Protein AF-0000000081496091 (afdb_homodimer)

Sequence (872 aa):
MLRYECHKATEDQKLDTGSCAKIVTRNKNLGIEEYRFLLRTMVSSGIGEQTYCPKNVIEGREESATHVDAVSEMDGIIFHTLDKLFAKTGVSPSEIDIIVSSVSLFSPAPSLTARVINRYKMREGIKAFNLSGMGCSASVVAVDLVKQLFKTYKNSLAIVVSTESMGPNWYSGKDKSMMLSNILFRTGGCSMLLTNNRALKHKALLELTCSVRTHIGSNDEAYSSCIQVEDDLGHKGFRLTRDLPKAGAKALTMNLRVLLPKVLPLSELLRYKISYYRNKIMKRPTPKAAGPGLDLRSGIDHFCVHPGGRAIIDEVGKSLALNDYDLEPARMALYRFGNTSSGGLWYVLGYMEAKKRLKKGDKILMISLGAGFKCNNCVWKVMKDLEDTNVWQDCIDQYPPKALDNPFSEKFDWINDESMNFARVEDLLPQIQLLPMLRYECHKATEDQKLDTGSCAKIVTRNKNLGIEEYRFLLRTMVSSGIGEQTYCPKNVIEGREESATHVDAVSEMDGIIFHTLDKLFAKTGVSPSEIDIIVSSVSLFSPAPSLTARVINRYKMREGIKAFNLSGMGCSASVVAVDLVKQLFKTYKNSLAIVVSTESMGPNWYSGKDKSMMLSNILFRTGGCSMLLTNNRALKHKALLELTCSVRTHIGSNDEAYSSCIQVEDDLGHKGFRLTRDLPKAGAKALTMNLRVLLPKVLPLSELLRYKISYYRNKIMKRPTPKAAGPGLDLRSGIDHFCVHPGGRAIIDEVGKSLALNDYDLEPARMALYRFGNTSSGGLWYVLGYMEAKKRLKKGDKILMISLGAGFKCNNCVWKVMKDLEDTNVWQDCIDQYPPKALDNPFSEKFDWINDESMNFARVEDLLPQIQLLP

Secondary structure (DSSP, 8-state):
--EEEE----GGGEE-HHHHHHHHTT-TT--HHHHHHHHHHHHHS---SSEE--HHHHTT-GGG--HHHHHHHHHHHHHHHHHHHHHHH---GGG--EEEEEESS---SS-HHHHHHHHHT--TT-EEEEEES--TTHHHHHHHHHHHHTTTSTT-EEEEEEE---GGG---S--HHHHHHHHHB-S-EEEEEEE--GGGGGG-SEEEEEEEEEE-TTSHHHHHTEEEEE-TTS-EEEEE-TTHHHHHHHHHHHHHHHHHHHHS-HHHHHHHHHHHHHHHHTTPPPPSSS-TT--GGGT-SEEEE--S-HHHHHHHHHHHT--HHHHHHHHHHHHHH-B-GGGHHHHHHHHHHHTT-B-TT-EEEEEEEETTTEEEEEEEEE-S-B---GGGTTTGGG-S-S--S-TTTTTTGGGG-TT---S-HHHHHHHHHT--/--EEEE----GGGEE-HHHHHHHHTT-TT--HHHHHHHHHHHHHS---SSEE--HHHHTT-GGG--HHHHHHHHHHHHHHHHHHHHHHH---GGG--EEEEEESS---SS-HHHHHHHHHT--TT-EEEEEES--TTHHHHHHHHHHHHTTTSTT-EEEEEEE---GGG---SS-HHHHHHHHHB-S-EEEEEEE--GGGGGG-SEEEEEEEEEE-TTSHHHHHTEEEEE-TTS-EEEEE-TTHHHHHHHHHHHHHHHHHHHHS-HHHHHHHHHHHHHHHHTTPPPPSSS-TT--GGGT-SEEEE--S-HHHHHHHHHHHT--HHHHHHHHHHHHHH-B-GGGHHHHHHHHHHHTT-B-TT-EEEEEEEETTTEEEEEEEEE-S-B---GGGTTTGGG-S-S--S-TTTTTTGGGG-TT---S-HHHHHHHHHT--

Nearest PDB structures (foldseek):
  4jap-assembly1_D  TM=8.349E-01  e=1.101E-23  Mycobacterium tuberculosis
  1tee-assembly1_A  TM=8.264E-01  e=3.169E-21  Mycobacterium tuberculosis H37Rv
  5wx5-assembly1_A  TM=7.852E-01  e=2.484E-21  Tetradium ruticarpum
  7d41-assembly1_B  TM=8.148E-01  e=2.670E-20  Mycobacterium marinum M
  7cb3-assembly1_B  TM=8.081E-01  e=4.909E-20  Mycobacterium marinum M

Organism: Populus tomentosa (NCBI:txid118781)

Solvent-accessible surface area (backbone atoms only — not comparable to full-atom values): 43728 Å² total; per-residue (Å²): 52,56,46,72,26,54,40,70,82,59,78,90,26,53,32,29,63,40,57,46,52,46,56,68,59,64,54,75,88,54,51,57,67,54,52,42,48,51,54,50,45,51,48,68,42,52,48,41,64,58,17,32,42,41,63,51,44,75,72,69,35,41,91,66,50,44,72,64,54,33,52,49,51,39,46,58,37,53,52,53,13,45,53,50,43,34,66,74,68,66,56,57,58,57,64,41,40,32,41,34,29,24,26,24,75,57,60,49,34,35,15,67,49,30,50,51,28,31,77,57,47,29,45,42,72,39,47,71,44,29,34,32,5,40,31,33,21,24,36,56,50,47,52,50,49,52,58,50,46,44,75,74,46,67,68,33,34,32,38,42,38,17,32,50,45,57,37,62,54,42,44,82,67,79,53,64,44,24,46,50,46,66,70,44,54,26,52,31,20,29,27,34,37,36,60,71,32,71,89,50,52,88,62,25,46,34,41,82,77,43,72,47,66,26,35,44,14,38,40,65,67,35,25,61,15,32,30,55,48,62,49,97,85,65,39,53,25,48,32,46,46,90,50,34,48,58,36,49,49,54,32,44,45,59,31,44,69,64,41,46,77,74,53,41,48,68,68,57,53,51,51,36,52,51,52,50,50,49,32,56,72,67,68,43,84,72,67,88,36,55,38,74,77,51,66,61,66,74,45,35,72,42,56,35,45,36,25,76,37,52,63,49,42,50,43,52,29,56,33,55,67,53,54,67,78,50,46,42,36,21,50,48,28,18,17,44,36,27,20,15,50,27,17,26,44,57,49,15,49,33,44,38,20,45,68,55,66,43,42,57,70,38,27,33,42,33,42,25,55,24,31,22,22,33,21,31,35,39,31,32,32,28,62,39,72,38,61,58,28,74,76,38,63,89,49,53,89,58,56,81,55,96,62,86,64,41,85,51,46,71,75,47,40,61,67,70,34,74,80,61,61,71,86,46,53,79,69,51,50,61,61,50,67,65,45,106,52,56,46,70,27,53,41,70,80,58,78,91,26,53,33,30,62,40,56,46,52,47,57,69,59,64,53,76,85,52,51,57,67,54,50,42,49,52,56,51,44,53,49,68,44,52,48,42,65,59,18,31,44,41,63,51,43,76,71,69,34,39,91,65,49,44,73,63,54,32,51,50,52,40,47,58,38,52,52,53,13,45,53,51,44,35,65,75,68,65,55,57,58,56,64,42,41,32,41,34,29,25,26,24,75,59,62,48,36,34,14,67,49,30,51,50,30,32,75,56,48,29,45,41,72,38,46,73,45,29,35,31,4,41,32,33,22,25,36,54,53,47,51,49,49,50,58,50,46,45,75,72,47,66,68,32,34,32,37,42,40,16,32,50,44,59,38,61,53,44,45,81,68,79,55,63,44,24,46,49,46,66,69,43,54,26,53,33,19,29,26,33,38,36,60,70,32,72,91,50,52,88,61,26,45,33,43,80,77,44,71,46,65,28,33,44,14,39,39,63,68,36,25,60,16,33,31,56,47,63,50,97,87,65,39,53,26,47,31,47,44,89,50,34,48,58,35,47,50,53,33,44,46,60,33,44,69,64,41,44,78,73,53,41,48,67,68,58,54,50,52,37,52,52,51,50,50,50,32,56,73,67,71,43,84,72,64,87,31,85,22,71,77,51,68,62,66,74,45,33,72,43,57,35,43,37,26,77,38,52,63,48,43,49,44,53,29,58,37,56,68,52,55,67,78,49,46,40,36,21,50,50,29,17,18,46,35,26,19,15,50,26,18,26,44,56,50,16,48,30,45,39,19,45,68,56,68,43,41,56,69,37,27,35,42,35,41,27,53,24,32,22,21,31,21,31,35,41,31,33,32,28,62,39,71,36,60,60,27,75,73,40,63,89,48,54,87,58,56,81,55,97,64,85,65,41,86,53,45,71,75,47,41,59,68,71,35,75,80,61,60,71,85,44,52,77,70,51,50,62,61,50,67,64,46,109

pLDDT: mean 91.69, std 9.94, range [50.16, 98.94]

InterPro domains:
  IPR012392 Very-long-chain 3-ketoacyl-CoA synthase [PIRSF036417] (1-408)
  IPR012392 Very-long-chain 3-ketoacyl-CoA synthase [PTHR31561] (1-401)
  IPR013601 FAE1/Type III polyketide synthase-like protein [PF08392] (1-278)
  IPR013747 Beta-ketoacyl-[acyl-carrier-protein] synthase III, C-terminal [PF08541] (299-381)

Radius of gyration: 28.38 Å; Cα contacts (8 Å, |Δi|>4): 1929; chains: 2; bounding box: 66×80×84 Å

Structure (mmCIF, N/CA/C/O backbone):
data_AF-0000000081496091-model_v1
#
loop_
_entity.id
_entity.type
_entity.pdbx_description
1 polymer 'very-long-chain 3-oxoacyl-CoA synthase'
#
loop_
_atom_site.group_PDB
_atom_site.id
_atom_site.type_symbol
_atom_site.label_atom_id
_atom_site.label_alt_id
_atom_site.label_comp_id
_atom_site.label_asym_id
_atom_site.label_entity_id
_atom_site.label_seq_id
_atom_site.pdbx_PDB_ins_code
_atom_site.Cartn_x
_atom_site.Cartn_y
_atom_site.Cartn_z
_atom_site.occupancy
_atom_site.B_iso_or_equiv
_atom_site.auth_seq_id
_atom_site.auth_comp_id
_atom_site.auth_asym_id
_atom_site.auth_atom_id
_atom_site.pdbx_PDB_model_num
ATOM 1 N N . MET A 1 1 ? 18.516 -15.25 1.415 1 98.69 1 MET A N 1
ATOM 2 C CA . MET A 1 1 ? 17.375 -15.68 2.209 1 98.69 1 MET A CA 1
ATOM 3 C C . MET A 1 1 ? 17.781 -16.734 3.238 1 98.69 1 MET A C 1
ATOM 5 O O . MET A 1 1 ? 18.281 -17.797 2.879 1 98.69 1 MET A O 1
ATOM 9 N N . LEU A 1 2 ? 17.516 -16.391 4.48 1 98.38 2 LEU A N 1
ATOM 10 C CA . LEU A 1 2 ? 17.891 -17.266 5.578 1 98.38 2 LEU A CA 1
ATOM 11 C C . LEU A 1 2 ? 16.797 -18.297 5.859 1 98.38 2 LEU A C 1
ATOM 13 O O . LEU A 1 2 ? 17.078 -19.406 6.297 1 98.38 2 LEU A O 1
ATOM 17 N N . ARG A 1 3 ? 15.609 -17.812 5.691 1 98.12 3 ARG A N 1
ATOM 18 C CA . ARG A 1 3 ? 14.469 -18.656 6.02 1 98.12 3 ARG A CA 1
ATOM 19 C C . ARG A 1 3 ? 13.18 -18.109 5.414 1 98.12 3 ARG A C 1
ATOM 21 O O . ARG A 1 3 ? 13.102 -16.906 5.098 1 98.12 3 ARG A O 1
ATOM 28 N N . TYR A 1 4 ? 12.273 -18.953 5.152 1 98.31 4 TYR A N 1
ATOM 29 C CA . TYR A 1 4 ? 10.906 -18.562 4.836 1 98.31 4 TYR A CA 1
ATOM 30 C C . TYR A 1 4 ? 9.906 -19.547 5.445 1 98.31 4 TYR A C 1
ATOM 32 O O . TYR A 1 4 ? 10.219 -20.719 5.637 1 98.31 4 TYR A O 1
ATOM 40 N N . GLU A 1 5 ? 8.719 -19.031 5.781 1 98 5 GLU A N 1
ATOM 41 C CA . GLU A 1 5 ? 7.652 -19.844 6.371 1 98 5 GLU A CA 1
ATOM 42 C C . GLU A 1 5 ? 6.301 -19.516 5.734 1 98 5 GLU A C 1
ATOM 44 O O . GLU A 1 5 ? 5.906 -18.359 5.656 1 98 5 GLU A O 1
ATOM 49 N N . CYS A 1 6 ? 5.633 -20.578 5.293 1 97.94 6 CYS A N 1
ATOM 50 C CA . CYS A 1 6 ? 4.281 -20.438 4.762 1 97.94 6 CYS A CA 1
ATOM 51 C C . CYS A 1 6 ? 3.242 -20.734 5.836 1 97.94 6 CYS A C 1
ATOM 53 O O . CYS A 1 6 ? 3.52 -21.469 6.789 1 97.94 6 CYS A O 1
ATOM 55 N N . HIS A 1 7 ? 2.111 -20.141 5.625 1 98.06 7 HIS A N 1
ATOM 56 C CA . HIS A 1 7 ? 1.015 -20.312 6.57 1 98.06 7 HIS A CA 1
ATOM 57 C C . HIS A 1 7 ? 0.221 -21.578 6.258 1 98.06 7 HIS A C 1
ATOM 59 O O . HIS A 1 7 ? -0.109 -21.844 5.098 1 98.06 7 HIS A O 1
ATOM 65 N N . LYS A 1 8 ? -0.016 -22.328 7.184 1 96.69 8 LYS A N 1
ATOM 66 C CA . LYS A 1 8 ? -0.98 -23.422 7.152 1 96.69 8 LYS A CA 1
ATOM 67 C C . LYS A 1 8 ? -2.148 -23.156 8.094 1 96.69 8 LYS A C 1
ATOM 69 O O . LYS A 1 8 ? -1.972 -23.109 9.312 1 96.69 8 LYS A O 1
ATOM 74 N N . ALA A 1 9 ? -3.307 -22.984 7.535 1 95.75 9 ALA A N 1
ATOM 75 C CA . ALA A 1 9 ? -4.473 -22.656 8.352 1 95.75 9 ALA A CA 1
ATOM 76 C C . ALA A 1 9 ? -4.938 -23.859 9.156 1 95.75 9 ALA A C 1
ATOM 78 O O . ALA A 1 9 ? -4.352 -24.938 9.07 1 95.75 9 ALA A O 1
ATOM 79 N N . THR A 1 10 ? -5.934 -23.641 10.039 1 94.69 10 THR A N 1
ATOM 80 C CA . THR A 1 10 ? -6.395 -24.672 10.969 1 94.69 10 THR A CA 1
ATOM 81 C C . THR A 1 10 ? -7.398 -25.594 10.289 1 94.69 10 THR A C 1
ATOM 83 O O . THR A 1 10 ? -7.98 -25.234 9.258 1 94.69 10 THR A O 1
ATOM 86 N N . GLU A 1 11 ? -7.621 -26.719 10.891 1 95.12 11 GLU A N 1
ATOM 87 C CA . GLU A 1 11 ? -8.469 -27.766 10.328 1 95.12 11 GLU A CA 1
ATOM 88 C C . GLU A 1 11 ? -9.906 -27.281 10.156 1 95.12 11 GLU A C 1
ATOM 90 O O . GLU A 1 11 ? -10.594 -27.672 9.219 1 95.12 11 GLU A O 1
ATOM 95 N N . ASP A 1 12 ? -10.297 -26.406 10.977 1 94.94 12 ASP A N 1
ATOM 96 C CA . ASP A 1 12 ? -11.672 -25.922 10.922 1 94.94 12 ASP A CA 1
ATOM 97 C C . ASP A 1 12 ? -11.883 -25 9.719 1 94.94 12 ASP A C 1
ATOM 99 O O . ASP A 1 12 ? -13.023 -24.688 9.352 1 94.94 12 ASP A O 1
ATOM 103 N N . GLN A 1 13 ? -10.812 -24.656 9.023 1 96.38 13 GLN A N 1
ATOM 104 C CA . GLN A 1 13 ? -10.914 -23.797 7.844 1 96.38 13 GLN A CA 1
ATOM 105 C C . GLN A 1 13 ? -10.789 -24.609 6.562 1 96.38 13 GLN A C 1
ATOM 107 O O . GLN A 1 13 ? -10.852 -24.062 5.461 1 96.38 13 GLN A O 1
ATOM 112 N N . LYS A 1 14 ? -10.656 -25.906 6.676 1 96.25 14 LYS A N 1
ATOM 113 C CA . LYS A 1 14 ? -10.453 -26.75 5.5 1 96.25 14 LYS A CA 1
ATOM 114 C C . LYS A 1 14 ? -11.703 -26.766 4.621 1 96.25 14 LYS A C 1
ATOM 116 O O . LYS A 1 14 ? -12.82 -26.828 5.129 1 96.25 14 LYS A O 1
ATOM 121 N N . LEU A 1 15 ? -11.461 -26.734 3.393 1 95.06 15 LEU A N 1
ATOM 122 C CA . LEU A 1 15 ? -12.516 -26.672 2.391 1 95.06 15 LEU A CA 1
ATOM 123 C C . LEU A 1 15 ? -12.297 -27.719 1.302 1 95.06 15 LEU A C 1
ATOM 125 O O . LEU A 1 15 ? -11.258 -27.719 0.641 1 95.06 15 LEU A O 1
ATOM 129 N N . ASP A 1 16 ? -13.25 -28.578 1.096 1 91.94 16 ASP A N 1
ATOM 130 C CA . ASP A 1 16 ? -13.242 -29.5 -0.033 1 91.94 16 ASP A CA 1
ATOM 131 C C . ASP A 1 16 ? -14.25 -29.078 -1.097 1 91.94 16 ASP A C 1
ATOM 133 O O . ASP A 1 16 ? -14.938 -28.078 -0.943 1 91.94 16 ASP A O 1
ATOM 137 N N . THR A 1 17 ? -14.289 -29.828 -2.158 1 90.25 17 THR A N 1
ATOM 138 C CA . THR A 1 17 ? -15.141 -29.453 -3.285 1 90.25 17 THR A CA 1
ATOM 139 C C . THR A 1 17 ? -16.609 -29.438 -2.875 1 90.25 17 THR A C 1
ATOM 141 O O . THR A 1 17 ? -17.359 -28.547 -3.281 1 90.25 17 THR A O 1
ATOM 144 N N . GLY A 1 18 ? -17.062 -30.375 -2.096 1 87.5 18 GLY A N 1
ATOM 145 C CA . GLY A 1 18 ? -18.438 -30.438 -1.619 1 87.5 18 GLY A CA 1
ATOM 146 C C . GLY A 1 18 ? -18.828 -29.234 -0.775 1 87.5 18 GLY A C 1
ATOM 147 O O . GLY A 1 18 ? -19.875 -28.625 -0.995 1 87.5 18 GLY A O 1
ATOM 148 N N . SER A 1 19 ? -18.016 -28.953 0.207 1 90.75 19 SER A N 1
ATOM 149 C CA . SER A 1 19 ? -18.281 -27.812 1.063 1 90.75 19 SER A CA 1
ATOM 150 C C . SER A 1 19 ? -18.219 -26.5 0.279 1 90.75 19 SER A C 1
ATOM 152 O O . SER A 1 19 ? -18.953 -25.562 0.572 1 90.75 19 SER A O 1
ATOM 154 N N . CYS A 1 20 ? -17.312 -26.438 -0.677 1 92.38 20 CYS A N 1
ATOM 155 C CA . CYS A 1 20 ? -17.25 -25.266 -1.531 1 92.38 20 CYS A CA 1
ATOM 156 C C . CYS A 1 20 ? -18.547 -25.078 -2.312 1 92.38 20 CYS A C 1
ATOM 158 O O . CYS A 1 20 ? -19.062 -23.969 -2.43 1 92.38 20 CYS A O 1
ATOM 160 N N . ALA A 1 21 ? -19.016 -26.156 -2.818 1 89.75 21 ALA A N 1
ATOM 161 C CA . ALA A 1 21 ? -20.281 -26.125 -3.557 1 89.75 21 ALA A CA 1
ATOM 162 C C . ALA A 1 21 ? -21.422 -25.609 -2.676 1 89.75 21 ALA A C 1
ATOM 164 O O . ALA A 1 21 ? -22.266 -24.844 -3.131 1 89.75 21 ALA A O 1
ATOM 165 N N . LYS A 1 22 ? -21.453 -26.016 -1.487 1 89.62 22 LYS A N 1
ATOM 166 C CA . LYS A 1 22 ? -22.484 -25.562 -0.551 1 89.62 22 LYS A CA 1
ATOM 167 C C . LYS A 1 22 ? -22.359 -24.078 -0.264 1 89.62 22 LYS A C 1
ATOM 169 O O . LYS A 1 22 ? -23.375 -23.375 -0.149 1 89.62 22 LYS A O 1
ATOM 174 N N . ILE A 1 23 ? -21.219 -23.609 -0.166 1 91.62 23 ILE A N 1
ATOM 175 C CA . ILE A 1 23 ? -20.984 -22.203 0.154 1 91.62 23 ILE A CA 1
ATOM 176 C C . ILE A 1 23 ? -21.422 -21.328 -1.022 1 91.62 23 ILE A C 1
ATOM 178 O O . ILE A 1 23 ? -22.141 -20.344 -0.844 1 91.62 23 ILE A O 1
ATOM 182 N N . VAL A 1 24 ? -21 -21.672 -2.195 1 88 24 VAL A N 1
ATOM 183 C CA . VAL A 1 24 ? -21.25 -20.812 -3.344 1 88 24 VAL A CA 1
ATOM 184 C C . VAL A 1 24 ? -22.734 -20.859 -3.697 1 88 24 VAL A C 1
ATOM 186 O O . VAL A 1 24 ? -23.25 -19.938 -4.348 1 88 24 VAL A O 1
ATOM 189 N N . THR A 1 25 ? -23.484 -21.828 -3.25 1 84.44 25 THR A N 1
ATOM 190 C CA . THR A 1 25 ? -24.891 -21.938 -3.57 1 84.44 25 THR A CA 1
ATOM 191 C C . THR A 1 25 ? -25.75 -21.281 -2.484 1 84.44 25 THR A C 1
ATOM 193 O O . THR A 1 25 ? -26.984 -21.281 -2.568 1 84.44 25 THR A O 1
ATOM 196 N N . ARG A 1 26 ? -25.078 -20.766 -1.487 1 87.75 26 ARG A N 1
ATOM 197 C CA . ARG A 1 26 ? -25.812 -19.984 -0.488 1 87.75 26 ARG A CA 1
ATOM 198 C C . ARG A 1 26 ? -26.438 -18.75 -1.112 1 87.75 26 ARG A C 1
ATOM 200 O O . ARG A 1 26 ? -27.453 -18.234 -0.623 1 87.75 26 ARG A O 1
ATOM 207 N N . ASN A 1 27 ? -25.766 -18.266 -2.148 1 88.56 27 ASN A N 1
ATOM 208 C CA . ASN A 1 27 ? -26.297 -17.094 -2.83 1 88.56 27 ASN A CA 1
ATOM 209 C C . ASN A 1 27 ? -27.547 -17.438 -3.635 1 88.56 27 ASN A C 1
ATOM 211 O O . ASN A 1 27 ? -27.453 -17.906 -4.766 1 88.56 27 ASN A O 1
ATOM 215 N N . LYS A 1 28 ? -28.641 -16.984 -3.182 1 84.25 28 LYS A N 1
ATOM 216 C CA . LYS A 1 28 ? -29.922 -17.391 -3.764 1 84.25 28 LYS A CA 1
ATOM 217 C C . LYS A 1 28 ? -30.297 -16.484 -4.93 1 84.25 28 LYS A C 1
ATOM 219 O O . LYS A 1 28 ? -31.297 -16.719 -5.617 1 84.25 28 LYS A O 1
ATOM 224 N N . ASN A 1 29 ? -29.547 -15.57 -5.098 1 84.19 29 ASN A N 1
ATOM 225 C CA . ASN A 1 29 ? -29.828 -14.648 -6.191 1 84.19 29 ASN A CA 1
ATOM 226 C C . ASN A 1 29 ? -29.281 -15.172 -7.52 1 84.19 29 ASN A C 1
ATOM 228 O O . ASN A 1 29 ? -29.484 -14.555 -8.562 1 84.19 29 ASN A O 1
ATOM 232 N N . LEU A 1 30 ? -28.734 -16.344 -7.527 1 88.88 30 LEU A N 1
ATOM 233 C CA . LEU A 1 30 ? -28.141 -16.906 -8.742 1 88.88 30 LEU A CA 1
ATOM 234 C C . LEU A 1 30 ? -29.156 -17.766 -9.484 1 88.88 30 LEU A C 1
ATOM 236 O O . LEU A 1 30 ? -30.062 -18.328 -8.867 1 88.88 30 LEU A O 1
ATOM 240 N N . GLY A 1 31 ? -28.969 -17.734 -10.82 1 84.81 31 GLY A N 1
ATOM 241 C CA . GLY A 1 31 ? -29.75 -18.625 -11.664 1 84.81 31 GLY A CA 1
ATOM 242 C C . GLY A 1 31 ? -29.031 -19.922 -12 1 84.81 31 GLY A C 1
ATOM 243 O O . GLY A 1 31 ? -27.906 -20.156 -11.531 1 84.81 31 GLY A O 1
ATOM 244 N N . ILE A 1 32 ? -29.641 -20.734 -12.789 1 82.44 32 ILE A N 1
ATOM 245 C CA . ILE A 1 32 ? -29.141 -22.062 -13.141 1 82.44 32 ILE A CA 1
ATOM 246 C C . ILE A 1 32 ? -27.812 -21.922 -13.891 1 82.44 32 ILE A C 1
ATOM 248 O O . ILE A 1 32 ? -26.891 -22.734 -13.688 1 82.44 32 ILE A O 1
ATOM 252 N N . GLU A 1 33 ? -27.75 -20.953 -14.703 1 85.75 33 GLU A N 1
ATOM 253 C CA . GLU A 1 33 ? -26.547 -20.797 -15.508 1 85.75 33 GLU A CA 1
ATOM 254 C C . GLU A 1 33 ? -25.344 -20.406 -14.641 1 85.75 33 GLU A C 1
ATOM 256 O O . GLU A 1 33 ? -24.234 -20.875 -14.883 1 85.75 33 GLU A O 1
ATOM 261 N N . GLU A 1 34 ? -25.609 -19.547 -13.68 1 89.25 34 GLU A N 1
ATOM 262 C CA . GLU A 1 34 ? -24.547 -19.156 -12.758 1 89.25 34 GLU A CA 1
ATOM 263 C C . GLU A 1 34 ? -24.109 -20.328 -11.891 1 89.25 34 GLU A C 1
ATOM 265 O O . GLU A 1 34 ? -22.906 -20.516 -11.648 1 89.25 34 GLU A O 1
ATOM 270 N N . TYR A 1 35 ? -25.078 -21.125 -11.438 1 87.19 35 TYR A N 1
ATOM 271 C CA . TYR A 1 35 ? -24.75 -22.281 -10.633 1 87.19 35 TYR A CA 1
ATOM 272 C C . TYR A 1 35 ? -23.953 -23.297 -11.438 1 87.19 35 TYR A C 1
ATOM 274 O O . TYR A 1 35 ? -22.984 -23.875 -10.945 1 87.19 35 TYR A O 1
ATOM 282 N N . ARG A 1 36 ? -24.328 -23.5 -12.648 1 84.56 36 ARG A N 1
ATOM 283 C CA . ARG A 1 36 ? -23.609 -24.422 -13.523 1 84.56 36 ARG A CA 1
ATOM 284 C C . ARG A 1 36 ? -22.172 -23.938 -13.75 1 84.56 36 ARG A C 1
ATOM 286 O O . ARG A 1 36 ? -21.234 -24.75 -13.734 1 84.56 36 ARG A O 1
ATOM 293 N N . PHE A 1 37 ? -22.094 -22.719 -13.969 1 90.06 37 PHE A N 1
ATOM 294 C CA . PHE A 1 37 ? -20.781 -22.125 -14.172 1 90.06 37 PHE A CA 1
ATOM 295 C C . PHE A 1 37 ? -19.891 -22.391 -12.961 1 90.06 37 PHE A C 1
ATOM 297 O O . PHE A 1 37 ? -18.734 -22.812 -13.117 1 90.06 37 PHE A O 1
ATOM 304 N N . LEU A 1 38 ? -20.406 -22.109 -11.797 1 90.06 38 LEU A N 1
ATOM 305 C CA . LEU A 1 38 ? -19.641 -22.266 -10.57 1 90.06 38 LEU A CA 1
ATOM 306 C C . LEU A 1 38 ? -19.234 -23.719 -10.359 1 90.06 38 LEU A C 1
ATOM 308 O O . LEU A 1 38 ? -18.062 -24.016 -10.062 1 90.06 38 LEU A O 1
ATOM 312 N N . LEU A 1 39 ? -20.109 -24.609 -10.547 1 86.69 39 LEU A N 1
ATOM 313 C CA . LEU A 1 39 ? -19.844 -26.031 -10.312 1 86.69 39 LEU A CA 1
ATOM 314 C C . LEU A 1 39 ? -18.844 -26.578 -11.328 1 86.69 39 LEU A C 1
ATOM 316 O O . LEU A 1 39 ? -17.938 -27.328 -10.969 1 86.69 39 LEU A O 1
ATOM 320 N N . ARG A 1 40 ? -19 -26.172 -12.531 1 86.38 40 ARG A N 1
ATOM 321 C CA . ARG A 1 40 ? -18.062 -26.594 -13.562 1 86.38 40 ARG A CA 1
ATOM 322 C C . ARG A 1 40 ? -16.656 -26.047 -13.289 1 86.38 40 ARG A C 1
ATOM 324 O O . ARG A 1 40 ? -15.672 -26.75 -13.477 1 86.38 40 ARG A O 1
ATOM 331 N N . THR A 1 41 ? -16.656 -24.844 -12.898 1 90.38 41 THR A N 1
ATOM 332 C CA . THR A 1 41 ? -15.367 -24.203 -12.617 1 90.38 41 THR A CA 1
ATOM 333 C C . THR A 1 41 ? -14.68 -24.891 -11.438 1 90.38 41 THR A C 1
ATOM 335 O O . THR A 1 41 ? -13.461 -25.062 -11.445 1 90.38 41 THR A O 1
ATOM 338 N N . MET A 1 42 ? -15.406 -25.281 -10.477 1 90.12 42 MET A N 1
ATOM 339 C CA . MET A 1 42 ? -14.844 -25.938 -9.312 1 90.12 42 MET A CA 1
ATOM 340 C C . MET A 1 42 ? -14.156 -27.25 -9.703 1 90.12 42 MET A C 1
ATOM 342 O O . MET A 1 42 ? -13.078 -27.562 -9.203 1 90.12 42 MET A O 1
ATOM 346 N N . VAL A 1 43 ? -14.734 -27.922 -10.641 1 86.44 43 VAL A N 1
ATOM 347 C CA . VAL A 1 43 ? -14.234 -29.234 -11.016 1 86.44 43 VAL A CA 1
ATOM 348 C C . VAL A 1 43 ? -13.039 -29.094 -11.953 1 86.44 43 VAL A C 1
ATOM 350 O O . VAL A 1 43 ? -12.109 -29.906 -11.906 1 86.44 43 VAL A O 1
ATOM 353 N N . SER A 1 44 ? -13.016 -28.016 -12.695 1 87.75 44 SER A N 1
ATOM 354 C CA . SER A 1 44 ? -11.977 -27.859 -13.711 1 87.75 44 SER A CA 1
ATOM 355 C C . SER A 1 44 ? -10.852 -26.969 -13.219 1 87.75 44 SER A C 1
ATOM 357 O O . SER A 1 44 ? -9.867 -26.75 -13.93 1 87.75 44 SER A O 1
ATOM 359 N N . SER A 1 45 ? -10.906 -26.406 -12.062 1 90 45 SER A N 1
ATOM 360 C CA . SER A 1 45 ? -10.023 -25.344 -11.586 1 90 45 SER A CA 1
ATOM 361 C C . SER A 1 45 ? -8.648 -25.891 -11.211 1 90 45 SER A C 1
ATOM 363 O O . SER A 1 45 ? -7.688 -25.125 -11.086 1 90 45 SER A O 1
ATOM 365 N N . GLY A 1 46 ? -8.516 -27.156 -10.969 1 90.75 46 GLY A N 1
ATOM 366 C CA . GLY A 1 46 ? -7.273 -27.734 -10.484 1 90.75 46 GLY A CA 1
ATOM 367 C C . GLY A 1 46 ? -7.117 -27.641 -8.977 1 90.75 46 GLY A C 1
ATOM 368 O O . GLY A 1 46 ? -6.09 -28.031 -8.422 1 90.75 46 GLY A O 1
ATOM 369 N N . ILE A 1 47 ? -8.172 -27.172 -8.281 1 94.25 47 ILE A N 1
ATOM 370 C CA . ILE A 1 47 ? -8.164 -27.062 -6.824 1 94.25 47 ILE A CA 1
ATOM 371 C C . ILE A 1 47 ? -8.617 -28.375 -6.203 1 94.25 47 ILE A C 1
ATOM 373 O O . ILE A 1 47 ? -9.586 -28.984 -6.66 1 94.25 47 ILE A O 1
ATOM 377 N N . GLY A 1 48 ? -7.934 -28.75 -5.16 1 92.69 48 GLY A N 1
ATOM 378 C CA . GLY A 1 48 ? -8.172 -30.062 -4.578 1 92.69 48 GLY A CA 1
ATOM 379 C C . GLY A 1 48 ? -9.086 -30.016 -3.367 1 92.69 48 GLY A C 1
ATOM 380 O O . GLY A 1 48 ? -9.883 -29.094 -3.215 1 92.69 48 GLY A O 1
ATOM 381 N N . GLU A 1 49 ? -8.906 -31.031 -2.484 1 92.31 49 GLU A N 1
ATOM 382 C CA . GLU A 1 49 ? -9.914 -31.344 -1.477 1 92.31 49 GLU A CA 1
ATOM 383 C C . GLU A 1 49 ? -9.484 -30.859 -0.096 1 92.31 49 GLU A C 1
ATOM 385 O O . GLU A 1 49 ? -10.156 -31.109 0.899 1 92.31 49 GLU A O 1
ATOM 390 N N . GLN A 1 50 ? -8.414 -30.172 -0.051 1 94.94 50 GLN A N 1
ATOM 391 C CA . GLN A 1 50 ? -7.906 -29.844 1.275 1 94.94 50 GLN A CA 1
ATOM 392 C C . GLN A 1 50 ? -7.34 -28.422 1.308 1 94.94 50 GLN A C 1
ATOM 394 O O . GLN A 1 50 ? -6.266 -28.188 1.864 1 94.94 50 GLN A O 1
ATOM 399 N N . THR A 1 51 ? -7.98 -27.516 0.632 1 96.62 51 THR A N 1
ATOM 400 C CA . THR A 1 51 ? -7.578 -26.125 0.685 1 96.62 51 THR A CA 1
ATOM 401 C C . THR A 1 51 ? -8.156 -25.438 1.921 1 96.62 51 THR A C 1
ATOM 403 O O . THR A 1 51 ? -8.75 -26.094 2.777 1 96.62 51 THR A O 1
ATOM 406 N N . TYR A 1 52 ? -7.867 -24.141 2.084 1 97.5 52 TYR A N 1
ATOM 407 C CA . TYR A 1 52 ? -8.336 -23.438 3.273 1 97.5 52 TYR A CA 1
ATOM 408 C C . TYR A 1 52 ? -9.141 -22.203 2.895 1 97.5 52 TYR A C 1
ATOM 410 O O . TYR A 1 52 ? -8.773 -21.469 1.976 1 97.5 52 TYR A O 1
ATOM 418 N N . CYS A 1 53 ? -10.227 -21.984 3.605 1 96.5 53 CYS A N 1
ATOM 419 C CA . CYS A 1 53 ? -11.133 -20.875 3.391 1 96.5 53 CYS A CA 1
ATOM 420 C C . CYS A 1 53 ? -11.188 -19.969 4.613 1 96.5 53 CYS A C 1
ATOM 422 O O . CYS A 1 53 ? -11.047 -20.438 5.746 1 96.5 53 CYS A O 1
ATOM 424 N N . PRO A 1 54 ? -11.367 -18.641 4.387 1 94.94 54 PRO A N 1
ATOM 425 C CA . PRO A 1 54 ? -11.5 -17.75 5.543 1 94.94 54 PRO A CA 1
ATOM 426 C C . PRO A 1 54 ? -12.625 -18.172 6.484 1 94.94 54 PRO A C 1
ATOM 428 O O . PRO A 1 54 ? -13.688 -18.609 6.027 1 94.94 54 PRO A O 1
ATOM 431 N N . LYS A 1 55 ? -12.453 -17.906 7.75 1 94.44 55 LYS A N 1
ATOM 432 C CA . LYS A 1 55 ? -13.398 -18.328 8.773 1 94.44 55 LYS A CA 1
ATOM 433 C C . LYS A 1 55 ? -14.766 -17.672 8.57 1 94.44 55 LYS A C 1
ATOM 435 O O . LYS A 1 55 ? -15.797 -18.328 8.727 1 94.44 55 LYS A O 1
ATOM 440 N N . ASN A 1 56 ? -14.773 -16.406 8.297 1 94.12 56 ASN A N 1
ATOM 441 C CA . ASN A 1 56 ? -16.047 -15.695 8.125 1 94.12 56 ASN A CA 1
ATOM 442 C C . ASN A 1 56 ? -16.875 -16.312 7.008 1 94.12 56 ASN A C 1
ATOM 444 O O . ASN A 1 56 ? -18.109 -16.328 7.086 1 94.12 56 ASN A O 1
ATOM 448 N N . VAL A 1 57 ? -16.266 -16.797 5.973 1 95.19 57 VAL A N 1
ATOM 449 C CA . VAL A 1 57 ? -16.969 -17.422 4.855 1 95.19 57 VAL A CA 1
ATOM 450 C C . VAL A 1 57 ? -17.516 -18.781 5.277 1 95.19 57 VAL A C 1
ATOM 452 O O . VAL A 1 57 ? -18.656 -19.125 4.973 1 95.19 57 VAL A O 1
ATOM 455 N N . ILE A 1 58 ? -16.688 -19.516 5.973 1 94.88 58 ILE A N 1
ATOM 456 C CA . ILE A 1 58 ? -17.109 -20.812 6.48 1 94.88 58 ILE A CA 1
ATOM 457 C C . ILE A 1 58 ? -18.344 -20.641 7.371 1 94.88 58 ILE A C 1
ATOM 459 O O . ILE A 1 58 ? -19.266 -21.453 7.324 1 94.88 58 ILE A O 1
ATOM 463 N N . GLU A 1 59 ? -18.375 -19.594 8.062 1 93.81 59 GLU A N 1
ATOM 464 C CA . GLU A 1 59 ? -19.438 -19.328 9.039 1 93.81 59 GLU A CA 1
ATOM 465 C C . GLU A 1 59 ? -20.672 -18.75 8.367 1 93.81 59 GLU A C 1
ATOM 467 O O . GLU A 1 59 ? -21.688 -18.516 9.031 1 93.81 59 GLU A O 1
ATOM 472 N N . GLY A 1 60 ? -20.641 -18.469 7.18 1 93 60 GLY A N 1
ATOM 473 C CA . GLY A 1 60 ? -21.797 -17.969 6.457 1 93 60 GLY A CA 1
ATOM 474 C C . GLY A 1 60 ? -21.953 -16.453 6.551 1 93 60 GLY A C 1
ATOM 475 O O . GLY A 1 60 ? -23.062 -15.93 6.453 1 93 60 GLY A O 1
ATOM 476 N N . ARG A 1 61 ? -20.859 -15.75 6.777 1 92 61 ARG A N 1
ATOM 477 C CA . ARG A 1 61 ? -20.891 -14.305 6.953 1 92 61 ARG A CA 1
ATOM 478 C C . ARG A 1 61 ? -20.156 -13.594 5.824 1 92 61 ARG A C 1
ATOM 480 O O . ARG A 1 61 ? -19.531 -12.555 6.039 1 92 61 ARG A O 1
ATOM 487 N N . GLU A 1 62 ? -20.141 -14.203 4.641 1 87.62 62 GLU A N 1
ATOM 488 C CA . GLU A 1 62 ? -19.375 -13.656 3.521 1 87.62 62 GLU A CA 1
ATOM 489 C C . GLU A 1 62 ? -19.953 -12.328 3.059 1 87.62 62 GLU A C 1
ATOM 491 O O . GLU A 1 62 ? -19.234 -11.461 2.564 1 87.62 62 GLU A O 1
ATOM 496 N N . GLU A 1 63 ? -21.234 -12.047 3.344 1 86 63 GLU A N 1
ATOM 497 C CA . GLU A 1 63 ? -21.875 -10.812 2.896 1 86 63 GLU A CA 1
ATOM 498 C C . GLU A 1 63 ? -21.766 -9.719 3.957 1 86 63 GLU A C 1
ATOM 500 O O . GLU A 1 63 ? -22.078 -8.555 3.691 1 86 63 GLU A O 1
ATOM 505 N N . SER A 1 64 ? -21.281 -10.094 5.09 1 85.69 64 SER A N 1
ATOM 506 C CA . SER A 1 64 ? -21.266 -9.141 6.195 1 85.69 64 SER A CA 1
ATOM 507 C C . SER A 1 64 ? -19.891 -9.047 6.828 1 85.69 64 SER A C 1
ATOM 509 O O . SER A 1 64 ? -19.766 -8.797 8.023 1 85.69 64 SER A O 1
ATOM 511 N N . ALA A 1 65 ? -18.922 -9.336 6.004 1 87.88 65 ALA A N 1
ATOM 512 C CA . ALA A 1 65 ? -17.562 -9.266 6.543 1 87.88 65 ALA A CA 1
ATOM 513 C C . ALA A 1 65 ? -17.234 -7.852 7.02 1 87.88 65 ALA A C 1
ATOM 515 O O . ALA A 1 65 ? -17.609 -6.871 6.367 1 87.88 65 ALA A O 1
ATOM 516 N N . THR A 1 66 ? -16.547 -7.754 8.156 1 88.94 66 THR A N 1
ATOM 517 C CA . THR A 1 66 ? -16.219 -6.48 8.781 1 88.94 66 THR A CA 1
ATOM 518 C C . THR A 1 66 ? -14.734 -6.172 8.633 1 88.94 66 THR A C 1
ATOM 520 O O . THR A 1 66 ? -13.969 -7.016 8.164 1 88.94 66 THR A O 1
ATOM 523 N N . HIS A 1 67 ? -14.391 -4.938 9.031 1 90.81 67 HIS A N 1
ATOM 524 C CA . HIS A 1 67 ? -12.984 -4.539 9.117 1 90.81 67 HIS A CA 1
ATOM 525 C C . HIS A 1 67 ? -12.211 -5.445 10.07 1 90.81 67 HIS A C 1
ATOM 527 O O . HIS A 1 67 ? -11.07 -5.816 9.789 1 90.81 67 HIS A O 1
ATOM 533 N N . VAL A 1 68 ? -12.836 -5.812 11.086 1 91.31 68 VAL A N 1
ATOM 534 C CA . VAL A 1 68 ? -12.211 -6.66 12.094 1 91.31 68 VAL A CA 1
ATOM 535 C C . VAL A 1 68 ? -11.961 -8.047 11.516 1 91.31 68 VAL A C 1
ATOM 537 O O . VAL A 1 68 ? -10.93 -8.672 11.797 1 91.31 68 VAL A O 1
ATOM 540 N N . ASP A 1 69 ? -12.875 -8.547 10.742 1 92.94 69 ASP A N 1
ATOM 541 C CA . ASP A 1 69 ? -12.688 -9.836 10.086 1 92.94 69 ASP A CA 1
ATOM 542 C C . ASP A 1 69 ? -11.445 -9.82 9.195 1 92.94 69 ASP A C 1
ATOM 544 O O . ASP A 1 69 ? -10.656 -10.766 9.219 1 92.94 69 ASP A O 1
ATOM 548 N N . ALA A 1 70 ? -11.32 -8.758 8.469 1 93.5 70 ALA A N 1
ATOM 549 C CA . ALA A 1 70 ? -10.195 -8.641 7.539 1 93.5 70 ALA A CA 1
ATOM 550 C C . ALA A 1 70 ? -8.867 -8.602 8.289 1 93.5 70 ALA A C 1
ATOM 552 O O . ALA A 1 70 ? -7.938 -9.336 7.957 1 93.5 70 ALA A O 1
ATOM 553 N N . VAL A 1 71 ? -8.789 -7.785 9.281 1 94.81 71 VAL A N 1
ATOM 554 C CA . VAL A 1 71 ? -7.559 -7.59 10.031 1 94.81 71 VAL A CA 1
ATOM 555 C C . VAL A 1 71 ? -7.211 -8.875 10.789 1 94.81 71 VAL A C 1
ATOM 557 O O . VAL A 1 71 ? -6.047 -9.281 10.82 1 94.81 71 VAL A O 1
ATOM 560 N N . SER A 1 72 ? -8.211 -9.484 11.352 1 94.75 72 SER A N 1
ATOM 561 C CA . SER A 1 72 ? -7.984 -10.719 12.102 1 94.75 72 SER A CA 1
ATOM 562 C C . SER A 1 72 ? -7.465 -11.828 11.195 1 94.75 72 SER A C 1
ATOM 564 O O . SER A 1 72 ? -6.605 -12.617 11.594 1 94.75 72 SER A O 1
ATOM 566 N N . GLU A 1 73 ? -8.023 -11.938 10.047 1 95.75 73 GLU A N 1
ATOM 567 C CA . GLU A 1 73 ? -7.551 -12.922 9.07 1 95.75 73 GLU A CA 1
ATOM 568 C C . GLU A 1 73 ? -6.078 -12.711 8.742 1 95.75 73 GLU A C 1
ATOM 570 O O . GLU A 1 73 ? -5.281 -13.648 8.789 1 95.75 73 GLU A O 1
ATOM 575 N N . MET A 1 74 ? -5.707 -11.484 8.477 1 96.94 74 MET A N 1
ATOM 576 C CA . MET A 1 74 ? -4.336 -11.164 8.094 1 96.94 74 MET A CA 1
ATOM 577 C C . MET A 1 74 ? -3.381 -11.367 9.266 1 96.94 74 MET A C 1
ATOM 579 O O . MET A 1 74 ? -2.291 -11.914 9.094 1 96.94 74 MET A O 1
ATOM 583 N N . ASP A 1 75 ? -3.838 -10.945 10.445 1 97.12 75 ASP A N 1
ATOM 584 C CA . ASP A 1 75 ? -3.023 -11.141 11.641 1 97.12 75 ASP A CA 1
ATOM 585 C C . ASP A 1 75 ? -2.738 -12.617 11.883 1 97.12 75 ASP A C 1
ATOM 587 O O . ASP A 1 75 ? -1.603 -13 12.172 1 97.12 75 ASP A O 1
ATOM 591 N N . GLY A 1 76 ? -3.812 -13.406 11.781 1 97.12 76 GLY A N 1
ATOM 592 C CA . GLY A 1 76 ? -3.643 -14.836 11.992 1 97.12 76 GLY A CA 1
ATOM 593 C C . GLY A 1 76 ? -2.602 -15.461 11.078 1 97.12 76 GLY A C 1
ATOM 594 O O . GLY A 1 76 ? -1.82 -16.312 11.508 1 97.12 76 GLY A O 1
ATOM 595 N N . ILE A 1 77 ? -2.518 -15 9.891 1 97.69 77 ILE A N 1
ATOM 596 C CA . ILE A 1 77 ? -1.593 -15.539 8.898 1 97.69 77 ILE A CA 1
ATOM 597 C C . ILE A 1 77 ? -0.18 -15.031 9.18 1 97.69 77 ILE A C 1
ATOM 599 O O . ILE A 1 77 ? 0.757 -15.828 9.305 1 97.69 77 ILE A O 1
ATOM 603 N N . ILE A 1 78 ? 0.006 -13.75 9.375 1 97.75 78 ILE A N 1
ATOM 604 C CA . ILE A 1 78 ? 1.322 -13.117 9.406 1 97.75 78 ILE A CA 1
ATOM 605 C C . ILE A 1 78 ? 2.006 -13.422 10.742 1 97.75 78 ILE A C 1
ATOM 607 O O . ILE A 1 78 ? 3.213 -13.672 10.781 1 97.75 78 ILE A O 1
ATOM 611 N N . PHE A 1 79 ? 1.252 -13.391 11.828 1 98.5 79 PHE A N 1
ATOM 612 C CA . PHE A 1 79 ? 1.869 -13.672 13.117 1 98.5 79 PHE A CA 1
ATOM 613 C C . PHE A 1 79 ? 2.23 -15.141 13.242 1 98.5 79 PHE A C 1
ATOM 615 O O . PHE A 1 79 ? 3.242 -15.492 13.852 1 98.5 79 PHE A O 1
ATOM 622 N N . HIS A 1 80 ? 1.405 -16 12.609 1 98.12 80 HIS A N 1
ATOM 623 C CA . HIS A 1 80 ? 1.728 -17.422 12.578 1 98.12 80 HIS A CA 1
ATOM 624 C C . HIS A 1 80 ? 3.055 -17.672 11.867 1 98.12 80 HIS A C 1
ATOM 626 O O . HIS A 1 80 ? 3.912 -18.391 12.375 1 98.12 80 HIS A O 1
ATOM 632 N N . THR A 1 81 ? 3.25 -17.109 10.758 1 98.31 81 THR A N 1
ATOM 633 C CA . THR A 1 81 ? 4.449 -17.328 9.961 1 98.31 81 THR A CA 1
ATOM 634 C C . THR A 1 81 ? 5.66 -16.656 10.602 1 98.31 81 THR A C 1
ATOM 636 O O . THR A 1 81 ? 6.758 -17.219 10.609 1 98.31 81 THR A O 1
ATOM 639 N N . LEU A 1 82 ? 5.508 -15.461 11.156 1 98.75 82 LEU A N 1
ATOM 640 C CA . LEU A 1 82 ? 6.617 -14.742 11.766 1 98.75 82 LEU A CA 1
ATOM 641 C C . LEU A 1 82 ? 7.062 -15.414 13.062 1 98.75 82 LEU A C 1
ATOM 643 O O . LEU A 1 82 ? 8.258 -15.477 13.359 1 98.75 82 LEU A O 1
ATOM 647 N N . ASP A 1 83 ? 6.07 -15.906 13.852 1 98.62 83 ASP A N 1
ATOM 648 C CA . ASP A 1 83 ? 6.43 -16.656 15.047 1 98.62 83 ASP A CA 1
ATOM 649 C C . ASP A 1 83 ? 7.332 -17.844 14.703 1 98.62 83 ASP A C 1
ATOM 651 O O . ASP A 1 83 ? 8.352 -18.062 15.359 1 98.62 83 ASP A O 1
ATOM 655 N N . LYS A 1 84 ? 6.953 -18.562 13.695 1 97.56 84 LYS A N 1
ATOM 656 C CA . LYS A 1 84 ? 7.75 -19.719 13.266 1 97.56 84 LYS A CA 1
ATOM 657 C C . LYS A 1 84 ? 9.117 -19.266 12.742 1 97.56 84 LYS A C 1
ATOM 659 O O . LYS A 1 84 ? 10.133 -19.891 13.039 1 97.56 84 LYS A O 1
ATOM 664 N N . LEU A 1 85 ? 9.07 -18.25 11.984 1 98 85 LEU A N 1
ATOM 665 C CA . LEU A 1 85 ? 10.297 -17.719 11.383 1 98 85 LEU A CA 1
ATOM 666 C C . LEU A 1 85 ? 11.305 -17.328 12.461 1 98 85 LEU A C 1
ATOM 668 O O . LEU A 1 85 ? 12.469 -17.719 12.398 1 98 85 LEU A O 1
ATOM 672 N N . PHE A 1 86 ? 10.906 -16.547 13.43 1 98.5 86 PHE A N 1
ATOM 673 C CA . PHE A 1 86 ? 11.781 -16.078 14.5 1 98.5 86 PHE A CA 1
ATOM 674 C C . PHE A 1 86 ? 12.242 -17.25 15.367 1 98.5 86 PHE A C 1
ATOM 676 O O . PHE A 1 86 ? 13.398 -17.297 15.789 1 98.5 86 PHE A O 1
ATOM 683 N N . ALA A 1 87 ? 11.352 -18.203 15.617 1 97.81 87 ALA A N 1
ATOM 684 C CA . ALA A 1 87 ? 11.711 -19.375 16.422 1 97.81 87 ALA A CA 1
ATOM 685 C C . ALA A 1 87 ? 12.789 -20.203 15.719 1 97.81 87 ALA A C 1
ATOM 687 O O . ALA A 1 87 ? 13.734 -20.672 16.359 1 97.81 87 ALA A O 1
ATOM 688 N N . LYS A 1 88 ? 12.711 -20.375 14.477 1 96.19 88 LYS A N 1
ATOM 689 C CA . LYS A 1 88 ? 13.617 -21.25 13.734 1 96.19 88 LYS A CA 1
ATOM 690 C C . LYS A 1 88 ? 14.961 -20.562 13.484 1 96.19 88 LYS A C 1
ATOM 692 O O . LYS A 1 88 ? 15.992 -21.234 13.406 1 96.19 88 LYS A O 1
ATOM 697 N N . THR A 1 89 ? 14.961 -19.281 13.336 1 96.88 89 THR A N 1
ATOM 698 C CA . THR A 1 89 ? 16.203 -18.578 13.008 1 96.88 89 THR A CA 1
ATOM 699 C C . THR A 1 89 ? 16.891 -18.094 14.281 1 96.88 89 THR A C 1
ATOM 701 O O . THR A 1 89 ? 18.094 -17.844 14.266 1 96.88 89 THR A O 1
ATOM 704 N N . GLY A 1 90 ? 16.125 -17.844 15.328 1 97.69 90 GLY A N 1
ATOM 705 C CA . GLY A 1 90 ? 16.672 -17.312 16.562 1 97.69 90 GLY A CA 1
ATOM 706 C C . GLY A 1 90 ? 16.906 -15.812 16.5 1 97.69 90 GLY A C 1
ATOM 707 O O . GLY A 1 90 ? 17.469 -15.227 17.422 1 97.69 90 GLY A O 1
ATOM 708 N N . VAL A 1 91 ? 16.516 -15.203 15.461 1 97.94 91 VAL A N 1
ATOM 709 C CA . VAL A 1 91 ? 16.688 -13.766 15.312 1 97.94 91 VAL A CA 1
ATOM 710 C C . VAL A 1 91 ? 15.672 -13.031 16.188 1 97.94 91 VAL A C 1
ATOM 712 O O . VAL A 1 91 ? 14.492 -13.406 16.234 1 97.94 91 VAL A O 1
ATOM 715 N N . SER A 1 92 ? 16.141 -12.031 16.906 1 98.19 92 SER A N 1
ATOM 716 C CA . SER A 1 92 ? 15.242 -11.188 17.688 1 98.19 92 SER A CA 1
ATOM 717 C C . SER A 1 92 ? 14.531 -10.172 16.797 1 98.19 92 SER A C 1
ATOM 719 O O . SER A 1 92 ? 15.148 -9.555 15.922 1 98.19 92 SER A O 1
ATOM 721 N N . PRO A 1 93 ? 13.242 -9.977 17.031 1 98.31 93 PRO A N 1
ATOM 722 C CA . PRO A 1 93 ? 12.523 -8.977 16.234 1 98.31 93 PRO A CA 1
ATOM 723 C C . PRO A 1 93 ? 13.172 -7.594 16.312 1 98.31 93 PRO A C 1
ATOM 725 O O . PRO A 1 93 ? 13.078 -6.812 15.367 1 98.31 93 PRO A O 1
ATOM 728 N N . SER A 1 94 ? 13.812 -7.242 17.359 1 97.5 94 SER A N 1
ATOM 729 C CA . SER A 1 94 ? 14.438 -5.938 17.562 1 97.5 94 SER A CA 1
ATOM 730 C C . SER A 1 94 ? 15.648 -5.758 16.656 1 97.5 94 SER A C 1
ATOM 732 O O . SER A 1 94 ? 16.156 -4.645 16.484 1 97.5 94 SER A O 1
ATOM 734 N N . GLU A 1 95 ? 16.109 -6.84 16.016 1 98.12 95 GLU A N 1
ATOM 735 C CA . GLU A 1 95 ? 17.281 -6.793 15.156 1 98.12 95 GLU A CA 1
ATOM 736 C C . GLU A 1 95 ? 16.891 -6.465 13.719 1 98.12 95 GLU A C 1
ATOM 738 O O . GLU A 1 95 ? 17.75 -6.16 12.883 1 98.12 95 GLU A O 1
ATOM 743 N N . ILE A 1 96 ? 15.656 -6.523 13.43 1 98.81 96 ILE A N 1
ATOM 744 C CA . ILE A 1 96 ? 15.195 -6.312 12.062 1 98.81 96 ILE A CA 1
ATOM 745 C C . ILE A 1 96 ? 15.359 -4.84 11.688 1 98.81 96 ILE A C 1
ATOM 747 O O . ILE A 1 96 ? 14.93 -3.953 12.422 1 98.81 96 ILE A O 1
ATOM 751 N N . ASP A 1 97 ? 15.922 -4.59 10.5 1 98.75 97 ASP A N 1
ATOM 752 C CA . ASP A 1 97 ? 16.203 -3.234 10.031 1 98.75 97 ASP A CA 1
ATOM 753 C C . ASP A 1 97 ? 15.141 -2.762 9.039 1 98.75 97 ASP A C 1
ATOM 755 O O . ASP A 1 97 ? 14.891 -1.562 8.922 1 98.75 97 ASP A O 1
ATOM 759 N N . ILE A 1 98 ? 14.625 -3.729 8.281 1 98.88 98 ILE A N 1
ATOM 760 C CA . ILE A 1 98 ? 13.695 -3.404 7.203 1 98.88 98 ILE A CA 1
ATOM 761 C C . ILE A 1 98 ? 12.523 -4.375 7.23 1 98.88 98 ILE A C 1
ATOM 763 O O . ILE A 1 98 ? 12.703 -5.578 7.43 1 98.88 98 ILE A O 1
ATOM 767 N N . ILE A 1 99 ? 11.336 -3.889 7.066 1 98.88 99 ILE A N 1
ATOM 768 C CA . ILE A 1 99 ? 10.164 -4.738 6.883 1 98.88 99 ILE A CA 1
ATOM 769 C C . ILE A 1 99 ? 9.352 -4.242 5.688 1 98.88 99 ILE A C 1
ATOM 771 O O . ILE A 1 99 ? 9.094 -3.043 5.562 1 98.88 99 ILE A O 1
ATOM 775 N N . VAL A 1 100 ? 9.008 -5.113 4.773 1 98.88 100 VAL A N 1
ATOM 776 C CA . VAL A 1 100 ? 8.141 -4.84 3.631 1 98.88 100 VAL A CA 1
ATOM 777 C C . VAL A 1 100 ? 6.973 -5.824 3.619 1 98.88 100 VAL A C 1
ATOM 779 O O . VAL A 1 100 ? 7.168 -7.031 3.785 1 98.88 100 VAL A O 1
ATOM 782 N N . SER A 1 101 ? 5.793 -5.309 3.506 1 98.12 101 SER A N 1
ATOM 783 C CA . SER A 1 101 ? 4.629 -6.172 3.348 1 98.12 101 SER A CA 1
ATOM 784 C C . SER A 1 101 ? 3.986 -5.988 1.977 1 98.12 101 SER A C 1
ATOM 786 O O . SER A 1 101 ? 4.125 -4.93 1.357 1 98.12 101 SER A O 1
ATOM 788 N N . SER A 1 102 ? 3.365 -7.027 1.495 1 96.69 102 SER A N 1
ATOM 789 C CA . SER A 1 102 ? 2.59 -6.977 0.261 1 96.69 102 SER A CA 1
ATOM 790 C C . SER A 1 102 ? 1.185 -7.531 0.469 1 96.69 102 SER A C 1
ATOM 792 O O . SER A 1 102 ? 1.021 -8.688 0.875 1 96.69 102 SER A O 1
ATOM 794 N N . VAL A 1 103 ? 0.258 -6.688 0.244 1 93.5 103 VAL A N 1
ATOM 795 C CA . VAL A 1 103 ? -1.157 -7.043 0.252 1 93.5 103 VAL A CA 1
ATOM 796 C C . VAL A 1 103 ? -1.849 -6.441 -0.967 1 93.5 103 VAL A C 1
ATOM 798 O O . VAL A 1 103 ? -1.438 -5.391 -1.465 1 93.5 103 VAL A O 1
ATOM 801 N N . SER A 1 104 ? -2.916 -7.098 -1.384 1 89.12 104 SER A N 1
ATOM 802 C CA . SER A 1 104 ? -3.436 -6.586 -2.646 1 89.12 104 SER A CA 1
ATOM 803 C C . SER A 1 104 ? -4.82 -5.969 -2.465 1 89.12 104 SER A C 1
ATOM 805 O O . SER A 1 104 ? -5.051 -4.824 -2.855 1 89.12 104 SER A O 1
ATOM 807 N N . LEU A 1 105 ? -5.699 -6.59 -1.783 1 90.69 105 LEU A N 1
ATOM 808 C CA . LEU A 1 105 ? -7.098 -6.195 -1.884 1 90.69 105 LEU A CA 1
ATOM 809 C C . LEU A 1 105 ? -7.516 -5.363 -0.677 1 90.69 105 LEU A C 1
ATOM 811 O O . LEU A 1 105 ? -8.477 -4.594 -0.75 1 90.69 105 LEU A O 1
ATOM 815 N N . PHE A 1 106 ? -6.855 -5.562 0.412 1 91.44 106 PHE A N 1
ATOM 816 C CA . PHE A 1 106 ? -7.18 -4.828 1.628 1 91.44 106 PHE A CA 1
ATOM 817 C C . PHE A 1 106 ? -5.91 -4.391 2.354 1 91.44 106 PHE A C 1
ATOM 819 O O . PHE A 1 106 ? -5.031 -5.211 2.627 1 91.44 106 PHE A O 1
ATOM 826 N N . SER A 1 107 ? -5.852 -3.129 2.652 1 92.75 107 SER A N 1
ATOM 827 C CA . SER A 1 107 ? -4.766 -2.574 3.455 1 92.75 107 SER A CA 1
ATOM 828 C C . SER A 1 107 ? -5.301 -1.761 4.629 1 92.75 107 SER A C 1
ATOM 830 O O . SER A 1 107 ? -5.973 -0.746 4.43 1 92.75 107 SER A O 1
ATOM 832 N N . PRO A 1 108 ? -5.02 -2.178 5.797 1 93.75 108 PRO A N 1
ATOM 833 C CA . PRO A 1 108 ? -5.496 -1.436 6.965 1 93.75 108 PRO A CA 1
ATOM 834 C C . PRO A 1 108 ? -4.664 -0.187 7.25 1 93.75 108 PRO A C 1
ATOM 836 O O . PRO A 1 108 ? -3.586 -0.015 6.68 1 93.75 108 PRO A O 1
ATOM 839 N N . ALA A 1 109 ? -5.211 0.687 8.078 1 94.25 109 ALA A N 1
ATOM 840 C CA . ALA A 1 109 ? -4.52 1.835 8.664 1 94.25 109 ALA A CA 1
ATOM 841 C C . ALA A 1 109 ? -4.625 1.828 10.18 1 94.25 109 ALA A C 1
ATOM 843 O O . ALA A 1 109 ? -5.723 1.934 10.734 1 94.25 109 ALA A O 1
ATOM 844 N N . PRO A 1 110 ? -3.518 1.644 10.914 1 95.56 110 PRO A N 1
ATOM 845 C CA . PRO A 1 110 ? -2.15 1.599 10.391 1 95.56 110 PRO A CA 1
ATOM 846 C C . PRO A 1 110 ? -1.888 0.356 9.539 1 95.56 110 PRO A C 1
ATOM 848 O O . PRO A 1 110 ? -2.613 -0.636 9.648 1 95.56 110 PRO A O 1
ATOM 851 N N . SER A 1 111 ? -0.808 0.414 8.789 1 96.88 111 SER A N 1
ATOM 852 C CA . SER A 1 111 ? -0.428 -0.604 7.816 1 96.88 111 SER A CA 1
ATOM 853 C C . SER A 1 111 ? -0.136 -1.938 8.5 1 96.88 111 SER A C 1
ATOM 855 O O . SER A 1 111 ? -0.001 -2 9.719 1 96.88 111 SER A O 1
ATOM 857 N N . LEU A 1 112 ? -0.044 -2.984 7.652 1 97.12 112 LEU A N 1
ATOM 858 C CA . LEU A 1 112 ? 0.337 -4.309 8.141 1 97.12 112 LEU A CA 1
ATOM 859 C C . LEU A 1 112 ? 1.714 -4.27 8.789 1 97.12 112 LEU A C 1
ATOM 861 O O . LEU A 1 112 ? 1.938 -4.922 9.812 1 97.12 112 LEU A O 1
ATOM 865 N N . THR A 1 113 ? 2.635 -3.572 8.234 1 98.25 113 THR A N 1
ATOM 866 C CA . THR A 1 113 ? 3.965 -3.475 8.828 1 98.25 113 THR A CA 1
ATOM 867 C C . THR A 1 113 ? 3.895 -2.852 10.219 1 98.25 113 THR A C 1
ATOM 869 O O . THR A 1 113 ? 4.594 -3.287 11.141 1 98.25 113 THR A O 1
ATOM 872 N N . ALA A 1 114 ? 3.061 -1.833 10.344 1 98.25 114 ALA A N 1
ATOM 873 C CA . ALA A 1 114 ? 2.918 -1.207 11.656 1 98.25 114 ALA A CA 1
ATOM 874 C C . ALA A 1 114 ? 2.352 -2.191 12.672 1 98.25 114 ALA A C 1
ATOM 876 O O . ALA A 1 114 ? 2.73 -2.17 13.852 1 98.25 114 ALA A O 1
ATOM 877 N N . ARG A 1 115 ? 1.467 -3.045 12.258 1 97.94 115 ARG A N 1
ATOM 878 C CA . ARG A 1 115 ? 0.904 -4.062 13.141 1 97.94 115 ARG A CA 1
ATOM 879 C C . ARG A 1 115 ? 1.975 -5.047 13.586 1 97.94 115 ARG A C 1
ATOM 881 O O . ARG A 1 115 ? 2.018 -5.434 14.758 1 97.94 115 ARG A O 1
ATOM 888 N N . VAL A 1 116 ? 2.787 -5.426 12.672 1 98.69 116 VAL A N 1
ATOM 889 C CA . VAL A 1 116 ? 3.891 -6.324 13 1 98.69 116 VAL A CA 1
ATOM 890 C C . VAL A 1 116 ? 4.84 -5.637 13.977 1 98.69 116 VAL A C 1
ATOM 892 O O . VAL A 1 116 ? 5.258 -6.242 14.969 1 98.69 116 VAL A O 1
ATOM 895 N N . ILE A 1 117 ? 5.184 -4.398 13.703 1 98.75 117 ILE A N 1
ATOM 896 C CA . ILE A 1 117 ? 6.078 -3.631 14.562 1 98.75 117 ILE A CA 1
ATOM 897 C C . ILE A 1 117 ? 5.492 -3.543 15.977 1 98.75 117 ILE A C 1
ATOM 899 O O . ILE A 1 117 ? 6.215 -3.693 16.969 1 98.75 117 ILE A O 1
ATOM 903 N N . ASN A 1 118 ? 4.215 -3.303 16.031 1 98.62 118 ASN A N 1
ATOM 904 C CA . ASN A 1 118 ? 3.559 -3.215 17.328 1 98.62 118 ASN A CA 1
ATOM 905 C C . ASN A 1 118 ? 3.592 -4.551 18.062 1 98.62 118 ASN A C 1
ATOM 907 O O . ASN A 1 118 ? 3.973 -4.609 19.234 1 98.62 118 ASN A O 1
ATOM 911 N N . ARG A 1 119 ? 3.229 -5.629 17.406 1 98.5 119 ARG A N 1
ATOM 912 C CA . ARG A 1 119 ? 3.119 -6.957 18 1 98.5 119 ARG A CA 1
ATOM 913 C C . ARG A 1 119 ? 4.469 -7.43 18.531 1 98.5 119 ARG A C 1
ATOM 915 O O . ARG A 1 119 ? 4.535 -8.031 19.609 1 98.5 119 ARG A O 1
ATOM 922 N N . TYR A 1 120 ? 5.555 -7.148 17.766 1 98.75 120 TYR A N 1
ATOM 923 C CA . TYR A 1 120 ? 6.848 -7.734 18.109 1 98.75 120 TYR A CA 1
ATOM 924 C C . TYR A 1 120 ? 7.773 -6.695 18.719 1 98.75 120 TYR A C 1
ATOM 926 O O . TYR A 1 120 ? 8.953 -6.969 18.969 1 98.75 120 TYR A O 1
ATOM 934 N N . LYS A 1 121 ? 7.277 -5.48 18.938 1 98.38 121 LYS A N 1
ATOM 935 C CA . LYS A 1 121 ? 7.992 -4.398 19.609 1 98.38 121 LYS A CA 1
ATOM 936 C C . LYS A 1 121 ? 9.344 -4.137 18.953 1 98.38 121 LYS A C 1
ATOM 938 O O . LYS A 1 121 ? 10.375 -4.117 19.625 1 98.38 121 LYS A O 1
ATOM 943 N N . MET A 1 122 ? 9.266 -3.863 17.672 1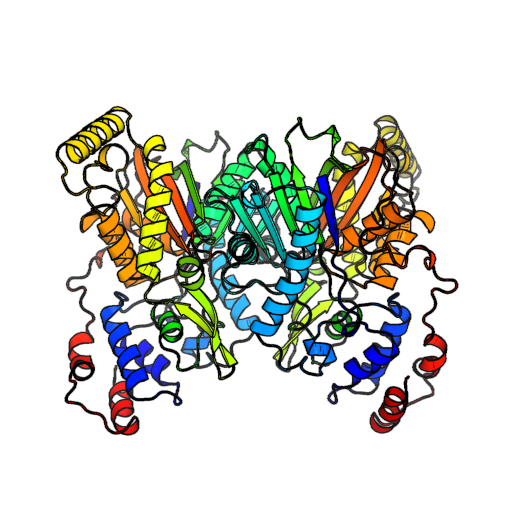 98.44 122 MET A N 1
ATOM 944 C CA . MET A 1 122 ? 10.484 -3.674 16.891 1 98.44 122 MET A CA 1
ATOM 945 C C . MET A 1 122 ? 11.062 -2.283 17.125 1 98.44 122 MET A C 1
ATOM 947 O O . MET A 1 122 ? 10.422 -1.43 17.734 1 98.44 122 MET A O 1
ATOM 951 N N . ARG A 1 123 ? 12.242 -2.043 16.656 1 97.62 123 ARG A N 1
ATOM 952 C CA . ARG A 1 123 ? 13.031 -0.863 16.984 1 97.62 123 ARG A CA 1
ATOM 953 C C . ARG A 1 123 ? 12.523 0.367 16.25 1 97.62 123 ARG A C 1
ATOM 955 O O . ARG A 1 123 ? 11.891 0.246 15.188 1 97.62 123 ARG A O 1
ATOM 962 N N . GLU A 1 124 ? 12.938 1.539 16.672 1 97.12 124 GLU A N 1
ATOM 963 C CA . GLU A 1 124 ? 12.43 2.812 16.172 1 97.12 124 GLU A CA 1
ATOM 964 C C . GLU A 1 124 ? 13.055 3.17 14.828 1 97.12 124 GLU A C 1
ATOM 966 O O . GLU A 1 124 ? 12.477 3.916 14.039 1 97.12 124 GLU A O 1
ATOM 971 N N . GLY A 1 125 ? 14.211 2.646 14.555 1 97 125 GLY A N 1
ATOM 972 C CA . GLY A 1 125 ? 14.914 2.982 13.328 1 97 125 GLY A CA 1
ATOM 973 C C . GLY A 1 125 ? 14.531 2.086 12.164 1 97 125 GLY A C 1
ATOM 974 O O . GLY A 1 125 ? 15.102 2.201 11.078 1 97 125 GLY A O 1
ATOM 975 N N . ILE A 1 126 ? 13.516 1.221 12.352 1 98.12 126 ILE A N 1
ATOM 976 C CA . ILE A 1 126 ? 13.125 0.256 11.328 1 98.12 126 ILE A CA 1
ATOM 977 C C . ILE A 1 126 ? 12.594 0.993 10.102 1 98.12 126 ILE A C 1
ATOM 979 O O . ILE A 1 126 ? 11.906 2.006 10.227 1 98.12 126 ILE A O 1
ATOM 983 N N . LYS A 1 127 ? 12.984 0.559 8.914 1 98.44 127 LYS A N 1
ATOM 984 C CA . LYS A 1 127 ? 12.438 1.056 7.652 1 98.44 127 LYS A CA 1
ATOM 985 C C . LYS A 1 127 ? 11.281 0.188 7.176 1 98.44 127 LYS A C 1
ATOM 987 O O . LYS A 1 127 ? 11.484 -0.944 6.734 1 98.44 127 LYS A O 1
ATOM 992 N N . ALA A 1 128 ? 10.094 0.751 7.254 1 98.44 128 ALA A N 1
ATOM 993 C CA . ALA A 1 128 ? 8.883 -0.011 6.949 1 98.44 128 ALA A CA 1
ATOM 994 C C . ALA A 1 128 ? 8.242 0.474 5.656 1 98.44 128 ALA A C 1
ATOM 996 O O . ALA A 1 128 ? 8.156 1.68 5.41 1 98.44 128 ALA A O 1
ATOM 997 N N . PHE A 1 129 ? 7.809 -0.429 4.777 1 98.62 129 PHE A N 1
ATOM 998 C CA . PHE A 1 129 ? 7.074 -0.166 3.547 1 98.62 129 PHE A CA 1
ATOM 999 C C . PHE A 1 129 ? 5.918 -1.147 3.387 1 98.62 129 PHE A C 1
ATOM 1001 O O . PHE A 1 129 ? 6.113 -2.361 3.453 1 98.62 129 PHE A O 1
ATOM 1008 N N . ASN A 1 130 ? 4.73 -0.633 3.205 1 98.12 130 ASN A N 1
ATOM 1009 C CA . ASN A 1 130 ? 3.551 -1.461 2.986 1 98.12 130 ASN A CA 1
ATOM 1010 C C . ASN A 1 130 ? 3.021 -1.315 1.562 1 98.12 130 ASN A C 1
ATOM 1012 O O . ASN A 1 130 ? 2.342 -0.338 1.245 1 98.12 130 ASN A O 1
ATOM 1016 N N . LEU A 1 131 ? 3.254 -2.363 0.744 1 98.06 131 LEU A N 1
ATOM 1017 C CA . LEU A 1 131 ? 2.805 -2.361 -0.645 1 98.06 131 LEU A CA 1
ATOM 1018 C C . LEU A 1 131 ? 1.375 -2.879 -0.754 1 98.06 131 LEU A C 1
ATOM 1020 O O . LEU A 1 131 ? 1.005 -3.842 -0.078 1 98.06 131 LEU A O 1
ATOM 1024 N N . SER A 1 132 ? 0.595 -2.209 -1.584 1 96.94 132 SER A N 1
ATOM 1025 C CA . SER A 1 132 ? -0.797 -2.619 -1.729 1 96.94 132 SER A CA 1
ATOM 1026 C C . SER A 1 132 ? -1.271 -2.467 -3.17 1 96.94 132 SER A C 1
ATOM 1028 O O . SER A 1 132 ? -0.723 -1.665 -3.928 1 96.94 132 SER A O 1
ATOM 1030 N N . GLY A 1 133 ? -2.23 -3.291 -3.531 1 96.12 133 GLY A N 1
ATOM 1031 C CA . GLY A 1 133 ? -2.885 -3.172 -4.824 1 96.12 133 GLY A CA 1
ATOM 1032 C C . GLY A 1 133 ? -2.025 -3.66 -5.977 1 96.12 133 GLY A C 1
ATOM 1033 O O . GLY A 1 133 ? -2.268 -3.307 -7.129 1 96.12 133 GLY A O 1
ATOM 1034 N N . MET A 1 134 ? -1.051 -4.488 -5.668 1 95.19 134 MET A N 1
ATOM 1035 C CA . MET A 1 134 ? -0.086 -4.793 -6.719 1 95.19 134 MET A CA 1
ATOM 1036 C C . MET A 1 134 ? -0.206 -6.246 -7.16 1 95.19 134 MET A C 1
ATOM 1038 O O . MET A 1 134 ? 0.673 -6.766 -7.855 1 95.19 134 MET A O 1
ATOM 1042 N N . GLY A 1 135 ? -1.174 -6.938 -6.711 1 93.62 135 GLY A N 1
ATOM 1043 C CA . GLY A 1 135 ? -1.545 -8.242 -7.238 1 93.62 135 GLY A CA 1
ATOM 1044 C C . GLY A 1 135 ? -0.651 -9.359 -6.742 1 93.62 135 GLY A C 1
ATOM 1045 O O . GLY A 1 135 ? 0.101 -9.188 -5.781 1 93.62 135 GLY A O 1
ATOM 1046 N N . CYS A 1 136 ? -0.723 -10.492 -7.414 1 94.38 136 CYS A N 1
ATOM 1047 C CA . CYS A 1 136 ? -0.096 -11.727 -6.965 1 94.38 136 CYS A CA 1
ATOM 1048 C C . CYS A 1 136 ? 1.418 -11.664 -7.133 1 94.38 136 CYS A C 1
ATOM 1050 O O . CYS A 1 136 ? 2.148 -12.445 -6.523 1 94.38 136 CYS A O 1
ATOM 1052 N N . SER A 1 137 ? 1.89 -10.781 -7.906 1 94.75 137 SER A N 1
ATOM 1053 C CA . SER A 1 137 ? 3.332 -10.695 -8.109 1 94.75 137 SER A CA 1
ATOM 1054 C C . SER A 1 137 ? 3.984 -9.773 -7.086 1 94.75 137 SER A C 1
ATOM 1056 O O . SER A 1 137 ? 5.184 -9.508 -7.156 1 94.75 137 SER A O 1
ATOM 1058 N N . ALA A 1 138 ? 3.258 -9.352 -6.152 1 95.69 138 ALA A N 1
ATOM 1059 C CA . ALA A 1 138 ? 3.705 -8.305 -5.23 1 95.69 138 ALA A CA 1
ATOM 1060 C C . ALA A 1 138 ? 4.809 -8.828 -4.312 1 95.69 138 ALA A C 1
ATOM 1062 O O . ALA A 1 138 ? 5.66 -8.055 -3.861 1 95.69 138 ALA A O 1
ATOM 1063 N N . SER A 1 139 ? 4.82 -10.078 -4.031 1 97.12 139 SER A N 1
ATOM 1064 C CA . SER A 1 139 ? 5.875 -10.617 -3.18 1 97.12 139 SER A CA 1
ATOM 1065 C C . SER A 1 139 ? 7.242 -10.461 -3.83 1 97.12 139 SER A C 1
ATOM 1067 O O . SER A 1 139 ? 8.227 -10.148 -3.154 1 97.12 139 SER A O 1
ATOM 1069 N N . VAL A 1 140 ? 7.32 -10.703 -5.109 1 97.88 140 VAL A N 1
ATOM 1070 C CA . VAL A 1 140 ? 8.57 -10.539 -5.844 1 97.88 140 VAL A CA 1
ATOM 1071 C C . VAL A 1 140 ? 8.961 -9.062 -5.891 1 97.88 140 VAL A C 1
ATOM 1073 O O . VAL A 1 140 ? 10.141 -8.727 -5.801 1 97.88 140 VAL A O 1
ATOM 1076 N N . VAL A 1 141 ? 7.973 -8.211 -6 1 98.12 141 VAL A N 1
ATOM 1077 C CA . VAL A 1 141 ? 8.227 -6.773 -5.953 1 98.12 141 VAL A CA 1
ATOM 1078 C C . VAL A 1 141 ? 8.836 -6.402 -4.602 1 98.12 141 VAL A C 1
ATOM 1080 O O . VAL A 1 141 ? 9.781 -5.621 -4.539 1 98.12 141 VAL A O 1
ATOM 1083 N N . ALA A 1 142 ? 8.32 -6.957 -3.543 1 98.69 142 ALA A N 1
ATOM 1084 C CA . ALA A 1 142 ? 8.82 -6.691 -2.197 1 98.69 142 ALA A CA 1
ATOM 1085 C C . ALA A 1 142 ? 10.258 -7.184 -2.039 1 98.69 142 ALA A C 1
ATOM 1087 O O . ALA A 1 142 ? 11.094 -6.488 -1.459 1 98.69 142 ALA A O 1
ATOM 1088 N N . VAL A 1 143 ? 10.555 -8.336 -2.564 1 98.69 143 VAL A N 1
ATOM 1089 C CA . VAL A 1 143 ? 11.906 -8.891 -2.498 1 98.69 143 VAL A CA 1
ATOM 1090 C C . VAL A 1 143 ? 12.875 -7.992 -3.27 1 98.69 143 VAL A C 1
ATOM 1092 O O . VAL A 1 143 ? 13.969 -7.691 -2.789 1 98.69 143 VAL A O 1
ATOM 1095 N N . ASP A 1 144 ? 12.445 -7.574 -4.41 1 98.25 144 ASP A N 1
ATOM 1096 C CA . ASP A 1 144 ? 13.281 -6.684 -5.207 1 98.25 144 ASP A CA 1
ATOM 1097 C C . ASP A 1 144 ? 13.531 -5.363 -4.477 1 98.25 144 ASP A C 1
ATOM 1099 O O . ASP A 1 144 ? 14.625 -4.801 -4.551 1 98.25 144 ASP A O 1
ATOM 1103 N N . LEU A 1 145 ? 12.492 -4.887 -3.855 1 98.75 145 LEU A N 1
ATOM 1104 C CA . LEU A 1 145 ? 12.648 -3.652 -3.098 1 98.75 145 LEU A CA 1
ATOM 1105 C C . LEU A 1 145 ? 13.695 -3.816 -2.004 1 98.75 145 LEU A C 1
ATOM 1107 O O . LEU A 1 145 ? 14.555 -2.949 -1.826 1 98.75 145 LEU A O 1
ATOM 1111 N N . VAL A 1 146 ? 13.648 -4.902 -1.271 1 98.81 146 VAL A N 1
ATOM 1112 C CA . VAL A 1 146 ? 14.633 -5.156 -0.221 1 98.81 146 VAL A CA 1
ATOM 1113 C C . VAL A 1 146 ? 16.031 -5.215 -0.825 1 98.81 146 VAL A C 1
ATOM 1115 O O . VAL A 1 146 ? 16.984 -4.664 -0.265 1 98.81 146 VAL A O 1
ATOM 1118 N N . LYS A 1 147 ? 16.141 -5.875 -1.979 1 98.31 147 LYS A N 1
ATOM 1119 C CA . LYS A 1 147 ? 17.422 -5.938 -2.672 1 98.31 147 LYS A CA 1
ATOM 1120 C C . LYS A 1 147 ? 17.984 -4.539 -2.932 1 98.31 147 LYS A C 1
ATOM 1122 O O . LYS A 1 147 ? 19.172 -4.289 -2.715 1 98.31 147 LYS A O 1
ATOM 1127 N N . GLN A 1 148 ? 17.109 -3.646 -3.357 1 98.19 148 GLN A N 1
ATOM 1128 C CA . GLN A 1 148 ? 17.531 -2.277 -3.633 1 98.19 148 GLN A CA 1
ATOM 1129 C C . GLN A 1 148 ? 17.922 -1.552 -2.346 1 98.19 148 GLN A C 1
ATOM 1131 O O . GLN A 1 148 ? 18.922 -0.831 -2.307 1 98.19 148 GLN A O 1
ATOM 1136 N N . LEU A 1 149 ? 17.172 -1.752 -1.293 1 98.5 149 LEU A N 1
ATOM 1137 C CA . LEU A 1 149 ? 17.438 -1.09 -0.021 1 98.5 149 LEU A CA 1
ATOM 1138 C C . LEU A 1 149 ? 18.75 -1.58 0.583 1 98.5 149 LEU A C 1
ATOM 1140 O O . LEU A 1 149 ? 19.453 -0.822 1.258 1 98.5 149 LEU A O 1
ATOM 1144 N N . PHE A 1 150 ? 19.109 -2.814 0.327 1 97.94 150 PHE A N 1
ATOM 1145 C CA . PHE A 1 150 ? 20.328 -3.422 0.836 1 97.94 150 PHE A CA 1
ATOM 1146 C C . PHE A 1 150 ? 21.562 -2.732 0.252 1 97.94 150 PHE A C 1
ATOM 1148 O O . PHE A 1 150 ? 22.672 -2.883 0.772 1 97.94 150 PHE A O 1
ATOM 1155 N N . LYS A 1 151 ? 21.391 -1.993 -0.816 1 96 151 LYS A N 1
ATOM 1156 C CA . LYS A 1 151 ? 22.516 -1.222 -1.358 1 96 151 LYS A CA 1
ATOM 1157 C C . LYS A 1 151 ? 22.859 -0.048 -0.448 1 96 151 LYS A C 1
ATOM 1159 O O . LYS A 1 151 ? 24 0.416 -0.437 1 96 151 LYS A O 1
ATOM 1164 N N . THR A 1 152 ? 21.906 0.352 0.294 1 95.12 152 THR A N 1
ATOM 1165 C CA . THR A 1 152 ? 22.094 1.461 1.223 1 95.12 152 THR A CA 1
ATOM 1166 C C . THR A 1 152 ? 22.328 0.945 2.641 1 95.12 152 THR A C 1
ATOM 1168 O O . THR A 1 152 ? 23.219 1.416 3.344 1 95.12 152 THR A O 1
ATOM 1171 N N . TYR A 1 153 ? 21.531 0.016 3.01 1 96.75 153 TYR A N 1
ATOM 1172 C CA . TYR A 1 153 ? 21.594 -0.524 4.363 1 96.75 153 TYR A CA 1
ATOM 1173 C C . TYR A 1 153 ? 22.422 -1.802 4.41 1 96.75 153 TYR A C 1
ATOM 1175 O O . TYR A 1 153 ? 21.891 -2.898 4.211 1 96.75 153 TYR A O 1
ATOM 1183 N N . LYS A 1 154 ? 23.609 -1.672 4.852 1 96.94 154 LYS A N 1
ATOM 1184 C CA . LYS A 1 154 ? 24.547 -2.789 4.828 1 96.94 154 LYS A CA 1
ATOM 1185 C C . LYS A 1 154 ? 24.422 -3.637 6.094 1 96.94 154 LYS A C 1
ATOM 1187 O O . LYS A 1 154 ? 24 -3.143 7.137 1 96.94 154 LYS A O 1
ATOM 1192 N N . ASN A 1 155 ? 24.766 -4.879 6 1 98.06 155 ASN A N 1
ATOM 1193 C CA . ASN A 1 155 ? 24.766 -5.82 7.113 1 98.06 155 ASN A CA 1
ATOM 1194 C C . ASN A 1 155 ? 23.422 -5.812 7.855 1 98.06 155 ASN A C 1
ATOM 1196 O O . ASN A 1 155 ? 23.391 -5.707 9.086 1 98.06 155 ASN A O 1
ATOM 1200 N N . SER A 1 156 ? 22.375 -5.855 7.016 1 98.5 156 SER A N 1
ATOM 1201 C CA . SER A 1 156 ? 21.031 -5.652 7.555 1 98.5 156 SER A CA 1
ATOM 1202 C C . SER A 1 156 ? 20.203 -6.93 7.48 1 98.5 156 SER A C 1
ATOM 1204 O O . SER A 1 156 ? 20.547 -7.859 6.742 1 98.5 156 SER A O 1
ATOM 1206 N N . LEU A 1 157 ? 19.203 -7.004 8.336 1 98.88 157 LEU A N 1
ATOM 1207 C CA . LEU A 1 157 ? 18.156 -8.016 8.305 1 98.88 157 LEU A CA 1
ATOM 1208 C C . LEU A 1 157 ? 16.828 -7.41 7.859 1 98.88 157 LEU A C 1
ATOM 1210 O O . LEU A 1 157 ? 16.453 -6.324 8.305 1 98.88 157 LEU A O 1
ATOM 1214 N N . ALA A 1 158 ? 16.203 -8.07 6.918 1 98.94 158 ALA A N 1
ATOM 1215 C CA . ALA A 1 158 ? 14.898 -7.621 6.418 1 98.94 158 ALA A CA 1
ATOM 1216 C C . ALA A 1 158 ? 13.875 -8.75 6.473 1 98.94 158 ALA A C 1
ATOM 1218 O O . ALA A 1 158 ? 14.211 -9.914 6.254 1 98.94 158 ALA A O 1
ATOM 1219 N N . ILE A 1 159 ? 12.656 -8.398 6.73 1 98.81 159 ILE A N 1
ATOM 1220 C CA . ILE A 1 159 ? 11.539 -9.336 6.625 1 98.81 159 ILE A CA 1
ATOM 1221 C C . ILE A 1 159 ? 10.594 -8.891 5.516 1 98.81 159 ILE A C 1
ATOM 1223 O O . ILE A 1 159 ? 10.336 -7.691 5.355 1 98.81 159 ILE A O 1
ATOM 1227 N N . VAL A 1 160 ? 10.164 -9.82 4.754 1 98.81 160 VAL A N 1
ATOM 1228 C CA . VAL A 1 160 ? 9.086 -9.633 3.783 1 98.81 160 VAL A CA 1
ATOM 1229 C C . VAL A 1 160 ? 7.883 -10.484 4.172 1 98.81 160 VAL A C 1
ATOM 1231 O O . VAL A 1 160 ? 8.016 -11.688 4.406 1 98.81 160 VAL A O 1
ATOM 1234 N N . VAL A 1 161 ? 6.734 -9.844 4.277 1 98.31 161 VAL A N 1
ATOM 1235 C CA . VAL A 1 161 ? 5.488 -10.523 4.602 1 98.31 161 VAL A CA 1
ATOM 1236 C C . VAL A 1 161 ? 4.5 -10.375 3.445 1 98.31 161 VAL A C 1
ATOM 1238 O O . VAL A 1 161 ? 4.238 -9.266 2.982 1 98.31 161 VAL A O 1
ATOM 1241 N N . SER A 1 162 ? 3.977 -11.508 2.992 1 97.69 162 SER A N 1
ATOM 1242 C CA . SER A 1 162 ? 3.012 -11.5 1.897 1 97.69 162 SER A CA 1
ATOM 1243 C C . SER A 1 162 ? 1.736 -12.25 2.281 1 97.69 162 SER A C 1
ATOM 1245 O O . SER A 1 162 ? 1.79 -13.398 2.713 1 97.69 162 SER A O 1
ATOM 1247 N N . THR A 1 163 ? 0.642 -11.57 2.182 1 96.69 163 THR A N 1
ATOM 1248 C CA . THR A 1 163 ? -0.638 -12.203 2.484 1 96.69 163 THR A CA 1
ATOM 1249 C C . THR A 1 163 ? -1.777 -11.484 1.767 1 96.69 163 THR A C 1
ATOM 1251 O O . THR A 1 163 ? -1.541 -10.578 0.965 1 96.69 163 THR A O 1
ATOM 1254 N N . GLU A 1 164 ? -3.002 -12.023 1.956 1 93.62 164 GLU A N 1
ATOM 1255 C CA . GLU A 1 164 ? -4.238 -11.43 1.453 1 93.62 164 GLU A CA 1
ATOM 1256 C C . GLU A 1 164 ? -5.398 -11.672 2.416 1 93.62 164 GLU A C 1
ATOM 1258 O O . GLU A 1 164 ? -5.402 -12.656 3.154 1 93.62 164 GLU A O 1
ATOM 1263 N N . SER A 1 165 ? -6.297 -10.703 2.41 1 91.38 165 SER A N 1
ATOM 1264 C CA . SER A 1 165 ? -7.582 -10.922 3.068 1 91.38 165 SER A CA 1
ATOM 1265 C C . SER A 1 165 ? -8.656 -11.32 2.064 1 91.38 165 SER A C 1
ATOM 1267 O O . SER A 1 165 ? -9.188 -10.469 1.344 1 91.38 165 SER A O 1
ATOM 1269 N N . MET A 1 166 ? -9.086 -12.516 2.125 1 91.19 166 MET A N 1
ATOM 1270 C CA . MET A 1 166 ? -10.008 -13.023 1.115 1 91.19 166 MET A CA 1
ATOM 1271 C C . MET A 1 166 ? -11.445 -12.953 1.61 1 91.19 166 MET A C 1
ATOM 1273 O O . MET A 1 166 ? -12.367 -12.703 0.828 1 91.19 166 MET A O 1
ATOM 1277 N N . GLY A 1 167 ? -11.641 -13.102 2.818 1 89.94 167 GLY A N 1
ATOM 1278 C CA . GLY A 1 167 ? -12.984 -13.117 3.385 1 89.94 167 GLY A CA 1
ATOM 1279 C C . GLY A 1 167 ? -13.805 -11.898 3.004 1 89.94 167 GLY A C 1
ATOM 1280 O O . GLY A 1 167 ? -14.836 -12.023 2.344 1 89.94 167 GLY A O 1
ATOM 1281 N N . PRO A 1 168 ? -13.297 -10.781 3.301 1 87.81 168 PRO A N 1
ATOM 1282 C CA . PRO A 1 168 ? -14.039 -9.555 3.004 1 87.81 168 PRO A CA 1
ATOM 1283 C C . PRO A 1 168 ? -14.141 -9.266 1.508 1 87.81 168 PRO A C 1
ATOM 1285 O O . PRO A 1 168 ? -14.891 -8.383 1.092 1 87.81 168 PRO A O 1
ATOM 1288 N N . ASN A 1 169 ? -13.461 -10.023 0.749 1 88.56 169 ASN A N 1
ATOM 1289 C CA . ASN A 1 169 ? -13.461 -9.773 -0.689 1 88.56 169 ASN A CA 1
ATOM 1290 C C . ASN A 1 169 ? -14.266 -10.844 -1.435 1 88.56 169 ASN A C 1
ATOM 1292 O O . ASN A 1 169 ? -14.164 -10.961 -2.656 1 88.56 169 ASN A O 1
ATOM 1296 N N . TRP A 1 170 ? -15.031 -11.586 -0.723 1 93.62 170 TRP A N 1
ATOM 1297 C CA . TRP A 1 170 ? -15.977 -12.523 -1.329 1 93.62 170 TRP A CA 1
ATOM 1298 C C . TRP A 1 170 ? -16.984 -11.797 -2.203 1 93.62 170 TRP A C 1
ATOM 1300 O O . TRP A 1 170 ? -17.594 -10.805 -1.773 1 93.62 170 TRP A O 1
ATOM 1310 N N . TYR A 1 171 ? -17.156 -12.211 -3.441 1 94.88 171 TYR A N 1
ATOM 1311 C CA . TYR A 1 171 ? -18.109 -11.562 -4.352 1 94.88 171 TYR A CA 1
ATOM 1312 C C . TYR A 1 171 ? -19.5 -12.18 -4.223 1 94.88 171 TYR A C 1
ATOM 1314 O O . TYR A 1 171 ? -19.656 -13.391 -4.383 1 94.88 171 TYR A O 1
ATOM 1322 N N . SER A 1 172 ? -20.5 -11.344 -4.09 1 93.56 172 SER A N 1
ATOM 1323 C CA . SER A 1 172 ? -21.844 -11.836 -3.809 1 93.56 172 SER A CA 1
ATOM 1324 C C . SER A 1 172 ? -22.797 -11.516 -4.953 1 93.56 172 SER A C 1
ATOM 1326 O O . SER A 1 172 ? -24.016 -11.68 -4.816 1 93.56 172 SER A O 1
ATOM 1328 N N . GLY A 1 173 ? -22.234 -11.086 -6.035 1 94.19 173 GLY A N 1
ATOM 1329 C CA . GLY A 1 173 ? -23.078 -10.773 -7.184 1 94.19 173 GLY A CA 1
ATOM 1330 C C . GLY A 1 173 ? -23.219 -11.938 -8.148 1 94.19 173 GLY A C 1
ATOM 1331 O O . GLY A 1 173 ? -23.172 -13.102 -7.742 1 94.19 173 GLY A O 1
ATOM 1332 N N . LYS A 1 174 ? -23.547 -11.625 -9.43 1 93.88 174 LYS A N 1
ATOM 1333 C CA . LYS A 1 174 ? -23.875 -12.695 -10.375 1 93.88 174 LYS A CA 1
ATOM 1334 C C . LYS A 1 174 ? -22.984 -12.625 -11.609 1 93.88 174 LYS A C 1
ATOM 1336 O O . LYS A 1 174 ? -23.188 -13.352 -12.578 1 93.88 174 LYS A O 1
ATOM 1341 N N . ASP A 1 175 ? -22.031 -11.719 -11.562 1 95.31 175 ASP A N 1
ATOM 1342 C CA . ASP A 1 175 ? -21.094 -11.617 -12.68 1 95.31 175 ASP A CA 1
ATOM 1343 C C . ASP A 1 175 ? -20.094 -12.773 -12.664 1 95.31 175 ASP A C 1
ATOM 1345 O O . ASP A 1 175 ? -19.297 -12.898 -11.727 1 95.31 175 ASP A O 1
ATOM 1349 N N . LYS A 1 176 ? -20.047 -13.547 -13.68 1 94.81 176 LYS A N 1
ATOM 1350 C CA . LYS A 1 176 ? -19.25 -14.766 -13.734 1 94.81 176 LYS A CA 1
ATOM 1351 C C . LYS A 1 176 ? -17.766 -14.453 -13.586 1 94.81 176 LYS A C 1
ATOM 1353 O O . LYS A 1 176 ? -17.016 -15.195 -12.93 1 94.81 176 LYS A O 1
ATOM 1358 N N . SER A 1 177 ? -17.266 -13.383 -14.195 1 95.75 177 SER A N 1
ATOM 1359 C CA . SER A 1 177 ? -15.852 -13.031 -14.156 1 95.75 177 SER A CA 1
ATOM 1360 C C . SER A 1 177 ? -15.406 -12.68 -12.742 1 95.75 177 SER A C 1
ATOM 1362 O O . SER A 1 177 ? -14.219 -12.758 -12.422 1 95.75 177 SER A O 1
ATOM 1364 N N . MET A 1 178 ? -16.328 -12.32 -11.898 1 96.12 178 MET A N 1
ATOM 1365 C CA . MET A 1 178 ? -16 -11.984 -10.516 1 96.12 178 MET A CA 1
ATOM 1366 C C . MET A 1 178 ? -16.281 -13.164 -9.586 1 96.12 178 MET A C 1
ATOM 1368 O O . MET A 1 178 ? -15.617 -13.312 -8.555 1 96.12 178 MET A O 1
ATOM 1372 N N . MET A 1 179 ? -17.188 -14.062 -9.961 1 95.44 179 MET A N 1
ATOM 1373 C CA . MET A 1 179 ? -17.469 -15.266 -9.188 1 95.44 179 MET A CA 1
ATOM 1374 C C . MET A 1 179 ? -16.281 -16.219 -9.227 1 95.44 179 MET A C 1
ATOM 1376 O O . MET A 1 179 ? -16.078 -16.984 -8.281 1 95.44 179 MET A O 1
ATOM 1380 N N . LEU A 1 180 ? -15.531 -16.156 -10.258 1 94.5 180 LEU A N 1
ATOM 1381 C CA . LEU A 1 180 ? -14.367 -17.016 -10.43 1 94.5 180 LEU A CA 1
ATOM 1382 C C . LEU A 1 180 ? -13.406 -16.891 -9.25 1 94.5 180 LEU A C 1
ATOM 1384 O O . LEU A 1 180 ? -12.797 -17.875 -8.82 1 94.5 180 LEU A O 1
ATOM 1388 N N . SER A 1 181 ? -13.273 -15.68 -8.75 1 93.56 181 SER A N 1
ATOM 1389 C CA . SER A 1 181 ? -12.367 -15.422 -7.637 1 93.56 181 SER A CA 1
ATOM 1390 C C . SER A 1 181 ? -12.773 -16.234 -6.402 1 93.56 181 SER A C 1
ATOM 1392 O O . SER A 1 181 ? -11.914 -16.672 -5.637 1 93.56 181 SER A O 1
ATOM 1394 N N . ASN A 1 182 ? -14.086 -16.469 -6.203 1 94.25 182 ASN A N 1
ATOM 1395 C CA . ASN A 1 182 ? -14.594 -17.219 -5.059 1 94.25 182 ASN A CA 1
ATOM 1396 C C . ASN A 1 182 ? -14.148 -18.672 -5.098 1 94.25 182 ASN A C 1
ATOM 1398 O O . ASN A 1 182 ? -14.07 -19.328 -4.059 1 94.25 182 ASN A O 1
ATOM 1402 N N . ILE A 1 183 ? -13.828 -19.109 -6.277 1 93.88 183 ILE A N 1
ATOM 1403 C CA . ILE A 1 183 ? -13.445 -20.5 -6.465 1 93.88 183 ILE A CA 1
ATOM 1404 C C . ILE A 1 183 ? -11.93 -20.641 -6.348 1 93.88 183 ILE A C 1
ATOM 1406 O O . ILE A 1 183 ? -11.438 -21.609 -5.758 1 93.88 183 ILE A O 1
ATOM 1410 N N . LEU A 1 184 ? -11.195 -19.672 -6.762 1 94.81 184 LEU A N 1
ATOM 1411 C CA . LEU A 1 184 ? -9.758 -19.812 -6.949 1 94.81 184 LEU A CA 1
ATOM 1412 C C . LEU A 1 184 ? -9 -19.422 -5.684 1 94.81 184 LEU A C 1
ATOM 1414 O O . LEU A 1 184 ? -8.039 -20.094 -5.301 1 94.81 184 LEU A O 1
ATOM 1418 N N . PHE A 1 185 ? -9.398 -18.359 -5.012 1 95.94 185 PHE A N 1
ATOM 1419 C CA . PHE A 1 185 ? -8.594 -17.75 -3.959 1 95.94 185 PHE A CA 1
ATOM 1420 C C . PHE A 1 185 ? -8.836 -18.453 -2.625 1 95.94 185 PHE A C 1
ATOM 1422 O O . PHE A 1 185 ? -9.969 -18.828 -2.311 1 95.94 185 PHE A O 1
ATOM 1429 N N . ARG A 1 186 ? -7.738 -18.656 -1.932 1 97.06 186 ARG A N 1
ATOM 1430 C CA . ARG A 1 186 ? -7.758 -19.359 -0.647 1 97.06 186 ARG A CA 1
ATOM 1431 C C . ARG A 1 186 ? -6.895 -18.625 0.38 1 97.06 186 ARG A C 1
ATOM 1433 O O . ARG A 1 186 ? -6.125 -17.734 0.029 1 97.06 186 ARG A O 1
ATOM 1440 N N . THR A 1 187 ? -7.047 -19 1.617 1 96.88 187 THR A N 1
ATOM 1441 C CA . THR A 1 187 ? -6.301 -18.422 2.73 1 96.88 187 THR A CA 1
ATOM 1442 C C . THR A 1 187 ? -4.844 -18.875 2.691 1 96.88 187 THR A C 1
ATOM 1444 O O . THR A 1 187 ? -4.555 -20.062 2.551 1 96.88 187 THR A O 1
ATOM 1447 N N . GLY A 1 188 ? -3.977 -17.859 2.809 1 97.06 188 GLY A N 1
ATOM 1448 C CA . GLY A 1 188 ? -2.564 -18.203 2.867 1 97.06 188 GLY A CA 1
ATOM 1449 C C . GLY A 1 188 ? -1.66 -16.984 2.9 1 97.06 188 GLY A C 1
ATOM 1450 O O . GLY A 1 188 ? -2.133 -15.852 2.779 1 97.06 188 GLY A O 1
ATOM 1451 N N . GLY A 1 189 ? -0.384 -17.25 3.092 1 97.56 189 GLY A N 1
ATOM 1452 C CA . GLY A 1 189 ? 0.649 -16.219 3.156 1 97.56 189 GLY A CA 1
ATOM 1453 C C . GLY A 1 189 ? 2.018 -16.781 3.508 1 97.56 189 GLY A C 1
ATOM 1454 O O . GLY A 1 189 ? 2.164 -17.984 3.73 1 97.56 189 GLY A O 1
ATOM 1455 N N . CYS A 1 190 ? 2.975 -15.875 3.451 1 98.19 190 CYS A N 1
ATOM 1456 C CA . CYS A 1 190 ? 4.355 -16.281 3.707 1 98.19 190 CYS A CA 1
ATOM 1457 C C . CYS A 1 190 ? 5.156 -15.117 4.293 1 98.19 190 CYS A C 1
ATOM 1459 O O . CYS A 1 190 ? 4.883 -13.953 3.996 1 98.19 190 CYS A O 1
ATOM 1461 N N . SER A 1 191 ? 6.066 -15.438 5.18 1 98.56 191 SER A N 1
ATOM 1462 C CA . SER A 1 191 ? 7.086 -14.516 5.664 1 98.56 191 SER A CA 1
ATOM 1463 C C . SER A 1 191 ? 8.492 -15.023 5.352 1 98.56 191 SER A C 1
ATOM 1465 O O . SER A 1 191 ? 8.734 -16.234 5.363 1 98.56 191 SER A O 1
ATOM 1467 N N . MET A 1 192 ? 9.398 -14.141 5.078 1 98.56 192 MET A N 1
ATOM 1468 C CA . MET A 1 192 ? 10.766 -14.547 4.801 1 98.56 192 MET A CA 1
ATOM 1469 C C . MET A 1 192 ? 11.766 -13.594 5.461 1 98.56 192 MET A C 1
ATOM 1471 O O . MET A 1 192 ? 11.438 -12.438 5.734 1 98.56 192 MET A O 1
ATOM 1475 N N . LEU A 1 193 ? 12.898 -14.086 5.809 1 98.88 193 LEU A N 1
ATOM 1476 C CA . LEU A 1 193 ? 14.023 -13.352 6.383 1 98.88 193 LEU A CA 1
ATOM 1477 C C . LEU A 1 193 ? 15.172 -13.25 5.383 1 98.88 193 LEU A C 1
ATOM 1479 O O . LEU A 1 193 ? 15.703 -14.266 4.934 1 98.88 193 LEU A O 1
ATOM 1483 N N . LEU A 1 194 ? 15.5 -12.008 5.047 1 98.88 194 LEU A N 1
ATOM 1484 C CA . LEU A 1 194 ? 16.547 -11.711 4.078 1 98.88 194 LEU A CA 1
ATOM 1485 C C . LEU A 1 194 ? 17.703 -10.969 4.742 1 98.88 194 LEU A C 1
ATOM 1487 O O . LEU A 1 194 ? 17.516 -10.297 5.762 1 98.88 194 LEU A O 1
ATOM 1491 N N . THR A 1 195 ? 18.891 -11.102 4.141 1 98.88 195 THR A N 1
ATOM 1492 C CA . THR A 1 195 ? 20.031 -10.383 4.684 1 98.88 195 THR A CA 1
ATOM 1493 C C . THR A 1 195 ? 21.078 -10.125 3.598 1 98.88 195 THR A C 1
ATOM 1495 O O . THR A 1 195 ? 21.047 -10.758 2.539 1 98.88 195 THR A O 1
ATOM 1498 N N . ASN A 1 196 ? 21.828 -9.094 3.752 1 98.5 196 ASN A N 1
ATOM 1499 C CA . ASN A 1 196 ? 23.031 -8.875 2.941 1 98.5 196 ASN A CA 1
ATOM 1500 C C . ASN A 1 196 ? 24.297 -8.953 3.783 1 98.5 196 ASN A C 1
ATOM 1502 O O . ASN A 1 196 ? 25.359 -8.469 3.369 1 98.5 196 ASN A O 1
ATOM 1506 N N . ASN A 1 197 ? 24.141 -9.453 5.043 1 98.25 197 ASN A N 1
ATOM 1507 C CA . ASN A 1 197 ? 25.281 -9.656 5.918 1 98.25 197 ASN A CA 1
ATOM 1508 C C . ASN A 1 197 ? 26.109 -10.875 5.484 1 98.25 197 ASN A C 1
ATOM 1510 O O . ASN A 1 197 ? 25.672 -12.016 5.652 1 98.25 197 ASN A O 1
ATOM 1514 N N . ARG A 1 198 ? 27.312 -10.664 5.07 1 97.5 198 ARG A N 1
ATOM 1515 C CA . ARG A 1 198 ? 28.156 -11.727 4.539 1 97.5 198 ARG A CA 1
ATOM 1516 C C . ARG A 1 198 ? 28.484 -12.758 5.613 1 97.5 198 ARG A C 1
ATOM 1518 O O . ARG A 1 198 ? 28.719 -13.93 5.305 1 97.5 198 ARG A O 1
ATOM 1525 N N . ALA A 1 199 ? 28.438 -12.328 6.828 1 97.56 199 ALA A N 1
ATOM 1526 C CA . ALA A 1 199 ? 28.75 -13.234 7.93 1 97.56 199 ALA A CA 1
ATOM 1527 C C . ALA A 1 199 ? 27.688 -14.328 8.055 1 97.56 199 ALA A C 1
ATOM 1529 O O . ALA A 1 199 ? 27.953 -15.391 8.633 1 97.56 199 ALA A O 1
ATOM 1530 N N . LEU A 1 200 ? 26.547 -14.086 7.465 1 97.56 200 LEU A N 1
ATOM 1531 C CA . LEU A 1 200 ? 25.453 -15.047 7.586 1 97.56 200 LEU A CA 1
ATOM 1532 C C . LEU A 1 200 ? 25.297 -15.859 6.301 1 97.56 200 LEU A C 1
ATOM 1534 O O . LEU A 1 200 ? 24.359 -16.656 6.176 1 97.56 200 LEU A O 1
ATOM 1538 N N . LYS A 1 201 ? 26.188 -15.719 5.395 1 97.25 201 LYS A N 1
ATOM 1539 C CA . LYS A 1 201 ? 26.094 -16.375 4.09 1 97.25 201 LYS A CA 1
ATOM 1540 C C . LYS A 1 201 ? 26 -17.891 4.234 1 97.25 201 LYS A C 1
ATOM 1542 O O . LYS A 1 201 ? 25.25 -18.531 3.5 1 97.25 201 LYS A O 1
ATOM 1547 N N . HIS A 1 202 ? 26.703 -18.469 5.184 1 96.56 202 HIS A N 1
ATOM 1548 C CA . HIS A 1 202 ? 26.734 -19.906 5.367 1 96.56 202 HIS A CA 1
ATOM 1549 C C . HIS A 1 202 ? 25.391 -20.438 5.855 1 96.56 202 HIS A C 1
ATOM 1551 O O . HIS A 1 202 ? 25.109 -21.641 5.727 1 96.56 202 HIS A O 1
ATOM 1557 N N . LYS A 1 203 ? 24.562 -19.562 6.371 1 97.06 203 LYS A N 1
ATOM 1558 C CA . LYS A 1 203 ? 23.266 -19.969 6.891 1 97.06 203 LYS A CA 1
ATOM 1559 C C . LYS A 1 203 ? 22.172 -19.781 5.844 1 97.06 203 LYS A C 1
ATOM 1561 O O . LYS A 1 203 ? 21.047 -20.266 6.02 1 97.06 203 LYS A O 1
ATOM 1566 N N . ALA A 1 204 ? 22.5 -19.188 4.738 1 97.94 204 ALA A N 1
ATOM 1567 C CA . ALA A 1 204 ? 21.5 -18.828 3.742 1 97.94 204 ALA A CA 1
ATOM 1568 C C . ALA A 1 204 ? 21 -20.047 2.986 1 97.94 204 ALA A C 1
ATOM 1570 O O . ALA A 1 204 ? 21.781 -20.953 2.664 1 97.94 204 ALA A O 1
ATOM 1571 N N . LEU A 1 205 ? 19.688 -20.047 2.758 1 98.31 205 LEU A N 1
ATOM 1572 C CA . LEU A 1 205 ? 19.078 -21.078 1.929 1 98.31 205 LEU A CA 1
ATOM 1573 C C . LEU A 1 205 ? 19.25 -20.766 0.447 1 98.31 205 LEU A C 1
ATOM 1575 O O . LEU A 1 205 ? 19.578 -21.641 -0.349 1 98.31 205 LEU A O 1
ATOM 1579 N N . LEU A 1 206 ? 19.047 -19.531 0.097 1 98.75 206 LEU A N 1
ATOM 1580 C CA . LEU A 1 206 ? 19.031 -19.078 -1.292 1 98.75 206 LEU A CA 1
ATOM 1581 C C . LEU A 1 206 ? 19.75 -17.734 -1.44 1 98.75 206 LEU A C 1
ATOM 1583 O O . LEU A 1 206 ? 19.688 -16.891 -0.544 1 98.75 206 LEU A O 1
ATOM 1587 N N . GLU A 1 207 ? 20.406 -17.578 -2.527 1 98.75 207 GLU A N 1
ATOM 1588 C CA . GLU A 1 207 ? 20.984 -16.297 -2.924 1 98.75 207 GLU A CA 1
ATOM 1589 C C . GLU A 1 207 ? 20.234 -15.695 -4.109 1 98.75 207 GLU A C 1
ATOM 1591 O O . GLU A 1 207 ? 20.062 -16.359 -5.141 1 98.75 207 GLU A O 1
ATOM 1596 N N . LEU A 1 208 ? 19.766 -14.484 -3.939 1 98.75 208 LEU A N 1
ATOM 1597 C CA . LEU A 1 208 ? 19.125 -13.789 -5.055 1 98.75 208 LEU A CA 1
ATOM 1598 C C . LEU A 1 208 ? 20.172 -13.305 -6.059 1 98.75 208 LEU A C 1
ATOM 1600 O O . LEU A 1 208 ? 20.984 -12.43 -5.742 1 98.75 208 LEU A O 1
ATOM 1604 N N . THR A 1 209 ? 20.094 -13.82 -7.305 1 97.69 209 THR A N 1
ATOM 1605 C CA . THR A 1 209 ? 21.125 -13.484 -8.281 1 97.69 209 THR A CA 1
ATOM 1606 C C . THR A 1 209 ? 20.594 -12.492 -9.312 1 97.69 209 THR A C 1
ATOM 1608 O O . THR A 1 209 ? 21.375 -11.75 -9.922 1 97.69 209 THR A O 1
ATOM 1611 N N . CYS A 1 210 ? 19.297 -12.5 -9.445 1 96.94 210 CYS A N 1
ATOM 1612 C CA . CYS A 1 210 ? 18.703 -11.641 -10.461 1 96.94 210 CYS A CA 1
ATOM 1613 C C . CYS A 1 210 ? 17.234 -11.375 -10.164 1 96.94 210 CYS A C 1
ATOM 1615 O O . CYS A 1 210 ? 16.547 -12.219 -9.586 1 96.94 210 CYS A O 1
ATOM 1617 N N . SER A 1 211 ? 16.797 -10.203 -10.422 1 97.44 211 SER A N 1
ATOM 1618 C CA . SER A 1 211 ? 15.383 -9.859 -10.43 1 97.44 211 SER A CA 1
ATOM 1619 C C . SER A 1 211 ? 15.039 -8.961 -11.609 1 97.44 211 SER A C 1
ATOM 1621 O O . SER A 1 211 ? 15.797 -8.039 -11.93 1 97.44 211 SER A O 1
ATOM 1623 N N . VAL A 1 212 ? 13.953 -9.273 -12.289 1 97.81 212 VAL A N 1
ATOM 1624 C CA . VAL A 1 212 ? 13.484 -8.484 -13.422 1 97.81 212 VAL A CA 1
ATOM 1625 C C . VAL A 1 212 ? 12 -8.172 -13.266 1 97.81 212 VAL A C 1
ATOM 1627 O O . VAL A 1 212 ? 11.195 -9.07 -13 1 97.81 212 VAL A O 1
ATOM 1630 N N . ARG A 1 213 ? 11.711 -6.891 -13.422 1 97.56 213 ARG A N 1
ATOM 1631 C CA . ARG A 1 213 ? 10.336 -6.418 -13.32 1 97.56 213 ARG A CA 1
ATOM 1632 C C . ARG A 1 213 ? 9.844 -5.867 -14.656 1 97.56 213 ARG A C 1
ATOM 1634 O O . ARG A 1 213 ? 10.539 -5.082 -15.305 1 97.56 213 ARG A O 1
ATOM 1641 N N . THR A 1 214 ? 8.648 -6.293 -15.062 1 97.88 214 THR A N 1
ATOM 1642 C CA . THR A 1 214 ? 8.008 -5.773 -16.266 1 97.88 214 THR A CA 1
ATOM 1643 C C . THR A 1 214 ? 6.559 -5.398 -15.984 1 97.88 214 THR A C 1
ATOM 1645 O O . THR A 1 214 ? 5.812 -6.176 -15.391 1 97.88 214 THR A O 1
ATOM 1648 N N . HIS A 1 215 ? 6.199 -4.203 -16.422 1 98.06 215 HIS A N 1
ATOM 1649 C CA . HIS A 1 215 ? 4.852 -3.676 -16.266 1 98.06 215 HIS A CA 1
ATOM 1650 C C . HIS A 1 215 ? 4.211 -3.354 -17.609 1 98.06 215 HIS A C 1
ATOM 1652 O O . HIS A 1 215 ? 4.68 -2.467 -18.328 1 98.06 215 HIS A O 1
ATOM 1658 N N . ILE A 1 216 ? 3.082 -4.008 -17.906 1 97.88 216 ILE A N 1
ATOM 1659 C CA . ILE A 1 216 ? 2.486 -3.742 -19.219 1 97.88 216 ILE A CA 1
ATOM 1660 C C . ILE A 1 216 ? 1.116 -3.094 -19.031 1 97.88 216 ILE A C 1
ATOM 1662 O O . ILE A 1 216 ? 0.189 -3.361 -19.797 1 97.88 216 ILE A O 1
ATOM 1666 N N . GLY A 1 217 ? 0.982 -2.369 -18 1 97.12 217 GLY A N 1
ATOM 1667 C CA . GLY A 1 217 ? -0.268 -1.696 -17.688 1 97.12 217 GLY A CA 1
ATOM 1668 C C . GLY A 1 217 ? -0.633 -0.621 -18.688 1 97.12 217 GLY A C 1
ATOM 1669 O O . GLY A 1 217 ? -1.779 -0.171 -18.734 1 97.12 217 GLY A O 1
ATOM 1670 N N . SER A 1 218 ? 0.271 -0.208 -19.547 1 97.88 218 SER A N 1
ATOM 1671 C CA . SER A 1 218 ? -0.021 0.759 -20.594 1 97.88 218 SER A CA 1
ATOM 1672 C C . SER A 1 218 ? -0.976 0.176 -21.641 1 97.88 218 SER A C 1
ATOM 1674 O O . SER A 1 218 ? -1.646 0.918 -22.359 1 97.88 218 SER A O 1
ATOM 1676 N N . ASN A 1 219 ? -0.984 -1.146 -21.719 1 97.69 219 ASN A N 1
ATOM 1677 C CA . ASN A 1 219 ? -1.945 -1.839 -22.578 1 97.69 219 ASN A CA 1
ATOM 1678 C C . ASN A 1 219 ? -3.303 -1.979 -21.891 1 97.69 219 ASN A C 1
ATOM 1680 O O . ASN A 1 219 ? -3.42 -2.662 -20.875 1 97.69 219 ASN A O 1
ATOM 1684 N N . ASP A 1 220 ? -4.352 -1.453 -22.516 1 97.75 220 ASP A N 1
ATOM 1685 C CA . ASP A 1 220 ? -5.668 -1.369 -21.891 1 97.75 220 ASP A CA 1
ATOM 1686 C C . ASP A 1 220 ? -6.246 -2.76 -21.625 1 97.75 220 ASP A C 1
ATOM 1688 O O . ASP A 1 220 ? -6.867 -3 -20.594 1 97.75 220 ASP A O 1
ATOM 1692 N N . GLU A 1 221 ? -6.039 -3.615 -22.562 1 96.94 221 GLU A N 1
ATOM 1693 C CA . GLU A 1 221 ? -6.578 -4.965 -22.422 1 96.94 221 GLU A CA 1
ATOM 1694 C C . GLU A 1 221 ? -5.902 -5.703 -21.266 1 96.94 221 GLU A C 1
ATOM 1696 O O . GLU A 1 221 ? -6.574 -6.363 -20.469 1 96.94 221 GLU A O 1
ATOM 1701 N N . ALA A 1 222 ? -4.586 -5.594 -21.203 1 97.31 222 ALA A N 1
ATOM 1702 C CA . ALA A 1 222 ? -3.844 -6.219 -20.109 1 97.31 222 ALA A CA 1
ATOM 1703 C C . ALA A 1 222 ? -4.219 -5.598 -18.766 1 97.31 222 ALA A C 1
ATOM 1705 O O . ALA A 1 222 ? -4.449 -6.309 -17.781 1 97.31 222 ALA A O 1
ATOM 1706 N N . TYR A 1 223 ? -4.359 -4.305 -18.781 1 97.75 223 TYR A N 1
ATOM 1707 C CA . TYR A 1 223 ? -4.707 -3.582 -17.562 1 97.75 223 TYR A CA 1
ATOM 1708 C C . TYR A 1 223 ? -6.074 -4.016 -17.047 1 97.75 223 TYR A C 1
ATOM 1710 O O . TYR A 1 223 ? -6.258 -4.191 -15.844 1 97.75 223 TYR A O 1
ATOM 1718 N N . SER A 1 224 ? -6.988 -4.25 -17.875 1 97.06 224 SER A N 1
ATOM 1719 C CA . SER A 1 224 ? -8.375 -4.504 -17.5 1 97.06 224 SER A CA 1
ATOM 1720 C C . SER A 1 224 ? -8.625 -5.988 -17.266 1 97.06 224 SER A C 1
ATOM 1722 O O . SER A 1 224 ? -9.711 -6.383 -16.844 1 97.06 224 SER A O 1
ATOM 1724 N N . SER A 1 225 ? -7.641 -6.832 -17.484 1 96.25 225 SER A N 1
ATOM 1725 C CA . SER A 1 225 ? -7.848 -8.273 -17.422 1 96.25 225 SER A CA 1
ATOM 1726 C C . SER A 1 225 ? -8.008 -8.75 -15.977 1 96.25 225 SER A C 1
ATOM 1728 O O . SER A 1 225 ? -8.523 -9.844 -15.727 1 96.25 225 SER A O 1
ATOM 1730 N N . CYS A 1 226 ? -7.582 -8.062 -15.047 1 95.5 226 CYS A N 1
ATOM 1731 C CA . CYS A 1 226 ? -7.707 -8.328 -13.617 1 95.5 226 CYS A CA 1
ATOM 1732 C C . CYS A 1 226 ? -7.848 -7.031 -12.828 1 95.5 226 CYS A C 1
ATOM 1734 O O . CYS A 1 226 ? -6.863 -6.32 -12.609 1 95.5 226 CYS A O 1
ATOM 1736 N N . ILE A 1 227 ? -9.023 -6.754 -12.391 1 95.75 227 ILE A N 1
ATOM 1737 C CA . ILE A 1 227 ? -9.297 -5.434 -11.836 1 95.75 227 ILE A CA 1
ATOM 1738 C C . ILE A 1 227 ? -10.461 -5.523 -10.844 1 95.75 227 ILE A C 1
ATOM 1740 O O . ILE A 1 227 ? -11.414 -6.27 -11.07 1 95.75 227 ILE A O 1
ATOM 1744 N N . GLN A 1 228 ? -10.344 -4.789 -9.773 1 95.5 228 GLN A N 1
ATOM 1745 C CA . GLN A 1 228 ? -11.445 -4.66 -8.828 1 95.5 228 GLN A CA 1
ATOM 1746 C C . GLN A 1 228 ? -12.484 -3.664 -9.336 1 95.5 228 GLN A C 1
ATOM 1748 O O . GLN A 1 228 ? -12.148 -2.535 -9.695 1 95.5 228 GLN A O 1
ATOM 1753 N N . VAL A 1 229 ? -13.75 -4.082 -9.352 1 94.75 229 VAL A N 1
ATOM 1754 C CA . VAL A 1 229 ? -14.836 -3.242 -9.836 1 94.75 229 VAL A CA 1
ATOM 1755 C C . VAL A 1 229 ? -16.109 -3.531 -9.031 1 94.75 229 VAL A C 1
ATOM 1757 O O . VAL A 1 229 ? -16.109 -4.402 -8.156 1 94.75 229 VAL A O 1
ATOM 1760 N N . GLU A 1 230 ? -17.047 -2.74 -9.273 1 94 230 GLU A N 1
ATOM 1761 C CA . GLU A 1 230 ? -18.406 -2.949 -8.75 1 94 230 GLU A CA 1
ATOM 1762 C C . GLU A 1 230 ? -19.375 -3.291 -9.867 1 94 230 GLU A C 1
ATOM 1764 O O . GLU A 1 230 ? -19.312 -2.719 -10.961 1 94 230 GLU A O 1
ATOM 1769 N N . ASP A 1 231 ? -20.266 -4.258 -9.547 1 93.56 231 ASP A N 1
ATOM 1770 C CA . ASP A 1 231 ? -21.266 -4.578 -10.562 1 93.56 231 ASP A CA 1
ATOM 1771 C C . ASP A 1 231 ? -22.453 -3.625 -10.477 1 93.56 231 ASP A C 1
ATOM 1773 O O . ASP A 1 231 ? -22.422 -2.652 -9.719 1 93.56 231 ASP A O 1
ATOM 1777 N N . ASP A 1 232 ? -23.453 -3.875 -11.305 1 89.56 232 ASP A N 1
ATOM 1778 C CA . ASP A 1 232 ? -24.594 -2.971 -11.43 1 89.56 232 ASP A CA 1
ATOM 1779 C C . ASP A 1 232 ? -25.438 -2.977 -10.164 1 89.56 232 ASP A C 1
ATOM 1781 O O . ASP A 1 232 ? -26.219 -2.055 -9.938 1 89.56 232 ASP A O 1
ATOM 1785 N N . LEU A 1 233 ? -25.297 -4.004 -9.359 1 87.56 233 LEU A N 1
ATOM 1786 C CA . LEU A 1 233 ? -26.078 -4.109 -8.133 1 87.56 233 LEU A CA 1
ATOM 1787 C C . LEU A 1 233 ? -25.297 -3.572 -6.938 1 87.56 233 LEU A C 1
ATOM 1789 O O . LEU A 1 233 ? -25.781 -3.615 -5.805 1 87.56 233 LEU A O 1
ATOM 1793 N N . GLY A 1 234 ? -24.031 -3.16 -7.172 1 87.38 234 GLY A N 1
ATOM 1794 C CA . GLY A 1 234 ? -23.25 -2.527 -6.125 1 87.38 234 GLY A CA 1
ATOM 1795 C C . GLY A 1 234 ? -22.312 -3.488 -5.418 1 87.38 234 GLY A C 1
ATOM 1796 O O . GLY A 1 234 ? -21.641 -3.115 -4.449 1 87.38 234 GLY A O 1
ATOM 1797 N N . HIS A 1 235 ? -22.234 -4.715 -5.895 1 91.75 235 HIS A N 1
ATOM 1798 C CA . HIS A 1 235 ? -21.328 -5.68 -5.293 1 91.75 235 HIS A CA 1
ATOM 1799 C C . HIS A 1 235 ? -19.906 -5.488 -5.812 1 91.75 235 HIS A C 1
ATOM 1801 O O . HIS A 1 235 ? -19.672 -5.508 -7.027 1 91.75 235 HIS A O 1
ATOM 1807 N N . LYS A 1 236 ? -19.047 -5.277 -4.855 1 92.38 236 LYS A N 1
ATOM 1808 C CA . LYS A 1 236 ? -17.641 -5.168 -5.207 1 92.38 236 LYS A CA 1
ATOM 1809 C C . LYS A 1 236 ? -17.016 -6.543 -5.426 1 92.38 236 LYS A C 1
ATOM 1811 O O . LYS A 1 236 ? -17.312 -7.484 -4.688 1 92.38 236 LYS A O 1
ATOM 1816 N N . GLY A 1 237 ? -16.234 -6.66 -6.461 1 94.56 237 GLY A N 1
ATOM 1817 C CA . GLY A 1 237 ? -15.539 -7.906 -6.75 1 94.56 237 GLY A CA 1
ATOM 1818 C C . GLY A 1 237 ? -14.25 -7.703 -7.527 1 94.56 237 GLY A C 1
ATOM 1819 O O . GLY A 1 237 ? -13.945 -6.586 -7.945 1 94.56 237 GLY A O 1
ATOM 1820 N N . PHE A 1 238 ? -13.5 -8.734 -7.633 1 95.5 238 PHE A N 1
ATOM 1821 C CA . PHE A 1 238 ? -12.281 -8.773 -8.445 1 95.5 238 PHE A CA 1
ATOM 1822 C C . PHE A 1 238 ? -12.531 -9.508 -9.758 1 95.5 238 PHE A C 1
ATOM 1824 O O . PHE A 1 238 ? -12.695 -10.727 -9.766 1 95.5 238 PHE A O 1
ATOM 1831 N N . ARG A 1 239 ? -12.477 -8.766 -10.82 1 96.44 239 ARG A N 1
ATOM 1832 C CA . ARG A 1 239 ? -12.82 -9.289 -12.141 1 96.44 239 ARG A CA 1
ATOM 1833 C C . ARG A 1 239 ? -11.609 -9.945 -12.797 1 96.44 239 ARG A C 1
ATOM 1835 O O . ARG A 1 239 ? -10.539 -9.336 -12.891 1 96.44 239 ARG A O 1
ATOM 1842 N N . LEU A 1 240 ? -11.758 -11.164 -13.203 1 96 240 LEU A N 1
ATOM 1843 C CA . LEU A 1 240 ? -10.805 -11.914 -14.008 1 96 240 LEU A CA 1
ATOM 1844 C C . LEU A 1 240 ? -11.383 -12.227 -15.383 1 96 240 LEU A C 1
ATOM 1846 O O . LEU A 1 240 ? -12.25 -13.094 -15.508 1 96 240 LEU A O 1
ATOM 1850 N N . THR A 1 241 ? -10.812 -11.602 -16.422 1 95.56 241 THR A N 1
ATOM 1851 C CA . THR A 1 241 ? -11.414 -11.766 -17.734 1 95.56 241 THR A CA 1
ATOM 1852 C C . THR A 1 241 ? -10.758 -12.922 -18.484 1 95.56 241 THR A C 1
ATOM 1854 O O . THR A 1 241 ? -9.742 -13.453 -18.047 1 95.56 241 THR A O 1
ATOM 1857 N N . ARG A 1 242 ? -11.32 -13.258 -19.625 1 92.94 242 ARG A N 1
ATOM 1858 C CA . ARG A 1 242 ? -10.797 -14.328 -20.469 1 92.94 242 ARG A CA 1
ATOM 1859 C C . ARG A 1 242 ? -9.484 -13.922 -21.125 1 92.94 242 ARG A C 1
ATOM 1861 O O . ARG A 1 242 ? -8.75 -14.773 -21.641 1 92.94 242 ARG A O 1
ATOM 1868 N N . ASP A 1 243 ? -9.172 -12.656 -21.031 1 93.75 243 ASP A N 1
ATOM 1869 C CA . ASP A 1 243 ? -7.957 -12.141 -21.656 1 93.75 243 ASP A CA 1
ATOM 1870 C C . ASP A 1 243 ? -6.75 -12.312 -20.734 1 93.75 243 ASP A C 1
ATOM 1872 O O . ASP A 1 243 ? -5.609 -12.078 -21.141 1 93.75 243 ASP A O 1
ATOM 1876 N N . LEU A 1 244 ? -6.988 -12.781 -19.594 1 94.44 244 LEU A N 1
ATOM 1877 C CA . LEU A 1 244 ? -5.945 -12.836 -18.578 1 94.44 244 LEU A CA 1
ATOM 1878 C C . LEU A 1 244 ? -4.789 -13.719 -19.031 1 94.44 244 LEU A C 1
ATOM 1880 O O . LEU A 1 244 ? -3.625 -13.32 -18.938 1 94.44 244 LEU A O 1
ATOM 1884 N N . PRO A 1 245 ? -5.035 -14.922 -19.609 1 92.38 245 PRO A N 1
ATOM 1885 C CA . PRO A 1 245 ? -3.914 -15.742 -20.094 1 92.38 245 PRO A CA 1
ATOM 1886 C C . PRO A 1 245 ? -3.129 -15.062 -21.203 1 92.38 245 PRO A C 1
ATOM 1888 O O . PRO A 1 245 ? -1.896 -15.117 -21.219 1 92.38 245 PRO A O 1
ATOM 1891 N N . LYS A 1 246 ? -3.848 -14.398 -22.047 1 94 246 LYS A N 1
ATOM 1892 C CA . LYS A 1 246 ? -3.195 -13.672 -23.141 1 94 246 LYS A CA 1
ATOM 1893 C C . LYS A 1 246 ? -2.328 -12.539 -22.594 1 94 246 LYS A C 1
ATOM 1895 O O . LYS A 1 246 ? -1.211 -12.32 -23.062 1 94 246 LYS A O 1
ATOM 1900 N N . ALA A 1 247 ? -2.848 -11.797 -21.656 1 95.38 247 ALA A N 1
ATOM 1901 C CA . ALA A 1 247 ? -2.074 -10.75 -21 1 95.38 247 ALA A CA 1
ATOM 1902 C C . ALA A 1 247 ? -0.83 -11.32 -20.328 1 95.38 247 ALA A C 1
ATOM 1904 O O . ALA A 1 247 ? 0.25 -10.734 -20.391 1 95.38 247 ALA A O 1
ATOM 1905 N N . GLY A 1 248 ? -1.028 -12.469 -19.734 1 95 248 GLY A N 1
ATOM 1906 C CA . GLY A 1 248 ? 0.091 -13.141 -19.094 1 95 248 GLY A CA 1
ATOM 1907 C C . GLY A 1 248 ? 1.186 -13.531 -20.078 1 95 248 GLY A C 1
ATOM 1908 O O . GLY A 1 248 ? 2.369 -13.312 -19.797 1 95 248 GLY A O 1
ATOM 1909 N N . ALA A 1 249 ? 0.801 -14.039 -21.188 1 94.06 249 ALA A N 1
ATOM 1910 C CA . ALA A 1 249 ? 1.764 -14.438 -22.203 1 94.06 249 ALA A CA 1
ATOM 1911 C C . ALA A 1 249 ? 2.537 -13.234 -22.734 1 94.06 249 ALA A C 1
ATOM 1913 O O . ALA A 1 249 ? 3.754 -13.305 -22.922 1 94.06 249 ALA A O 1
ATOM 1914 N N . LYS A 1 250 ? 1.83 -12.211 -22.953 1 95 250 LYS A N 1
ATOM 1915 C CA . LYS A 1 250 ? 2.455 -10.984 -23.453 1 95 250 LYS A CA 1
ATOM 1916 C C . LYS A 1 250 ? 3.451 -10.43 -22.438 1 95 250 LYS A C 1
ATOM 1918 O O . LYS A 1 250 ? 4.574 -10.07 -22.797 1 95 250 LYS A O 1
ATOM 1923 N N . ALA A 1 251 ? 3.039 -10.344 -21.203 1 96.38 251 ALA A N 1
ATOM 1924 C CA . ALA A 1 251 ? 3.906 -9.836 -20.141 1 96.38 251 ALA A CA 1
ATOM 1925 C C . ALA A 1 251 ? 5.145 -10.703 -19.984 1 96.38 251 ALA A C 1
ATOM 1927 O O . ALA A 1 251 ? 6.254 -10.195 -19.797 1 96.38 251 ALA A O 1
ATOM 1928 N N . LEU A 1 252 ? 4.941 -12 -20.047 1 95.88 252 LEU A N 1
ATOM 1929 C CA . LEU A 1 252 ? 6.047 -12.938 -19.906 1 95.88 252 LEU A CA 1
ATOM 1930 C C . LEU A 1 252 ? 7.043 -12.781 -21.047 1 95.88 252 LEU A C 1
ATOM 1932 O O . LEU A 1 252 ? 8.258 -12.789 -20.828 1 95.88 252 LEU A O 1
ATOM 1936 N N . THR A 1 253 ? 6.559 -12.641 -22.219 1 93.81 253 THR A N 1
ATOM 1937 C CA . THR A 1 253 ? 7.422 -12.469 -23.375 1 93.81 253 THR A CA 1
ATOM 1938 C C . THR A 1 253 ? 8.305 -11.234 -23.219 1 93.81 253 THR A C 1
ATOM 1940 O O . THR A 1 253 ? 9.516 -11.305 -23.438 1 93.81 253 THR A O 1
ATOM 1943 N N . MET A 1 254 ? 7.734 -10.156 -22.828 1 94.88 254 MET A N 1
ATOM 1944 C CA . MET A 1 254 ? 8.484 -8.914 -22.641 1 94.88 254 MET A CA 1
ATOM 1945 C C . MET A 1 254 ? 9.477 -9.062 -21.484 1 94.88 254 MET A C 1
ATOM 1947 O O . MET A 1 254 ? 10.602 -8.555 -21.562 1 94.88 254 MET A O 1
ATOM 1951 N N . ASN A 1 255 ? 9.031 -9.742 -20.5 1 96.56 255 ASN A N 1
ATOM 1952 C CA . ASN A 1 255 ? 9.875 -9.984 -19.328 1 96.56 255 ASN A CA 1
ATOM 1953 C C . ASN A 1 255 ? 11.102 -10.82 -19.688 1 96.56 255 ASN A C 1
ATOM 1955 O O . ASN A 1 255 ? 12.219 -10.5 -19.266 1 96.56 255 ASN A O 1
ATOM 1959 N N . LEU A 1 256 ? 10.93 -11.836 -20.484 1 93.12 256 LEU A N 1
ATOM 1960 C CA . LEU A 1 256 ? 11.992 -12.758 -20.859 1 93.12 256 LEU A CA 1
ATOM 1961 C C . LEU A 1 256 ? 13.039 -12.062 -21.734 1 93.12 256 LEU A C 1
ATOM 1963 O O . LEU A 1 256 ? 14.227 -12.383 -21.656 1 93.12 256 LEU A O 1
ATOM 1967 N N . ARG A 1 257 ? 12.641 -11.086 -22.469 1 92.25 257 ARG A N 1
ATOM 1968 C CA . ARG A 1 257 ? 13.586 -10.328 -23.297 1 92.25 257 ARG A CA 1
ATOM 1969 C C . ARG A 1 257 ? 14.648 -9.664 -22.422 1 92.25 257 ARG A C 1
ATOM 1971 O O . ARG A 1 257 ? 15.805 -9.531 -22.844 1 92.25 257 ARG A O 1
ATOM 1978 N N . VAL A 1 258 ? 14.234 -9.328 -21.25 1 95 258 VAL A N 1
ATOM 1979 C CA . VAL A 1 258 ? 15.148 -8.648 -20.344 1 95 258 VAL A CA 1
ATOM 1980 C C . VAL A 1 258 ? 15.883 -9.672 -19.469 1 95 258 VAL A C 1
ATOM 1982 O O . VAL A 1 258 ? 17.062 -9.516 -19.172 1 95 258 VAL A O 1
ATOM 1985 N N . LEU A 1 259 ? 15.266 -10.758 -19.156 1 95.94 259 LEU A N 1
ATOM 1986 C CA . LEU A 1 259 ? 15.766 -11.734 -18.203 1 95.94 259 LEU A CA 1
ATOM 1987 C C . LE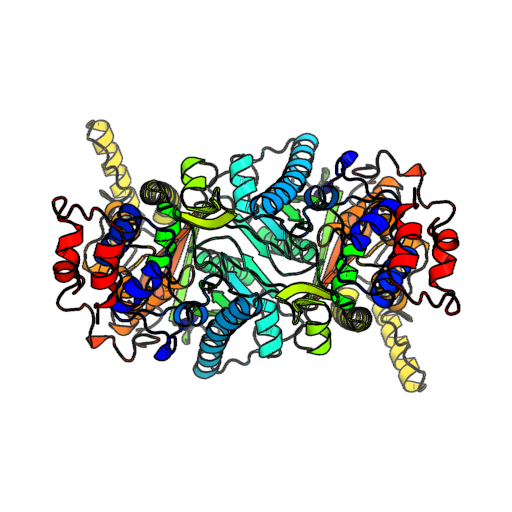U A 1 259 ? 16.812 -12.641 -18.844 1 95.94 259 LEU A C 1
ATOM 1989 O O . LEU A 1 259 ? 17.859 -12.898 -18.25 1 95.94 259 LEU A O 1
ATOM 1993 N N . LEU A 1 260 ? 16.594 -13.125 -20 1 93.06 260 LEU A N 1
ATOM 1994 C CA . LEU A 1 260 ? 17.344 -14.227 -20.594 1 93.06 260 LEU A CA 1
ATOM 1995 C C . LEU A 1 260 ? 18.797 -13.844 -20.797 1 93.06 260 LEU A C 1
ATOM 1997 O O . LEU A 1 260 ? 19.703 -14.617 -20.469 1 93.06 260 LEU A O 1
ATOM 2001 N N . PRO A 1 261 ? 19.094 -12.633 -21.297 1 93.62 261 PRO A N 1
ATOM 2002 C CA . PRO A 1 261 ? 20.5 -12.258 -21.438 1 93.62 261 PRO A CA 1
ATOM 2003 C C . PRO A 1 261 ? 21.234 -12.234 -20.109 1 93.62 261 PRO A C 1
ATOM 2005 O O . PRO A 1 261 ? 22.469 -12.312 -20.078 1 93.62 261 PRO A O 1
ATOM 2008 N N . LYS A 1 262 ? 20.469 -12.141 -19.047 1 95 262 LYS A N 1
ATOM 2009 C CA . LYS A 1 262 ? 21.078 -12.016 -17.719 1 95 262 LYS A CA 1
ATOM 2010 C C . LYS A 1 262 ? 21.328 -13.383 -17.094 1 95 262 LYS A C 1
ATOM 2012 O O . LYS A 1 262 ? 22.141 -13.516 -16.172 1 95 262 LYS A O 1
ATOM 2017 N N . VAL A 1 263 ? 20.625 -14.398 -17.609 1 94.94 263 VAL A N 1
ATOM 2018 C CA . VAL A 1 263 ? 20.656 -15.625 -16.828 1 94.94 263 VAL A CA 1
ATOM 2019 C C . VAL A 1 263 ? 21.188 -16.781 -17.672 1 94.94 263 VAL A C 1
ATOM 2021 O O . VAL A 1 263 ? 21.578 -17.812 -17.141 1 94.94 263 VAL A O 1
ATOM 2024 N N . LEU A 1 264 ? 21.234 -16.641 -18.984 1 93.88 264 LEU A N 1
ATOM 2025 C CA . LEU A 1 264 ? 21.703 -17.719 -19.844 1 93.88 264 LEU A CA 1
ATOM 2026 C C . LEU A 1 264 ? 23.141 -17.469 -20.297 1 93.88 264 LEU A C 1
ATOM 2028 O O . LEU A 1 264 ? 23.562 -16.312 -20.406 1 93.88 264 LEU A O 1
ATOM 2032 N N . PRO A 1 265 ? 23.828 -18.531 -20.594 1 93.12 265 PRO A N 1
ATOM 2033 C CA . PRO A 1 265 ? 25.188 -18.375 -21.125 1 93.12 265 PRO A CA 1
ATOM 2034 C C . PRO A 1 265 ? 25.203 -17.703 -22.5 1 93.12 265 PRO A C 1
ATOM 2036 O O . PRO A 1 265 ? 24.297 -17.922 -23.297 1 93.12 265 PRO A O 1
ATOM 2039 N N . LEU A 1 266 ? 26.297 -17.078 -22.75 1 91.44 266 LEU A N 1
ATOM 2040 C CA . LEU A 1 266 ? 26.453 -16.375 -24.016 1 91.44 266 LEU A CA 1
ATOM 2041 C C . LEU A 1 266 ? 26.375 -17.359 -25.188 1 91.44 266 LEU A C 1
ATOM 2043 O O . LEU A 1 266 ? 25.844 -17.016 -26.25 1 91.44 266 LEU A O 1
ATOM 2047 N N . SER A 1 267 ? 26.844 -18.484 -24.953 1 90.81 267 SER A N 1
ATOM 2048 C CA . SER A 1 267 ? 26.828 -19.5 -26.016 1 90.81 267 SER A CA 1
ATOM 2049 C C . SER A 1 267 ? 25.406 -19.844 -26.422 1 90.81 267 SER A C 1
ATOM 2051 O O . SER A 1 267 ? 25.109 -19.969 -27.609 1 90.81 267 SER A O 1
ATOM 2053 N N . GLU A 1 268 ? 24.609 -19.875 -25.375 1 88.5 268 GLU A N 1
ATOM 2054 C CA . GLU A 1 268 ? 23.219 -20.188 -25.641 1 88.5 268 GLU A CA 1
ATOM 2055 C C . GLU A 1 268 ? 22.516 -19.031 -26.344 1 88.5 268 GLU A C 1
ATOM 2057 O O . GLU A 1 268 ? 21.703 -19.25 -27.25 1 88.5 268 GLU A O 1
ATOM 2062 N N . LEU A 1 269 ? 22.812 -17.891 -25.969 1 87.88 269 LEU A N 1
ATOM 2063 C CA . LEU A 1 269 ? 22.203 -16.703 -26.562 1 87.88 269 LEU A CA 1
ATOM 2064 C C . LEU A 1 269 ? 22.609 -16.547 -28.016 1 87.88 269 LEU A C 1
ATOM 2066 O O . LEU A 1 269 ? 21.781 -16.219 -28.875 1 87.88 269 LEU A O 1
ATOM 2070 N N . LEU A 1 270 ? 23.828 -16.828 -28.281 1 88.12 270 LEU A N 1
ATOM 2071 C CA . LEU A 1 270 ? 24.344 -16.766 -29.641 1 88.12 270 LEU A CA 1
ATOM 2072 C C . LEU A 1 270 ? 23.703 -17.828 -30.516 1 88.12 270 LEU A C 1
ATOM 2074 O O . LEU A 1 270 ? 23.359 -17.562 -31.672 1 88.12 270 LEU A O 1
ATOM 2078 N N . ARG A 1 271 ? 23.609 -18.953 -30.016 1 86.25 271 ARG A N 1
ATOM 2079 C CA . ARG A 1 271 ? 22.969 -20.047 -30.75 1 86.25 271 ARG A CA 1
ATOM 2080 C C . ARG A 1 271 ? 21.531 -19.672 -31.125 1 86.25 271 ARG A C 1
ATOM 2082 O O . ARG A 1 271 ? 21.109 -19.922 -32.25 1 86.25 271 ARG A O 1
ATOM 2089 N N . TYR A 1 272 ? 20.859 -19.125 -30.203 1 82.44 272 TYR A N 1
ATOM 2090 C CA . TYR A 1 272 ? 19.484 -18.75 -30.422 1 82.44 272 TYR A CA 1
ATOM 2091 C C . TYR A 1 272 ? 19.391 -17.672 -31.5 1 82.44 272 TYR A C 1
ATOM 2093 O O . TYR A 1 272 ? 18.516 -17.734 -32.375 1 82.44 272 TYR A O 1
ATOM 2101 N N . LYS A 1 273 ? 20.219 -16.703 -31.422 1 82.69 273 LYS A N 1
ATOM 2102 C CA . LYS A 1 273 ? 20.219 -15.617 -32.406 1 82.69 273 LYS A CA 1
ATOM 2103 C C . LYS A 1 273 ? 20.5 -16.141 -33.812 1 82.69 273 LYS A C 1
ATOM 2105 O O . LYS A 1 273 ? 19.859 -15.719 -34.781 1 82.69 273 LYS A O 1
ATOM 2110 N N . ILE A 1 274 ? 21.375 -17 -33.875 1 83.25 274 ILE A N 1
ATOM 2111 C CA . ILE A 1 274 ? 21.75 -17.578 -35.156 1 83.25 274 ILE A CA 1
ATOM 2112 C C . ILE A 1 274 ? 20.562 -18.375 -35.719 1 83.25 274 ILE A C 1
ATOM 2114 O O . ILE A 1 274 ? 20.234 -18.234 -36.906 1 83.25 274 ILE A O 1
ATOM 2118 N N . SER A 1 275 ? 20 -19.125 -34.844 1 80.62 275 SER A N 1
ATOM 2119 C CA . SER A 1 275 ? 18.859 -19.922 -35.281 1 80.62 275 SER A CA 1
ATOM 2120 C C . SER A 1 275 ? 17.703 -19.031 -35.719 1 80.62 275 SER A C 1
ATOM 2122 O O . SER A 1 275 ? 17.016 -19.328 -36.719 1 80.62 275 SER A O 1
ATOM 2124 N N . TYR A 1 276 ? 17.469 -17.984 -35 1 77.62 276 TYR A N 1
ATOM 2125 C CA . TYR A 1 276 ? 16.391 -17.031 -35.312 1 77.62 276 TYR A CA 1
ATOM 2126 C C . TYR A 1 276 ? 16.594 -16.406 -36.688 1 77.62 276 TYR A C 1
ATOM 2128 O O . TYR A 1 276 ? 15.664 -16.344 -37.5 1 77.62 276 TYR A O 1
ATOM 2136 N N . TYR A 1 277 ? 17.719 -15.984 -36.906 1 80.81 277 TYR A N 1
ATOM 2137 C CA . TYR A 1 277 ? 18.016 -15.32 -38.188 1 80.81 277 TYR A CA 1
ATOM 2138 C C . TYR A 1 277 ? 18 -16.312 -39.344 1 80.81 277 TYR A C 1
ATOM 2140 O O . TYR A 1 277 ? 17.562 -15.984 -40.438 1 80.81 277 TYR A O 1
ATOM 2148 N N . ARG A 1 278 ? 18.453 -17.375 -39.031 1 81.38 278 ARG A N 1
ATOM 2149 C CA . ARG A 1 278 ? 18.391 -18.422 -40.031 1 81.38 278 ARG A CA 1
ATOM 2150 C C . ARG A 1 278 ? 16.953 -18.734 -40.438 1 81.38 278 ARG A C 1
ATOM 2152 O O . ARG A 1 278 ? 16.641 -18.859 -41.594 1 81.38 278 ARG A O 1
ATOM 2159 N N . ASN A 1 279 ? 16.188 -18.828 -39.406 1 78.5 279 ASN A N 1
ATOM 2160 C CA . ASN A 1 279 ? 14.781 -19.109 -39.656 1 78.5 279 ASN A CA 1
ATOM 2161 C C . ASN A 1 279 ? 14.109 -17.953 -40.406 1 78.5 279 ASN A C 1
ATOM 2163 O O . ASN A 1 279 ? 13.242 -18.188 -41.25 1 78.5 279 ASN A O 1
ATOM 2167 N N . LYS A 1 280 ? 14.398 -16.766 -40.062 1 77 280 LYS A N 1
ATOM 2168 C CA . LYS A 1 280 ? 13.859 -15.578 -40.719 1 77 280 LYS A CA 1
ATOM 2169 C C . LYS A 1 280 ? 14.234 -15.547 -42.188 1 77 280 LYS A C 1
ATOM 2171 O O . LYS A 1 280 ? 13.398 -15.219 -43.031 1 77 280 LYS A O 1
ATOM 2176 N N . ILE A 1 281 ? 15.422 -15.914 -42.438 1 82.06 281 ILE A N 1
ATOM 2177 C CA . ILE A 1 281 ? 15.914 -15.93 -43.812 1 82.06 281 ILE A CA 1
ATOM 2178 C C . ILE A 1 281 ? 15.211 -17.031 -44.594 1 82.06 281 ILE A C 1
ATOM 2180 O O . ILE A 1 281 ? 14.836 -16.844 -45.75 1 82.06 281 ILE A O 1
ATOM 2184 N N . MET A 1 282 ? 14.992 -18.047 -43.938 1 83.19 282 MET A N 1
ATOM 2185 C CA . MET A 1 282 ? 14.391 -19.203 -44.594 1 83.19 282 MET A CA 1
ATOM 2186 C C . MET A 1 282 ? 12.875 -19.094 -44.625 1 83.19 282 MET A C 1
ATOM 2188 O O . MET A 1 282 ? 12.18 -20 -45.062 1 83.19 282 MET A O 1
ATOM 2192 N N . LYS A 1 283 ? 12.312 -17.859 -44.031 1 77.25 283 LYS A N 1
ATOM 2193 C CA . LYS A 1 283 ? 10.875 -17.594 -44 1 77.25 283 LYS A CA 1
ATOM 2194 C C . LYS A 1 283 ? 10.141 -18.672 -43.219 1 77.25 283 LYS A C 1
ATOM 2196 O O . LYS A 1 283 ? 9.062 -19.125 -43.625 1 77.25 283 LYS A O 1
ATOM 2201 N N . ARG A 1 284 ? 10.766 -19.172 -42.25 1 69.19 284 ARG A N 1
ATOM 2202 C CA . ARG A 1 284 ? 10.125 -20.141 -41.375 1 69.19 284 ARG A CA 1
ATOM 2203 C C . ARG A 1 284 ? 9.367 -19.438 -40.25 1 69.19 284 ARG A C 1
ATOM 2205 O O . ARG A 1 284 ? 9.781 -18.375 -39.781 1 69.19 284 ARG A O 1
ATOM 2212 N N . PRO A 1 285 ? 8.234 -19.953 -39.938 1 60.47 285 PRO A N 1
ATOM 2213 C CA . PRO A 1 285 ? 7.461 -19.312 -38.875 1 60.47 285 PRO A CA 1
ATOM 2214 C C . PRO A 1 285 ? 8.188 -19.297 -37.531 1 60.47 285 PRO A C 1
ATOM 2216 O O . PRO A 1 285 ? 8.844 -20.281 -37.188 1 60.47 285 PRO A O 1
ATOM 2219 N N . THR A 1 286 ? 8.406 -18.094 -37.062 1 58.12 286 THR A N 1
ATOM 2220 C CA . THR A 1 286 ? 8.969 -17.984 -35.719 1 58.12 286 THR A CA 1
ATOM 2221 C C . THR A 1 286 ? 7.996 -18.531 -34.688 1 58.12 286 THR A C 1
ATOM 2223 O O . THR A 1 286 ? 6.809 -18.203 -34.688 1 58.12 286 THR A O 1
ATOM 2226 N N . PRO A 1 287 ? 8.477 -19.484 -33.875 1 54.41 287 PRO A N 1
ATOM 2227 C CA . PRO A 1 287 ? 7.578 -20 -32.844 1 54.41 287 PRO A CA 1
ATOM 2228 C C . PRO A 1 287 ? 6.984 -18.891 -31.969 1 54.41 287 PRO A C 1
ATOM 2230 O O . PRO A 1 287 ? 7.629 -17.859 -31.734 1 54.41 287 PRO A O 1
ATOM 2233 N N . LYS A 1 288 ? 5.703 -18.953 -31.812 1 50.28 288 LYS A N 1
ATOM 2234 C CA . LYS A 1 288 ? 4.941 -18 -31.031 1 50.28 288 LYS A CA 1
ATOM 2235 C C . LYS A 1 288 ? 5.441 -17.953 -29.578 1 50.28 288 LYS A C 1
ATOM 2237 O O . LYS A 1 288 ? 5.191 -16.984 -28.859 1 50.28 288 LYS A O 1
ATOM 2242 N N . ALA A 1 289 ? 5.914 -19.094 -29.109 1 54.88 289 ALA A N 1
ATOM 2243 C CA . ALA A 1 289 ? 6.297 -19.172 -27.703 1 54.88 289 ALA A CA 1
ATOM 2244 C C . ALA A 1 289 ? 7.695 -18.594 -27.469 1 54.88 289 ALA A C 1
ATOM 2246 O O . ALA A 1 289 ? 8.555 -18.672 -28.359 1 54.88 289 ALA A O 1
ATOM 2247 N N . ALA A 1 290 ? 7.785 -17.688 -26.516 1 55.81 290 ALA A N 1
ATOM 2248 C CA . ALA A 1 290 ? 9.086 -17.25 -26.016 1 55.81 290 ALA A CA 1
ATOM 2249 C C . ALA A 1 290 ? 9.906 -18.438 -25.516 1 55.81 290 ALA A C 1
ATOM 2251 O O . ALA A 1 290 ? 9.383 -19.297 -24.812 1 55.81 290 ALA A O 1
ATOM 2252 N N . GLY A 1 291 ? 10.805 -19.078 -26.422 1 56.25 291 GLY A N 1
ATOM 2253 C CA . GLY A 1 291 ? 11.531 -20.219 -25.891 1 56.25 291 GLY A CA 1
ATOM 2254 C C . GLY A 1 291 ? 11.906 -21.234 -26.953 1 56.25 291 GLY A C 1
ATOM 2255 O O . GLY A 1 291 ? 12.953 -21.875 -26.859 1 56.25 291 GLY A O 1
ATOM 2256 N N . PRO A 1 292 ? 10.844 -21.281 -28.031 1 57.81 292 PRO A N 1
ATOM 2257 C CA . PRO A 1 292 ? 11.273 -22.328 -28.953 1 57.81 292 PRO A CA 1
ATOM 2258 C C . PRO A 1 292 ? 12.664 -22.078 -29.531 1 57.81 292 PRO A C 1
ATOM 2260 O O . PRO A 1 292 ? 12.961 -20.953 -29.969 1 57.81 292 PRO A O 1
ATOM 2263 N N . GLY A 1 293 ? 13.336 -22.859 -29.125 1 66.94 293 GLY A N 1
ATOM 2264 C CA . GLY A 1 293 ? 14.703 -22.891 -29.625 1 66.94 293 GLY A CA 1
ATOM 2265 C C . GLY A 1 293 ? 15.727 -22.531 -28.562 1 66.94 293 GLY A C 1
ATOM 2266 O O . GLY A 1 293 ? 16.906 -22.844 -28.703 1 66.94 293 GLY A O 1
ATOM 2267 N N . LEU A 1 294 ? 15.141 -21.797 -27.516 1 80.44 294 LEU A N 1
ATOM 2268 C CA . LEU A 1 294 ? 16.062 -21.484 -26.438 1 80.44 294 LEU A CA 1
ATOM 2269 C C . LEU A 1 294 ? 16.062 -22.578 -25.375 1 80.44 294 LEU A C 1
ATOM 2271 O O . LEU A 1 294 ? 15.008 -23.078 -24.984 1 80.44 294 LEU A O 1
ATOM 2275 N N . ASP A 1 295 ? 17.25 -22.969 -25.031 1 86.62 295 ASP A N 1
ATOM 2276 C CA . ASP A 1 295 ? 17.375 -23.953 -23.953 1 86.62 295 ASP A CA 1
ATOM 2277 C C . ASP A 1 295 ? 17.484 -23.281 -22.594 1 86.62 295 ASP A C 1
ATOM 2279 O O . ASP A 1 295 ? 18.578 -23.016 -22.109 1 86.62 295 ASP A O 1
ATOM 2283 N N . LEU A 1 296 ? 16.406 -23.109 -21.938 1 90.44 296 LEU A N 1
ATOM 2284 C CA . LEU A 1 296 ? 16.375 -22.469 -20.625 1 90.44 296 LEU A CA 1
ATOM 2285 C C . LEU A 1 296 ? 17.188 -23.25 -19.609 1 90.44 296 LEU A C 1
ATOM 2287 O O . LEU A 1 296 ? 17.703 -22.688 -18.641 1 90.44 296 LEU A O 1
ATOM 2291 N N . ARG A 1 297 ? 17.375 -24.516 -19.859 1 91.25 297 ARG A N 1
ATOM 2292 C CA . ARG A 1 297 ? 18.031 -25.406 -18.906 1 91.25 297 ARG A CA 1
ATOM 2293 C C . ARG A 1 297 ? 19.531 -25.172 -18.875 1 91.25 297 ARG A C 1
ATOM 2295 O O . ARG A 1 297 ? 20.219 -25.609 -17.953 1 91.25 297 ARG A O 1
ATOM 2302 N N . SER A 1 298 ? 19.969 -24.469 -19.797 1 92.75 298 SER A N 1
ATOM 2303 C CA . SER A 1 298 ? 21.391 -24.109 -19.781 1 92.75 298 SER A CA 1
ATOM 2304 C C . SER A 1 298 ? 21.703 -23.125 -18.672 1 92.75 298 SER A C 1
ATOM 2306 O O . SER A 1 298 ? 22.859 -22.953 -18.281 1 92.75 298 SER A O 1
ATOM 2308 N N . GLY A 1 299 ? 20.688 -22.469 -18.125 1 94.56 299 GLY A N 1
ATOM 2309 C CA . GLY A 1 299 ? 20.922 -21.484 -17.078 1 94.56 299 GLY A CA 1
ATOM 2310 C C . GLY A 1 299 ? 19.969 -21.609 -15.914 1 94.56 299 GLY A C 1
ATOM 2311 O O . GLY A 1 299 ? 20.156 -20.953 -14.883 1 94.56 299 GLY A O 1
ATOM 2312 N N . ILE A 1 300 ? 18.953 -22.438 -16.078 1 97 300 ILE A N 1
ATOM 2313 C CA . ILE A 1 300 ? 17.922 -22.594 -15.055 1 97 300 ILE A CA 1
ATOM 2314 C C . ILE A 1 300 ? 17.672 -24.078 -14.789 1 97 300 ILE A C 1
ATOM 2316 O O . ILE A 1 300 ? 17.469 -24.859 -15.727 1 97 300 ILE A O 1
ATOM 2320 N N . ASP A 1 301 ? 17.625 -24.453 -13.492 1 97.75 301 ASP A N 1
ATOM 2321 C CA . ASP A 1 301 ? 17.438 -25.859 -13.148 1 97.75 301 ASP A CA 1
ATOM 2322 C C . ASP A 1 301 ? 15.984 -26.141 -12.75 1 97.75 301 ASP A C 1
ATOM 2324 O O . ASP A 1 301 ? 15.477 -27.234 -12.992 1 97.75 301 ASP A O 1
ATOM 2328 N N . HIS A 1 302 ? 15.359 -25.188 -12.109 1 98.25 302 HIS A N 1
ATOM 2329 C CA . HIS A 1 302 ? 14 -25.375 -11.609 1 98.25 302 HIS A CA 1
ATOM 2330 C C . HIS A 1 302 ? 13.125 -24.172 -11.914 1 98.25 302 HIS A C 1
ATOM 2332 O O . HIS A 1 302 ? 13.633 -23.047 -12.016 1 98.25 302 HIS A O 1
ATOM 2338 N N . PHE A 1 303 ? 11.859 -24.422 -12.117 1 98.06 303 PHE A N 1
ATOM 2339 C CA . PHE A 1 303 ? 10.883 -23.375 -12.422 1 98.06 303 PHE A CA 1
ATOM 2340 C C . PHE A 1 303 ? 9.836 -23.281 -11.32 1 98.06 303 PHE A C 1
ATOM 2342 O O . PHE A 1 303 ? 9.164 -24.266 -11.008 1 98.06 303 PHE A O 1
ATOM 2349 N N . CYS A 1 304 ? 9.766 -22.156 -10.719 1 98.25 304 CYS A N 1
ATOM 2350 C CA . CYS A 1 304 ? 8.781 -21.828 -9.703 1 98.25 304 CYS A CA 1
ATOM 2351 C C . CYS A 1 304 ? 7.711 -20.891 -10.25 1 98.25 304 CYS A C 1
ATOM 2353 O O . CYS A 1 304 ? 7.859 -19.672 -10.195 1 98.25 304 CYS A O 1
ATOM 2355 N N . VAL A 1 305 ? 6.609 -21.469 -10.688 1 97.56 305 VAL A N 1
ATOM 2356 C CA . VAL A 1 305 ? 5.559 -20.734 -11.383 1 97.56 305 VAL A CA 1
ATOM 2357 C C . VAL A 1 305 ? 4.418 -20.422 -10.414 1 97.56 305 VAL A C 1
ATOM 2359 O O . VAL A 1 305 ? 3.941 -21.312 -9.695 1 97.56 305 VAL A O 1
ATOM 2362 N N . HIS A 1 306 ? 3.99 -19.188 -10.445 1 93.31 306 HIS A N 1
ATOM 2363 C CA . HIS A 1 306 ? 2.889 -18.781 -9.586 1 93.31 306 HIS A CA 1
ATOM 2364 C C . HIS A 1 306 ? 1.649 -19.641 -9.828 1 93.31 306 HIS A C 1
ATOM 2366 O O . HIS A 1 306 ? 1.208 -19.781 -10.969 1 93.31 306 HIS A O 1
ATOM 2372 N N . PRO A 1 307 ? 1.069 -20.125 -8.758 1 96.69 307 PRO A N 1
ATOM 2373 C CA . PRO A 1 307 ? -0.117 -20.969 -8.898 1 96.69 307 PRO A CA 1
ATOM 2374 C C . PRO A 1 307 ? -1.415 -20.156 -8.938 1 96.69 307 PRO A C 1
ATOM 2376 O O . PRO A 1 307 ? -2.295 -20.359 -8.094 1 96.69 307 PRO A O 1
ATOM 2379 N N . GLY A 1 308 ? -1.53 -19.344 -9.969 1 94.38 308 GLY A N 1
ATOM 2380 C CA . GLY A 1 308 ? -2.66 -18.422 -10.062 1 94.38 308 GLY A CA 1
ATOM 2381 C C . GLY A 1 308 ? -3.926 -19.094 -10.562 1 94.38 308 GLY A C 1
ATOM 2382 O O . GLY A 1 308 ? -5.016 -18.516 -10.477 1 94.38 308 GLY A O 1
ATOM 2383 N N . GLY A 1 309 ? -3.863 -20.203 -11.109 1 94.56 309 GLY A N 1
ATOM 2384 C CA . GLY A 1 309 ? -4.906 -20.984 -11.742 1 94.56 309 GLY A CA 1
ATOM 2385 C C . GLY A 1 309 ? -4.379 -21.891 -12.844 1 94.56 309 GLY A C 1
ATOM 2386 O O . GLY A 1 309 ? -3.26 -21.703 -13.328 1 94.56 309 GLY A O 1
ATOM 2387 N N . ARG A 1 310 ? -5.195 -22.844 -13.211 1 94.12 310 ARG A N 1
ATOM 2388 C CA . ARG A 1 310 ? -4.785 -23.828 -14.203 1 94.12 310 ARG A CA 1
ATOM 2389 C C . ARG A 1 310 ? -4.414 -23.141 -15.523 1 94.12 310 ARG A C 1
ATOM 2391 O O . ARG A 1 310 ? -3.396 -23.484 -16.125 1 94.12 310 ARG A O 1
ATOM 2398 N N . ALA A 1 311 ? -5.188 -22.203 -15.914 1 92.88 311 ALA A N 1
ATOM 2399 C CA . ALA A 1 311 ? -4.973 -21.547 -17.203 1 92.88 311 ALA A CA 1
ATOM 2400 C C . ALA A 1 311 ? -3.656 -20.766 -17.203 1 92.88 311 ALA A C 1
ATOM 2402 O O . ALA A 1 311 ? -2.943 -20.75 -18.203 1 92.88 311 ALA A O 1
ATOM 2403 N N . ILE A 1 312 ? -3.34 -20.141 -16.125 1 93.31 312 ILE A N 1
ATOM 2404 C CA . ILE A 1 312 ? -2.111 -19.359 -16 1 93.31 312 ILE A CA 1
ATOM 2405 C C . ILE A 1 312 ? -0.904 -20.297 -16.031 1 93.31 312 ILE A C 1
ATOM 2407 O O . ILE A 1 312 ? 0.083 -20.031 -16.719 1 93.31 312 ILE A O 1
ATOM 2411 N N . ILE A 1 313 ? -0.977 -21.375 -15.281 1 96.56 313 ILE A N 1
ATOM 2412 C CA . ILE A 1 313 ? 0.114 -22.344 -15.234 1 96.56 313 ILE A CA 1
ATOM 2413 C C . ILE A 1 313 ? 0.348 -22.922 -16.625 1 96.56 313 ILE A C 1
ATOM 2415 O O . ILE A 1 313 ? 1.488 -23.016 -17.094 1 96.56 313 ILE A O 1
ATOM 2419 N N . ASP A 1 314 ? -0.728 -23.25 -17.297 1 95.25 314 ASP A N 1
ATOM 2420 C CA . ASP A 1 314 ? -0.638 -23.812 -18.641 1 95.25 314 ASP A CA 1
ATOM 2421 C C . ASP A 1 314 ? -0.009 -22.812 -19.609 1 95.25 314 ASP A C 1
ATOM 2423 O O . ASP A 1 314 ? 0.827 -23.188 -20.438 1 95.25 314 ASP A O 1
ATOM 2427 N N . GLU A 1 315 ? -0.433 -21.625 -19.516 1 93.69 315 GLU A N 1
ATOM 2428 C CA . GLU A 1 315 ? 0.071 -20.594 -20.422 1 93.69 315 GLU A CA 1
ATOM 2429 C C . GLU A 1 315 ? 1.564 -20.359 -20.203 1 93.69 315 GLU A C 1
ATOM 2431 O O . GLU A 1 315 ? 2.314 -20.188 -21.172 1 93.69 315 GLU A O 1
ATOM 2436 N N . VAL A 1 316 ? 1.971 -20.312 -19 1 94.62 316 VAL A N 1
ATOM 2437 C CA . VAL A 1 316 ? 3.391 -20.156 -18.703 1 94.62 316 VAL A CA 1
ATOM 2438 C C . VAL A 1 316 ? 4.16 -21.375 -19.203 1 94.62 316 VAL A C 1
ATOM 2440 O O . VAL A 1 316 ? 5.227 -21.234 -19.812 1 94.62 316 VAL A O 1
ATOM 2443 N N . GLY A 1 317 ? 3.623 -22.547 -18.969 1 95.19 317 GLY A N 1
ATOM 2444 C CA . GLY A 1 317 ? 4.238 -23.781 -19.469 1 95.19 317 GLY A CA 1
ATOM 2445 C C . GLY A 1 317 ? 4.414 -23.781 -20.969 1 95.19 317 GLY A C 1
ATOM 2446 O O . GLY A 1 317 ? 5.484 -24.125 -21.469 1 95.19 317 GLY A O 1
ATOM 2447 N N . LYS A 1 318 ? 3.402 -23.344 -21.641 1 93.06 318 LYS A N 1
ATOM 2448 C CA . LYS A 1 318 ? 3.439 -23.281 -23.109 1 93.06 318 LYS A CA 1
ATOM 2449 C C . LYS A 1 318 ? 4.469 -22.266 -23.578 1 93.06 318 LYS A C 1
ATOM 2451 O O . LYS A 1 318 ? 5.262 -22.547 -24.484 1 93.06 318 LYS A O 1
ATOM 2456 N N . SER A 1 319 ? 4.453 -21.109 -22.969 1 90.81 319 SER A N 1
ATOM 2457 C CA . SER A 1 319 ? 5.336 -20.016 -23.375 1 90.81 319 SER A CA 1
ATOM 2458 C C . SER A 1 319 ? 6.801 -20.391 -23.172 1 90.81 319 SER A C 1
ATOM 2460 O O . SER A 1 319 ? 7.66 -19.969 -23.953 1 90.81 319 SER A O 1
ATOM 2462 N N . LEU A 1 320 ? 7.047 -21.266 -22.188 1 93.12 320 LEU A N 1
ATOM 2463 C CA . LEU A 1 320 ? 8.43 -21.609 -21.859 1 93.12 320 LEU A CA 1
ATOM 2464 C C . LEU A 1 320 ? 8.758 -23.031 -22.297 1 93.12 320 LEU A C 1
ATOM 2466 O O . LEU A 1 320 ? 9.867 -23.516 -22.078 1 93.12 320 LEU A O 1
ATOM 2470 N N . ALA A 1 321 ? 7.859 -23.719 -22.859 1 91.19 321 ALA A N 1
ATOM 2471 C CA . ALA A 1 321 ? 8.008 -25.109 -23.281 1 91.19 321 ALA A CA 1
ATOM 2472 C C . ALA A 1 321 ? 8.445 -25.984 -22.125 1 91.19 321 ALA A C 1
ATOM 2474 O O . ALA A 1 321 ? 9.406 -26.75 -22.234 1 91.19 321 ALA A O 1
ATOM 2475 N N . LEU A 1 322 ? 7.766 -25.797 -21.016 1 94.94 322 LEU A N 1
ATOM 2476 C CA . LEU A 1 322 ? 8.062 -26.594 -19.828 1 94.94 322 LEU A CA 1
ATOM 2477 C C . LEU A 1 322 ? 7.332 -27.938 -19.859 1 94.94 322 LEU A C 1
ATOM 2479 O O . LEU A 1 322 ? 6.234 -28.031 -20.422 1 94.94 322 LEU A O 1
ATOM 2483 N N . ASN A 1 323 ? 7.965 -28.938 -19.281 1 95.06 323 ASN A N 1
ATOM 2484 C CA . ASN A 1 323 ? 7.332 -30.25 -19.219 1 95.06 323 ASN A CA 1
ATOM 2485 C C . ASN A 1 323 ? 6.543 -30.453 -17.938 1 95.06 323 ASN A C 1
ATOM 2487 O O . ASN A 1 323 ? 6.477 -29.547 -17.094 1 95.06 323 ASN A O 1
ATOM 2491 N N . ASP A 1 324 ? 5.977 -31.594 -17.688 1 95.44 324 ASP A N 1
ATOM 2492 C CA . ASP A 1 324 ? 5.098 -31.875 -16.562 1 95.44 324 ASP A CA 1
ATOM 2493 C C . ASP A 1 324 ? 5.879 -31.859 -15.242 1 95.44 324 ASP A C 1
ATOM 2495 O O . ASP A 1 324 ? 5.352 -31.438 -14.211 1 95.44 324 ASP A O 1
ATOM 2499 N N . TYR A 1 325 ? 7.082 -32.344 -15.328 1 96.5 325 TYR A N 1
ATOM 2500 C CA . TYR A 1 325 ? 7.918 -32.312 -14.133 1 96.5 325 TYR A CA 1
ATOM 2501 C C . TYR A 1 325 ? 8.164 -30.906 -13.656 1 96.5 325 TYR A C 1
ATOM 2503 O O . TYR A 1 325 ? 8.102 -30.625 -12.461 1 96.5 325 TYR A O 1
ATOM 2511 N N . ASP A 1 326 ? 8.375 -29.969 -14.617 1 97.19 326 ASP A N 1
ATOM 2512 C CA . ASP A 1 326 ? 8.633 -28.578 -14.305 1 97.19 326 ASP A CA 1
ATOM 2513 C C . ASP A 1 326 ? 7.406 -27.906 -13.688 1 97.19 326 ASP A C 1
ATOM 2515 O O . ASP A 1 326 ? 7.527 -27.047 -12.82 1 97.19 326 ASP A O 1
ATOM 2519 N N . LEU A 1 327 ? 6.234 -28.297 -14.109 1 97.88 327 LEU A N 1
ATOM 2520 C CA . LEU A 1 327 ? 5.008 -27.609 -13.727 1 97.88 327 LEU A CA 1
ATOM 2521 C C . LEU A 1 327 ? 4.371 -28.266 -12.5 1 97.88 327 LEU A C 1
ATOM 2523 O O . LEU A 1 327 ? 3.482 -27.688 -11.875 1 97.88 327 LEU A O 1
ATOM 2527 N N . GLU A 1 328 ? 4.844 -29.469 -12.156 1 97.88 328 GLU A N 1
ATOM 2528 C CA . GLU A 1 328 ? 4.262 -30.234 -11.062 1 97.88 328 GLU A CA 1
ATOM 2529 C C . GLU A 1 328 ? 4.215 -29.422 -9.773 1 97.88 328 GLU A C 1
ATOM 2531 O O . GLU A 1 328 ? 3.186 -29.359 -9.102 1 97.88 328 GLU A O 1
ATOM 2536 N N . PRO A 1 329 ? 5.254 -28.672 -9.406 1 98.5 329 PRO A N 1
ATOM 2537 C CA . PRO A 1 329 ? 5.195 -27.922 -8.148 1 98.5 329 PRO A CA 1
ATOM 2538 C C . PRO A 1 329 ? 4.078 -26.891 -8.125 1 98.5 329 PRO A C 1
ATOM 2540 O O . PRO A 1 329 ? 3.371 -26.75 -7.121 1 98.5 329 PRO A O 1
ATOM 2543 N N . ALA A 1 330 ? 3.895 -26.188 -9.195 1 98.31 330 ALA A N 1
ATOM 2544 C CA . ALA A 1 330 ? 2.834 -25.188 -9.266 1 98.31 330 ALA A CA 1
ATOM 2545 C C . ALA A 1 330 ? 1.457 -25.844 -9.219 1 98.31 330 ALA A C 1
ATOM 2547 O O . ALA A 1 330 ? 0.555 -25.344 -8.531 1 98.31 330 ALA A O 1
ATOM 2548 N N . ARG A 1 331 ? 1.318 -26.922 -9.93 1 97.5 331 ARG A N 1
ATOM 2549 C CA . ARG A 1 331 ? 0.041 -27.625 -9.969 1 97.5 331 ARG A CA 1
ATOM 2550 C C . ARG A 1 331 ? -0.312 -28.188 -8.594 1 97.5 331 ARG A C 1
ATOM 2552 O O . ARG A 1 331 ? -1.47 -28.141 -8.172 1 97.5 331 ARG A O 1
ATOM 2559 N N . MET A 1 332 ? 0.687 -28.719 -7.895 1 97.75 332 MET A N 1
ATOM 2560 C CA . MET A 1 332 ? 0.426 -29.312 -6.586 1 97.75 332 MET A CA 1
ATOM 2561 C C . MET A 1 332 ? 0.149 -28.219 -5.547 1 97.75 332 MET A C 1
ATOM 2563 O O . MET A 1 332 ? -0.676 -28.422 -4.648 1 97.75 332 MET A O 1
ATOM 2567 N N . ALA A 1 333 ? 0.846 -27.109 -5.645 1 98 333 ALA A N 1
ATOM 2568 C CA . ALA A 1 333 ? 0.546 -26.016 -4.742 1 98 333 ALA A CA 1
ATOM 2569 C C . ALA A 1 333 ? -0.877 -25.5 -4.953 1 98 333 ALA A C 1
ATOM 2571 O O . ALA A 1 333 ? -1.593 -25.219 -3.988 1 98 333 ALA A O 1
ATOM 2572 N N . LEU A 1 334 ? -1.27 -25.375 -6.223 1 97.31 334 LEU A N 1
ATOM 2573 C CA . LEU A 1 334 ? -2.641 -24.969 -6.527 1 97.31 334 LEU A CA 1
ATOM 2574 C C . LEU A 1 334 ? -3.635 -25.984 -5.988 1 97.31 334 LEU A C 1
ATOM 2576 O O . LEU A 1 334 ? -4.641 -25.625 -5.375 1 97.31 334 LEU A O 1
ATOM 2580 N N . TYR A 1 335 ? -3.305 -27.203 -6.219 1 96.62 335 TYR A N 1
ATOM 2581 C CA . TYR A 1 335 ? -4.191 -28.281 -5.816 1 96.62 335 TYR A CA 1
ATOM 2582 C C . TYR A 1 335 ? -4.363 -28.328 -4.301 1 96.62 335 TYR A C 1
ATOM 2584 O O . TYR A 1 335 ? -5.484 -28.438 -3.801 1 96.62 335 TYR A O 1
ATOM 2592 N N . ARG A 1 336 ? -3.346 -28.188 -3.559 1 96.94 336 ARG A N 1
ATOM 2593 C CA . ARG A 1 336 ? -3.359 -28.406 -2.119 1 96.94 336 ARG A CA 1
ATOM 2594 C C . ARG A 1 336 ? -3.719 -27.141 -1.364 1 96.94 336 ARG A C 1
ATOM 2596 O O . ARG A 1 336 ? -4.359 -27.188 -0.312 1 96.94 336 ARG A O 1
ATOM 2603 N N . PHE A 1 337 ? -3.375 -25.969 -1.913 1 97.31 337 PHE A N 1
ATOM 2604 C CA . PHE A 1 337 ? -3.516 -24.75 -1.123 1 97.31 337 PHE A CA 1
ATOM 2605 C C . PHE A 1 337 ? -4.328 -23.703 -1.878 1 97.31 337 PHE A C 1
ATOM 2607 O O . PHE A 1 337 ? -4.699 -22.672 -1.314 1 97.31 337 PHE A O 1
ATOM 2614 N N . GLY A 1 338 ? -4.664 -23.953 -3.15 1 96.75 338 GLY A N 1
ATOM 2615 C CA . GLY A 1 338 ? -5.352 -22.953 -3.951 1 96.75 338 GLY A CA 1
ATOM 2616 C C . GLY A 1 338 ? -4.484 -21.75 -4.277 1 96.75 338 GLY A C 1
ATOM 2617 O O . GLY A 1 338 ? -3.262 -21.797 -4.141 1 96.75 338 GLY A O 1
ATOM 2618 N N . ASN A 1 339 ? -5.129 -20.75 -4.859 1 96.69 339 ASN A N 1
ATOM 2619 C CA . ASN A 1 339 ? -4.445 -19.484 -5.098 1 96.69 339 ASN A CA 1
ATOM 2620 C C . ASN A 1 339 ? -4.371 -18.641 -3.83 1 96.69 339 ASN A C 1
ATOM 2622 O O . ASN A 1 339 ? -5.363 -18.031 -3.434 1 96.69 339 ASN A O 1
ATOM 2626 N N . THR A 1 340 ? -3.213 -18.531 -3.285 1 96.62 340 THR A N 1
ATOM 2627 C CA . THR A 1 340 ? -3.014 -17.75 -2.066 1 96.62 340 THR A CA 1
ATOM 2628 C C . THR A 1 340 ? -2.424 -16.375 -2.391 1 96.62 340 THR A C 1
ATOM 2630 O O . THR A 1 340 ? -1.728 -15.789 -1.562 1 96.62 340 THR A O 1
ATOM 2633 N N . SER A 1 341 ? -2.643 -15.953 -3.57 1 94.56 341 SER A N 1
ATOM 2634 C CA . SER A 1 341 ? -2.264 -14.625 -4.055 1 94.56 341 SER A CA 1
ATOM 2635 C C . SER A 1 341 ? -0.754 -14.422 -3.982 1 94.56 341 SER A C 1
ATOM 2637 O O . SER A 1 341 ? 0.014 -15.25 -4.484 1 94.56 341 SER A O 1
ATOM 2639 N N . SER A 1 342 ? -0.28 -13.367 -3.379 1 91.88 342 SER A N 1
ATOM 2640 C CA . SER A 1 342 ? 1.127 -12.992 -3.451 1 91.88 342 SER A CA 1
ATOM 2641 C C . SER A 1 342 ? 2.006 -13.977 -2.695 1 91.88 342 SER A C 1
ATOM 2643 O O . SER A 1 342 ? 3.207 -14.078 -2.961 1 91.88 342 SER A O 1
ATOM 2645 N N . GLY A 1 343 ? 1.463 -14.742 -1.854 1 93.94 343 GLY A N 1
ATOM 2646 C CA . GLY A 1 343 ? 2.256 -15.719 -1.125 1 93.94 343 GLY A CA 1
ATOM 2647 C C . GLY A 1 343 ? 2.389 -17.047 -1.854 1 93.94 343 GLY A C 1
ATOM 2648 O O . GLY A 1 343 ? 3.164 -17.906 -1.443 1 93.94 343 GLY A O 1
ATOM 2649 N N . GLY A 1 344 ? 1.742 -17.203 -2.92 1 95.56 344 GLY A N 1
ATOM 2650 C CA . GLY A 1 344 ? 1.577 -18.5 -3.576 1 95.56 344 GLY A CA 1
ATOM 2651 C C . GLY A 1 344 ? 2.889 -19.109 -4.039 1 95.56 344 GLY A C 1
ATOM 2652 O O . GLY A 1 344 ? 3.072 -20.312 -3.979 1 95.56 344 GLY A O 1
ATOM 2653 N N . LEU A 1 345 ? 3.855 -18.312 -4.465 1 97.19 345 LEU A N 1
ATOM 2654 C CA . LEU A 1 345 ? 5.129 -18.766 -5.008 1 97.19 345 LEU A CA 1
ATOM 2655 C C . LEU A 1 345 ? 5.895 -19.578 -3.971 1 97.19 345 LEU A C 1
ATOM 2657 O O . LEU A 1 345 ? 6.59 -20.547 -4.32 1 97.19 345 LEU A O 1
ATOM 2661 N N . TRP A 1 346 ? 5.688 -19.266 -2.801 1 97.94 346 TRP A N 1
ATOM 2662 C CA . TRP A 1 346 ? 6.512 -19.875 -1.758 1 97.94 346 TRP A CA 1
ATOM 2663 C C . TRP A 1 346 ? 5.988 -21.25 -1.367 1 97.94 346 TRP A C 1
ATOM 2665 O O . TRP A 1 346 ? 6.742 -22.094 -0.874 1 97.94 346 TRP A O 1
ATOM 2675 N N . TYR A 1 347 ? 4.695 -21.453 -1.604 1 98.31 347 TYR A N 1
ATOM 2676 C CA . TYR A 1 347 ? 4.16 -22.797 -1.475 1 98.31 347 TYR A CA 1
ATOM 2677 C C . TYR A 1 347 ? 4.719 -23.719 -2.559 1 98.31 347 TYR A C 1
ATOM 2679 O O . TYR A 1 347 ? 4.945 -24.906 -2.32 1 98.31 347 TYR A O 1
ATOM 2687 N N . VAL A 1 348 ? 4.91 -23.125 -3.742 1 98.56 348 VAL A N 1
ATOM 2688 C CA . VAL A 1 348 ? 5.5 -23.859 -4.855 1 98.56 348 VAL A CA 1
ATOM 2689 C C . VAL A 1 348 ? 6.949 -24.219 -4.531 1 98.56 348 VAL A C 1
ATOM 2691 O O . VAL A 1 348 ? 7.375 -25.359 -4.723 1 98.56 348 VAL A O 1
ATOM 2694 N N . LEU A 1 349 ? 7.695 -23.266 -4.031 1 98.5 349 LEU A N 1
ATOM 2695 C CA . LEU A 1 349 ? 9.062 -23.516 -3.598 1 98.5 349 LEU A CA 1
ATOM 2696 C C . LEU A 1 349 ? 9.102 -24.594 -2.52 1 98.5 349 LEU A C 1
ATOM 2698 O O . LEU A 1 349 ? 9.961 -25.469 -2.553 1 98.5 349 LEU A O 1
ATOM 2702 N N . GLY A 1 350 ? 8.18 -24.5 -1.588 1 98.19 350 GLY A N 1
ATOM 2703 C CA . GLY A 1 350 ? 8.109 -25.469 -0.512 1 98.19 350 GLY A CA 1
ATOM 2704 C C . GLY A 1 350 ? 7.898 -26.891 -1.007 1 98.19 350 GLY A C 1
ATOM 2705 O O . GLY A 1 350 ? 8.43 -27.844 -0.427 1 98.19 350 GLY A O 1
ATOM 2706 N N . TYR A 1 351 ? 7.141 -27.016 -2.012 1 98.56 351 TYR A N 1
ATOM 2707 C CA . TYR A 1 351 ? 6.922 -28.328 -2.59 1 98.56 351 TYR A CA 1
ATOM 2708 C C . TYR A 1 351 ? 8.234 -28.922 -3.1 1 98.56 351 TYR A C 1
ATOM 2710 O O . TYR A 1 351 ? 8.539 -30.094 -2.834 1 98.56 351 TYR A O 1
ATOM 2718 N N . MET A 1 352 ? 8.977 -28.156 -3.859 1 98.44 352 MET A N 1
ATOM 2719 C CA . MET A 1 352 ? 10.25 -28.625 -4.402 1 98.44 352 MET A CA 1
ATOM 2720 C C . MET A 1 352 ? 11.219 -28.984 -3.285 1 98.44 352 MET A C 1
ATOM 2722 O O . MET A 1 352 ? 11.938 -29.984 -3.377 1 98.44 352 MET A O 1
ATOM 2726 N N . GLU A 1 353 ? 11.219 -28.156 -2.281 1 98.19 353 GLU A N 1
ATOM 2727 C CA . GLU A 1 353 ? 12.062 -28.438 -1.124 1 98.19 353 GLU A CA 1
ATOM 2728 C C . GLU A 1 353 ? 11.664 -29.75 -0.448 1 98.19 353 GLU A C 1
ATOM 2730 O O . GLU A 1 353 ? 12.516 -30.578 -0.151 1 98.19 353 GLU A O 1
ATOM 2735 N N . ALA A 1 354 ? 10.43 -29.875 -0.25 1 98 354 ALA A N 1
ATOM 2736 C CA . ALA A 1 354 ? 9.906 -31.062 0.44 1 98 354 ALA A CA 1
ATOM 2737 C C . ALA A 1 354 ? 10.188 -32.312 -0.361 1 98 354 ALA A C 1
ATOM 2739 O O . ALA A 1 354 ? 10.398 -33.406 0.214 1 98 354 ALA A O 1
ATOM 2740 N N . LYS A 1 355 ? 10.188 -32.219 -1.621 1 97.94 355 LYS A N 1
ATOM 2741 C CA . LYS A 1 355 ? 10.453 -33.344 -2.502 1 97.94 355 LYS A CA 1
ATOM 2742 C C . LYS A 1 355 ? 11.953 -33.562 -2.664 1 97.94 355 LYS A C 1
ATOM 2744 O O . LYS A 1 355 ? 12.383 -34.469 -3.398 1 97.94 355 LYS A O 1
ATOM 2749 N N . LYS A 1 356 ? 12.812 -32.75 -2.068 1 97.5 356 LYS A N 1
ATOM 2750 C CA . LYS A 1 356 ? 14.273 -32.844 -2.078 1 97.5 356 LYS A CA 1
ATOM 2751 C C . LYS A 1 356 ? 14.82 -32.719 -3.494 1 97.5 356 LYS A C 1
ATOM 2753 O O . LYS A 1 356 ? 15.75 -33.406 -3.881 1 97.5 356 LYS A O 1
ATOM 2758 N N . ARG A 1 357 ? 14.195 -31.75 -4.188 1 97.5 357 ARG A N 1
ATOM 2759 C CA . ARG A 1 357 ? 14.602 -31.547 -5.578 1 97.5 357 ARG A CA 1
ATOM 2760 C C . ARG A 1 357 ? 15.703 -30.5 -5.676 1 97.5 357 ARG A C 1
ATOM 2762 O O . ARG A 1 357 ? 16.375 -30.391 -6.707 1 97.5 357 ARG A O 1
ATOM 2769 N N . LEU A 1 358 ? 15.906 -29.703 -4.66 1 98.44 358 LEU A N 1
ATOM 2770 C CA . LEU A 1 358 ? 16.75 -28.516 -4.727 1 98.44 358 LEU A CA 1
ATOM 2771 C C . LEU A 1 358 ? 18.141 -28.828 -4.18 1 98.44 358 LEU A C 1
ATOM 2773 O O . LEU A 1 358 ? 18.328 -28.938 -2.965 1 98.44 358 LEU A O 1
ATOM 2777 N N . LYS A 1 359 ? 19.109 -28.828 -5.059 1 98.38 359 LYS A N 1
ATOM 2778 C CA . LYS A 1 359 ? 20.484 -29.125 -4.684 1 98.38 359 LYS A CA 1
ATOM 2779 C C . LYS A 1 359 ? 21.359 -27.875 -4.707 1 98.38 359 LYS A C 1
ATOM 2781 O O . LYS A 1 359 ? 21.094 -26.938 -5.473 1 98.38 359 LYS A O 1
ATOM 2786 N N . LYS A 1 360 ? 22.391 -27.938 -3.9 1 98.38 360 LYS A N 1
ATOM 2787 C CA . LYS A 1 360 ? 23.344 -26.828 -3.855 1 98.38 360 LYS A CA 1
ATOM 2788 C C . LYS A 1 360 ? 23.828 -26.453 -5.254 1 98.38 360 LYS A C 1
ATOM 2790 O O . LYS A 1 360 ? 24.234 -27.328 -6.02 1 98.38 360 LYS A O 1
ATOM 2795 N N . GLY A 1 361 ? 23.688 -25.203 -5.574 1 98.25 361 GLY A N 1
ATOM 2796 C CA . GLY A 1 361 ? 24.172 -24.719 -6.855 1 98.25 361 GLY A CA 1
ATOM 2797 C C . GLY A 1 361 ? 23.078 -24.562 -7.887 1 98.25 361 GLY A C 1
ATOM 2798 O O . GLY A 1 361 ? 23.25 -23.844 -8.875 1 98.25 361 GLY A O 1
ATOM 2799 N N . ASP A 1 362 ? 21.938 -25.219 -7.668 1 98.5 362 ASP A N 1
ATOM 2800 C CA . ASP A 1 362 ? 20.828 -25.125 -8.602 1 98.5 362 ASP A CA 1
ATOM 2801 C C . ASP A 1 362 ? 20.328 -23.688 -8.719 1 98.5 362 ASP A C 1
ATOM 2803 O O . ASP A 1 362 ? 20.438 -22.922 -7.766 1 98.5 362 ASP A O 1
ATOM 2807 N N . LYS A 1 363 ? 19.812 -23.344 -9.852 1 98.44 363 LYS A N 1
ATOM 2808 C CA . LYS A 1 363 ? 19.172 -22.062 -10.094 1 98.44 363 LYS A CA 1
ATOM 2809 C C . LYS A 1 363 ? 17.656 -22.234 -10.266 1 98.44 363 LYS A C 1
ATOM 2811 O O . LYS A 1 363 ? 17.203 -23.094 -11.016 1 98.44 363 LYS A O 1
ATOM 2816 N N . ILE A 1 364 ? 16.938 -21.438 -9.539 1 98.69 364 ILE A N 1
ATOM 2817 C CA . ILE A 1 364 ? 15.477 -21.453 -9.578 1 98.69 364 ILE A CA 1
ATOM 2818 C C . ILE A 1 364 ? 14.961 -20.172 -10.219 1 98.69 364 ILE A C 1
ATOM 2820 O O . ILE A 1 364 ? 15.242 -19.078 -9.734 1 98.69 364 ILE A O 1
ATOM 2824 N N . LEU A 1 365 ? 14.242 -20.266 -11.312 1 98.31 365 LEU A N 1
ATOM 2825 C CA . LEU A 1 365 ? 13.547 -19.125 -11.891 1 98.31 365 LEU A CA 1
ATOM 2826 C C . LEU A 1 365 ? 12.125 -19.016 -11.336 1 98.31 365 LEU A C 1
ATOM 2828 O O . LEU A 1 365 ? 11.289 -19.891 -11.602 1 98.31 365 LEU A O 1
ATOM 2832 N N . MET A 1 366 ? 11.875 -17.984 -10.578 1 98.12 366 MET A N 1
ATOM 2833 C CA . MET A 1 366 ? 10.539 -17.672 -10.07 1 98.12 366 MET A CA 1
ATOM 2834 C C . MET A 1 366 ? 9.812 -16.719 -11.016 1 98.12 366 MET A C 1
ATOM 2836 O O . MET A 1 366 ? 10.359 -15.688 -11.406 1 98.12 366 MET A O 1
ATOM 2840 N N . ILE A 1 367 ? 8.578 -17.109 -11.375 1 97.44 367 ILE A N 1
ATOM 2841 C CA . ILE A 1 367 ? 7.777 -16.297 -12.289 1 97.44 367 ILE A CA 1
ATOM 2842 C C . ILE A 1 367 ? 6.434 -15.977 -11.641 1 97.44 367 ILE A C 1
ATOM 2844 O O . ILE A 1 367 ? 5.711 -16.875 -11.203 1 97.44 367 ILE A O 1
ATOM 2848 N N . SER A 1 368 ? 6.145 -14.742 -11.625 1 96.19 368 SER A N 1
ATOM 2849 C CA . SER A 1 368 ? 4.875 -14.328 -11.047 1 96.19 368 SER A CA 1
ATOM 2850 C C . SER A 1 368 ? 4.195 -13.266 -11.914 1 96.19 368 SER A C 1
ATOM 2852 O O . SER A 1 368 ? 4.867 -12.422 -12.508 1 96.19 368 SER A O 1
ATOM 2854 N N . LEU A 1 369 ? 2.898 -13.359 -11.984 1 95.75 369 LEU A N 1
ATOM 2855 C CA . LEU A 1 369 ? 2.039 -12.43 -12.703 1 95.75 369 LEU A CA 1
ATOM 2856 C C . LEU A 1 369 ? 1.036 -11.773 -11.766 1 95.75 369 LEU A C 1
ATOM 2858 O O . LEU A 1 369 ? 0.666 -12.352 -10.742 1 95.75 369 LEU A O 1
ATOM 2862 N N . GLY A 1 370 ? 0.639 -10.555 -12.102 1 94.19 370 GLY A N 1
ATOM 2863 C CA . GLY A 1 370 ? -0.329 -9.898 -11.242 1 94.19 370 GLY A CA 1
ATOM 2864 C C . GLY A 1 370 ? -0.958 -8.672 -11.875 1 94.19 370 GLY A C 1
ATOM 2865 O O . GLY A 1 370 ? -0.475 -8.18 -12.891 1 94.19 370 GLY A O 1
ATOM 2866 N N . ALA A 1 371 ? -1.962 -8.141 -11.141 1 93.12 371 ALA A N 1
ATOM 2867 C CA . ALA A 1 371 ? -2.756 -7.004 -11.586 1 93.12 371 ALA A CA 1
ATOM 2868 C C . ALA A 1 371 ? -1.872 -5.781 -11.836 1 93.12 371 ALA A C 1
ATOM 2870 O O . ALA A 1 371 ? -0.934 -5.523 -11.078 1 93.12 371 ALA A O 1
ATOM 2871 N N . GLY A 1 372 ? -2.316 -4.957 -12.836 1 89.5 372 GLY A N 1
ATOM 2872 C CA . GLY A 1 372 ? -1.597 -3.754 -13.227 1 89.5 372 GLY A CA 1
ATOM 2873 C C . GLY A 1 372 ? -1.529 -3.555 -14.727 1 89.5 372 GLY A C 1
ATOM 2874 O O . GLY A 1 372 ? -1.966 -2.523 -15.242 1 89.5 372 GLY A O 1
ATOM 2875 N N . PHE A 1 373 ? -0.964 -4.691 -15.484 1 94.94 373 PHE A N 1
ATOM 2876 C CA . PHE A 1 373 ? -0.583 -6.094 -15.383 1 94.94 373 PHE A CA 1
ATOM 2877 C C . PHE A 1 373 ? 0.933 -6.246 -15.391 1 94.94 373 PHE A C 1
ATOM 2879 O O . PHE A 1 373 ? 1.63 -5.527 -16.109 1 94.94 373 PHE A O 1
ATOM 2886 N N . LYS A 1 374 ? 1.444 -7.086 -14.633 1 97.06 374 LYS A N 1
ATOM 2887 C CA . LYS A 1 374 ? 2.885 -7.203 -14.43 1 97.06 374 LYS A CA 1
ATOM 2888 C C . LYS A 1 374 ? 3.336 -8.656 -14.539 1 97.06 374 LYS A C 1
ATOM 2890 O O . LYS A 1 374 ? 2.564 -9.578 -14.25 1 97.06 374 LYS A O 1
ATOM 2895 N N . CYS A 1 375 ? 4.531 -8.805 -14.953 1 97.56 375 CYS A N 1
ATOM 2896 C CA . CYS A 1 375 ? 5.32 -10.023 -14.812 1 97.56 375 CYS A CA 1
ATOM 2897 C C . CYS A 1 375 ? 6.629 -9.75 -14.078 1 97.56 375 CYS A C 1
ATOM 2899 O O . CYS A 1 375 ? 7.434 -8.93 -14.531 1 97.56 375 CYS A O 1
ATOM 2901 N N . ASN A 1 376 ? 6.84 -10.43 -12.961 1 98.06 376 ASN A N 1
ATOM 2902 C CA . ASN A 1 376 ? 8.039 -10.234 -12.148 1 98.06 376 ASN A CA 1
ATOM 2903 C C . ASN A 1 376 ? 8.75 -11.562 -11.875 1 98.06 376 ASN A C 1
ATOM 2905 O O . ASN A 1 376 ? 8.102 -12.578 -11.648 1 98.06 376 ASN A O 1
ATOM 2909 N N . ASN A 1 377 ? 10.117 -11.484 -11.891 1 97.44 377 ASN A N 1
ATOM 2910 C CA . ASN A 1 377 ? 10.922 -12.688 -11.688 1 97.44 377 ASN A CA 1
ATOM 2911 C C . ASN A 1 377 ? 12.016 -12.461 -10.648 1 97.44 377 ASN A C 1
ATOM 2913 O O . ASN A 1 377 ? 12.523 -11.344 -10.508 1 97.44 377 ASN A O 1
ATOM 2917 N N . CYS A 1 378 ? 12.312 -13.508 -9.992 1 97.81 378 CYS A N 1
ATOM 2918 C CA . CYS A 1 378 ? 13.555 -13.672 -9.242 1 97.81 378 CYS A CA 1
ATOM 2919 C C . CYS A 1 378 ? 14.281 -14.938 -9.68 1 97.81 378 CYS A C 1
ATOM 2921 O O . CYS A 1 378 ? 13.656 -15.961 -9.969 1 97.81 378 CYS A O 1
ATOM 2923 N N . VAL A 1 379 ? 15.578 -14.836 -9.766 1 98.56 379 VAL A N 1
ATOM 2924 C CA . VAL A 1 379 ? 16.406 -16.031 -9.906 1 98.56 379 VAL A CA 1
ATOM 2925 C C . VAL A 1 379 ? 17.219 -16.25 -8.625 1 98.56 379 VAL A C 1
ATOM 2927 O O . VAL A 1 379 ? 17.984 -15.391 -8.211 1 98.56 379 VAL A O 1
ATOM 2930 N N . TRP A 1 380 ? 16.984 -17.438 -8.055 1 98.62 380 TRP A N 1
ATOM 2931 C CA . TRP A 1 380 ? 17.641 -17.812 -6.805 1 98.62 380 TRP A CA 1
ATOM 2932 C C . TRP A 1 380 ? 18.656 -18.922 -7.039 1 98.62 380 TRP A C 1
ATOM 2934 O O . TRP A 1 380 ? 18.422 -19.844 -7.816 1 98.62 380 TRP A O 1
ATOM 2944 N N . LYS A 1 381 ? 19.797 -18.828 -6.414 1 98.81 381 LYS A N 1
ATOM 2945 C CA . LYS A 1 381 ? 20.766 -19.922 -6.344 1 98.81 381 LYS A CA 1
ATOM 2946 C C . LYS A 1 381 ? 20.656 -20.672 -5.016 1 98.81 381 LYS A C 1
ATOM 2948 O O . LYS A 1 381 ? 20.688 -20.047 -3.947 1 98.81 381 LYS A O 1
ATOM 2953 N N . VAL A 1 382 ? 20.578 -21.953 -5.098 1 98.81 382 VAL A N 1
ATOM 2954 C CA . VAL A 1 382 ? 20.469 -22.797 -3.906 1 98.81 382 VAL A CA 1
ATOM 2955 C C . VAL A 1 382 ? 21.844 -22.891 -3.227 1 98.81 382 VAL A C 1
ATOM 2957 O O . VAL A 1 382 ? 22.828 -23.266 -3.855 1 98.81 382 VAL A O 1
ATOM 2960 N N . MET A 1 383 ? 21.844 -22.594 -1.926 1 98.44 383 MET A N 1
ATOM 2961 C CA . MET A 1 383 ? 23.125 -22.438 -1.239 1 98.44 383 MET A CA 1
ATOM 2962 C C . MET A 1 383 ? 23.516 -23.719 -0.513 1 98.44 383 MET A C 1
ATOM 2964 O O . MET A 1 383 ? 24.672 -23.906 -0.142 1 98.44 383 MET A O 1
ATOM 2968 N N . LYS A 1 384 ? 22.578 -24.562 -0.29 1 96.94 384 LYS A N 1
ATOM 2969 C CA . LYS A 1 384 ? 22.75 -25.891 0.295 1 96.94 384 LYS A CA 1
ATOM 2970 C C . LYS A 1 384 ? 21.594 -26.812 -0.113 1 96.94 384 LYS A C 1
ATOM 2972 O O . LYS A 1 384 ? 20.578 -26.359 -0.642 1 96.94 384 LYS A O 1
ATOM 2977 N N . ASP A 1 385 ? 21.828 -28.047 0.129 1 95 385 ASP A N 1
ATOM 2978 C CA . ASP A 1 385 ? 20.719 -28.953 -0.172 1 95 385 ASP A CA 1
ATOM 2979 C C . ASP A 1 385 ? 19.516 -28.672 0.724 1 95 385 ASP A C 1
ATOM 2981 O O . ASP A 1 385 ? 19.641 -28.656 1.95 1 95 385 ASP A O 1
ATOM 2985 N N . LEU A 1 386 ? 18.359 -28.391 0.085 1 92.5 386 LEU A N 1
ATOM 2986 C CA . LEU A 1 386 ? 17.172 -28.031 0.839 1 92.5 386 LEU A CA 1
ATOM 2987 C C . LEU A 1 386 ? 16.203 -29.219 0.894 1 92.5 386 LEU A C 1
ATOM 2989 O O . LEU A 1 386 ? 15.82 -29.766 -0.145 1 92.5 386 LEU A O 1
ATOM 2993 N N . GLU A 1 387 ? 15.789 -29.531 2.232 1 88.12 387 GLU A N 1
ATOM 2994 C CA . GLU A 1 387 ? 14.93 -30.703 2.385 1 88.12 387 GLU A CA 1
ATOM 2995 C C . GLU A 1 387 ? 13.883 -30.469 3.477 1 88.12 387 GLU A C 1
ATOM 2997 O O . GLU A 1 387 ? 13.25 -31.422 3.939 1 88.12 387 GLU A O 1
ATOM 3002 N N . ASP A 1 388 ? 13.789 -29.25 3.859 1 88.31 388 ASP A N 1
ATOM 3003 C CA . ASP A 1 388 ? 12.75 -28.953 4.836 1 88.31 388 ASP A CA 1
ATOM 3004 C C . ASP A 1 388 ? 11.359 -29.109 4.227 1 88.31 388 ASP A C 1
ATOM 3006 O O . ASP A 1 388 ? 11.133 -28.766 3.066 1 88.31 388 ASP A O 1
ATOM 3010 N N . THR A 1 389 ? 10.406 -29.531 5 1 88.56 389 THR A N 1
ATOM 3011 C CA . THR A 1 389 ? 9.094 -29.812 4.438 1 88.56 389 THR A CA 1
ATOM 3012 C C . THR A 1 389 ? 8.172 -28.609 4.594 1 88.56 389 THR A C 1
ATOM 3014 O O . THR A 1 389 ? 7.184 -28.484 3.863 1 88.56 389 THR A O 1
ATOM 3017 N N . ASN A 1 390 ? 8.508 -27.672 5.551 1 89.62 390 ASN A N 1
ATOM 3018 C CA . ASN A 1 390 ? 7.699 -26.484 5.77 1 89.62 390 ASN A CA 1
ATOM 3019 C C . ASN A 1 390 ? 6.219 -26.828 5.898 1 89.62 390 ASN A C 1
ATOM 3021 O O . ASN A 1 390 ? 5.844 -27.703 6.668 1 89.62 390 ASN A O 1
ATOM 3025 N N . VAL A 1 391 ? 5.332 -26.281 5.074 1 92.75 391 VAL A N 1
ATOM 3026 C CA . VAL A 1 391 ? 3.887 -26.438 5.168 1 92.75 391 VAL A CA 1
ATOM 3027 C C . VAL A 1 391 ? 3.477 -27.812 4.609 1 92.75 391 VAL A C 1
ATOM 3029 O O . VAL A 1 391 ? 2.355 -28.266 4.836 1 92.75 391 VAL A O 1
ATOM 3032 N N . TRP A 1 392 ? 4.359 -28.516 3.996 1 96.44 392 TRP A N 1
ATOM 3033 C CA . TRP A 1 392 ? 4.082 -29.797 3.359 1 96.44 392 TRP A CA 1
ATOM 3034 C C . TRP A 1 392 ? 4.402 -30.953 4.301 1 96.44 392 TRP A C 1
ATOM 3036 O O . TRP A 1 392 ? 4.25 -32.125 3.936 1 96.44 392 TRP A O 1
ATOM 3046 N N . GLN A 1 393 ? 4.828 -30.719 5.449 1 92.19 393 GLN A N 1
ATOM 3047 C CA . GLN A 1 393 ? 5.383 -31.688 6.391 1 92.19 393 GLN A CA 1
ATOM 3048 C C . GLN A 1 393 ? 4.422 -32.844 6.613 1 92.19 393 GLN A C 1
ATOM 3050 O O . GLN A 1 393 ? 4.844 -34 6.699 1 92.19 393 GLN A O 1
ATOM 3055 N N . ASP A 1 394 ? 3.227 -32.656 6.629 1 92.81 394 ASP A N 1
ATOM 3056 C CA . ASP A 1 394 ? 2.293 -33.688 7.023 1 92.81 394 ASP A CA 1
ATOM 3057 C C . ASP A 1 394 ? 1.611 -34.312 5.805 1 92.81 394 ASP A C 1
ATOM 3059 O O . ASP A 1 394 ? 0.724 -35.156 5.941 1 92.81 394 ASP A O 1
ATOM 3063 N N . CYS A 1 395 ? 2.131 -33.938 4.602 1 94.75 395 CYS A N 1
ATOM 3064 C CA . CYS A 1 395 ? 1.288 -34.406 3.512 1 94.75 395 CYS A CA 1
ATOM 3065 C C . CYS A 1 395 ? 2.104 -34.594 2.24 1 94.75 395 CYS A C 1
ATOM 3067 O O . CYS A 1 395 ? 1.578 -35.062 1.229 1 94.75 395 CYS A O 1
ATOM 3069 N N . ILE A 1 396 ? 3.357 -34.406 2.203 1 96.44 396 ILE A N 1
ATOM 3070 C CA . ILE A 1 396 ? 4.148 -34.375 0.978 1 96.44 396 ILE A CA 1
ATOM 3071 C C . ILE A 1 396 ? 4.078 -35.719 0.271 1 96.44 396 ILE A C 1
ATOM 3073 O O . ILE A 1 396 ? 4.105 -35.781 -0.961 1 96.44 396 ILE A O 1
ATOM 3077 N N . ASP A 1 397 ? 3.936 -36.812 0.942 1 95.44 397 ASP A N 1
ATOM 3078 C CA . ASP A 1 397 ? 3.941 -38.156 0.386 1 95.44 397 ASP A CA 1
ATOM 3079 C C . ASP A 1 397 ? 2.65 -38.438 -0.377 1 95.44 397 ASP A C 1
ATOM 3081 O O . ASP A 1 397 ? 2.58 -39.406 -1.149 1 95.44 397 ASP A O 1
ATOM 3085 N N . GLN A 1 398 ? 1.726 -37.625 -0.229 1 94.88 398 GLN A N 1
ATOM 3086 C CA . GLN A 1 398 ? 0.433 -37.812 -0.876 1 94.88 398 GLN A CA 1
ATOM 3087 C C . GLN A 1 398 ? 0.395 -37.125 -2.244 1 94.88 398 GLN A C 1
ATOM 3089 O O . GLN A 1 398 ? -0.569 -37.281 -2.996 1 94.88 398 GLN A O 1
ATOM 3094 N N . TYR A 1 399 ? 1.478 -36.531 -2.543 1 94.56 399 TYR A N 1
ATOM 3095 C CA . TYR A 1 399 ? 1.444 -35.75 -3.766 1 94.56 399 TYR A CA 1
ATOM 3096 C C . TYR A 1 399 ? 2.539 -36.188 -4.73 1 94.56 399 TYR A C 1
ATOM 3098 O O . TYR A 1 399 ? 3.672 -36.438 -4.316 1 94.56 399 TYR A O 1
ATOM 3106 N N . PRO A 1 400 ? 2.387 -36.156 -6.02 1 95 400 PRO A N 1
ATOM 3107 C CA . PRO A 1 400 ? 1.084 -35.906 -6.648 1 95 400 PRO A CA 1
ATOM 3108 C C . PRO A 1 400 ? 0.07 -37 -6.332 1 95 400 PRO A C 1
ATOM 3110 O O . PRO A 1 400 ? 0.453 -38.156 -6.059 1 95 400 PRO A O 1
ATOM 3113 N N . PRO A 1 401 ? -1.168 -36.656 -6.316 1 90.31 401 PRO A N 1
ATOM 3114 C CA . PRO A 1 401 ? -2.184 -37.688 -6.105 1 90.31 401 PRO A CA 1
ATOM 3115 C C . PRO A 1 401 ? -2.275 -38.688 -7.27 1 90.31 401 PRO A C 1
ATOM 3117 O O . PRO A 1 401 ? -1.792 -38.375 -8.367 1 90.31 401 PRO A O 1
ATOM 3120 N N . LYS A 1 402 ? -2.906 -39.812 -6.996 1 82 402 LYS A N 1
ATOM 3121 C CA . LYS A 1 402 ? -3.055 -40.844 -8.008 1 82 402 LYS A CA 1
ATOM 3122 C C . LYS A 1 402 ? -3.869 -40.344 -9.195 1 82 402 LYS A C 1
ATOM 3124 O O . LYS A 1 402 ? -3.539 -40.656 -10.344 1 82 402 LYS A O 1
ATOM 3129 N N . ALA A 1 403 ? -4.93 -39.594 -8.906 1 75.5 403 ALA A N 1
ATOM 3130 C CA . ALA A 1 403 ? -5.742 -38.969 -9.93 1 75.5 403 ALA A CA 1
ATOM 3131 C C . ALA A 1 403 ? -5.906 -37.469 -9.633 1 75.5 403 ALA A C 1
ATOM 3133 O O . ALA A 1 403 ? -6.172 -37.062 -8.492 1 75.5 403 ALA A O 1
ATOM 3134 N N . LEU A 1 404 ? -5.613 -36.719 -10.617 1 74.38 404 LEU A N 1
ATOM 3135 C CA . LEU A 1 404 ? -5.758 -35.281 -10.461 1 74.38 404 LEU A CA 1
ATOM 3136 C C . LEU A 1 404 ? -7.18 -34.844 -10.797 1 74.38 404 LEU A C 1
ATOM 3138 O O . LEU A 1 404 ? -7.543 -33.688 -10.555 1 74.38 404 LEU A O 1
ATOM 3142 N N . ASP A 1 405 ? -7.906 -35.906 -11.1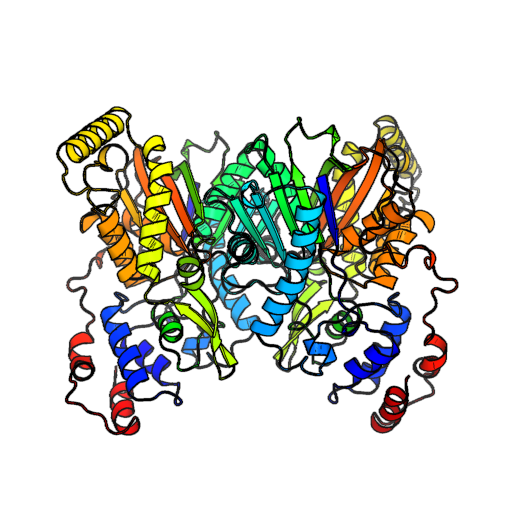88 1 75.25 405 ASP A N 1
ATOM 3143 C CA . ASP A 1 405 ? -9.289 -35.562 -11.508 1 75.25 405 ASP A CA 1
ATOM 3144 C C . ASP A 1 405 ? -10.086 -35.25 -10.234 1 75.25 405 ASP A C 1
ATOM 3146 O O . ASP A 1 405 ? -9.914 -35.938 -9.219 1 75.25 405 ASP A O 1
ATOM 3150 N N . ASN A 1 406 ? -10.812 -34.219 -10.289 1 79.06 406 ASN A N 1
ATOM 3151 C CA . ASN A 1 406 ? -11.719 -33.906 -9.195 1 79.06 406 ASN A CA 1
ATOM 3152 C C . ASN A 1 406 ? -12.711 -35.031 -8.938 1 79.06 406 ASN A C 1
ATOM 3154 O O . ASN A 1 406 ? -13.406 -35.469 -9.852 1 79.06 406 ASN A O 1
ATOM 3158 N N . PRO A 1 407 ? -12.797 -35.531 -7.73 1 77 407 PRO A N 1
ATOM 3159 C CA . PRO A 1 407 ? -13.672 -36.656 -7.434 1 77 407 PRO A CA 1
ATOM 3160 C C . PRO A 1 407 ? -15.141 -36.375 -7.723 1 77 407 PRO A C 1
ATOM 3162 O O . PRO A 1 407 ? -15.953 -37.281 -7.824 1 77 407 PRO A O 1
ATOM 3165 N N . PHE A 1 408 ? -15.391 -35.094 -7.848 1 77.19 408 PHE A N 1
ATOM 3166 C CA . PHE A 1 408 ? -16.781 -34.75 -8.062 1 77.19 408 PHE A CA 1
ATOM 3167 C C . PHE A 1 408 ? -17.094 -34.625 -9.547 1 77.19 408 PHE A C 1
ATOM 3169 O O . PHE A 1 408 ? -18.234 -34.344 -9.93 1 77.19 408 PHE A O 1
ATOM 3176 N N . SER A 1 409 ? -16.094 -34.906 -10.328 1 78.69 409 SER A N 1
ATOM 3177 C CA . SER A 1 409 ? -16.297 -34.781 -11.766 1 78.69 409 SER A CA 1
ATOM 3178 C C . SER A 1 409 ? -17.469 -35.656 -12.234 1 78.69 409 SER A C 1
ATOM 3180 O O . SER A 1 409 ? -18.312 -35.188 -13 1 78.69 409 SER A O 1
ATOM 3182 N N . GLU A 1 410 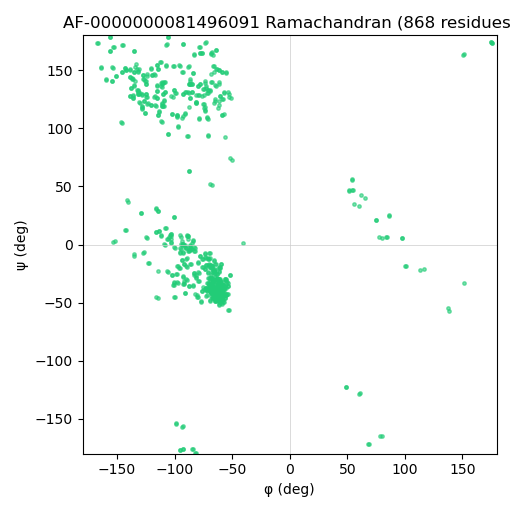? -17.5 -36.812 -11.695 1 74.62 410 GLU A N 1
ATOM 3183 C CA . GLU A 1 410 ? -18.578 -37.719 -12.094 1 74.62 410 GLU A CA 1
ATOM 3184 C C . GLU A 1 410 ? -19.906 -37.312 -11.461 1 74.62 410 GLU A C 1
ATOM 3186 O O . GLU A 1 410 ? -20.953 -37.375 -12.102 1 74.62 410 GLU A O 1
ATOM 3191 N N . LYS A 1 411 ? -19.797 -36.844 -10.258 1 72.12 411 LYS A N 1
ATOM 3192 C CA . LYS A 1 411 ? -21 -36.5 -9.516 1 72.12 411 LYS A CA 1
ATOM 3193 C C . LYS A 1 411 ? -21.656 -35.25 -10.117 1 72.12 411 LYS A C 1
ATOM 3195 O O . LYS A 1 411 ? -22.875 -35.094 -10.039 1 72.12 411 LYS A O 1
ATOM 3200 N N . PHE A 1 412 ? -20.766 -34.438 -10.602 1 71.56 412 PHE A N 1
ATOM 3201 C CA . PHE A 1 412 ? -21.281 -33.219 -11.164 1 71.56 412 PHE A CA 1
ATOM 3202 C C . PHE A 1 412 ? -21.484 -33.344 -12.664 1 71.56 412 PHE A C 1
ATOM 3204 O O . PHE A 1 412 ? -21.719 -32.344 -13.352 1 71.56 412 PHE A O 1
ATOM 3211 N N . ASP A 1 413 ? -21.312 -34.531 -13.219 1 70.75 413 ASP A N 1
ATOM 3212 C CA . ASP A 1 413 ? -21.375 -34.75 -14.664 1 70.75 413 ASP A CA 1
ATOM 3213 C C . ASP A 1 413 ? -22.688 -34.25 -15.234 1 70.75 413 ASP A C 1
ATOM 3215 O O . ASP A 1 413 ? -22.766 -33.875 -16.406 1 70.75 413 ASP A O 1
ATOM 3219 N N . TRP A 1 414 ? -23.625 -34.375 -14.32 1 65 414 TRP A N 1
ATOM 3220 C CA . TRP A 1 414 ? -24.922 -33.906 -14.789 1 65 414 TRP A CA 1
ATOM 3221 C C . TRP A 1 414 ? -24.875 -32.438 -15.172 1 65 414 TRP A C 1
ATOM 3223 O O . TRP A 1 414 ? -25.688 -31.969 -15.961 1 65 414 TRP A O 1
ATOM 3233 N N . ILE A 1 415 ? -23.906 -31.719 -14.688 1 66.94 415 ILE A N 1
ATOM 3234 C CA . ILE A 1 415 ? -23.766 -30.281 -14.961 1 66.94 415 ILE A CA 1
ATOM 3235 C C . ILE A 1 415 ? -23.438 -30.078 -16.438 1 66.94 415 ILE A C 1
ATOM 3237 O O . ILE A 1 415 ? -23.812 -29.047 -17.016 1 66.94 415 ILE A O 1
ATOM 3241 N N . ASN A 1 416 ? -22.797 -31.031 -16.953 1 63.28 416 ASN A N 1
ATOM 3242 C CA . ASN A 1 416 ? -22.375 -30.938 -18.359 1 63.28 416 ASN A CA 1
ATOM 3243 C C . ASN A 1 416 ? -23.469 -31.422 -19.297 1 63.28 416 ASN A C 1
ATOM 3245 O O . ASN A 1 416 ? -23.359 -31.281 -20.516 1 63.28 416 ASN A O 1
ATOM 3249 N N . ASP A 1 417 ? -24.391 -32.125 -18.734 1 62.78 417 ASP A N 1
ATOM 3250 C CA . ASP A 1 417 ? -25.484 -32.625 -19.547 1 62.78 417 ASP A CA 1
ATOM 3251 C C . ASP A 1 417 ? -26.422 -31.5 -19.984 1 62.78 417 ASP A C 1
ATOM 3253 O O . ASP A 1 417 ? -27.188 -30.984 -19.172 1 62.78 417 ASP A O 1
ATOM 3257 N N . GLU A 1 418 ? -26.141 -31.031 -21.078 1 57.78 418 GLU A N 1
ATOM 3258 C CA . GLU A 1 418 ? -26.953 -29.953 -21.625 1 57.78 418 GLU A CA 1
ATOM 3259 C C . GLU A 1 418 ? -28.438 -30.328 -21.609 1 57.78 418 GLU A C 1
ATOM 3261 O O . GLU A 1 418 ? -29.297 -29.438 -21.672 1 57.78 418 GLU A O 1
ATOM 3266 N N . SER A 1 419 ? -28.656 -31.609 -21.656 1 59.16 419 SER A N 1
ATOM 3267 C CA . SER A 1 419 ? -30.031 -32.094 -21.641 1 59.16 419 SER A CA 1
ATOM 3268 C C . SER A 1 419 ? -30.688 -31.859 -20.281 1 59.16 419 SER A C 1
ATOM 3270 O O . SER A 1 419 ? -31.922 -31.875 -20.156 1 59.16 419 SER A O 1
ATOM 3272 N N . MET A 1 420 ? -29.906 -31.891 -19.281 1 55.94 420 MET A N 1
ATOM 3273 C CA . MET A 1 420 ? -30.453 -31.609 -17.969 1 55.94 420 MET A CA 1
ATOM 3274 C C . MET A 1 420 ? -30.891 -30.156 -17.844 1 55.94 420 MET A C 1
ATOM 3276 O O . MET A 1 420 ? -30.078 -29.281 -17.531 1 55.94 420 MET A O 1
ATOM 3280 N N . ASN A 1 421 ? -31.594 -29.797 -18.719 1 55.34 421 ASN A N 1
ATOM 3281 C CA . ASN A 1 421 ? -32.281 -28.516 -18.672 1 55.34 421 ASN A CA 1
ATOM 3282 C C . ASN A 1 421 ? -33.031 -28.328 -17.344 1 55.34 421 ASN A C 1
ATOM 3284 O O . ASN A 1 421 ? -34.188 -28.734 -17.219 1 55.34 421 ASN A O 1
ATOM 3288 N N . PHE A 1 422 ? -32.219 -28.094 -16.312 1 59.59 422 PHE A N 1
ATOM 3289 C CA . PHE A 1 422 ? -33 -27.703 -15.148 1 59.59 422 PHE A CA 1
ATOM 3290 C C . PHE A 1 422 ? -33.812 -26.453 -15.445 1 59.59 422 PHE A C 1
ATOM 3292 O O . PHE A 1 422 ? -33.312 -25.453 -15.945 1 59.59 422 PHE A O 1
ATOM 3299 N N . ALA A 1 423 ? -35.062 -26.703 -15.484 1 57.25 423 ALA A N 1
ATOM 3300 C CA . ALA A 1 423 ? -35.969 -25.578 -15.719 1 57.25 423 ALA A CA 1
ATOM 3301 C C . ALA A 1 423 ? -35.938 -24.609 -14.547 1 57.25 423 ALA A C 1
ATOM 3303 O O . ALA A 1 423 ? -36.156 -23.406 -14.719 1 57.25 423 ALA A O 1
ATOM 3304 N N . ARG A 1 424 ? -35.719 -25.172 -13.383 1 64.62 424 ARG A N 1
ATOM 3305 C CA . ARG A 1 424 ? -35.844 -24.297 -12.219 1 64.62 424 ARG A CA 1
ATOM 3306 C C . ARG A 1 424 ? -34.688 -24.5 -11.25 1 64.62 424 ARG A C 1
ATOM 3308 O O . ARG A 1 424 ? -34.219 -25.641 -11.055 1 64.62 424 ARG A O 1
ATOM 3315 N N . VAL A 1 425 ? -34.094 -23.484 -10.594 1 70.81 425 VAL A N 1
ATOM 3316 C CA . VAL A 1 425 ? -33.031 -23.484 -9.57 1 70.81 425 VAL A CA 1
ATOM 3317 C C . VAL A 1 425 ? -33.438 -24.406 -8.43 1 70.81 425 VAL A C 1
ATOM 3319 O O . VAL A 1 425 ? -32.594 -25.094 -7.844 1 70.81 425 VAL A O 1
ATOM 3322 N N . GLU A 1 426 ? -34.719 -24.453 -8.18 1 71.44 426 GLU A N 1
ATOM 3323 C CA . GLU A 1 426 ? -35.25 -25.234 -7.055 1 71.44 426 GLU A CA 1
ATOM 3324 C C . GLU A 1 426 ? -34.969 -26.719 -7.238 1 71.44 426 GLU A C 1
ATOM 3326 O O . GLU A 1 426 ? -34.906 -27.469 -6.262 1 71.44 426 GLU A O 1
ATOM 3331 N N . ASP A 1 427 ? -34.812 -27.125 -8.484 1 70.5 427 ASP A N 1
ATOM 3332 C CA . ASP A 1 427 ? -34.531 -28.531 -8.766 1 70.5 427 ASP A CA 1
ATOM 3333 C C . ASP A 1 427 ? -33.062 -28.844 -8.617 1 70.5 427 ASP A C 1
ATOM 3335 O O . ASP A 1 427 ? -32.688 -30 -8.422 1 70.5 427 ASP A O 1
ATOM 3339 N N . LEU A 1 428 ? -32.312 -27.844 -8.812 1 72.12 428 LEU A N 1
ATOM 3340 C CA . LEU A 1 428 ? -30.875 -28 -8.797 1 72.12 428 LEU A CA 1
ATOM 3341 C C . LEU A 1 428 ? -30.328 -27.953 -7.367 1 72.12 428 LEU A C 1
ATOM 3343 O O . LEU A 1 428 ? -29.453 -28.719 -7 1 72.12 428 LEU A O 1
ATOM 3347 N N . LEU A 1 429 ? -30.875 -27.203 -6.543 1 74.38 429 LEU A N 1
ATOM 3348 C CA . LEU A 1 429 ? -30.328 -26.859 -5.234 1 74.38 429 LEU A CA 1
ATOM 3349 C C . LEU A 1 429 ? -30.328 -28.062 -4.305 1 74.38 429 LEU A C 1
ATOM 3351 O O . LEU A 1 429 ? -29.328 -28.312 -3.615 1 74.38 429 LEU A O 1
ATOM 3355 N N . PRO A 1 430 ? -31.422 -28.859 -4.352 1 73 430 PRO A N 1
ATOM 3356 C CA . PRO A 1 430 ? -31.422 -30.016 -3.461 1 73 430 PRO A CA 1
ATOM 3357 C C . PRO A 1 430 ? -30.297 -31.016 -3.795 1 73 430 PRO A C 1
ATOM 3359 O O . PRO A 1 430 ? -29.781 -31.672 -2.9 1 73 430 PRO A O 1
ATOM 3362 N N . GLN A 1 431 ? -29.953 -31.062 -4.969 1 70.25 431 GLN A N 1
ATOM 3363 C CA . GLN A 1 431 ? -28.891 -31.984 -5.375 1 70.25 431 GLN A CA 1
ATOM 3364 C C . GLN A 1 431 ? -27.531 -31.531 -4.848 1 70.25 431 GLN A C 1
ATOM 3366 O O . GLN A 1 431 ? -26.672 -32.344 -4.539 1 70.25 431 GLN A O 1
ATOM 3371 N N . ILE A 1 432 ? -27.375 -30.25 -4.805 1 72.12 432 ILE A N 1
ATOM 3372 C CA . ILE A 1 432 ? -26.109 -29.672 -4.324 1 72.12 432 ILE A CA 1
ATOM 3373 C C . ILE A 1 432 ? -26.016 -29.844 -2.812 1 72.12 432 ILE A C 1
ATOM 3375 O O . ILE A 1 432 ? -24.938 -30.172 -2.289 1 72.12 432 ILE A O 1
ATOM 3379 N N . GLN A 1 433 ? -27.141 -29.688 -2.174 1 69.94 433 GLN A N 1
ATOM 3380 C CA . GLN A 1 433 ? -27.172 -29.766 -0.716 1 69.94 433 GLN A CA 1
ATOM 3381 C C . GLN A 1 433 ? -26.875 -31.188 -0.243 1 69.94 433 GLN A C 1
ATOM 3383 O O . GLN A 1 433 ? -26.438 -31.391 0.895 1 69.94 433 GLN A O 1
ATOM 3388 N N . LEU A 1 434 ? -27.047 -32.125 -1.124 1 62.84 434 LEU A N 1
ATOM 3389 C CA . LEU A 1 434 ? -26.828 -33.531 -0.787 1 62.84 434 LEU A CA 1
ATOM 3390 C C . LEU A 1 434 ? -25.359 -33.906 -0.972 1 62.84 434 LEU A C 1
ATOM 3392 O O . LEU A 1 434 ? -24.984 -35.062 -0.726 1 62.84 434 LEU A O 1
ATOM 3396 N N . LEU A 1 435 ? -24.734 -32.938 -1.383 1 61.5 435 LEU A N 1
ATOM 3397 C CA . LEU A 1 435 ? -23.328 -33.281 -1.54 1 61.5 435 LEU A CA 1
ATOM 3398 C C . LEU A 1 435 ? -22.672 -33.5 -0.183 1 61.5 435 LEU A C 1
ATOM 3400 O O . LEU A 1 435 ? -22.969 -32.781 0.782 1 61.5 435 LEU A O 1
ATOM 3404 N N . PRO A 1 436 ? -21.891 -34.594 0.02 1 60.19 436 PRO A N 1
ATOM 3405 C CA . PRO A 1 436 ? -21.219 -34.875 1.294 1 60.19 436 PRO A CA 1
ATOM 3406 C C . PRO A 1 436 ? -20.172 -33.812 1.664 1 60.19 436 PRO A C 1
ATOM 3408 O O . PRO A 1 436 ? -19.609 -33.188 0.782 1 60.19 436 PRO A O 1
ATOM 3411 N N . MET B 1 1 ? 14.375 17.891 -6.621 1 98.69 1 MET B N 1
ATOM 3412 C CA . MET B 1 1 ? 12.984 18.094 -7.031 1 98.69 1 MET B CA 1
ATOM 3413 C C . MET B 1 1 ? 12.891 19.172 -8.109 1 98.69 1 MET B C 1
ATOM 3415 O O . MET B 1 1 ? 13.281 20.312 -7.887 1 98.69 1 MET B O 1
ATOM 3419 N N . LEU B 1 2 ? 12.336 18.75 -9.227 1 98.44 2 LEU B N 1
ATOM 3420 C CA . LEU B 1 2 ? 12.219 19.656 -10.367 1 98.44 2 LEU B CA 1
ATOM 3421 C C . LEU B 1 2 ? 10.93 20.469 -10.289 1 98.44 2 LEU B C 1
ATOM 3423 O O . LEU B 1 2 ? 10.883 21.609 -10.75 1 98.44 2 LEU B O 1
ATOM 3427 N N . ARG B 1 3 ? 9.945 19.812 -9.797 1 98.19 3 ARG B N 1
ATOM 3428 C CA . ARG B 1 3 ? 8.625 20.438 -9.742 1 98.19 3 ARG B CA 1
ATOM 3429 C C . ARG B 1 3 ? 7.695 19.688 -8.805 1 98.19 3 ARG B C 1
ATOM 3431 O O . ARG B 1 3 ? 7.918 18.5 -8.516 1 98.19 3 ARG B O 1
ATOM 3438 N N . TYR B 1 4 ? 6.77 20.359 -8.266 1 98.44 4 TYR B N 1
ATOM 3439 C CA . TYR B 1 4 ? 5.641 19.75 -7.574 1 98.44 4 TYR B CA 1
ATOM 3440 C C . TYR B 1 4 ? 4.355 20.531 -7.836 1 98.44 4 TYR B C 1
ATOM 3442 O O . TYR B 1 4 ? 4.391 21.734 -8.078 1 98.44 4 TYR B O 1
ATOM 3450 N N . GLU B 1 5 ? 3.227 19.828 -7.824 1 98.19 5 GLU B N 1
ATOM 3451 C CA . GLU B 1 5 ? 1.914 20.422 -8.055 1 98.19 5 GLU B CA 1
ATOM 3452 C C . GLU B 1 5 ? 0.885 19.891 -7.062 1 98.19 5 GLU B C 1
ATOM 3454 O O . GLU B 1 5 ? 0.731 18.672 -6.91 1 98.19 5 GLU B O 1
ATOM 3459 N N . CYS B 1 6 ? 0.206 20.828 -6.402 1 98.06 6 CYS B N 1
ATOM 3460 C CA . CYS B 1 6 ? -0.885 20.469 -5.508 1 98.06 6 CYS B CA 1
ATOM 3461 C C . CYS B 1 6 ? -2.23 20.562 -6.219 1 98.06 6 CYS B C 1
ATOM 3463 O O . CYS B 1 6 ? -2.375 21.312 -7.184 1 98.06 6 CYS B O 1
ATOM 3465 N N . HIS B 1 7 ? -3.127 19.781 -5.703 1 98.19 7 HIS B N 1
ATOM 3466 C CA . HIS B 1 7 ? -4.465 19.734 -6.285 1 98.19 7 HIS B CA 1
ATOM 3467 C C . HIS B 1 7 ? -5.34 20.859 -5.719 1 98.19 7 HIS B C 1
ATOM 3469 O O . HIS B 1 7 ? -5.355 21.078 -4.508 1 98.19 7 HIS B O 1
ATOM 3475 N N . LYS B 1 8 ? -5.957 21.531 -6.52 1 96.88 8 LYS B N 1
ATOM 3476 C CA . LYS B 1 8 ? -7.043 22.438 -6.18 1 96.88 8 LYS B CA 1
ATOM 3477 C C . LYS B 1 8 ? -8.375 21.953 -6.742 1 96.88 8 LYS B C 1
ATOM 3479 O O . LYS B 1 8 ? -8.555 21.906 -7.961 1 96.88 8 LYS B O 1
ATOM 3484 N N . ALA B 1 9 ? -9.273 21.609 -5.871 1 95.88 9 ALA B N 1
ATOM 3485 C CA . ALA B 1 9 ? -10.555 21.047 -6.312 1 95.88 9 ALA B CA 1
ATOM 3486 C C . ALA B 1 9 ? -11.438 22.141 -6.918 1 95.88 9 ALA B C 1
ATOM 3488 O O . ALA B 1 9 ? -11.039 23.312 -6.977 1 95.88 9 ALA B O 1
ATOM 3489 N N . THR B 1 10 ? -12.578 21.734 -7.473 1 94.75 10 THR B N 1
ATOM 3490 C CA . THR B 1 10 ? -13.461 22.641 -8.195 1 94.75 10 THR B CA 1
ATOM 3491 C C . THR B 1 10 ? -14.367 23.391 -7.234 1 94.75 10 THR B C 1
ATOM 3493 O O . THR B 1 10 ? -14.562 22.969 -6.09 1 94.75 10 THR B O 1
ATOM 3496 N N . GLU B 1 11 ? -14.953 24.453 -7.715 1 95.19 11 GLU B N 1
ATOM 3497 C CA . GLU B 1 11 ? -15.766 25.344 -6.902 1 95.19 11 GLU B CA 1
ATOM 3498 C C . GLU B 1 11 ? -16.984 24.625 -6.332 1 95.19 11 GLU B C 1
ATOM 3500 O O . GLU B 1 11 ? -17.438 24.922 -5.227 1 95.19 11 GLU B O 1
ATOM 3505 N N . ASP B 1 12 ? -17.438 23.672 -7.027 1 94.94 12 ASP B N 1
ATOM 3506 C CA . ASP B 1 12 ? -18.641 22.953 -6.586 1 94.94 12 ASP B CA 1
ATOM 3507 C C . ASP B 1 12 ? -18.328 22.047 -5.398 1 94.94 12 ASP B C 1
ATOM 3509 O O . ASP B 1 12 ? -19.25 21.562 -4.73 1 94.94 12 ASP B O 1
ATOM 3513 N N . GLN B 1 13 ? -17.062 21.906 -5.047 1 96.44 13 GLN B N 1
ATOM 3514 C CA . GLN B 1 13 ? -16.656 21.078 -3.914 1 96.44 13 GLN B CA 1
ATOM 3515 C C . GLN B 1 13 ? -16.312 21.938 -2.701 1 96.44 13 GLN B C 1
ATOM 3517 O O . GLN B 1 13 ? -15.953 21.422 -1.646 1 96.44 13 GLN B O 1
ATOM 3522 N N . LYS B 1 14 ? -16.453 23.234 -2.816 1 96.38 14 LYS B N 1
ATOM 3523 C CA . LYS B 1 14 ? -16.062 24.125 -1.726 1 96.38 14 LYS B CA 1
ATOM 3524 C C . LYS B 1 14 ? -16.984 23.953 -0.522 1 96.38 14 LYS B C 1
ATOM 3526 O O . LYS B 1 14 ? -18.203 23.797 -0.681 1 96.38 14 LYS B O 1
ATOM 3531 N N . LEU B 1 15 ? -16.375 23.984 0.58 1 95 15 LEU B N 1
ATOM 3532 C CA . LEU B 1 15 ? -17.062 23.766 1.848 1 95 15 LEU B CA 1
ATOM 3533 C C . LEU B 1 15 ? -16.734 24.859 2.852 1 95 15 LEU B C 1
ATOM 3535 O O . LEU B 1 15 ? -15.555 25.062 3.168 1 95 15 LEU B O 1
ATOM 3539 N N . ASP B 1 16 ? -17.719 25.562 3.344 1 91.94 16 ASP B N 1
ATOM 3540 C CA . ASP B 1 16 ? -17.531 26.5 4.441 1 91.94 16 ASP B CA 1
ATOM 3541 C C . ASP B 1 16 ? -18.094 25.938 5.746 1 91.94 16 ASP B C 1
ATOM 3543 O O . ASP B 1 16 ? -18.609 24.828 5.773 1 91.94 16 ASP B O 1
ATOM 3547 N N . THR B 1 17 ? -17.953 26.688 6.801 1 90.25 17 THR B N 1
ATOM 3548 C CA . THR B 1 17 ? -18.359 26.203 8.117 1 90.25 17 THR B CA 1
ATOM 3549 C C . THR B 1 17 ? -19.859 25.906 8.148 1 90.25 17 THR B C 1
ATOM 3551 O O . THR B 1 17 ? -20.297 24.922 8.734 1 90.25 17 THR B O 1
ATOM 3554 N N . GLY B 1 18 ? -20.688 26.75 7.555 1 87.5 18 GLY B N 1
ATOM 3555 C CA . GLY B 1 18 ? -22.125 26.547 7.5 1 87.5 18 GLY B CA 1
ATOM 3556 C C . GLY B 1 18 ? -22.516 25.281 6.77 1 87.5 18 GLY B C 1
ATOM 3557 O O . GLY B 1 18 ? -23.328 24.5 7.266 1 87.5 18 GLY B O 1
ATOM 3558 N N . SER B 1 19 ? -22 25.125 5.586 1 90.81 19 SER B N 1
ATOM 3559 C CA . SER B 1 19 ? -22.297 23.922 4.812 1 90.81 19 SER B CA 1
ATOM 3560 C C . SER B 1 19 ? -21.781 22.672 5.504 1 90.81 19 SER B C 1
ATOM 3562 O O . SER B 1 19 ? -22.375 21.594 5.406 1 90.81 19 SER B O 1
ATOM 3564 N N . CYS B 1 20 ? -20.641 22.781 6.156 1 92.25 20 CYS B N 1
ATOM 3565 C CA . CYS B 1 20 ? -20.125 21.656 6.918 1 92.25 20 CYS B CA 1
ATOM 3566 C C . CYS B 1 20 ? -21.078 21.266 8.039 1 92.25 20 CYS B C 1
ATOM 3568 O O . CYS B 1 20 ? -21.328 20.078 8.266 1 92.25 20 CYS B O 1
ATOM 3570 N N . ALA B 1 21 ? -21.562 22.25 8.695 1 89.5 21 ALA B N 1
ATOM 3571 C CA . ALA B 1 21 ? -22.516 22.016 9.766 1 89.5 21 ALA B CA 1
ATOM 3572 C C . ALA B 1 21 ? -23.766 21.281 9.242 1 89.5 21 ALA B C 1
ATOM 3574 O O . ALA B 1 21 ? -24.281 20.391 9.898 1 89.5 21 ALA B O 1
ATOM 3575 N N . LYS B 1 22 ? -24.203 21.641 8.125 1 89.56 22 LYS B N 1
ATOM 3576 C CA . LYS B 1 22 ? -25.375 21 7.52 1 89.56 22 LYS B CA 1
ATOM 3577 C C . LYS B 1 22 ? -25.078 19.547 7.164 1 89.56 22 LYS B C 1
ATOM 3579 O O . LYS B 1 22 ? -25.938 18.688 7.332 1 89.56 22 LYS B O 1
ATOM 3584 N N . ILE B 1 23 ? -23.953 19.297 6.715 1 91.56 23 ILE B N 1
ATOM 3585 C CA . ILE B 1 23 ? -23.594 17.938 6.301 1 91.56 23 ILE B CA 1
ATOM 3586 C C . ILE B 1 23 ? -23.484 17.031 7.527 1 91.56 23 ILE B C 1
ATOM 3588 O O . ILE B 1 23 ? -24.062 15.945 7.543 1 91.56 23 ILE B O 1
ATOM 3592 N N . VAL B 1 24 ? -22.797 17.469 8.523 1 87.94 24 VAL B N 1
ATOM 3593 C CA . VAL B 1 24 ? -22.547 16.609 9.672 1 87.94 24 VAL B CA 1
ATOM 3594 C C . VAL B 1 24 ? -23.844 16.391 10.453 1 87.94 24 VAL B C 1
ATOM 3596 O O . VAL B 1 24 ? -23.969 15.406 11.188 1 87.94 24 VAL B O 1
ATOM 3599 N N . THR B 1 25 ? -24.828 17.219 10.297 1 83.88 25 THR B N 1
ATOM 3600 C CA . THR B 1 25 ? -26.078 17.078 11.039 1 83.88 25 THR B CA 1
ATOM 3601 C C . THR B 1 25 ? -27.094 16.266 10.234 1 83.88 25 THR B C 1
ATOM 3603 O O . THR B 1 25 ? -28.219 16.062 10.688 1 83.88 25 THR B O 1
ATOM 3606 N N . ARG B 1 26 ? -26.703 15.852 9.055 1 87.5 26 ARG B N 1
ATOM 3607 C CA . ARG B 1 26 ? -27.547 14.945 8.289 1 87.5 26 ARG B CA 1
ATOM 3608 C C . ARG B 1 26 ? -27.75 13.633 9.031 1 87.5 26 ARG B C 1
ATOM 3610 O O . ARG B 1 26 ? -28.766 12.953 8.844 1 87.5 26 ARG B O 1
ATOM 3617 N N . ASN B 1 27 ? -26.734 13.281 9.82 1 88.38 27 ASN B N 1
ATOM 3618 C CA . ASN B 1 27 ? -26.844 12.055 10.602 1 88.38 27 ASN B CA 1
ATOM 3619 C C . ASN B 1 27 ? -27.844 12.195 11.734 1 88.38 27 ASN B C 1
ATOM 3621 O O . ASN B 1 27 ? -27.516 12.719 12.805 1 88.38 27 ASN B O 1
ATOM 3625 N N . LYS B 1 28 ? -28.938 11.578 11.602 1 83.94 28 LYS B N 1
ATOM 3626 C CA . LYS B 1 28 ? -30.047 11.766 12.531 1 83.94 28 LYS B CA 1
ATOM 3627 C C . LYS B 1 28 ? -29.906 10.836 13.734 1 83.94 28 LYS B C 1
ATOM 3629 O O . LYS B 1 28 ? -30.688 10.93 14.688 1 83.94 28 LYS B O 1
ATOM 3634 N N . ASN B 1 29 ? -28.984 10.07 13.664 1 83.94 29 ASN B N 1
ATOM 3635 C CA . ASN B 1 29 ? -28.781 9.148 14.773 1 83.94 29 ASN B CA 1
ATOM 3636 C C . ASN B 1 29 ? -27.984 9.789 15.898 1 83.94 29 ASN B C 1
ATOM 3638 O O . ASN B 1 29 ? -27.781 9.172 16.953 1 83.94 29 ASN B O 1
ATOM 3642 N N . LEU B 1 30 ? -27.656 11.031 15.773 1 88.69 30 LEU B N 1
ATOM 3643 C CA . LEU B 1 30 ? -26.844 11.711 16.781 1 88.69 30 LEU B CA 1
ATOM 3644 C C . LEU B 1 30 ? -27.734 12.414 17.812 1 88.69 30 LEU B C 1
ATOM 3646 O O . LEU B 1 30 ? -28.859 12.797 17.5 1 88.69 30 LEU B O 1
ATOM 3650 N N . GLY B 1 31 ? -27.156 12.445 19.016 1 84.56 31 GLY B N 1
ATOM 3651 C CA . GLY B 1 31 ? -27.797 13.203 20.078 1 84.56 31 GLY B CA 1
ATOM 3652 C C . GLY B 1 31 ? -27.234 14.609 20.219 1 84.56 31 GLY B C 1
ATOM 3653 O O . GLY B 1 31 ? -26.375 15.023 19.453 1 84.56 31 GLY B O 1
ATOM 3654 N N . ILE B 1 32 ? -27.719 15.328 21.188 1 82.31 32 ILE B N 1
ATOM 3655 C CA . ILE B 1 32 ? -27.375 16.719 21.406 1 82.31 32 ILE B CA 1
ATOM 3656 C C . ILE B 1 32 ? -25.891 16.844 21.734 1 82.31 32 ILE B C 1
ATOM 3658 O O . ILE B 1 32 ? -25.234 17.797 21.297 1 82.31 32 ILE B O 1
ATOM 3662 N N . GLU B 1 33 ? -25.422 15.938 22.469 1 85.5 33 GLU B N 1
ATOM 3663 C CA . GLU B 1 33 ? -24.031 16 22.875 1 85.5 33 GLU B CA 1
ATOM 3664 C C . GLU B 1 33 ? -23.094 15.82 21.688 1 85.5 33 GLU B C 1
ATOM 3666 O O . GLU B 1 33 ? -22.047 16.469 21.594 1 85.5 33 GLU B O 1
ATOM 3671 N N . GLU B 1 34 ? -23.469 14.891 20.828 1 89.19 34 GLU B N 1
ATOM 3672 C CA . GLU B 1 34 ? -22.672 14.664 19.625 1 89.19 34 GLU B CA 1
ATOM 3673 C C . GLU B 1 34 ? -22.719 15.875 18.688 1 89.19 34 GLU B C 1
ATOM 3675 O O . GLU B 1 34 ? -21.703 16.266 18.109 1 89.19 34 GLU B O 1
ATOM 3680 N N . TYR B 1 35 ? -23.906 16.469 18.562 1 86.94 35 TYR B N 1
ATOM 3681 C CA . TYR B 1 35 ? -24.047 17.656 17.734 1 86.94 35 TYR B CA 1
ATOM 3682 C C . TYR B 1 35 ? -23.219 18.812 18.297 1 86.94 35 TYR B C 1
ATOM 3684 O O . TYR B 1 35 ? -22.562 19.547 17.547 1 86.94 35 TYR B O 1
ATOM 3692 N N . ARG B 1 36 ? -23.266 18.984 19.562 1 84.5 36 ARG B N 1
ATOM 3693 C CA . ARG B 1 36 ? -22.469 20.031 20.219 1 84.5 36 ARG B CA 1
ATOM 3694 C C . ARG B 1 36 ? -20.984 19.812 20 1 84.5 36 ARG B C 1
ATOM 3696 O O . ARG B 1 36 ? -20.25 20.766 19.734 1 84.5 36 ARG B O 1
ATOM 3703 N N . PHE B 1 37 ? -20.625 18.641 20.156 1 89.81 37 PHE B N 1
ATOM 3704 C CA . PHE B 1 37 ? -19.234 18.281 19.953 1 89.81 37 PHE B CA 1
ATOM 3705 C C . PHE B 1 37 ? -18.797 18.672 18.531 1 89.81 37 PHE B C 1
ATOM 3707 O O . PHE B 1 37 ? -17.734 19.281 18.359 1 89.81 37 PHE B O 1
ATOM 3714 N N . LEU B 1 38 ? -19.578 18.281 17.562 1 89.81 38 LEU B N 1
ATOM 3715 C CA . LEU B 1 38 ? -19.25 18.531 16.156 1 89.81 38 LEU B CA 1
ATOM 3716 C C . LEU B 1 38 ? -19.172 20.031 15.891 1 89.81 38 LEU B C 1
ATOM 3718 O O . LEU B 1 38 ? -18.219 20.516 15.266 1 89.81 38 LEU B O 1
ATOM 3722 N N . LEU B 1 39 ? -20.094 20.766 16.344 1 86.44 39 LEU B N 1
ATOM 3723 C CA . LEU B 1 39 ? -20.156 22.188 16.078 1 86.44 39 LEU B CA 1
ATOM 3724 C C . LEU B 1 39 ? -19.016 22.922 16.781 1 86.44 39 LEU B C 1
ATOM 3726 O O . LEU B 1 39 ? -18.391 23.812 16.188 1 86.44 39 LEU B O 1
ATOM 3730 N N . ARG B 1 40 ? -18.734 22.516 17.969 1 86.31 40 ARG B N 1
ATOM 3731 C CA . ARG B 1 40 ? -17.625 23.125 18.703 1 86.31 40 ARG B CA 1
ATOM 3732 C C . ARG B 1 40 ? -16.297 22.828 18 1 86.31 40 ARG B C 1
ATOM 3734 O O . ARG B 1 40 ? -15.43 23.703 17.922 1 86.31 40 ARG B O 1
ATOM 3741 N N . THR B 1 41 ? -16.188 21.641 17.594 1 90.31 41 THR B N 1
ATOM 3742 C CA . THR B 1 41 ? -14.953 21.234 16.938 1 90.31 41 THR B CA 1
ATOM 3743 C C . THR B 1 41 ? -14.766 21.984 15.625 1 90.31 41 THR B C 1
ATOM 3745 O O . THR B 1 41 ? -13.648 22.375 15.281 1 90.31 41 THR B O 1
ATOM 3748 N N . MET B 1 42 ? -15.805 22.219 14.93 1 90.06 42 MET B N 1
ATOM 3749 C CA . MET B 1 42 ? -15.734 22.938 13.664 1 90.06 42 MET B CA 1
ATOM 3750 C C . MET B 1 42 ? -15.195 24.344 13.875 1 90.06 42 MET B C 1
ATOM 3752 O O . MET B 1 42 ? -14.375 24.828 13.086 1 90.06 42 MET B O 1
ATOM 3756 N N . VAL B 1 43 ? -15.57 24.938 14.953 1 86.69 43 VAL B N 1
ATOM 3757 C CA . VAL B 1 43 ? -15.227 26.344 15.195 1 86.69 43 VAL B CA 1
ATOM 3758 C C . VAL B 1 43 ? -13.805 26.438 15.742 1 86.69 43 VAL B C 1
ATOM 3760 O O . VAL B 1 43 ? -13.086 27.391 15.461 1 86.69 43 VAL B O 1
ATOM 3763 N N . SER B 1 44 ? -13.375 25.375 16.422 1 87.75 44 SER B N 1
ATOM 3764 C CA . SER B 1 44 ? -12.078 25.438 17.094 1 87.75 44 SER B CA 1
ATOM 3765 C C . SER B 1 44 ? -11.008 24.734 16.266 1 87.75 44 SER B C 1
ATOM 3767 O O . SER B 1 44 ? -9.836 24.719 16.656 1 87.75 44 SER B O 1
ATOM 3769 N N . SER B 1 45 ? -11.297 24.156 15.156 1 90 45 SER B N 1
ATOM 3770 C CA . SER B 1 45 ? -10.422 23.25 14.422 1 90 45 SER B CA 1
ATOM 3771 C C . SER B 1 45 ? -9.328 24 13.68 1 90 45 SER B C 1
ATOM 3773 O O . SER B 1 45 ? -8.328 23.422 13.266 1 90 45 SER B O 1
ATOM 3775 N N . GLY B 1 46 ? -9.492 25.281 13.445 1 90.69 46 GLY B N 1
ATOM 3776 C CA . GLY B 1 46 ? -8.562 26.047 12.641 1 90.69 46 GLY B CA 1
ATOM 3777 C C . GLY B 1 46 ? -8.836 25.938 11.148 1 90.69 46 GLY B C 1
ATOM 3778 O O . GLY B 1 46 ? -8.094 26.5 10.336 1 90.69 46 GLY B O 1
ATOM 3779 N N . ILE B 1 47 ? -9.938 25.281 10.773 1 94.25 47 ILE B N 1
ATOM 3780 C CA . ILE B 1 47 ? -10.336 25.141 9.375 1 94.25 47 ILE B CA 1
ATOM 3781 C C . ILE B 1 47 ? -11.18 26.328 8.945 1 94.25 47 ILE B C 1
ATOM 3783 O O . ILE B 1 47 ? -12.055 26.781 9.688 1 94.25 47 ILE B O 1
ATOM 3787 N N . GLY B 1 48 ? -10.914 26.797 7.758 1 92.81 48 GLY B N 1
ATOM 3788 C CA . GLY B 1 48 ? -11.539 28.031 7.305 1 92.81 48 GLY B CA 1
ATOM 3789 C C . GLY B 1 48 ? -12.734 27.797 6.41 1 92.81 48 GLY B C 1
ATOM 3790 O O . GLY B 1 48 ? -13.367 26.75 6.465 1 92.81 48 GLY B O 1
ATOM 3791 N N . GLU B 1 49 ? -13.008 28.812 5.547 1 92.38 49 GLU B N 1
ATOM 3792 C CA . GLU B 1 49 ? -14.305 28.922 4.883 1 92.38 49 GLU B CA 1
ATOM 3793 C C . GLU B 1 49 ? -14.219 28.469 3.428 1 92.38 49 GLU B C 1
ATOM 3795 O O . GLU B 1 49 ? -15.188 28.578 2.676 1 92.38 49 GLU B O 1
ATOM 3800 N N . GLN B 1 50 ? -13.102 27.984 3.055 1 95.06 50 GLN B N 1
ATOM 3801 C CA . GLN B 1 50 ? -12.945 27.703 1.63 1 95.06 50 GLN B CA 1
ATOM 3802 C C . GLN B 1 50 ? -12.188 26.406 1.397 1 95.06 50 GLN B C 1
ATOM 3804 O O . GLN B 1 50 ? -11.305 26.344 0.537 1 95.06 50 GLN B O 1
ATOM 3809 N N . THR B 1 51 ? -12.422 25.438 2.223 1 96.69 51 THR B N 1
ATOM 3810 C CA . THR B 1 51 ? -11.82 24.125 2.018 1 96.69 51 THR B CA 1
ATOM 3811 C C . THR B 1 51 ? -12.617 23.328 0.988 1 96.69 51 THR B C 1
ATOM 3813 O O . THR B 1 51 ? -13.531 23.844 0.358 1 96.69 51 THR B O 1
ATOM 3816 N N . TYR B 1 52 ? -12.172 22.078 0.706 1 97.56 52 TYR B N 1
ATOM 3817 C CA . TYR B 1 52 ? -12.844 21.281 -0.314 1 97.56 52 TYR B CA 1
ATOM 3818 C C . TYR B 1 52 ? -13.281 19.938 0.248 1 97.56 52 TYR B C 1
ATOM 3820 O O . TYR B 1 52 ? -12.539 19.297 0.995 1 97.56 52 TYR B O 1
ATOM 3828 N N . CYS B 1 53 ? -14.469 19.531 -0.108 1 96.5 53 CYS B N 1
ATOM 3829 C CA . CYS B 1 53 ? -15.07 18.281 0.331 1 96.5 53 CYS B CA 1
ATOM 3830 C C . CYS B 1 53 ? -15.32 17.344 -0.851 1 96.5 53 CYS B C 1
ATOM 3832 O O . CYS B 1 53 ? -15.602 17.812 -1.959 1 96.5 53 CYS B O 1
ATOM 3834 N N . PRO B 1 54 ? -15.188 16 -0.623 1 94.88 54 PRO B N 1
ATOM 3835 C CA . PRO B 1 54 ? -15.5 15.078 -1.715 1 94.88 54 PRO B CA 1
ATOM 3836 C C . PRO B 1 54 ? -16.906 15.273 -2.277 1 94.88 54 PRO B C 1
ATOM 3838 O O . PRO B 1 54 ? -17.844 15.531 -1.521 1 94.88 54 PRO B O 1
ATOM 3841 N N . LYS B 1 55 ? -17.062 15.031 -3.541 1 94.44 55 LYS B N 1
ATOM 3842 C CA . LYS B 1 55 ? -18.328 15.266 -4.23 1 94.44 55 LYS B CA 1
ATOM 3843 C C . LYS B 1 55 ? -19.438 14.383 -3.66 1 94.44 55 LYS B C 1
ATOM 3845 O O . LYS B 1 55 ? -20.562 14.828 -3.49 1 94.44 55 LYS B O 1
ATOM 3850 N N . ASN B 1 56 ? -19.141 13.133 -3.439 1 94.12 56 ASN B N 1
ATOM 3851 C CA . ASN B 1 56 ? -20.156 12.211 -2.928 1 94.12 56 ASN B CA 1
ATOM 3852 C C . ASN B 1 56 ? -20.734 12.688 -1.598 1 94.12 56 ASN B C 1
ATOM 3854 O O . ASN B 1 56 ? -21.906 12.492 -1.318 1 94.12 56 ASN B O 1
ATOM 3858 N N . VAL B 1 57 ? -19.938 13.305 -0.777 1 95.25 57 VAL B N 1
ATOM 3859 C CA . VAL B 1 57 ? -20.375 13.82 0.516 1 95.25 57 VAL B CA 1
ATOM 3860 C C . VAL B 1 57 ? -21.25 15.062 0.312 1 95.25 57 VAL B C 1
ATOM 3862 O O . VAL B 1 57 ? -22.297 15.203 0.948 1 95.25 57 VAL B O 1
ATOM 3865 N N . ILE B 1 58 ? -20.797 15.914 -0.57 1 94.88 58 ILE B N 1
ATOM 3866 C CA . ILE B 1 58 ? -21.578 17.109 -0.892 1 94.88 58 ILE B CA 1
ATOM 3867 C C . ILE B 1 58 ? -22.953 16.703 -1.385 1 94.88 58 ILE B C 1
ATOM 3869 O O . ILE B 1 58 ? -23.953 17.344 -1.046 1 94.88 58 ILE B O 1
ATOM 3873 N N . GLU B 1 59 ? -23.016 15.648 -2.062 1 93.81 59 GLU B N 1
ATOM 3874 C CA . GLU B 1 59 ? -24.25 15.188 -2.691 1 93.81 59 GLU B CA 1
ATOM 3875 C C . GLU B 1 59 ? -25.125 14.414 -1.704 1 93.81 59 GLU B C 1
ATOM 3877 O O . GLU B 1 59 ? -26.219 13.984 -2.045 1 93.81 59 GLU B O 1
ATOM 3882 N N . GLY B 1 60 ? -24.688 14.172 -0.584 1 93 60 GLY B N 1
ATOM 3883 C CA . GLY B 1 60 ? -25.484 13.484 0.43 1 93 60 GLY B CA 1
ATOM 3884 C C . GLY B 1 60 ? -25.391 11.977 0.34 1 93 60 GLY B C 1
ATOM 3885 O O . GLY B 1 60 ? -26.312 11.266 0.748 1 93 60 GLY B O 1
ATOM 3886 N N . ARG B 1 61 ? -24.312 11.453 -0.221 1 91.81 61 ARG B N 1
ATOM 3887 C CA . ARG B 1 61 ? -24.156 10.016 -0.422 1 91.81 61 ARG B CA 1
ATOM 3888 C C . ARG B 1 61 ? -23.016 9.469 0.424 1 91.81 61 ARG B C 1
ATOM 3890 O O . ARG B 1 61 ? -22.312 8.547 0.007 1 91.81 61 ARG B O 1
ATOM 3897 N N . GLU B 1 62 ? -22.75 10.109 1.563 1 87.62 62 GLU B N 1
ATOM 3898 C CA . GLU B 1 62 ? -21.609 9.719 2.391 1 87.62 62 GLU B CA 1
ATOM 3899 C C . GLU B 1 62 ? -21.797 8.312 2.961 1 87.62 62 GLU B C 1
ATOM 3901 O O . GLU B 1 62 ? -20.812 7.602 3.197 1 87.62 62 GLU B O 1
ATOM 3906 N N . GLU B 1 63 ? -23.031 7.82 3.057 1 86.12 63 GLU B N 1
ATOM 3907 C CA . GLU B 1 63 ? -23.281 6.504 3.633 1 86.12 63 GLU B CA 1
ATOM 3908 C C . GLU B 1 63 ? -23.312 5.426 2.555 1 86.12 63 GLU B C 1
ATOM 3910 O O . GLU B 1 63 ? -23.344 4.23 2.863 1 86.12 63 GLU B O 1
ATOM 3915 N N . SER B 1 64 ? -23.25 5.848 1.352 1 85.75 64 SER B N 1
ATOM 3916 C CA . SER B 1 64 ? -23.391 4.891 0.26 1 85.75 64 SER B CA 1
ATOM 3917 C C . SER B 1 64 ? -22.266 5.023 -0.748 1 85.75 64 SER B C 1
ATOM 3919 O O . SER B 1 64 ? -22.453 4.766 -1.939 1 85.75 64 SER B O 1
ATOM 3921 N N . ALA B 1 65 ? -21.156 5.492 -0.241 1 87.69 65 ALA B N 1
ATOM 3922 C CA . ALA B 1 65 ? -20.016 5.637 -1.151 1 87.69 65 ALA B CA 1
ATOM 3923 C C . ALA B 1 65 ? -19.609 4.289 -1.736 1 87.69 65 ALA B C 1
ATOM 3925 O O . ALA B 1 65 ? -19.594 3.275 -1.03 1 87.69 65 ALA B O 1
ATOM 3926 N N . THR B 1 66 ? -19.297 4.277 -3.027 1 89.06 66 THR B N 1
ATOM 3927 C CA . THR B 1 66 ? -18.938 3.061 -3.752 1 89.06 66 THR B CA 1
ATOM 3928 C C . THR B 1 66 ? -17.453 3.02 -4.051 1 89.06 66 THR B C 1
ATOM 3930 O O . THR B 1 66 ? -16.734 3.996 -3.812 1 89.06 66 THR B O 1
ATOM 3933 N N . HIS B 1 67 ? -17.016 1.854 -4.57 1 90.88 67 HIS B N 1
ATOM 3934 C CA . HIS B 1 67 ? -15.656 1.702 -5.07 1 90.88 67 HIS B CA 1
ATOM 3935 C C . HIS B 1 67 ? -15.359 2.705 -6.18 1 90.88 67 HIS B C 1
ATOM 3937 O O . HIS B 1 67 ? -14.266 3.277 -6.23 1 90.88 67 HIS B O 1
ATOM 3943 N N . VAL B 1 68 ? -16.312 2.939 -6.961 1 91.44 68 VAL B N 1
ATOM 3944 C CA . VAL B 1 68 ? -16.156 3.857 -8.086 1 91.44 68 VAL B CA 1
ATOM 3945 C C . VAL B 1 68 ? -16 5.285 -7.566 1 91.44 68 VAL B C 1
ATOM 3947 O O . VAL B 1 68 ? -15.219 6.07 -8.117 1 91.44 68 VAL B O 1
ATOM 3950 N N . ASP B 1 69 ? -16.719 5.633 -6.543 1 92.94 69 ASP B N 1
ATOM 3951 C CA . ASP B 1 69 ? -16.578 6.949 -5.934 1 92.94 69 ASP B CA 1
ATOM 3952 C C . ASP B 1 69 ? -15.148 7.176 -5.441 1 92.94 69 ASP B C 1
ATOM 3954 O O . ASP B 1 69 ? -14.57 8.242 -5.664 1 92.94 69 ASP B O 1
ATOM 3958 N N . ALA B 1 70 ? -14.641 6.16 -4.812 1 93.56 70 ALA B N 1
ATOM 3959 C CA . ALA B 1 70 ? -13.289 6.266 -4.254 1 93.56 70 ALA B CA 1
ATOM 3960 C C . ALA B 1 70 ? -12.25 6.438 -5.355 1 93.56 70 ALA B C 1
ATOM 3962 O O . ALA B 1 70 ? -11.406 7.332 -5.289 1 93.56 70 ALA B O 1
ATOM 3963 N N . VAL B 1 71 ? -12.328 5.629 -6.348 1 94.88 71 VAL B N 1
ATOM 3964 C CA . VAL B 1 71 ? -11.352 5.633 -7.434 1 94.88 71 VAL B CA 1
ATOM 3965 C C . VAL B 1 71 ? -11.461 6.938 -8.227 1 94.88 71 VAL B C 1
ATOM 3967 O O . VAL B 1 71 ? -10.453 7.539 -8.578 1 94.88 71 VAL B O 1
ATOM 3970 N N . SER B 1 72 ? -12.68 7.359 -8.453 1 94.75 72 SER B N 1
ATOM 3971 C CA . SER B 1 72 ? -12.891 8.594 -9.203 1 94.75 72 SER B CA 1
ATOM 3972 C C . SER B 1 72 ? -12.336 9.797 -8.453 1 94.75 72 SER B C 1
ATOM 3974 O O . SER B 1 72 ? -11.773 10.711 -9.062 1 94.75 72 SER B O 1
ATOM 3976 N N . GLU B 1 73 ? -12.539 9.828 -7.191 1 95.81 73 GLU B N 1
ATOM 3977 C CA . GLU B 1 73 ? -11.984 10.906 -6.371 1 95.81 73 GLU B CA 1
ATOM 3978 C C . GLU B 1 73 ? -10.469 10.961 -6.484 1 95.81 73 GLU B C 1
ATOM 3980 O O . GLU B 1 73 ? -9.898 12.023 -6.738 1 95.81 73 GLU B O 1
ATOM 3985 N N . MET B 1 74 ? -9.828 9.828 -6.371 1 97 74 MET B N 1
ATOM 3986 C CA . MET B 1 74 ? -8.367 9.766 -6.41 1 97 74 MET B CA 1
ATOM 3987 C C . MET B 1 74 ? -7.848 10.102 -7.805 1 97 74 MET B C 1
ATOM 3989 O O . MET B 1 74 ? -6.863 10.828 -7.945 1 97 74 MET B O 1
ATOM 3993 N N . ASP B 1 75 ? -8.547 9.57 -8.812 1 97.19 75 ASP B N 1
ATOM 3994 C CA . ASP B 1 75 ? -8.164 9.867 -10.195 1 97.19 75 ASP B CA 1
ATOM 3995 C C . ASP B 1 75 ? -8.227 11.367 -10.469 1 97.19 75 ASP B C 1
ATOM 3997 O O . ASP B 1 75 ? -7.309 11.938 -11.062 1 97.19 75 ASP B O 1
ATOM 4001 N N . GLY B 1 76 ? -9.344 11.969 -10.039 1 97.19 76 GLY B N 1
ATOM 4002 C CA . GLY B 1 76 ? -9.5 13.398 -10.25 1 97.19 76 GLY B CA 1
ATOM 4003 C C . GLY B 1 76 ? -8.359 14.211 -9.664 1 97.19 76 GLY B C 1
ATOM 4004 O O . GLY B 1 76 ? -7.898 15.18 -10.281 1 97.19 76 GLY B O 1
ATOM 4005 N N . ILE B 1 77 ? -7.848 13.805 -8.562 1 97.75 77 ILE B N 1
ATOM 4006 C CA . ILE B 1 77 ? -6.785 14.523 -7.875 1 97.75 77 ILE B CA 1
ATOM 4007 C C . ILE B 1 77 ? -5.449 14.266 -8.57 1 97.75 77 ILE B C 1
ATOM 4009 O O . ILE B 1 77 ? -4.742 15.203 -8.945 1 97.75 77 ILE B O 1
ATOM 4013 N N . ILE B 1 78 ? -5.109 13.023 -8.852 1 97.88 78 ILE B N 1
ATOM 4014 C CA . ILE B 1 78 ? -3.773 12.625 -9.289 1 97.88 78 ILE B CA 1
ATOM 4015 C C . ILE B 1 78 ? -3.574 13.016 -10.75 1 97.88 78 ILE B C 1
ATOM 4017 O O . ILE B 1 78 ? -2.496 13.469 -11.141 1 97.88 78 ILE B O 1
ATOM 4021 N N . PHE B 1 79 ? -4.598 12.836 -11.57 1 98.5 79 PHE B N 1
ATOM 4022 C CA . PHE B 1 79 ? -4.445 13.18 -12.977 1 98.5 79 PHE B CA 1
ATOM 4023 C C . PHE B 1 79 ? -4.395 14.688 -13.156 1 98.5 79 PHE B C 1
ATOM 4025 O O . PHE B 1 79 ? -3.68 15.188 -14.031 1 98.5 79 PHE B O 1
ATOM 4032 N N . HIS B 1 80 ? -5.129 15.398 -12.289 1 98.19 80 HIS B N 1
ATOM 4033 C CA . HIS B 1 80 ? -5.059 16.859 -12.312 1 98.19 80 HIS B CA 1
ATOM 4034 C C . HIS B 1 80 ? -3.646 17.344 -12.008 1 98.19 80 HIS B C 1
ATOM 4036 O O . HIS B 1 80 ? -3.111 18.188 -12.734 1 98.19 80 HIS B O 1
ATOM 4042 N N . THR B 1 81 ? -3.041 16.844 -11.023 1 98.44 81 THR B N 1
ATOM 4043 C CA . THR B 1 81 ? -1.718 17.297 -10.609 1 98.44 81 THR B CA 1
ATOM 4044 C C . THR B 1 81 ? -0.65 16.828 -11.594 1 98.44 81 THR B C 1
ATOM 4046 O O . THR B 1 81 ? 0.285 17.562 -11.898 1 98.44 81 THR B O 1
ATOM 4049 N N . LEU B 1 82 ? -0.75 15.609 -12.109 1 98.81 82 LEU B N 1
ATOM 4050 C CA . LEU B 1 82 ? 0.238 15.078 -13.047 1 98.81 82 LEU B CA 1
ATOM 4051 C C . LEU B 1 82 ? 0.16 15.789 -14.391 1 98.81 82 LEU B C 1
ATOM 4053 O O . LEU B 1 82 ? 1.188 16.047 -15.023 1 98.81 82 LEU B O 1
ATOM 4057 N N . ASP B 1 83 ? -1.082 16.078 -14.844 1 98.62 83 ASP B N 1
ATOM 4058 C CA . ASP B 1 83 ? -1.226 16.844 -16.078 1 98.62 83 ASP B CA 1
ATOM 4059 C C . ASP B 1 83 ? -0.481 18.188 -15.977 1 98.62 83 ASP B C 1
ATOM 4061 O O . ASP B 1 83 ? 0.25 18.562 -16.891 1 98.62 83 ASP B O 1
ATOM 4065 N N . LYS B 1 84 ? -0.662 18.859 -14.875 1 97.75 84 LYS B N 1
ATOM 4066 C CA . LYS B 1 84 ? 0.016 20.141 -14.664 1 97.75 84 LYS B CA 1
ATOM 4067 C C . LYS B 1 84 ? 1.527 19.953 -14.578 1 97.75 84 LYS B C 1
ATOM 4069 O O . LYS B 1 84 ? 2.291 20.734 -15.141 1 97.75 84 LYS B O 1
ATOM 4074 N N . LEU B 1 85 ? 1.887 18.953 -13.867 1 98.12 85 LEU B N 1
ATOM 4075 C CA . LEU B 1 85 ? 3.303 18.672 -13.672 1 98.12 85 LEU B CA 1
ATOM 4076 C C . LEU B 1 85 ? 4 18.422 -15 1 98.12 85 LEU B C 1
ATOM 4078 O O . LEU B 1 85 ? 5.055 19 -15.273 1 98.12 85 LEU B O 1
ATOM 4082 N N . PHE B 1 86 ? 3.477 17.562 -15.836 1 98.5 86 PHE B N 1
ATOM 4083 C CA . PHE B 1 86 ? 4.066 17.219 -17.125 1 98.5 86 PHE B CA 1
ATOM 4084 C C . PHE B 1 86 ? 4.043 18.438 -18.062 1 98.5 86 PHE B C 1
ATOM 4086 O O . PHE B 1 86 ? 5 18.672 -18.797 1 98.5 86 PHE B O 1
ATOM 4093 N N . ALA B 1 87 ? 2.969 19.219 -18.016 1 97.88 87 ALA B N 1
ATOM 4094 C CA . ALA B 1 87 ? 2.869 20.422 -18.844 1 97.88 87 ALA B CA 1
ATOM 4095 C C . ALA B 1 87 ? 3.943 21.438 -18.484 1 97.88 87 ALA B C 1
ATOM 4097 O O . ALA B 1 87 ? 4.57 22.031 -19.359 1 97.88 87 ALA B O 1
ATOM 4098 N N . LYS B 1 88 ? 4.207 21.609 -17.25 1 96.31 88 LYS B N 1
ATOM 4099 C CA . LYS B 1 88 ? 5.121 22.656 -16.781 1 96.31 88 LYS B CA 1
ATOM 4100 C C . LYS B 1 88 ? 6.574 22.219 -16.953 1 96.31 88 LYS B C 1
ATOM 4102 O O . LYS B 1 88 ? 7.457 23.062 -17.156 1 96.31 88 LYS B O 1
ATOM 4107 N N . THR B 1 89 ? 6.836 20.938 -16.844 1 97 89 THR B N 1
ATOM 4108 C CA . THR B 1 89 ? 8.219 20.469 -16.922 1 97 89 THR B CA 1
ATOM 4109 C C . THR B 1 89 ? 8.586 20.094 -18.344 1 97 89 THR B C 1
ATOM 4111 O O . THR B 1 89 ? 9.766 20.047 -18.703 1 97 89 THR B O 1
ATOM 4114 N N . GLY B 1 90 ? 7.59 19.703 -19.141 1 97.75 90 GLY B N 1
ATOM 4115 C CA . GLY B 1 90 ? 7.836 19.219 -20.484 1 97.75 90 GLY B CA 1
ATOM 4116 C C . GLY B 1 90 ? 8.344 17.797 -20.547 1 97.75 90 GLY B C 1
ATOM 4117 O O . GLY B 1 90 ? 8.695 17.297 -21.609 1 97.75 90 GLY B O 1
ATOM 4118 N N . VAL B 1 91 ? 8.383 17.156 -19.453 1 98 91 VAL B N 1
ATOM 4119 C CA . VAL B 1 91 ? 8.836 15.766 -19.406 1 98 91 VAL B CA 1
ATOM 4120 C C . VAL B 1 91 ? 7.754 14.844 -19.953 1 98 91 VAL B C 1
ATOM 4122 O O . VAL B 1 91 ? 6.57 15.008 -19.641 1 98 91 VAL B O 1
ATOM 4125 N N . SER B 1 92 ? 8.156 13.922 -20.812 1 98.19 92 SER B N 1
ATOM 4126 C CA . SER B 1 92 ? 7.23 12.914 -21.312 1 98.19 92 SER B CA 1
ATOM 4127 C C . SER B 1 92 ? 6.996 11.82 -20.281 1 98.19 92 SER B C 1
ATOM 4129 O O . SER B 1 92 ? 7.938 11.344 -19.641 1 98.19 92 SER B O 1
ATOM 4131 N N . PRO B 1 93 ? 5.75 11.398 -20.141 1 98.31 93 PRO B N 1
ATOM 4132 C CA . PRO B 1 93 ? 5.48 10.305 -19.203 1 98.31 93 PRO B CA 1
ATOM 4133 C C . PRO B 1 93 ? 6.305 9.055 -19.5 1 98.31 93 PRO B C 1
ATOM 4135 O O . PRO B 1 93 ? 6.633 8.297 -18.578 1 98.31 93 PRO B O 1
ATOM 4138 N N . SER B 1 94 ? 6.66 8.797 -20.688 1 97.44 94 SER B N 1
ATOM 4139 C CA . SER B 1 94 ? 7.414 7.609 -21.094 1 97.44 94 SER B CA 1
ATOM 4140 C C . SER B 1 94 ? 8.852 7.668 -20.578 1 97.44 94 SER B C 1
ATOM 4142 O O . SER B 1 94 ? 9.562 6.66 -20.594 1 97.44 94 SER B O 1
ATOM 4144 N N . GLU B 1 95 ? 9.281 8.828 -20.094 1 98.12 95 GLU B N 1
ATOM 4145 C CA . GLU B 1 95 ? 10.648 9 -19.609 1 98.12 95 GLU B CA 1
ATOM 4146 C C . GLU B 1 95 ? 10.75 8.648 -18.125 1 98.12 95 GLU B C 1
ATOM 4148 O O . GLU B 1 95 ? 11.859 8.516 -17.594 1 98.12 95 GLU B O 1
ATOM 4153 N N . ILE B 1 96 ? 9.656 8.5 -17.5 1 98.81 96 ILE B N 1
ATOM 4154 C CA . ILE B 1 96 ? 9.656 8.25 -16.062 1 98.81 96 ILE B CA 1
ATOM 4155 C C . ILE B 1 96 ? 10.172 6.84 -15.781 1 98.81 96 ILE B C 1
ATOM 4157 O O . ILE B 1 96 ? 9.703 5.871 -16.391 1 98.81 96 ILE B O 1
ATOM 4161 N N . ASP B 1 97 ? 11.094 6.719 -14.812 1 98.75 97 ASP B N 1
ATOM 4162 C CA . ASP B 1 97 ? 11.734 5.449 -14.484 1 98.75 97 ASP B CA 1
ATOM 4163 C C . ASP B 1 97 ? 11.102 4.824 -13.242 1 98.75 97 ASP B C 1
ATOM 4165 O O . ASP B 1 97 ? 11.102 3.602 -13.086 1 98.75 97 ASP B O 1
ATOM 4169 N N . ILE B 1 98 ? 10.68 5.703 -12.344 1 98.88 98 ILE B N 1
ATOM 4170 C CA . ILE B 1 98 ? 10.172 5.254 -11.047 1 98.88 98 ILE B CA 1
ATOM 4171 C C . ILE B 1 98 ? 8.891 6.004 -10.711 1 98.88 98 ILE B C 1
ATOM 4173 O O . ILE B 1 98 ? 8.797 7.215 -10.922 1 98.88 98 ILE B O 1
ATOM 4177 N N . ILE B 1 99 ? 7.906 5.324 -10.211 1 98.88 99 ILE B N 1
ATOM 4178 C CA . ILE B 1 99 ? 6.711 5.961 -9.672 1 98.88 99 ILE B CA 1
ATOM 4179 C C . ILE B 1 99 ? 6.379 5.363 -8.305 1 98.88 99 ILE B C 1
ATOM 4181 O O . ILE B 1 99 ? 6.375 4.141 -8.141 1 98.88 99 ILE B O 1
ATOM 4185 N N . VAL B 1 100 ? 6.176 6.188 -7.305 1 98.88 100 VAL B N 1
ATOM 4186 C CA . VAL B 1 100 ? 5.742 5.797 -5.969 1 98.88 100 VAL B CA 1
ATOM 4187 C C . VAL B 1 100 ? 4.48 6.566 -5.59 1 98.88 100 VAL B C 1
ATOM 4189 O O . VAL B 1 100 ? 4.406 7.785 -5.777 1 98.88 100 VAL B O 1
ATOM 4192 N N . SER B 1 101 ? 3.498 5.859 -5.148 1 98.19 101 SER B N 1
ATOM 4193 C CA . SER B 1 101 ? 2.301 6.516 -4.629 1 98.19 101 SER B CA 1
ATOM 4194 C C . SER B 1 101 ? 2.131 6.262 -3.137 1 98.19 101 SER B C 1
ATOM 4196 O O . SER B 1 101 ? 2.621 5.258 -2.613 1 98.19 101 SER B O 1
ATOM 4198 N N . SER B 1 102 ? 1.512 7.191 -2.467 1 96.75 102 SER B N 1
ATOM 4199 C CA . SER B 1 102 ? 1.153 7.043 -1.061 1 96.75 102 SER B CA 1
ATOM 4200 C C . SER B 1 102 ? -0.324 7.344 -0.832 1 96.75 102 SER B C 1
ATOM 4202 O O . SER B 1 102 ? -0.793 8.445 -1.139 1 96.75 102 SER B O 1
ATOM 4204 N N . VAL B 1 103 ? -0.991 6.367 -0.37 1 93.62 103 VAL B N 1
ATOM 4205 C CA . VAL B 1 103 ? -2.385 6.473 0.052 1 93.62 103 VAL B CA 1
ATOM 4206 C C . VAL B 1 103 ? -2.568 5.789 1.404 1 93.62 103 VAL B C 1
ATOM 4208 O O . VAL B 1 103 ? -1.821 4.871 1.749 1 93.62 103 VAL B O 1
ATOM 4211 N N . SER B 1 104 ? -3.59 6.234 2.125 1 89.44 104 SER B N 1
ATOM 4212 C CA . SER B 1 104 ? -3.625 5.672 3.469 1 89.44 104 SER B CA 1
ATOM 4213 C C . SER B 1 104 ? -4.875 4.82 3.68 1 89.44 104 SER B C 1
ATOM 4215 O O . SER B 1 104 ? -4.781 3.662 4.09 1 89.44 104 SER B O 1
ATOM 4217 N N . LEU B 1 105 ? -6 5.27 3.291 1 90.75 105 LEU B N 1
ATOM 4218 C CA . LEU B 1 105 ? -7.223 4.645 3.785 1 90.75 105 LEU B CA 1
ATOM 4219 C C . LEU B 1 105 ? -7.824 3.721 2.732 1 90.75 105 LEU B C 1
ATOM 4221 O O . LEU B 1 105 ? -8.578 2.803 3.062 1 90.75 105 LEU B O 1
ATOM 4225 N N . PHE B 1 106 ? -7.551 4.008 1.504 1 91.5 106 PHE B N 1
ATOM 4226 C CA . PHE B 1 106 ? -8.086 3.197 0.417 1 91.5 106 PHE B CA 1
ATOM 4227 C C . PHE B 1 106 ? -7.023 2.965 -0.655 1 91.5 106 PHE B C 1
ATOM 4229 O O . PHE B 1 106 ? -6.414 3.916 -1.147 1 91.5 106 PHE B O 1
ATOM 4236 N N . SER B 1 107 ? -6.84 1.725 -0.993 1 92.88 107 SER B N 1
ATOM 4237 C CA . SER B 1 107 ? -5.953 1.344 -2.09 1 92.88 107 SER B CA 1
ATOM 4238 C C . SER B 1 107 ? -6.664 0.42 -3.074 1 92.88 107 SER B C 1
ATOM 4240 O O . SER B 1 107 ? -7.059 -0.691 -2.717 1 92.88 107 SER B O 1
ATOM 4242 N N . PRO B 1 108 ? -6.82 0.854 -4.262 1 93.81 108 PRO B N 1
ATOM 4243 C CA . PRO B 1 108 ? -7.484 0.01 -5.258 1 93.81 108 PRO B CA 1
ATOM 4244 C C . PRO B 1 108 ? -6.57 -1.081 -5.809 1 93.81 108 PRO B C 1
ATOM 4246 O O . PRO B 1 108 ? -5.355 -1.045 -5.59 1 93.81 108 PRO B O 1
ATOM 4249 N N . ALA B 1 109 ? -7.164 -2.068 -6.477 1 94.38 109 ALA B N 1
ATOM 4250 C CA . ALA B 1 109 ? -6.484 -3.096 -7.258 1 94.38 109 ALA B CA 1
ATOM 4251 C C . ALA B 1 109 ? -7.027 -3.15 -8.68 1 94.38 109 ALA B C 1
ATOM 4253 O O . ALA B 1 109 ? -8.203 -3.467 -8.891 1 94.38 109 ALA B O 1
ATOM 4254 N N . PRO B 1 110 ? -6.223 -2.789 -9.695 1 95.62 110 PRO B N 1
ATOM 4255 C CA . PRO B 1 110 ? -4.793 -2.492 -9.594 1 95.62 110 PRO B CA 1
ATOM 4256 C C . PRO B 1 110 ? -4.516 -1.2 -8.82 1 95.62 110 PRO B C 1
ATOM 4258 O O . PRO B 1 110 ? -5.402 -0.355 -8.688 1 95.62 110 PRO B O 1
ATOM 4261 N N . SER B 1 111 ? -3.273 -1.046 -8.422 1 96.94 111 SER B N 1
ATOM 4262 C CA . SER B 1 111 ? -2.809 0.048 -7.574 1 96.94 111 SER B CA 1
ATOM 4263 C C . SER B 1 111 ? -2.963 1.394 -8.273 1 96.94 111 SER B C 1
ATOM 4265 O O . SER B 1 111 ? -3.203 1.445 -9.484 1 96.94 111 SER B O 1
ATOM 4267 N N . LEU B 1 112 ? -2.82 2.467 -7.473 1 97.12 112 LEU B N 1
ATOM 4268 C CA . LEU B 1 112 ? -2.834 3.822 -8.016 1 97.12 112 LEU B CA 1
ATOM 4269 C C . LEU B 1 112 ? -1.723 4.008 -9.039 1 97.12 112 LEU B C 1
ATOM 4271 O O . LEU B 1 112 ? -1.923 4.664 -10.07 1 97.12 112 LEU B O 1
ATOM 4275 N N . THR B 1 113 ? -0.573 3.492 -8.797 1 98.25 113 THR B N 1
ATOM 4276 C CA . THR B 1 113 ? 0.524 3.607 -9.75 1 98.25 113 THR B CA 1
ATOM 4277 C C . THR B 1 113 ? 0.16 2.945 -11.078 1 98.25 113 THR B C 1
ATOM 4279 O O . THR B 1 113 ? 0.475 3.471 -12.148 1 98.25 113 THR B O 1
ATOM 4282 N N . ALA B 1 114 ? -0.492 1.8 -10.984 1 98.25 114 ALA B N 1
ATOM 4283 C CA . ALA B 1 114 ? -0.901 1.124 -12.211 1 98.25 114 ALA B CA 1
ATOM 4284 C C . ALA B 1 114 ? -1.9 1.969 -12.992 1 98.25 114 ALA B C 1
ATOM 4286 O O . ALA B 1 114 ? -1.88 1.98 -14.227 1 98.25 114 ALA B O 1
ATOM 4287 N N . ARG B 1 115 ? -2.752 2.664 -12.312 1 97.94 115 ARG B N 1
ATOM 4288 C CA . ARG B 1 115 ? -3.715 3.543 -12.969 1 97.94 115 ARG B CA 1
ATOM 4289 C C . ARG B 1 115 ? -3.008 4.688 -13.688 1 97.94 115 ARG B C 1
ATOM 4291 O O . ARG B 1 115 ? -3.375 5.043 -14.812 1 97.94 115 ARG B O 1
ATOM 4298 N N . VAL B 1 116 ? -2.039 5.23 -13.039 1 98.69 116 VAL B N 1
ATOM 4299 C CA . VAL B 1 116 ? -1.25 6.293 -13.648 1 98.69 116 VAL B CA 1
ATOM 4300 C C . VAL B 1 116 ? -0.527 5.758 -14.883 1 98.69 116 VAL B C 1
ATOM 4302 O O . VAL B 1 116 ? -0.524 6.398 -15.938 1 98.69 116 VAL B O 1
ATOM 4305 N N . ILE B 1 117 ? 0.089 4.602 -14.75 1 98.75 117 ILE B N 1
ATOM 4306 C CA . ILE B 1 117 ? 0.811 3.973 -15.852 1 98.75 117 ILE B CA 1
ATOM 4307 C C . ILE B 1 117 ? -0.136 3.75 -17.031 1 98.75 117 ILE B C 1
ATOM 4309 O O . ILE B 1 117 ? 0.229 3.994 -18.188 1 98.75 117 ILE B O 1
ATOM 4313 N N . ASN B 1 118 ? -1.311 3.293 -16.719 1 98.62 118 ASN B N 1
ATOM 4314 C CA . ASN B 1 118 ? -2.295 3.061 -17.766 1 98.62 118 ASN B CA 1
ATOM 4315 C C . ASN B 1 118 ? -2.709 4.363 -18.453 1 98.62 118 ASN B C 1
ATOM 4317 O O . ASN B 1 118 ? -2.701 4.457 -19.672 1 98.62 118 ASN B O 1
ATOM 4321 N N . ARG B 1 119 ? -3.045 5.375 -17.672 1 98.5 119 ARG B N 1
ATOM 4322 C CA . ARG B 1 119 ? -3.549 6.652 -18.172 1 98.5 119 ARG B CA 1
ATOM 4323 C C . ARG B 1 119 ? -2.52 7.336 -19.062 1 98.5 119 ARG B C 1
ATOM 4325 O O . ARG B 1 119 ? -2.871 7.91 -20.094 1 98.5 119 ARG B O 1
ATOM 4332 N N . TYR B 1 120 ? -1.229 7.273 -18.672 1 98.75 120 TYR B N 1
ATOM 4333 C CA . TYR B 1 120 ? -0.209 8.062 -19.359 1 98.75 120 TYR B CA 1
ATOM 4334 C C . TYR B 1 120 ? 0.66 7.18 -20.234 1 98.75 120 TYR B C 1
ATOM 4336 O O . TYR B 1 120 ? 1.651 7.645 -20.812 1 98.75 120 TYR B O 1
ATOM 4344 N N . LYS B 1 121 ? 0.34 5.891 -20.344 1 98.38 121 LYS B N 1
ATOM 4345 C CA . LYS B 1 121 ? 0.999 4.93 -21.234 1 98.38 121 LYS B CA 1
ATOM 4346 C C . LYS B 1 121 ? 2.508 4.918 -21 1 98.38 121 LYS B C 1
ATOM 4348 O O . LYS B 1 121 ? 3.287 5.059 -21.938 1 98.38 121 LYS B O 1
ATOM 4353 N N . MET B 1 122 ? 2.854 4.672 -19.75 1 98.38 122 MET B N 1
ATOM 4354 C CA . MET B 1 122 ? 4.262 4.715 -19.359 1 98.38 122 MET B CA 1
ATOM 4355 C C . MET B 1 122 ? 4.98 3.441 -19.797 1 98.38 122 MET B C 1
ATOM 4357 O O . MET B 1 122 ? 4.344 2.473 -20.219 1 98.38 122 MET B O 1
ATOM 4361 N N . ARG B 1 123 ? 6.27 3.414 -19.703 1 97.56 123 ARG B N 1
ATOM 4362 C CA . ARG B 1 123 ? 7.125 2.379 -20.281 1 97.56 123 ARG B CA 1
ATOM 4363 C C . ARG B 1 123 ? 7.066 1.1 -19.453 1 97.56 123 ARG B C 1
ATOM 4365 O O . ARG B 1 123 ? 6.758 1.14 -18.25 1 97.56 123 ARG B O 1
ATOM 4372 N N . GLU B 1 124 ? 7.535 0.002 -20 1 97.12 124 GLU B N 1
ATOM 4373 C CA . GLU B 1 124 ? 7.418 -1.326 -19.406 1 97.12 124 GLU B CA 1
ATOM 4374 C C . GLU B 1 124 ? 8.461 -1.537 -18.328 1 97.12 124 GLU B C 1
ATOM 4376 O O . GLU B 1 124 ? 8.273 -2.355 -17.422 1 97.12 124 GLU B O 1
ATOM 4381 N N . GLY B 1 125 ? 9.531 -0.822 -18.391 1 97 125 GLY B N 1
ATOM 4382 C CA . GLY B 1 125 ? 10.609 -1.003 -17.422 1 97 125 GLY B CA 1
ATOM 4383 C C . GLY B 1 125 ? 10.445 -0.155 -16.172 1 97 125 GLY B C 1
ATOM 4384 O O . GLY B 1 125 ? 11.312 -0.148 -15.305 1 97 125 GLY B O 1
ATOM 4385 N N . ILE B 1 126 ? 9.289 0.525 -16.047 1 98.12 126 ILE B N 1
ATOM 4386 C CA . ILE B 1 126 ? 9.055 1.436 -14.922 1 98.12 126 ILE B CA 1
ATOM 4387 C C . ILE B 1 126 ? 9.039 0.653 -13.609 1 98.12 126 ILE B C 1
ATOM 4389 O O . ILE B 1 126 ? 8.523 -0.465 -13.555 1 98.12 126 ILE B O 1
ATOM 4393 N N . LYS B 1 127 ? 9.688 1.178 -12.578 1 98.38 127 LYS B N 1
ATOM 4394 C CA . LYS B 1 127 ? 9.625 0.628 -11.227 1 98.38 127 LYS B CA 1
ATOM 4395 C C . LYS B 1 127 ? 8.523 1.297 -10.414 1 98.38 127 LYS B C 1
ATOM 4397 O O . LYS B 1 127 ? 8.648 2.461 -10.023 1 98.38 127 LYS B O 1
ATOM 4402 N N . ALA B 1 128 ? 7.484 0.531 -10.141 1 98.44 128 ALA B N 1
ATOM 4403 C CA . ALA B 1 128 ? 6.309 1.085 -9.484 1 98.44 128 ALA B CA 1
ATOM 4404 C C . ALA B 1 128 ? 6.164 0.533 -8.062 1 98.44 128 ALA B C 1
ATOM 4406 O O . ALA B 1 128 ? 6.371 -0.661 -7.836 1 98.44 128 ALA B O 1
ATOM 4407 N N . PHE B 1 129 ? 5.855 1.375 -7.082 1 98.62 129 PHE B N 1
ATOM 4408 C CA . PHE B 1 129 ? 5.57 1.022 -5.695 1 98.62 129 PHE B CA 1
ATOM 4409 C C . PHE B 1 129 ? 4.359 1.793 -5.18 1 98.62 129 PHE B C 1
ATOM 4411 O O . PHE B 1 129 ? 4.316 3.021 -5.27 1 98.62 129 PHE B O 1
ATOM 4418 N N . ASN B 1 130 ? 3.387 1.086 -4.672 1 98.19 130 ASN B N 1
ATOM 4419 C CA . ASN B 1 130 ? 2.195 1.703 -4.094 1 98.19 130 ASN B CA 1
ATOM 4420 C C . ASN B 1 130 ? 2.137 1.509 -2.582 1 98.19 130 ASN B C 1
ATOM 4422 O O . ASN B 1 130 ? 1.752 0.441 -2.105 1 98.19 130 ASN B O 1
ATOM 4426 N N . LEU B 1 131 ? 2.424 2.6 -1.844 1 98.12 131 LEU B N 1
ATOM 4427 C CA . LEU B 1 131 ? 2.404 2.557 -0.386 1 98.12 131 LEU B CA 1
ATOM 4428 C C . LEU B 1 131 ? 1.001 2.82 0.148 1 98.12 131 LEU B C 1
ATOM 4430 O O . LEU B 1 131 ? 0.287 3.682 -0.368 1 98.12 131 LEU B O 1
ATOM 4434 N N . SER B 1 132 ? 0.626 2.047 1.15 1 96.94 132 SER B N 1
ATOM 4435 C CA . SER B 1 132 ? -0.711 2.215 1.71 1 96.94 132 SER B CA 1
ATOM 4436 C C . SER B 1 132 ? -0.706 2.023 3.223 1 96.94 132 SER B C 1
ATOM 4438 O O . SER B 1 132 ? 0.171 1.347 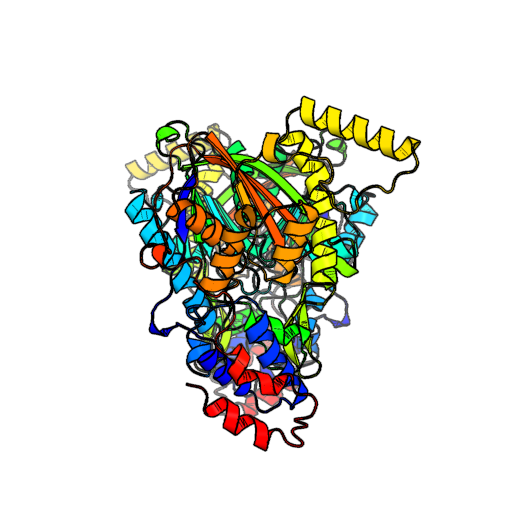3.766 1 96.94 132 SER B O 1
ATOM 4440 N N . GLY B 1 133 ? -1.639 2.684 3.873 1 96.19 133 GLY B N 1
ATOM 4441 C CA . GLY B 1 133 ? -1.852 2.488 5.297 1 96.19 133 GLY B CA 1
ATOM 4442 C C . GLY B 1 133 ? -0.786 3.145 6.156 1 96.19 133 GLY B C 1
ATOM 4443 O O . GLY B 1 133 ? -0.609 2.781 7.32 1 96.19 133 GLY B O 1
ATOM 4444 N N . MET B 1 134 ? -0.108 4.109 5.602 1 95.31 134 MET B N 1
ATOM 4445 C CA . MET B 1 134 ? 1.058 4.602 6.328 1 95.31 134 MET B CA 1
ATOM 4446 C C . MET B 1 134 ? 0.825 6.023 6.832 1 95.31 134 MET B C 1
ATOM 4448 O O . MET B 1 134 ? 1.766 6.695 7.258 1 95.31 134 MET B O 1
ATOM 4452 N N . GLY B 1 135 ? -0.34 6.543 6.699 1 93.75 135 GLY B N 1
ATOM 4453 C CA . GLY B 1 135 ? -0.756 7.773 7.348 1 93.75 135 GLY B CA 1
ATOM 4454 C C . GLY B 1 135 ? -0.258 9.016 6.637 1 93.75 135 GLY B C 1
ATOM 4455 O O . GLY B 1 135 ? 0.203 8.945 5.496 1 93.75 135 GLY B O 1
ATOM 4456 N N . CYS B 1 136 ? -0.324 10.133 7.328 1 94.5 136 CYS B N 1
ATOM 4457 C CA . CYS B 1 136 ? -0.078 11.445 6.75 1 94.5 136 CYS B CA 1
ATOM 4458 C C . CYS B 1 136 ? 1.405 11.648 6.461 1 94.5 136 CYS B C 1
ATOM 4460 O O . CYS B 1 136 ? 1.777 12.523 5.684 1 94.5 136 CYS B O 1
ATOM 4462 N N . SER B 1 137 ? 2.23 10.875 7.043 1 94.88 137 SER B N 1
ATOM 4463 C CA . SER B 1 137 ? 3.66 11.047 6.816 1 94.88 137 SER B CA 1
ATOM 4464 C C . SER B 1 137 ? 4.133 10.219 5.625 1 94.88 137 SER B C 1
ATOM 4466 O O . SER B 1 137 ? 5.332 10.156 5.34 1 94.88 137 SER B O 1
ATOM 4468 N N . ALA B 1 138 ? 3.254 9.648 4.934 1 95.81 138 ALA B N 1
ATOM 4469 C CA . ALA B 1 138 ? 3.586 8.672 3.895 1 95.81 138 ALA B CA 1
ATOM 4470 C C . ALA B 1 138 ? 4.266 9.352 2.707 1 95.81 138 ALA B C 1
ATOM 4472 O O . ALA B 1 138 ? 5.066 8.727 2.008 1 95.81 138 ALA B O 1
ATOM 4473 N N . SER B 1 139 ? 3.967 10.586 2.461 1 97.19 139 SER B N 1
ATOM 4474 C CA . SER B 1 139 ? 4.613 11.273 1.349 1 97.19 139 SER B CA 1
ATOM 4475 C C . SER B 1 139 ? 6.121 11.375 1.563 1 97.19 139 SER B C 1
ATOM 4477 O O . SER B 1 139 ? 6.898 11.219 0.62 1 97.19 139 SER B O 1
ATOM 4479 N N . VAL B 1 140 ? 6.531 11.656 2.77 1 97.94 140 VAL B N 1
ATOM 4480 C CA . VAL B 1 140 ? 7.949 11.742 3.1 1 97.94 140 VAL B CA 1
ATOM 4481 C C . VAL B 1 140 ? 8.586 10.359 2.996 1 97.94 140 VAL B C 1
ATOM 4483 O O . VAL B 1 140 ? 9.727 10.227 2.557 1 97.94 140 VAL B O 1
ATOM 4486 N N . VAL B 1 141 ? 7.84 9.352 3.367 1 98.19 141 VAL B N 1
ATOM 4487 C CA . VAL B 1 141 ? 8.312 7.977 3.211 1 98.19 141 VAL B CA 1
ATOM 4488 C C . VAL B 1 141 ? 8.547 7.68 1.733 1 98.19 141 VAL B C 1
ATOM 4490 O O . VAL B 1 141 ? 9.562 7.07 1.371 1 98.19 141 VAL B O 1
ATOM 4493 N N . ALA B 1 142 ? 7.656 8.109 0.889 1 98.69 142 ALA B N 1
ATOM 4494 C CA . ALA B 1 142 ? 7.781 7.895 -0.551 1 98.69 142 ALA B CA 1
ATOM 4495 C C . ALA B 1 142 ? 9 8.617 -1.11 1 98.69 142 ALA B C 1
ATOM 4497 O O . ALA B 1 142 ? 9.742 8.062 -1.926 1 98.69 142 ALA B O 1
ATOM 4498 N N . VAL B 1 143 ? 9.242 9.828 -0.672 1 98.69 143 VAL B N 1
ATOM 4499 C CA . VAL B 1 143 ? 10.398 10.609 -1.115 1 98.69 143 VAL B CA 1
ATOM 4500 C C . VAL B 1 143 ? 11.68 9.906 -0.686 1 98.69 143 VAL B C 1
ATOM 4502 O O . VAL B 1 143 ? 12.625 9.789 -1.474 1 98.69 143 VAL B O 1
ATOM 4505 N N . ASP B 1 144 ? 11.688 9.445 0.523 1 98.31 144 ASP B N 1
ATOM 4506 C CA . ASP B 1 144 ? 12.859 8.734 1.017 1 98.31 144 ASP B CA 1
ATOM 4507 C C . ASP B 1 144 ? 13.102 7.457 0.214 1 98.31 144 ASP B C 1
ATOM 4509 O O . ASP B 1 144 ? 14.25 7.09 -0.052 1 98.31 144 ASP B O 1
ATOM 4513 N N . LEU B 1 145 ? 12.031 6.789 -0.088 1 98.75 145 LEU B N 1
ATOM 4514 C CA . LEU B 1 145 ? 12.164 5.582 -0.891 1 98.75 145 LEU B CA 1
ATOM 4515 C C . LEU B 1 145 ? 12.805 5.891 -2.24 1 98.75 145 LEU B C 1
ATOM 4517 O O . LEU B 1 145 ? 13.711 5.18 -2.682 1 98.75 145 LEU B O 1
ATOM 4521 N N . VAL B 1 146 ? 12.359 6.934 -2.9 1 98.81 146 VAL B N 1
ATOM 4522 C CA . VAL B 1 146 ? 12.93 7.324 -4.184 1 98.81 146 VAL B CA 1
ATOM 4523 C C . VAL B 1 146 ? 14.414 7.641 -4.016 1 98.81 146 VAL B C 1
ATOM 4525 O O . VAL B 1 146 ? 15.234 7.242 -4.844 1 98.81 146 VAL B O 1
ATOM 4528 N N . LYS B 1 147 ? 14.734 8.336 -2.926 1 98.38 147 LYS B N 1
ATOM 4529 C CA . LYS B 1 147 ? 16.141 8.641 -2.637 1 98.38 147 LYS B CA 1
ATOM 4530 C C . LYS B 1 147 ? 16.969 7.363 -2.586 1 98.38 147 LYS B C 1
ATOM 4532 O O . LYS B 1 147 ? 18.078 7.312 -3.145 1 98.38 147 LYS B O 1
ATOM 4537 N N . GLN B 1 148 ? 16.453 6.34 -1.95 1 98.19 148 GLN B N 1
ATOM 4538 C CA . GLN B 1 148 ? 17.156 5.07 -1.847 1 98.19 148 GLN B CA 1
ATOM 4539 C C . GLN B 1 148 ? 17.266 4.387 -3.205 1 98.19 148 GLN B C 1
ATOM 4541 O O . GLN B 1 148 ? 18.312 3.848 -3.553 1 98.19 148 GLN B O 1
ATOM 4546 N N . LEU B 1 149 ? 16.219 4.434 -3.988 1 98.5 149 LEU B N 1
ATOM 4547 C CA . LEU B 1 149 ? 16.219 3.795 -5.301 1 98.5 149 LEU B CA 1
ATOM 4548 C C . LEU B 1 149 ? 17.188 4.484 -6.25 1 98.5 149 LEU B C 1
ATOM 4550 O O . LEU B 1 149 ? 17.781 3.84 -7.117 1 98.5 149 LEU B O 1
ATOM 4554 N N . PHE B 1 150 ? 17.375 5.777 -6.082 1 97.94 150 PHE B N 1
ATOM 4555 C CA . PHE B 1 150 ? 18.281 6.57 -6.91 1 97.94 150 PHE B CA 1
ATOM 4556 C C . PHE B 1 150 ? 19.719 6.121 -6.73 1 97.94 150 PHE B C 1
ATOM 4558 O O . PHE B 1 150 ? 20.578 6.441 -7.551 1 97.94 150 PHE B O 1
ATOM 4565 N N . LYS B 1 151 ? 20.016 5.391 -5.68 1 96 151 LYS B N 1
ATOM 4566 C CA . LYS B 1 151 ? 21.344 4.836 -5.508 1 96 151 LYS B CA 1
ATOM 4567 C C . LYS B 1 151 ? 21.609 3.715 -6.508 1 96 151 LYS B C 1
ATOM 4569 O O . LYS B 1 151 ? 22.766 3.453 -6.867 1 96 151 LYS B O 1
ATOM 4574 N N . THR B 1 152 ? 20.562 3.139 -6.941 1 95.19 152 THR B N 1
ATOM 4575 C CA . THR B 1 152 ? 20.656 2.053 -7.914 1 95.19 152 THR B CA 1
ATOM 4576 C C . THR B 1 152 ? 20.359 2.561 -9.32 1 95.19 152 THR B C 1
ATOM 4578 O O . THR B 1 152 ? 21.078 2.23 -10.266 1 95.19 152 THR B O 1
ATOM 4581 N N . TYR B 1 153 ? 19.359 3.326 -9.422 1 96.81 153 TYR B N 1
ATOM 4582 C CA . TYR B 1 153 ? 18.922 3.832 -10.719 1 96.81 153 TYR B CA 1
ATOM 4583 C C . TYR B 1 153 ? 19.469 5.23 -10.969 1 96.81 153 TYR B C 1
ATOM 4585 O O . TYR B 1 153 ? 18.844 6.227 -10.594 1 96.81 153 TYR B O 1
ATOM 4593 N N . LYS B 1 154 ? 20.484 5.305 -11.758 1 97 154 LYS B N 1
ATOM 4594 C CA . LYS B 1 154 ? 21.188 6.566 -11.984 1 97 154 LYS B CA 1
ATOM 4595 C C . LYS B 1 154 ? 20.562 7.348 -13.133 1 97 154 LYS B C 1
ATOM 4597 O O . LYS B 1 154 ? 19.922 6.762 -14.016 1 97 154 LYS B O 1
ATOM 4602 N N . ASN B 1 155 ? 20.688 8.625 -13.109 1 98.06 155 ASN B N 1
ATOM 4603 C CA . ASN B 1 155 ? 20.188 9.523 -14.148 1 98.06 155 ASN B CA 1
ATOM 4604 C C . ASN B 1 155 ? 18.719 9.273 -14.461 1 98.06 155 ASN B C 1
ATOM 4606 O O . ASN B 1 155 ? 18.344 9.133 -15.625 1 98.06 155 ASN B O 1
ATOM 4610 N N . SER B 1 156 ? 17.969 9.164 -13.344 1 98.5 156 SER B N 1
ATOM 4611 C CA . SER B 1 156 ? 16.594 8.719 -13.477 1 98.5 156 SER B CA 1
ATOM 4612 C C . SER B 1 156 ? 15.617 9.836 -13.125 1 98.5 156 SER B C 1
ATOM 4614 O O . SER B 1 156 ? 16 10.828 -12.5 1 98.5 156 SER B O 1
ATOM 4616 N N . LEU B 1 157 ? 14.406 9.719 -13.648 1 98.88 157 LEU B N 1
ATOM 4617 C CA . LEU B 1 157 ? 13.25 10.531 -13.289 1 98.88 157 LEU B CA 1
ATOM 4618 C C . LEU B 1 157 ? 12.242 9.719 -12.484 1 98.88 157 LEU B C 1
ATOM 4620 O O . LEU B 1 157 ? 11.938 8.578 -12.836 1 98.88 157 LEU B O 1
ATOM 4624 N N . ALA B 1 158 ? 11.805 10.289 -11.383 1 98.94 158 ALA B N 1
ATOM 4625 C CA . ALA B 1 158 ? 10.812 9.633 -10.539 1 98.94 158 ALA B CA 1
ATOM 4626 C C . ALA B 1 158 ? 9.633 10.562 -10.258 1 98.94 158 ALA B C 1
ATOM 4628 O O . ALA B 1 158 ? 9.812 11.781 -10.117 1 98.94 158 ALA B O 1
ATOM 4629 N N . ILE B 1 159 ? 8.477 10 -10.156 1 98.81 159 ILE B N 1
ATOM 4630 C CA . ILE B 1 159 ? 7.293 10.727 -9.711 1 98.81 159 ILE B CA 1
ATOM 4631 C C . ILE B 1 159 ? 6.809 10.156 -8.383 1 98.81 159 ILE B C 1
ATOM 4633 O O . ILE B 1 159 ? 6.812 8.945 -8.18 1 98.81 159 ILE B O 1
ATOM 4637 N N . VAL B 1 160 ? 6.465 11.023 -7.504 1 98.81 160 VAL B N 1
ATOM 4638 C CA . VAL B 1 160 ? 5.773 10.672 -6.266 1 98.81 160 VAL B CA 1
ATOM 4639 C C . VAL B 1 160 ? 4.383 11.297 -6.262 1 98.81 160 VAL B C 1
ATOM 4641 O O . VAL B 1 160 ? 4.234 12.5 -6.492 1 98.81 160 VAL B O 1
ATOM 4644 N N . VAL B 1 161 ? 3.381 10.461 -6.047 1 98.38 161 VAL B N 1
ATOM 4645 C CA . VAL B 1 161 ? 1.995 10.914 -5.973 1 98.38 161 VAL B CA 1
ATOM 4646 C C . VAL B 1 161 ? 1.429 10.633 -4.586 1 98.38 161 VAL B C 1
ATOM 4648 O O . VAL B 1 161 ? 1.516 9.508 -4.094 1 98.38 161 VAL B O 1
ATOM 4651 N N . SER B 1 162 ? 0.868 11.656 -3.965 1 97.75 162 SER B N 1
ATOM 4652 C CA . SER B 1 162 ? 0.282 11.516 -2.637 1 97.75 162 SER B CA 1
ATOM 4653 C C . SER B 1 162 ? -1.157 12.023 -2.611 1 97.75 162 SER B C 1
ATOM 4655 O O . SER B 1 162 ? -1.431 13.156 -3.012 1 97.75 162 SER B O 1
ATOM 4657 N N . THR B 1 163 ? -2.041 11.18 -2.211 1 96.75 163 THR B N 1
ATOM 4658 C CA . THR B 1 163 ? -3.441 11.578 -2.107 1 96.75 163 THR B CA 1
ATOM 4659 C C . THR B 1 163 ? -4.18 10.695 -1.101 1 96.75 163 THR B C 1
ATOM 4661 O O . THR B 1 163 ? -3.562 9.875 -0.416 1 96.75 163 THR B O 1
ATOM 4664 N N . GLU B 1 164 ? -5.48 11.008 -0.919 1 93.69 164 GLU B N 1
ATOM 4665 C CA . GLU B 1 164 ? -6.395 10.227 -0.089 1 93.69 164 GLU B CA 1
ATOM 4666 C C . GLU B 1 164 ? -7.805 10.227 -0.668 1 93.69 164 GLU B C 1
ATOM 4668 O O . GLU B 1 164 ? -8.195 11.172 -1.365 1 93.69 164 GLU B O 1
ATOM 4673 N N . SER B 1 165 ? -8.469 9.109 -0.418 1 91.44 165 SER B N 1
ATOM 4674 C CA . SER B 1 165 ? -9.906 9.078 -0.671 1 91.44 165 SER B CA 1
ATOM 4675 C C . SER B 1 165 ? -10.703 9.312 0.609 1 91.44 165 SER B C 1
ATOM 4677 O O . SER B 1 165 ? -10.852 8.406 1.429 1 91.44 165 SER B O 1
ATOM 4679 N N . MET B 1 166 ? -11.328 10.414 0.71 1 91.19 166 MET B N 1
ATOM 4680 C CA . MET B 1 166 ? -12 10.789 1.954 1 91.19 166 MET B CA 1
ATOM 4681 C C . MET B 1 166 ? -13.484 10.461 1.894 1 91.19 166 MET B C 1
ATOM 4683 O O . MET B 1 166 ? -14.086 10.078 2.902 1 91.19 166 MET B O 1
ATOM 4687 N N . GLY B 1 167 ? -14.047 10.555 0.792 1 90.06 167 GLY B N 1
ATOM 4688 C CA . GLY B 1 167 ? -15.477 10.32 0.639 1 90.06 167 GLY B CA 1
ATOM 4689 C C . GLY B 1 167 ? -15.922 8.984 1.208 1 90.06 167 GLY B C 1
ATOM 4690 O O . GLY B 1 167 ? -16.719 8.945 2.148 1 90.06 167 GLY B O 1
ATOM 4691 N N . PRO B 1 168 ? -15.336 7.957 0.752 1 87.81 168 PRO B N 1
ATOM 4692 C CA . PRO B 1 168 ? -15.734 6.625 1.216 1 87.81 168 PRO B CA 1
ATOM 4693 C C . PRO B 1 168 ? -15.336 6.367 2.67 1 87.81 168 PRO B C 1
ATOM 4695 O O . PRO B 1 168 ? -15.773 5.379 3.264 1 87.81 168 PRO B O 1
ATOM 4698 N N . ASN B 1 169 ? -14.609 7.246 3.217 1 88.62 169 ASN B N 1
ATOM 4699 C CA . ASN B 1 169 ? -14.148 7.043 4.586 1 88.62 169 ASN B CA 1
ATOM 4700 C C . ASN B 1 169 ? -14.867 7.973 5.562 1 88.62 169 ASN B C 1
ATOM 4702 O O . ASN B 1 169 ? -14.43 8.141 6.703 1 88.62 169 ASN B O 1
ATOM 4706 N N . TRP B 1 170 ? -15.93 8.57 5.129 1 93.5 170 TRP B N 1
ATOM 4707 C CA . TRP B 1 170 ? -16.797 9.352 6.004 1 93.5 170 TRP B CA 1
ATOM 4708 C C . TRP B 1 170 ? -17.375 8.477 7.113 1 93.5 170 TRP B C 1
ATOM 4710 O O . TRP B 1 170 ? -17.906 7.395 6.848 1 93.5 170 TRP B O 1
ATOM 4720 N N . TYR B 1 171 ? -17.25 8.867 8.359 1 94.75 171 TYR B N 1
ATOM 4721 C CA . TYR B 1 171 ? -17.75 8.102 9.492 1 94.75 171 TYR B CA 1
ATOM 4722 C C . TYR B 1 171 ? -19.203 8.461 9.789 1 94.75 171 TYR B C 1
ATOM 4724 O O . TYR B 1 171 ? -19.516 9.633 10.023 1 94.75 171 TYR B O 1
ATOM 4732 N N . SER B 1 172 ? -20.047 7.465 9.93 1 93.44 172 SER B N 1
ATOM 4733 C CA . SER B 1 172 ? -21.469 7.711 10.062 1 93.44 172 SER B CA 1
ATOM 4734 C C . SER B 1 172 ? -21.984 7.258 11.43 1 93.44 172 SER B C 1
ATOM 4736 O O . SER B 1 172 ? -23.188 7.195 11.656 1 93.44 172 SER B O 1
ATOM 4738 N N . GLY B 1 173 ? -21.062 6.953 12.289 1 94.06 173 GLY B N 1
ATOM 4739 C CA . GLY B 1 173 ? -21.469 6.531 13.625 1 94.06 173 GLY B CA 1
ATOM 4740 C C . GLY B 1 173 ? -21.531 7.672 14.617 1 94.06 173 GLY B C 1
ATOM 4741 O O . GLY B 1 173 ? -21.828 8.812 14.25 1 94.06 173 GLY B O 1
ATOM 4742 N N . LYS B 1 174 ? -21.406 7.348 15.938 1 93.62 174 LYS B N 1
ATOM 4743 C CA . LYS B 1 174 ? -21.625 8.367 16.969 1 93.62 174 LYS B CA 1
ATOM 4744 C C . LYS B 1 174 ? -20.406 8.477 17.891 1 93.62 174 LYS B C 1
ATOM 4746 O O . LYS B 1 174 ? -20.453 9.195 18.891 1 93.62 174 LYS B O 1
ATOM 4751 N N . ASP B 1 175 ? -19.359 7.754 17.531 1 95.19 175 ASP B N 1
ATOM 4752 C CA . ASP B 1 175 ? -18.141 7.852 18.328 1 95.19 175 ASP B CA 1
ATOM 4753 C C . ASP B 1 175 ? -17.406 9.164 18.047 1 95.19 175 ASP B C 1
ATOM 4755 O O . ASP B 1 175 ? -16.969 9.398 16.922 1 95.19 175 ASP B O 1
ATOM 4759 N N . LYS B 1 176 ? -17.203 9.961 19.031 1 94.81 176 LYS B N 1
ATOM 4760 C CA . LYS B 1 176 ? -16.641 11.297 18.891 1 94.81 176 LYS B CA 1
ATOM 4761 C C . LYS B 1 176 ? -15.234 11.242 18.297 1 94.81 176 LYS B C 1
ATOM 4763 O O . LYS B 1 176 ? -14.867 12.086 17.484 1 94.81 176 LYS B O 1
ATOM 4768 N N . SER B 1 177 ? -14.414 10.289 18.719 1 95.69 177 SER B N 1
ATOM 4769 C CA . SER B 1 177 ? -13.031 10.188 18.25 1 95.69 177 SER B CA 1
ATOM 4770 C C . SER B 1 177 ? -12.969 9.883 16.766 1 95.69 177 SER B C 1
ATOM 4772 O O . SER B 1 177 ? -11.961 10.172 16.109 1 95.69 177 SER B O 1
ATOM 4774 N N . MET B 1 178 ? -14.008 9.336 16.219 1 96 178 MET B N 1
ATOM 4775 C CA . MET B 1 178 ? -14.047 9.023 14.789 1 96 178 MET B CA 1
ATOM 4776 C C . MET B 1 178 ? -14.781 10.117 14.016 1 96 178 MET B C 1
ATOM 4778 O O . MET B 1 178 ? -14.492 10.352 12.844 1 96 178 MET B O 1
ATOM 4782 N N . MET B 1 179 ? -15.695 10.859 14.664 1 95.31 179 MET B N 1
ATOM 4783 C CA . MET B 1 179 ? -16.391 11.977 14.031 1 95.31 179 MET B CA 1
ATOM 4784 C C . MET B 1 179 ? -15.43 13.133 13.75 1 95.31 179 MET B C 1
ATOM 4786 O O . MET B 1 179 ? -15.633 13.898 12.812 1 95.31 179 MET B O 1
ATOM 4790 N N . LEU B 1 180 ? -14.398 13.211 14.516 1 94.44 180 LEU B N 1
ATOM 4791 C CA . LEU B 1 180 ? -13.406 14.266 14.375 1 94.44 180 LEU B CA 1
ATOM 4792 C C . LEU B 1 180 ? -12.82 14.266 12.961 1 94.44 180 LEU B C 1
ATOM 4794 O O . LEU B 1 180 ? -12.547 15.328 12.406 1 94.44 180 LEU B O 1
ATOM 4798 N N . SER B 1 181 ? -12.625 13.086 12.422 1 93.5 181 SER B N 1
ATOM 4799 C CA . SER B 1 181 ? -12.055 12.961 11.086 1 93.5 181 SER B CA 1
ATOM 4800 C C . SER B 1 181 ? -12.93 13.656 10.039 1 93.5 181 SER B C 1
ATOM 4802 O O . SER B 1 181 ? -12.414 14.219 9.07 1 93.5 181 SER B O 1
ATOM 4804 N N . ASN B 1 182 ? -14.266 13.656 10.234 1 94.12 182 ASN B N 1
ATOM 4805 C CA . ASN B 1 182 ? -15.203 14.281 9.305 1 94.12 182 ASN B CA 1
ATOM 4806 C C . ASN B 1 182 ? -15.023 15.797 9.25 1 94.12 182 ASN B C 1
ATOM 4808 O O . ASN B 1 182 ? -15.359 16.422 8.242 1 94.12 182 ASN B O 1
ATOM 4812 N N . ILE B 1 183 ? -14.461 16.312 10.289 1 93.81 183 ILE B N 1
ATOM 4813 C CA . ILE B 1 183 ? -14.289 17.75 10.398 1 93.81 183 ILE B CA 1
ATOM 4814 C C . ILE B 1 183 ? -12.922 18.156 9.844 1 93.81 183 ILE B C 1
ATOM 4816 O O . ILE B 1 183 ? -12.797 19.172 9.164 1 93.81 183 ILE B O 1
ATOM 4820 N N . LEU B 1 184 ? -11.945 17.344 10.008 1 94.69 184 LEU B N 1
ATOM 4821 C CA . LEU B 1 184 ? -10.562 17.734 9.773 1 94.69 184 LEU B CA 1
ATOM 4822 C C . LEU B 1 184 ? -10.148 17.453 8.328 1 94.69 184 LEU B C 1
ATOM 4824 O O . LEU B 1 184 ? -9.461 18.266 7.703 1 94.69 184 LEU B O 1
ATOM 4828 N N . PHE B 1 185 ? -10.539 16.312 7.773 1 95.88 185 PHE B N 1
ATOM 4829 C CA . PHE B 1 185 ? -9.984 15.836 6.512 1 95.88 185 PHE B CA 1
ATOM 4830 C C . PHE B 1 185 ? -10.719 16.453 5.328 1 95.88 185 PHE B C 1
ATOM 4832 O O . PHE B 1 185 ? -11.945 16.609 5.367 1 95.88 185 PHE B O 1
ATOM 4839 N N . ARG B 1 186 ? -9.93 16.828 4.352 1 97.06 186 ARG B N 1
ATOM 4840 C CA . ARG B 1 186 ? -10.445 17.484 3.148 1 97.06 186 ARG B CA 1
ATOM 4841 C C . ARG B 1 186 ? -9.812 16.891 1.895 1 97.06 186 ARG B C 1
ATOM 4843 O O . ARG B 1 186 ? -8.82 16.156 1.978 1 97.06 186 ARG B O 1
ATOM 4850 N N . THR B 1 187 ? -10.383 17.188 0.768 1 96.88 187 THR B N 1
ATOM 4851 C CA . THR B 1 187 ? -9.906 16.719 -0.53 1 96.88 187 THR B CA 1
ATOM 4852 C C . THR B 1 187 ? -8.602 17.406 -0.906 1 96.88 187 THR B C 1
ATOM 4854 O O . THR B 1 187 ? -8.492 18.641 -0.821 1 96.88 187 THR B O 1
ATOM 4857 N N . GLY B 1 188 ? -7.645 16.562 -1.297 1 97.19 188 GLY B N 1
ATOM 4858 C CA . GLY B 1 188 ? -6.391 17.141 -1.757 1 97.19 188 GLY B CA 1
ATOM 4859 C C . GLY B 1 188 ? -5.344 16.094 -2.086 1 97.19 188 GLY B C 1
ATOM 4860 O O . GLY B 1 188 ? -5.559 14.898 -1.863 1 97.19 188 GLY B O 1
ATOM 4861 N N . GLY B 1 189 ? -4.242 16.547 -2.637 1 97.69 189 GLY B N 1
ATOM 4862 C CA . GLY B 1 189 ? -3.115 15.727 -3.033 1 97.69 189 GLY B CA 1
ATOM 4863 C C . GLY B 1 189 ? -2.027 16.5 -3.754 1 97.69 189 GLY B C 1
ATOM 4864 O O . GLY B 1 189 ? -2.162 17.703 -3.977 1 97.69 189 GLY B O 1
ATOM 4865 N N . CYS B 1 190 ? -0.955 15.789 -4.004 1 98.25 190 CYS B N 1
ATOM 4866 C CA . CYS B 1 190 ? 0.198 16.422 -4.641 1 98.25 190 CYS B CA 1
ATOM 4867 C C . CYS B 1 190 ? 0.98 15.398 -5.465 1 98.25 190 CYS B C 1
ATOM 4869 O O . CYS B 1 190 ? 1.006 14.211 -5.137 1 98.25 190 CYS B O 1
ATOM 4871 N N . SER B 1 191 ? 1.524 15.844 -6.57 1 98.62 191 SER B N 1
ATOM 4872 C CA . SER B 1 191 ? 2.5 15.094 -7.355 1 98.62 191 SER B CA 1
ATOM 4873 C C . SER B 1 191 ? 3.824 15.844 -7.453 1 98.62 191 SER B C 1
ATOM 4875 O O . SER B 1 191 ? 3.842 17.078 -7.504 1 98.62 191 SER B O 1
ATOM 4877 N N . MET B 1 192 ? 4.906 15.133 -7.48 1 98.56 192 MET B N 1
ATOM 4878 C CA . MET B 1 192 ? 6.211 15.781 -7.609 1 98.56 192 MET B CA 1
ATOM 4879 C C . MET B 1 192 ? 7.113 15 -8.555 1 98.56 192 MET B C 1
ATOM 4881 O O . MET B 1 192 ? 6.922 13.797 -8.75 1 98.56 192 MET B O 1
ATOM 4885 N N . LEU B 1 193 ? 8 15.672 -9.195 1 98.88 193 LEU B N 1
ATOM 4886 C CA . LEU B 1 193 ? 9.016 15.125 -10.094 1 98.88 193 LEU B CA 1
ATOM 4887 C C . LEU B 1 193 ? 10.406 15.242 -9.484 1 98.88 193 LEU B C 1
ATOM 4889 O O . LEU B 1 193 ? 10.859 16.344 -9.18 1 98.88 193 LEU B O 1
ATOM 4893 N N . LEU B 1 194 ? 11.023 14.086 -9.289 1 98.88 194 LEU B N 1
ATOM 4894 C CA . LEU B 1 194 ? 12.344 14 -8.68 1 98.88 194 LEU B CA 1
ATOM 4895 C C . LEU B 1 194 ? 13.367 13.445 -9.672 1 98.88 194 LEU B C 1
ATOM 4897 O O . LEU B 1 194 ? 13 12.734 -10.609 1 98.88 194 LEU B O 1
ATOM 4901 N N . THR B 1 195 ? 14.633 13.812 -9.445 1 98.88 195 THR B N 1
ATOM 4902 C CA . THR B 1 195 ? 15.68 13.289 -10.312 1 98.88 195 THR B CA 1
ATOM 4903 C C . THR B 1 195 ? 17.016 13.242 -9.586 1 98.88 195 THR B C 1
ATOM 4905 O O . THR B 1 195 ? 17.203 13.898 -8.562 1 98.88 195 THR B O 1
ATOM 4908 N N . ASN B 1 196 ? 17.859 12.344 -9.977 1 98.5 196 ASN B N 1
ATOM 4909 C CA . ASN B 1 196 ? 19.266 12.352 -9.562 1 98.5 196 ASN B CA 1
ATOM 4910 C C . ASN B 1 196 ? 20.203 12.625 -10.734 1 98.5 196 ASN B C 1
ATOM 4912 O O . ASN B 1 196 ? 21.391 12.344 -10.656 1 98.5 196 ASN B O 1
ATOM 4916 N N . ASN B 1 197 ? 19.594 13.047 -11.883 1 98.25 197 ASN B N 1
ATOM 4917 C CA . ASN B 1 197 ? 20.391 13.43 -13.055 1 98.25 197 ASN B CA 1
ATOM 4918 C C . ASN B 1 197 ? 21.078 14.773 -12.844 1 98.25 197 ASN B C 1
ATOM 4920 O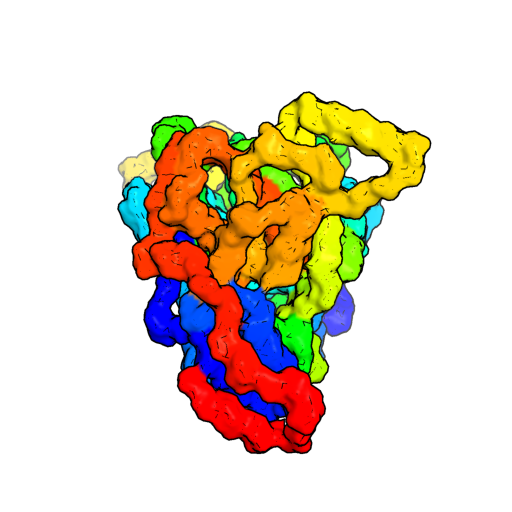 O . ASN B 1 197 ? 20.422 15.82 -12.852 1 98.25 197 ASN B O 1
ATOM 4924 N N . ARG B 1 198 ? 22.359 14.805 -12.805 1 97.56 198 ARG B N 1
ATOM 4925 C CA . ARG B 1 198 ? 23.141 16 -12.523 1 97.56 198 ARG B CA 1
ATOM 4926 C C . ARG B 1 198 ? 22.953 17.047 -13.625 1 97.56 198 ARG B C 1
ATOM 4928 O O . ARG B 1 198 ? 23.047 18.25 -13.367 1 97.56 198 ARG B O 1
ATOM 4935 N N . ALA B 1 199 ? 22.609 16.578 -14.773 1 97.62 199 ALA B N 1
ATOM 4936 C CA . ALA B 1 199 ? 22.422 17.484 -15.898 1 97.62 199 ALA B CA 1
ATOM 4937 C C . ALA B 1 199 ? 21.219 18.391 -15.68 1 97.62 199 ALA B C 1
ATOM 4939 O O . ALA B 1 199 ? 21.094 19.453 -16.297 1 97.62 199 ALA B O 1
ATOM 4940 N N . LEU B 1 200 ? 20.344 17.969 -14.781 1 97.56 200 LEU B N 1
ATOM 4941 C CA . LEU B 1 200 ? 19.109 18.719 -14.555 1 97.56 200 LEU B CA 1
ATOM 4942 C C . LEU B 1 200 ? 19.203 19.531 -13.258 1 97.56 200 LEU B C 1
ATOM 4944 O O . LEU B 1 200 ? 18.234 20.156 -12.844 1 97.56 200 LEU B O 1
ATOM 4948 N N . LYS B 1 201 ? 20.328 19.578 -12.656 1 97.31 201 LYS B N 1
ATOM 4949 C CA . LYS B 1 201 ? 20.531 20.234 -11.367 1 97.31 201 LYS B CA 1
ATOM 4950 C C . LYS B 1 201 ? 20.125 21.703 -11.438 1 97.31 201 LYS B C 1
ATOM 4952 O O . LYS B 1 201 ? 19.531 22.234 -10.5 1 97.31 201 LYS B O 1
ATOM 4957 N N . HIS B 1 202 ? 20.406 22.375 -12.531 1 96.56 202 HIS B N 1
ATOM 4958 C CA . HIS B 1 202 ? 20.141 23.797 -12.688 1 96.56 202 HIS B CA 1
ATOM 4959 C C . HIS B 1 202 ? 18.641 24.078 -12.742 1 96.56 202 HIS B C 1
ATOM 4961 O O . HIS B 1 202 ? 18.219 25.203 -12.508 1 96.56 202 HIS B O 1
ATOM 4967 N N . LYS B 1 203 ? 17.859 23.062 -13.016 1 97.06 203 LYS B N 1
ATOM 4968 C CA . LYS B 1 203 ? 16.406 23.219 -13.125 1 97.06 203 LYS B CA 1
ATOM 4969 C C . LYS B 1 203 ? 15.727 22.875 -11.805 1 97.06 203 LYS B C 1
ATOM 4971 O O . LYS B 1 203 ? 14.531 23.141 -11.633 1 97.06 203 LYS B O 1
ATOM 4976 N N . ALA B 1 204 ? 16.469 22.375 -10.867 1 97.94 204 ALA B N 1
ATOM 4977 C CA . ALA B 1 204 ? 15.875 21.875 -9.633 1 97.94 204 ALA B CA 1
ATOM 4978 C C . ALA B 1 204 ? 15.414 23.016 -8.734 1 97.94 204 ALA B C 1
ATOM 4980 O O . ALA B 1 204 ? 16.094 24.031 -8.625 1 97.94 204 ALA B O 1
ATOM 4981 N N . LEU B 1 205 ? 14.258 22.781 -8.125 1 98.38 205 LEU B N 1
ATOM 4982 C CA . LEU B 1 205 ? 13.75 23.719 -7.121 1 98.38 205 LEU B CA 1
ATOM 4983 C C . LEU B 1 205 ? 14.398 23.469 -5.766 1 98.38 205 LEU B C 1
ATOM 4985 O O . LEU B 1 205 ? 14.789 24.406 -5.078 1 98.38 205 LEU B O 1
ATOM 4989 N N . LEU B 1 206 ? 14.523 22.219 -5.402 1 98.75 206 LEU B N 1
ATOM 4990 C CA . LEU B 1 206 ? 14.992 21.812 -4.082 1 98.75 206 LEU B CA 1
ATOM 4991 C C . LEU B 1 206 ? 15.938 20.625 -4.184 1 9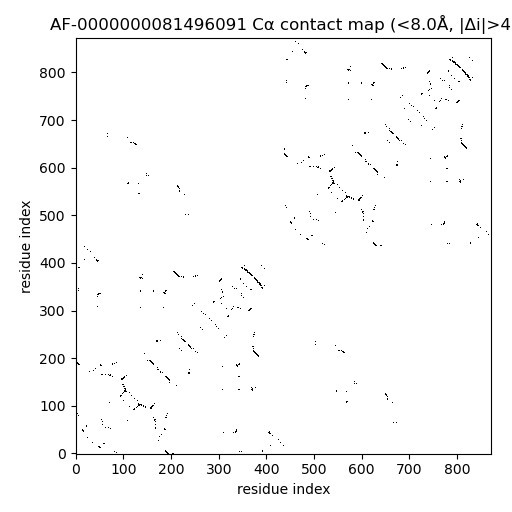8.75 206 LEU B C 1
ATOM 4993 O O . LEU B 1 206 ? 15.766 19.766 -5.047 1 98.75 206 LEU B O 1
ATOM 4997 N N . GLU B 1 207 ? 16.906 20.609 -3.344 1 98.75 207 GLU B N 1
ATOM 4998 C CA . GLU B 1 207 ? 17.797 19.469 -3.168 1 98.75 207 GLU B CA 1
ATOM 4999 C C . GLU B 1 207 ? 17.547 18.781 -1.83 1 98.75 207 GLU B C 1
ATOM 5001 O O . GLU B 1 207 ? 17.562 19.422 -0.778 1 98.75 207 GLU B O 1
ATOM 5006 N N . LEU B 1 208 ? 17.25 17.5 -1.878 1 98.75 208 LEU B N 1
ATOM 5007 C CA . LEU B 1 208 ? 17.094 16.734 -0.643 1 98.75 208 LEU B CA 1
ATOM 5008 C C . LEU B 1 208 ? 18.453 16.469 -0.002 1 98.75 208 LEU B C 1
ATOM 5010 O O . LEU B 1 208 ? 19.281 15.727 -0.562 1 98.75 208 LEU B O 1
ATOM 5014 N N . THR B 1 209 ? 18.656 16.984 1.228 1 97.69 209 THR B N 1
ATOM 5015 C CA . THR B 1 209 ? 19.969 16.859 1.85 1 97.69 209 THR B CA 1
ATOM 5016 C C . THR B 1 209 ? 19.953 15.82 2.965 1 97.69 209 THR B C 1
ATOM 5018 O O . THR B 1 209 ? 20.984 15.234 3.305 1 97.69 209 THR B O 1
ATOM 5021 N N . CYS B 1 210 ? 18.75 15.594 3.469 1 96.88 210 CYS B N 1
ATOM 5022 C CA . CYS B 1 210 ? 18.641 14.672 4.594 1 96.88 210 CYS B CA 1
ATOM 5023 C C . CYS B 1 210 ? 17.219 14.148 4.727 1 96.88 210 CYS B C 1
ATOM 5025 O O . CYS B 1 210 ? 16.266 14.852 4.402 1 96.88 210 CYS B O 1
ATOM 5027 N N . SER B 1 211 ? 17.094 12.93 5.062 1 97.44 211 SER B N 1
ATOM 5028 C CA . SER B 1 211 ? 15.82 12.352 5.477 1 97.44 211 SER B CA 1
ATOM 5029 C C . SER B 1 211 ? 15.992 11.438 6.68 1 97.44 211 SER B C 1
ATOM 5031 O O . SER B 1 211 ? 16.953 10.664 6.75 1 97.44 211 SER B O 1
ATOM 5033 N N . VAL B 1 212 ? 15.117 11.586 7.656 1 97.81 212 VAL B N 1
ATOM 5034 C CA . VAL B 1 212 ? 15.141 10.758 8.852 1 97.81 212 VAL B CA 1
ATOM 5035 C C . VAL B 1 212 ? 13.75 10.188 9.125 1 97.81 212 VAL B C 1
ATOM 5037 O O . VAL B 1 212 ? 12.766 10.922 9.117 1 97.81 212 VAL B O 1
ATOM 5040 N N . ARG B 1 213 ? 13.75 8.875 9.336 1 97.5 213 ARG B N 1
ATOM 5041 C CA . ARG B 1 213 ? 12.508 8.172 9.633 1 97.5 213 ARG B CA 1
ATOM 5042 C C . ARG B 1 213 ? 12.531 7.582 11.039 1 97.5 213 ARG B C 1
ATOM 5044 O O . ARG B 1 213 ? 13.516 6.945 11.43 1 97.5 213 ARG B O 1
ATOM 5051 N N . THR B 1 214 ? 11.461 7.812 11.781 1 97.88 214 THR B N 1
ATOM 5052 C CA . THR B 1 214 ? 11.297 7.227 13.109 1 97.88 214 THR B CA 1
ATOM 5053 C C . THR B 1 214 ? 9.914 6.598 13.266 1 97.88 214 THR B C 1
ATOM 5055 O O . THR B 1 214 ? 8.906 7.223 12.938 1 97.88 214 THR B O 1
ATOM 5058 N N . HIS B 1 215 ? 9.914 5.367 13.758 1 98.12 215 HIS B N 1
ATOM 5059 C CA . HIS B 1 215 ? 8.688 4.613 13.977 1 98.12 215 HIS B CA 1
ATOM 5060 C C . HIS B 1 215 ? 8.539 4.219 15.438 1 98.12 215 HIS B C 1
ATOM 5062 O O . HIS B 1 215 ? 9.344 3.443 15.961 1 98.12 215 HIS B O 1
ATOM 5068 N N . ILE B 1 216 ? 7.453 4.672 16.078 1 97.94 216 ILE B N 1
ATOM 5069 C CA . ILE B 1 216 ? 7.32 4.34 17.484 1 97.94 216 ILE B CA 1
ATOM 5070 C C . ILE B 1 216 ? 6.09 3.461 17.703 1 97.94 216 ILE B C 1
ATOM 5072 O O . ILE B 1 216 ? 5.395 3.586 18.719 1 97.94 216 ILE B O 1
ATOM 5076 N N . GLY B 1 217 ? 5.785 2.695 16.734 1 97.12 217 GLY B N 1
ATOM 5077 C CA . GLY B 1 217 ? 4.633 1.812 16.781 1 97.12 217 GLY B CA 1
ATOM 5078 C C . GLY B 1 217 ? 4.766 0.718 17.828 1 97.12 217 GLY B C 1
ATOM 5079 O O . GLY B 1 217 ? 3.775 0.082 18.203 1 97.12 217 GLY B O 1
ATOM 5080 N N . SER B 1 218 ? 5.938 0.48 18.359 1 97.88 218 SER B N 1
ATOM 5081 C CA . SER B 1 218 ? 6.133 -0.495 19.422 1 97.88 218 SER B CA 1
ATOM 5082 C C . SER B 1 218 ? 5.438 -0.056 20.719 1 97.88 218 SER B C 1
ATOM 5084 O O . SER B 1 218 ? 5.141 -0.882 21.578 1 97.88 218 SER B O 1
ATOM 5086 N N . ASN B 1 219 ? 5.227 1.249 20.828 1 97.69 219 ASN B N 1
ATOM 5087 C CA . ASN B 1 219 ? 4.449 1.789 21.938 1 97.69 219 ASN B CA 1
ATOM 5088 C C . ASN B 1 219 ? 2.949 1.676 21.688 1 97.69 219 ASN B C 1
ATOM 5090 O O . ASN B 1 219 ? 2.424 2.301 20.766 1 97.69 219 ASN B O 1
ATOM 5094 N N . ASP B 1 220 ? 2.234 0.99 22.578 1 97.75 220 ASP B N 1
ATOM 5095 C CA . ASP B 1 220 ? 0.829 0.665 22.359 1 97.75 220 ASP B CA 1
ATOM 5096 C C . ASP B 1 220 ? -0.028 1.928 22.328 1 97.75 220 ASP B C 1
ATOM 5098 O O . ASP B 1 220 ? -0.96 2.031 21.531 1 97.75 220 ASP B O 1
ATOM 5102 N N . GLU B 1 221 ? 0.289 2.83 23.172 1 96.94 221 GLU B N 1
ATOM 5103 C CA . GLU B 1 221 ? -0.49 4.062 23.234 1 96.94 221 GLU B CA 1
ATOM 5104 C C . GLU B 1 221 ? -0.322 4.879 21.953 1 96.94 221 GLU B C 1
ATOM 5106 O O . GLU B 1 221 ? -1.299 5.395 21.406 1 96.94 221 GLU B O 1
ATOM 5111 N N . ALA B 1 222 ? 0.92 4.992 21.5 1 97.38 222 ALA B N 1
ATOM 5112 C CA . ALA B 1 222 ? 1.19 5.707 20.25 1 97.38 222 ALA B CA 1
ATOM 5113 C C . ALA B 1 222 ? 0.552 4.996 19.062 1 97.38 222 ALA B C 1
ATOM 5115 O O . ALA B 1 222 ? -0.073 5.637 18.219 1 97.38 222 ALA B O 1
ATOM 5116 N N . TYR B 1 223 ? 0.649 3.701 19.094 1 97.81 223 TYR B N 1
ATOM 5117 C CA . TYR B 1 223 ? 0.091 2.896 18.016 1 97.81 223 TYR B CA 1
ATOM 5118 C C . TYR B 1 223 ? -1.421 3.074 17.922 1 97.81 223 TYR B C 1
ATOM 5120 O O . TYR B 1 223 ? -1.976 3.188 16.828 1 97.81 223 TYR B O 1
ATOM 5128 N N . SER B 1 224 ? -2.082 3.17 19 1 97.06 224 SER B N 1
ATOM 5129 C CA . SER B 1 224 ? -3.541 3.17 19.047 1 97.06 224 SER B CA 1
ATOM 5130 C C . SER B 1 224 ? -4.098 4.586 18.938 1 97.06 224 SER B C 1
ATOM 5132 O O . SER B 1 224 ? -5.312 4.773 18.859 1 97.06 224 SER B O 1
ATOM 5134 N N . SER B 1 225 ? -3.264 5.59 18.875 1 96.25 225 SER B N 1
ATOM 5135 C CA . SER B 1 225 ? -3.727 6.973 18.906 1 96.25 225 SER B CA 1
ATOM 5136 C C . SER B 1 225 ? -4.379 7.375 17.594 1 96.25 225 SER B C 1
ATOM 5138 O O . SER B 1 225 ? -5.129 8.352 17.531 1 96.25 225 SER B O 1
ATOM 5140 N N . CYS B 1 226 ? -4.141 6.75 16.562 1 95.5 226 CYS B N 1
ATOM 5141 C CA . CYS B 1 226 ? -4.723 6.949 15.234 1 95.5 226 CYS B CA 1
ATOM 5142 C C . CYS B 1 226 ? -4.855 5.625 14.492 1 95.5 226 CYS B C 1
ATOM 5144 O O . CYS B 1 226 ? -3.871 5.094 13.977 1 95.5 226 CYS B O 1
ATOM 5146 N N . ILE B 1 227 ? -6.043 5.141 14.406 1 95.75 227 ILE B N 1
ATOM 5147 C CA . ILE B 1 227 ? -6.238 3.779 13.914 1 95.75 227 ILE B CA 1
ATOM 5148 C C . ILE B 1 227 ? -7.633 3.641 13.32 1 95.75 227 ILE B C 1
ATOM 5150 O O . ILE B 1 227 ? -8.594 4.219 13.828 1 95.75 227 ILE B O 1
ATOM 5154 N N . GLN B 1 228 ? -7.703 2.91 12.234 1 95.5 228 GLN B N 1
ATOM 5155 C CA . GLN B 1 228 ? -9 2.57 11.656 1 95.5 228 GLN B CA 1
ATOM 5156 C C . GLN B 1 228 ? -9.656 1.42 12.406 1 95.5 228 GLN B C 1
ATOM 5158 O O . GLN B 1 228 ? -9.039 0.375 12.617 1 95.5 228 GLN B O 1
ATOM 5163 N N . VAL B 1 229 ? -10.906 1.612 12.812 1 94.69 229 VAL B N 1
ATOM 5164 C CA . VAL B 1 229 ? -11.648 0.609 13.57 1 94.69 229 VAL B CA 1
ATOM 5165 C C . VAL B 1 229 ? -13.125 0.651 13.172 1 94.69 229 VAL B C 1
ATOM 5167 O O . VAL B 1 229 ? -13.531 1.484 12.359 1 94.69 229 VAL B O 1
ATOM 5170 N N . GLU B 1 230 ? -13.805 -0.288 13.664 1 94 230 GLU B N 1
ATOM 5171 C CA . GLU B 1 230 ? -15.266 -0.333 13.555 1 94 230 GLU B CA 1
ATOM 5172 C C . GLU B 1 230 ? -15.922 -0.14 14.922 1 94 230 GLU B C 1
ATOM 5174 O O . GLU B 1 230 ? -15.438 -0.662 15.93 1 94 230 GLU B O 1
ATOM 5179 N N . ASP B 1 231 ? -17 0.656 14.898 1 93.5 231 ASP B N 1
ATOM 5180 C CA . ASP B 1 231 ? -17.703 0.826 16.172 1 93.5 231 ASP B CA 1
ATOM 5181 C C . ASP B 1 231 ? -18.688 -0.316 16.406 1 93.5 231 ASP B C 1
ATOM 5183 O O . ASP B 1 231 ? -18.719 -1.287 15.648 1 93.5 231 ASP B O 1
ATOM 5187 N N . ASP B 1 232 ? -19.438 -0.214 17.5 1 89.5 232 ASP B N 1
ATOM 5188 C CA . ASP B 1 232 ? -20.328 -1.293 17.938 1 89.5 232 ASP B CA 1
ATOM 5189 C C . ASP B 1 232 ? -21.5 -1.46 16.969 1 89.5 232 ASP B C 1
ATOM 5191 O O . ASP B 1 232 ? -22.141 -2.508 16.953 1 89.5 232 ASP B O 1
ATOM 5195 N N . LEU B 1 233 ? -21.781 -0.451 16.188 1 87.44 233 LEU B N 1
ATOM 5196 C CA . LEU B 1 233 ? -22.891 -0.508 15.242 1 87.44 233 LEU B CA 1
ATOM 5197 C C . LEU B 1 233 ? -22.422 -0.94 13.859 1 87.44 233 LEU B C 1
ATOM 5199 O O . LEU B 1 233 ? -23.203 -1.01 12.922 1 87.44 233 LEU B O 1
ATOM 5203 N N . GLY B 1 234 ? -21.078 -1.121 13.703 1 87.25 234 GLY B N 1
ATOM 5204 C CA . GLY B 1 234 ? -20.531 -1.641 12.461 1 87.25 234 GLY B CA 1
ATOM 5205 C C . GLY B 1 234 ? -20.016 -0.554 11.531 1 87.25 234 GLY B C 1
ATOM 5206 O O . GLY B 1 234 ? -19.625 -0.834 10.398 1 87.25 234 GLY B O 1
ATOM 5207 N N . HIS B 1 235 ? -20.016 0.678 12 1 91.62 235 HIS B N 1
ATOM 5208 C CA . HIS B 1 235 ? -19.5 1.767 11.188 1 91.62 235 HIS B CA 1
ATOM 5209 C C . HIS B 1 235 ? -17.969 1.837 11.266 1 91.62 235 HIS B C 1
ATOM 5211 O O . HIS B 1 235 ? -17.406 1.917 12.359 1 91.62 235 HIS B O 1
ATOM 5217 N N . LYS B 1 236 ? -17.406 1.751 10.094 1 92.38 236 LYS B N 1
ATOM 5218 C CA . LYS B 1 236 ? -15.961 1.895 10.023 1 92.38 236 LYS B CA 1
ATOM 5219 C C . LYS B 1 236 ? -15.547 3.363 10.078 1 92.38 236 LYS B C 1
ATOM 5221 O O . LYS B 1 236 ? -16.203 4.219 9.477 1 92.38 236 LYS B O 1
ATOM 5226 N N . GLY B 1 237 ? -14.531 3.652 10.836 1 94.56 237 GLY B N 1
ATOM 5227 C CA . GLY B 1 237 ? -14.008 5.008 10.938 1 94.56 237 GLY B CA 1
ATOM 5228 C C . GLY B 1 237 ? -12.539 5.051 11.305 1 94.56 237 GLY B C 1
ATOM 5229 O O . GLY B 1 237 ? -11.93 4.016 11.586 1 94.56 237 GLY B O 1
ATOM 5230 N N . PHE B 1 238 ? -11.977 6.191 11.219 1 95.5 238 PHE B N 1
ATOM 5231 C CA . PHE B 1 238 ? -10.609 6.457 11.633 1 95.5 238 PHE B CA 1
ATOM 5232 C C . PHE B 1 238 ? -10.578 7.172 12.977 1 95.5 238 PHE B C 1
ATOM 5234 O O . PHE B 1 238 ? -10.945 8.344 13.078 1 95.5 238 PHE B O 1
ATOM 5241 N N . ARG B 1 239 ? -10.094 6.484 13.969 1 96.38 239 ARG B N 1
ATOM 5242 C CA . ARG B 1 239 ? -10.117 6.977 15.344 1 96.38 239 ARG B CA 1
ATOM 5243 C C . ARG B 1 239 ? -8.898 7.848 15.633 1 96.38 239 ARG B C 1
ATOM 5245 O O . ARG B 1 239 ? -7.762 7.43 15.391 1 96.38 239 ARG B O 1
ATOM 5252 N N . LEU B 1 240 ? -9.125 9.023 16.094 1 96 240 LEU B N 1
ATOM 5253 C CA . LEU B 1 240 ? -8.125 9.945 16.609 1 96 240 LEU B CA 1
ATOM 5254 C C . LEU B 1 240 ? -8.32 10.188 18.109 1 96 240 LEU B C 1
ATOM 5256 O O . LEU B 1 240 ? -9.25 10.898 18.5 1 96 240 LEU B O 1
ATOM 5260 N N . THR B 1 241 ? -7.375 9.695 18.906 1 95.44 241 THR B N 1
ATOM 5261 C CA . THR B 1 241 ? -7.578 9.789 20.359 1 95.44 241 THR B CA 1
ATOM 5262 C C . THR B 1 241 ? -6.945 11.062 20.906 1 95.44 241 THR B C 1
ATOM 5264 O O . THR B 1 241 ? -6.203 11.75 20.203 1 95.44 241 THR B O 1
ATOM 5267 N N . ARG B 1 242 ? -7.195 11.328 22.156 1 92.81 242 ARG B N 1
ATOM 5268 C CA . ARG B 1 242 ? -6.645 12.492 22.844 1 92.81 242 ARG B CA 1
ATOM 5269 C C . ARG B 1 242 ? -5.145 12.344 23.078 1 92.81 242 ARG B C 1
ATOM 5271 O O . ARG B 1 242 ? -4.457 13.32 23.375 1 92.81 242 ARG B O 1
ATOM 5278 N N . ASP B 1 243 ? -4.66 11.148 22.875 1 93.69 243 ASP B N 1
ATOM 5279 C CA . ASP B 1 243 ? -3.246 10.867 23.094 1 93.69 243 ASP B CA 1
ATOM 5280 C C . ASP B 1 243 ? -2.414 11.219 21.859 1 93.69 243 ASP B C 1
ATOM 5282 O O . ASP B 1 243 ? -1.182 11.195 21.906 1 93.69 243 ASP B O 1
ATOM 5286 N N . LEU B 1 244 ? -3.053 11.609 20.859 1 94.44 244 LEU B N 1
ATOM 5287 C CA . LEU B 1 244 ? -2.379 11.82 19.578 1 94.44 244 LEU B CA 1
ATOM 5288 C C . LEU B 1 244 ? -1.309 12.898 19.703 1 94.44 244 LEU B C 1
ATOM 5290 O O . LEU B 1 244 ? -0.173 12.711 19.266 1 94.44 244 LEU B O 1
ATOM 5294 N N . PRO B 1 245 ? -1.578 14.062 20.359 1 92.25 245 PRO B N 1
ATOM 5295 C CA . PRO B 1 245 ? -0.524 15.07 20.516 1 92.25 245 PRO B CA 1
ATOM 5296 C C . PRO B 1 245 ? 0.658 14.57 21.344 1 92.25 245 PRO B C 1
ATOM 5298 O O . PRO B 1 245 ? 1.812 14.836 21 1 92.25 245 PRO B O 1
ATOM 5301 N N . LYS B 1 246 ? 0.346 13.812 22.328 1 93.94 246 LYS B N 1
ATOM 5302 C CA . LYS B 1 246 ? 1.401 13.234 23.156 1 93.94 246 LYS B CA 1
ATOM 5303 C C . LYS B 1 246 ? 2.254 12.25 22.359 1 93.94 246 LYS B C 1
ATOM 5305 O O . LYS B 1 246 ? 3.48 12.242 22.484 1 93.94 246 LYS B O 1
ATOM 5310 N N . ALA B 1 247 ? 1.618 11.414 21.594 1 95.38 247 ALA B N 1
ATOM 5311 C CA . ALA B 1 247 ? 2.334 10.5 20.703 1 95.38 247 ALA B CA 1
ATOM 5312 C C . ALA B 1 247 ? 3.209 11.266 19.719 1 95.38 247 ALA B C 1
ATOM 5314 O O . ALA B 1 247 ? 4.348 10.867 19.453 1 95.38 247 ALA B O 1
ATOM 5315 N N . GLY B 1 248 ? 2.65 12.344 19.234 1 94.94 248 GLY B N 1
ATOM 5316 C CA . GLY B 1 248 ? 3.402 13.188 18.312 1 94.94 248 GLY B CA 1
ATOM 5317 C C . GLY B 1 248 ? 4.648 13.789 18.938 1 94.94 248 GLY B C 1
ATOM 5318 O O . GLY B 1 248 ? 5.723 13.766 18.344 1 94.94 248 GLY B O 1
ATOM 5319 N N . ALA B 1 249 ? 4.523 14.242 20.141 1 94.06 249 ALA B N 1
ATOM 5320 C CA . ALA B 1 249 ? 5.656 14.828 20.844 1 94.06 249 ALA B CA 1
ATOM 5321 C C . ALA B 1 249 ? 6.746 13.789 21.094 1 94.06 249 ALA B C 1
ATOM 5323 O O . ALA B 1 249 ? 7.934 14.07 20.922 1 94.06 249 ALA B O 1
ATOM 5324 N N . LYS B 1 250 ? 6.328 12.656 21.484 1 95 250 LYS B N 1
ATOM 5325 C CA . LYS B 1 250 ? 7.27 11.578 21.75 1 95 250 LYS B CA 1
ATOM 5326 C C . LYS B 1 250 ? 8.008 11.172 20.469 1 95 250 LYS B C 1
ATOM 5328 O O . LYS B 1 250 ? 9.234 11.016 20.484 1 95 250 LYS B O 1
ATOM 5333 N N . ALA B 1 251 ? 7.27 10.992 19.406 1 96.38 251 ALA B N 1
ATOM 5334 C CA . ALA B 1 251 ? 7.867 10.609 18.141 1 96.38 251 ALA B CA 1
ATOM 5335 C C . ALA B 1 251 ? 8.836 11.68 17.641 1 96.38 251 ALA B C 1
ATOM 5337 O O . ALA B 1 251 ? 9.906 11.367 17.125 1 96.38 251 ALA B O 1
ATOM 5338 N N . LEU B 1 252 ? 8.445 12.922 17.797 1 95.88 252 LEU B N 1
ATOM 5339 C CA . LEU B 1 252 ? 9.281 14.031 17.359 1 95.88 252 LEU B CA 1
ATOM 5340 C C . LEU B 1 252 ? 10.578 14.078 18.172 1 95.88 252 LEU B C 1
ATOM 5342 O O . LEU B 1 252 ? 11.656 14.297 17.594 1 95.88 252 LEU B O 1
ATOM 5346 N N . THR B 1 253 ? 10.484 13.883 19.422 1 93.62 253 THR B N 1
ATOM 5347 C CA . THR B 1 253 ? 11.672 13.891 20.266 1 93.62 253 THR B CA 1
ATOM 5348 C C . THR B 1 253 ? 12.664 12.828 19.828 1 93.62 253 THR B C 1
ATOM 5350 O O . THR B 1 253 ? 13.859 13.102 19.688 1 93.62 253 THR B O 1
ATOM 5353 N N . MET B 1 254 ? 12.195 11.656 19.594 1 94.75 254 MET B N 1
ATOM 5354 C CA . MET B 1 254 ? 13.062 10.555 19.156 1 94.75 254 MET B CA 1
ATOM 5355 C C . MET B 1 254 ? 13.633 10.836 17.781 1 94.75 254 MET B C 1
ATOM 5357 O O . MET B 1 254 ? 14.797 10.539 17.516 1 94.75 254 MET B O 1
ATOM 5361 N N . ASN B 1 255 ? 12.812 11.414 16.969 1 96.5 255 ASN B N 1
ATOM 5362 C CA . ASN B 1 255 ? 13.219 11.758 15.617 1 96.5 255 ASN B CA 1
ATOM 5363 C C . ASN B 1 255 ? 14.328 12.805 15.617 1 96.5 255 ASN B C 1
ATOM 5365 O O . ASN B 1 255 ? 15.312 12.672 14.883 1 96.5 255 ASN B O 1
ATOM 5369 N N . LEU B 1 256 ? 14.234 13.797 16.453 1 93 256 LEU B N 1
ATOM 5370 C CA . LEU B 1 256 ? 15.188 14.898 16.531 1 93 256 LEU B CA 1
ATOM 5371 C C . LEU B 1 256 ? 16.547 14.406 17.031 1 93 256 LEU B C 1
ATOM 5373 O O . LEU B 1 256 ? 17.578 14.93 16.609 1 93 256 LEU B O 1
ATOM 5377 N N . ARG B 1 257 ? 16.562 13.406 17.828 1 92.06 257 ARG B N 1
ATOM 5378 C CA . ARG B 1 257 ? 17.812 12.836 18.312 1 92.06 257 ARG B CA 1
ATOM 5379 C C . ARG B 1 257 ? 18.672 12.336 17.156 1 92.06 257 ARG B C 1
ATOM 5381 O O . ARG B 1 257 ? 19.906 12.414 17.203 1 92.06 257 ARG B O 1
ATOM 5388 N N . VAL B 1 258 ? 17.984 11.914 16.141 1 94.88 258 VAL B N 1
ATOM 5389 C CA . VAL B 1 258 ? 18.703 11.375 14.984 1 94.88 258 VAL B CA 1
ATOM 5390 C C . VAL B 1 258 ? 18.969 12.492 13.977 1 94.88 258 VAL B C 1
ATOM 5392 O O . VAL B 1 258 ? 20.016 12.523 13.336 1 94.88 258 VAL B O 1
ATOM 5395 N N . LEU B 1 259 ? 18.094 13.438 13.883 1 95.81 259 LEU B N 1
ATOM 5396 C CA . LEU B 1 259 ? 18.125 14.461 12.844 1 95.81 259 LEU B CA 1
ATOM 5397 C C . LEU B 1 259 ? 19.141 15.547 13.18 1 95.81 259 LEU B C 1
ATOM 5399 O O . LEU B 1 259 ? 19.906 15.969 12.312 1 95.81 259 LEU B O 1
ATOM 5403 N N . LEU B 1 260 ? 19.188 16.016 14.359 1 92.88 260 LEU B N 1
ATOM 5404 C CA . LEU B 1 260 ? 19.875 17.25 14.727 1 92.88 260 LEU B CA 1
ATOM 5405 C C . LEU B 1 260 ? 21.375 17.125 14.492 1 92.88 260 LEU B C 1
ATOM 5407 O O . LEU B 1 260 ? 22 18.031 13.93 1 92.88 260 LEU B O 1
ATOM 5411 N N . PRO B 1 261 ? 22.016 16 14.859 1 93.44 261 PRO B N 1
ATOM 5412 C CA . PRO B 1 261 ? 23.438 15.875 14.57 1 93.44 261 PRO B CA 1
ATOM 5413 C C . PRO B 1 261 ? 23.75 15.945 13.078 1 93.44 261 PRO B C 1
ATOM 5415 O O . PRO B 1 261 ? 24.891 16.234 12.688 1 93.44 261 PRO B O 1
ATOM 5418 N N . LYS B 1 262 ? 22.719 15.695 12.281 1 94.88 262 LYS B N 1
ATOM 5419 C CA . LYS B 1 262 ? 22.938 15.641 10.836 1 94.88 262 LYS B CA 1
ATOM 5420 C C . LYS B 1 262 ? 22.75 17.016 10.203 1 94.88 262 LYS B C 1
ATOM 5422 O O . LYS B 1 262 ? 23.219 17.266 9.086 1 94.88 262 LYS B O 1
ATOM 5427 N N . VAL B 1 263 ? 22.078 17.906 10.93 1 94.75 263 VAL B N 1
ATOM 5428 C CA . VAL B 1 263 ? 21.656 19.094 10.195 1 94.75 263 VAL B CA 1
ATOM 5429 C C . VAL B 1 263 ? 22.203 20.344 10.883 1 94.75 263 VAL B C 1
ATOM 5431 O O . VAL B 1 263 ? 22.25 21.422 10.289 1 94.75 263 VAL B O 1
ATOM 5434 N N . LEU B 1 264 ? 22.656 20.25 12.117 1 93.62 264 LEU B N 1
ATOM 5435 C CA . LEU B 1 264 ? 23.172 21.406 12.836 1 93.62 264 LEU B CA 1
ATOM 5436 C C . LEU B 1 264 ? 24.688 21.422 12.82 1 93.62 264 LEU B C 1
ATOM 5438 O O . LEU B 1 264 ? 25.328 20.375 12.773 1 93.62 264 LEU B O 1
ATOM 5442 N N . PRO B 1 265 ? 25.25 22.609 12.938 1 92.75 265 PRO B N 1
ATOM 5443 C CA . PRO B 1 265 ? 26.703 22.688 13.039 1 92.75 265 PRO B CA 1
ATOM 5444 C C . PRO B 1 265 ? 27.25 22.078 14.328 1 92.75 265 PRO B C 1
ATOM 5446 O O . PRO B 1 265 ? 26.578 22.141 15.367 1 92.75 265 PRO B O 1
ATOM 5449 N N . LEU B 1 266 ? 28.453 21.656 14.227 1 91.06 266 LEU B N 1
ATOM 5450 C CA . LEU B 1 266 ? 29.109 21.031 15.375 1 91.06 266 LEU B CA 1
ATOM 5451 C C . LEU B 1 266 ? 29.203 22 16.547 1 91.06 266 LEU B C 1
ATOM 5453 O O . LEU B 1 266 ? 29.078 21.594 17.703 1 91.06 266 LEU B O 1
ATOM 5457 N N . SER B 1 267 ? 29.391 23.188 16.219 1 90.44 267 SER B N 1
ATOM 5458 C CA . SER B 1 267 ? 29.516 24.203 17.266 1 90.44 267 SER B CA 1
ATOM 5459 C C . SER B 1 267 ? 28.234 24.312 18.078 1 90.44 267 SER B C 1
ATOM 5461 O O . SER B 1 267 ? 28.281 24.406 19.312 1 90.44 267 SER B O 1
ATOM 5463 N N . GLU B 1 268 ? 27.172 24.172 17.297 1 88.12 268 GLU B N 1
ATOM 5464 C CA . GLU B 1 268 ? 25.891 24.266 17.984 1 88.12 268 GLU B CA 1
ATOM 5465 C C . GLU B 1 268 ? 25.625 23.016 18.828 1 88.12 268 GLU B C 1
ATOM 5467 O O . GLU B 1 268 ? 25.094 23.094 19.938 1 88.12 268 GLU B O 1
ATOM 5472 N N . LEU B 1 269 ? 26 21.922 18.359 1 87.5 269 LEU B N 1
ATOM 5473 C CA . LEU B 1 269 ? 25.812 20.672 19.078 1 87.5 269 LEU B CA 1
ATOM 5474 C C . LEU B 1 269 ? 26.656 20.625 20.344 1 87.5 269 LEU B C 1
ATOM 5476 O O . LEU B 1 269 ? 26.188 20.172 21.391 1 87.5 269 LEU B O 1
ATOM 5480 N N . LEU B 1 270 ? 27.828 21.109 20.234 1 87.44 270 LEU B N 1
ATOM 5481 C CA . LEU B 1 270 ? 28.734 21.172 21.375 1 87.44 270 LEU B CA 1
ATOM 5482 C C . LEU B 1 270 ? 28.203 22.141 22.438 1 87.44 270 LEU B C 1
ATOM 5484 O O . LEU B 1 270 ? 28.266 21.844 23.625 1 87.44 270 LEU B O 1
ATOM 5488 N N . ARG B 1 271 ? 27.766 23.203 22.016 1 85.69 271 ARG B N 1
ATOM 5489 C CA . ARG B 1 271 ? 27.203 24.188 22.922 1 85.69 271 ARG B CA 1
ATOM 5490 C C . ARG B 1 271 ? 26.031 23.594 23.703 1 85.69 271 ARG B C 1
ATOM 5492 O O . ARG B 1 271 ? 25.922 23.781 24.922 1 85.69 271 ARG B O 1
ATOM 5499 N N . TYR B 1 272 ? 25.219 22.906 23 1 81.88 272 TYR B N 1
ATOM 5500 C CA . TYR B 1 272 ? 24.047 22.297 23.625 1 81.88 272 TYR B CA 1
ATOM 5501 C C . TYR B 1 272 ? 24.469 21.25 24.641 1 81.88 272 TYR B C 1
ATOM 5503 O O . TYR B 1 272 ? 23.906 21.172 25.734 1 81.88 272 TYR B O 1
ATOM 5511 N N . LYS B 1 273 ? 25.391 20.422 24.297 1 82.06 273 LYS B N 1
ATOM 5512 C CA . LYS B 1 273 ? 25.859 19.375 25.203 1 82.06 273 LYS B CA 1
ATOM 5513 C C . LYS B 1 273 ? 26.469 19.969 26.469 1 82.06 273 LYS B C 1
ATOM 5515 O O . LYS B 1 273 ? 26.219 19.469 27.578 1 82.06 273 LYS B O 1
ATOM 5520 N N . ILE B 1 274 ? 27.141 20.984 26.281 1 82.44 274 ILE B N 1
ATOM 5521 C CA . ILE B 1 274 ? 27.781 21.641 27.406 1 82.44 274 ILE B CA 1
ATOM 5522 C C . ILE B 1 274 ? 26.703 22.234 28.328 1 82.44 274 ILE B C 1
ATOM 5524 O O . ILE B 1 274 ? 26.766 22.062 29.547 1 82.44 274 ILE B O 1
ATOM 5528 N N . SER B 1 275 ? 25.797 22.859 27.703 1 79.69 275 SER B N 1
ATOM 5529 C CA . SER B 1 275 ? 24.719 23.453 28.469 1 79.69 275 SER B CA 1
ATOM 5530 C C . SER B 1 275 ? 23.906 22.391 29.203 1 79.69 275 SER B C 1
ATOM 5532 O O . SER B 1 275 ? 23.516 22.578 30.359 1 79.69 275 SER B O 1
ATOM 5534 N N . TYR B 1 276 ? 23.656 21.297 28.562 1 77.12 276 TYR B N 1
ATOM 5535 C CA . TYR B 1 276 ? 22.906 20.188 29.141 1 77.12 276 TYR B CA 1
ATOM 5536 C C . TYR B 1 276 ? 23.625 19.625 30.359 1 77.12 276 TYR B C 1
ATOM 5538 O O . TYR B 1 276 ? 23 19.438 31.406 1 77.12 276 TYR B O 1
ATOM 5546 N N . TYR B 1 277 ? 24.812 19.422 30.234 1 79.81 277 TYR B N 1
ATOM 5547 C CA . TYR B 1 277 ? 25.594 18.844 31.328 1 79.81 277 TYR B CA 1
ATOM 5548 C C . TYR B 1 277 ? 25.75 19.859 32.469 1 79.81 277 TYR B C 1
ATOM 5550 O O . TYR B 1 277 ? 25.734 19.484 33.656 1 79.81 277 TYR B O 1
ATOM 5558 N N . ARG B 1 278 ? 25.906 20.969 32.062 1 80.31 278 ARG B N 1
ATOM 5559 C CA . ARG B 1 278 ? 25.984 22 33.094 1 80.31 278 ARG B CA 1
ATOM 5560 C C . ARG B 1 278 ? 24.688 22.062 33.906 1 80.31 278 ARG B C 1
ATOM 5562 O O . ARG B 1 278 ? 24.719 22.156 35.125 1 80.31 278 ARG B O 1
ATOM 5569 N N . ASN B 1 279 ? 23.625 22.016 33.156 1 78.38 279 ASN B N 1
ATOM 5570 C CA . ASN B 1 279 ? 22.328 22.031 33.844 1 78.38 279 ASN B CA 1
ATOM 5571 C C . ASN B 1 279 ? 22.125 20.797 34.688 1 78.38 279 ASN B C 1
ATOM 5573 O O . ASN B 1 279 ? 21.531 20.875 35.781 1 78.38 279 ASN B O 1
ATOM 5577 N N . LYS B 1 280 ? 22.516 19.672 34.25 1 76.31 280 LYS B N 1
ATOM 5578 C CA . LYS B 1 280 ? 22.422 18.422 35 1 76.31 280 LYS B CA 1
ATOM 5579 C C . LYS B 1 280 ? 23.219 18.484 36.281 1 76.31 280 LYS B C 1
ATOM 5581 O O . LYS B 1 280 ? 22.766 18.031 37.312 1 76.31 280 LYS B O 1
ATOM 5586 N N . ILE B 1 281 ? 24.328 19.031 36.156 1 80.19 281 ILE B N 1
ATOM 5587 C CA . ILE B 1 281 ? 25.203 19.172 37.312 1 80.19 281 ILE B CA 1
ATOM 5588 C C . ILE B 1 281 ? 24.594 20.141 38.312 1 80.19 281 ILE B C 1
ATOM 5590 O O . ILE B 1 281 ? 24.609 19.906 39.531 1 80.19 281 ILE B O 1
ATOM 5594 N N . MET B 1 282 ? 23.984 21.062 37.781 1 80.31 282 MET B N 1
ATOM 5595 C CA . MET B 1 282 ? 23.406 22.109 38.625 1 80.31 282 MET B CA 1
ATOM 5596 C C . MET B 1 282 ? 22 21.719 39.062 1 80.31 282 MET B C 1
ATOM 5598 O O . MET B 1 282 ? 21.312 22.5 39.719 1 80.31 282 MET B O 1
ATOM 5602 N N . LYS B 1 283 ? 21.5 20.469 38.719 1 73.94 283 LYS B N 1
ATOM 5603 C CA . LYS B 1 283 ? 20.188 19.906 39.062 1 73.94 283 LYS B CA 1
ATOM 5604 C C . LYS B 1 283 ? 19.062 20.812 38.594 1 73.94 283 LYS B C 1
ATOM 5606 O O . LYS B 1 283 ? 18.094 21.047 39.344 1 73.94 283 LYS B O 1
ATOM 5611 N N . ARG B 1 284 ? 19.312 21.422 37.469 1 66.94 284 ARG B N 1
ATOM 5612 C CA . ARG B 1 284 ? 18.266 22.234 36.875 1 66.94 284 ARG B CA 1
ATOM 5613 C C . ARG B 1 284 ? 17.344 21.391 36 1 66.94 284 ARG B C 1
ATOM 5615 O O . ARG B 1 284 ? 17.781 20.422 35.375 1 66.94 284 ARG B O 1
ATOM 5622 N N . PRO B 1 285 ? 16.109 21.703 36.031 1 59.03 285 PRO B N 1
ATOM 5623 C CA . PRO B 1 285 ? 15.188 20.906 35.219 1 59.03 285 PRO B CA 1
ATOM 5624 C C . PRO B 1 285 ? 15.484 20.984 33.719 1 59.03 285 PRO B C 1
ATOM 5626 O O . PRO B 1 285 ? 15.805 22.047 33.219 1 59.03 285 PRO B O 1
ATOM 5629 N N . THR B 1 286 ? 15.82 19.859 33.156 1 57.5 286 THR B N 1
ATOM 5630 C CA . THR B 1 286 ? 15.977 19.797 31.703 1 57.5 286 THR B CA 1
ATOM 5631 C C . THR B 1 286 ? 14.664 20.125 31 1 57.5 286 THR B C 1
ATOM 5633 O O . THR B 1 286 ? 13.609 19.594 31.359 1 57.5 286 THR B O 1
ATOM 5636 N N . PRO B 1 287 ? 14.773 21.172 30.125 1 53.72 287 PRO B N 1
ATOM 5637 C CA . PRO B 1 287 ? 13.531 21.484 29.406 1 53.72 287 PRO B CA 1
ATOM 5638 C C . PRO B 1 287 ? 12.93 20.266 28.703 1 53.72 287 PRO B C 1
ATOM 5640 O O . PRO B 1 287 ? 13.672 19.391 28.266 1 53.72 287 PRO B O 1
ATOM 5643 N N . LYS B 1 288 ? 11.688 20.047 28.938 1 50.16 288 LYS B N 1
ATOM 5644 C CA . LYS B 1 288 ? 10.938 18.953 28.359 1 50.16 288 LYS B CA 1
ATOM 5645 C C . LYS B 1 288 ? 11.016 18.969 26.828 1 50.16 288 LYS B C 1
ATOM 5647 O O . LYS B 1 288 ? 10.781 17.953 26.172 1 50.16 288 LYS B O 1
ATOM 5652 N N . ALA B 1 289 ? 11.172 20.172 26.266 1 54.81 289 ALA B N 1
ATOM 5653 C CA . ALA B 1 289 ? 11.125 20.266 24.797 1 54.81 289 ALA B CA 1
ATOM 5654 C C . ALA B 1 289 ? 12.5 20.031 24.188 1 54.81 289 ALA B C 1
ATOM 5656 O O . ALA B 1 289 ? 13.523 20.406 24.766 1 54.81 289 ALA B O 1
ATOM 5657 N N . ALA B 1 290 ? 12.766 18.969 23.312 1 55.31 290 ALA B N 1
ATOM 5658 C CA . ALA B 1 290 ? 14.023 18.656 22.625 1 55.31 290 ALA B CA 1
ATOM 5659 C C . ALA B 1 290 ? 14.688 19.938 22.109 1 55.31 290 ALA B C 1
ATOM 5661 O O . ALA B 1 290 ? 15.906 19.969 21.922 1 55.31 290 ALA B O 1
ATOM 5662 N N . GLY B 1 291 ? 14.062 21.188 22.375 1 55.53 291 GLY B N 1
ATOM 5663 C CA . GLY B 1 291 ? 14.375 22.453 21.719 1 55.53 291 GLY B CA 1
ATOM 5664 C C . GLY B 1 291 ? 14.977 23.484 22.672 1 55.53 291 GLY B C 1
ATOM 5665 O O . GLY B 1 291 ? 15.852 24.25 22.281 1 55.53 291 GLY B O 1
ATOM 5666 N N . PRO B 1 292 ? 14.664 23.25 24.016 1 57.25 292 PRO B N 1
ATOM 5667 C CA . PRO B 1 292 ? 15.188 24.375 24.812 1 57.25 292 PRO B CA 1
ATOM 5668 C C . PRO B 1 292 ? 16.703 24.344 24.922 1 57.25 292 PRO B C 1
ATOM 5670 O O . PRO B 1 292 ? 17.297 23.297 25.203 1 57.25 292 PRO B O 1
ATOM 5673 N N . GLY B 1 293 ? 17.172 25.219 24.297 1 66.44 293 GLY B N 1
ATOM 5674 C CA . GLY B 1 293 ? 18.594 25.484 24.359 1 66.44 293 GLY B CA 1
ATOM 5675 C C . GLY B 1 293 ? 19.312 25.281 23.031 1 66.44 293 GLY B C 1
ATOM 5676 O O . GLY B 1 293 ? 20.422 25.781 22.844 1 66.44 293 GLY B O 1
ATOM 5677 N N . LEU B 1 294 ? 18.578 24.453 22.188 1 79.69 294 LEU B N 1
ATOM 5678 C CA . LEU B 1 294 ? 19.188 24.281 20.859 1 79.69 294 LEU B CA 1
ATOM 5679 C C . LEU B 1 294 ? 18.672 25.344 19.891 1 79.69 294 LEU B C 1
ATOM 5681 O O . LEU B 1 294 ? 17.484 25.641 19.859 1 79.69 294 LEU B O 1
ATOM 5685 N N . ASP B 1 295 ? 19.609 25.938 19.234 1 86.19 295 ASP B N 1
ATOM 5686 C CA . ASP B 1 295 ? 19.25 26.906 18.203 1 86.19 295 ASP B CA 1
ATOM 5687 C C . ASP B 1 295 ? 19.062 26.219 16.844 1 86.19 295 ASP B C 1
ATOM 5689 O O . ASP B 1 295 ? 20 26.141 16.062 1 86.19 295 ASP B O 1
ATOM 5693 N N . LEU B 1 296 ? 17.891 25.844 16.516 1 90.25 296 LEU B N 1
ATOM 5694 C CA . LEU B 1 296 ? 17.578 25.188 15.25 1 90.25 296 LEU B CA 1
ATOM 5695 C C . LEU B 1 296 ? 17.906 26.078 14.062 1 90.25 296 LEU B C 1
ATOM 5697 O O . LEU B 1 296 ? 18.203 25.594 12.969 1 90.25 296 LEU B O 1
ATOM 5701 N N . ARG B 1 297 ? 17.953 27.359 14.297 1 91.06 297 ARG B N 1
ATOM 5702 C CA . ARG B 1 297 ? 18.125 28.328 13.219 1 91.06 297 ARG B CA 1
ATOM 5703 C C . ARG B 1 297 ? 19.562 28.359 12.734 1 91.06 297 ARG B C 1
ATOM 5705 O O . ARG B 1 297 ? 19.859 28.891 11.664 1 91.06 297 ARG B O 1
ATOM 5712 N N . SER B 1 298 ? 20.375 27.766 13.469 1 92.44 298 SER B N 1
ATOM 5713 C CA . SER B 1 298 ? 21.766 27.656 13.031 1 92.44 298 SER B CA 1
ATOM 5714 C C . SER B 1 298 ? 21.891 26.719 11.844 1 92.44 298 SER B C 1
ATOM 5716 O O . SER B 1 298 ? 22.891 26.75 11.125 1 92.44 298 SER B O 1
ATOM 5718 N N . GLY B 1 299 ? 20.891 25.875 11.602 1 94.38 299 GLY B N 1
ATOM 5719 C CA . GLY B 1 299 ? 20.984 24.922 10.508 1 94.38 299 GLY B CA 1
ATOM 5720 C C . GLY B 1 299 ? 19.719 24.844 9.68 1 94.38 299 GLY B C 1
ATOM 5721 O O . GLY B 1 299 ? 19.703 24.219 8.617 1 94.38 299 GLY B O 1
ATOM 5722 N N . ILE B 1 300 ? 18.672 25.5 10.141 1 96.94 300 ILE B N 1
ATOM 5723 C CA . ILE B 1 300 ? 17.375 25.453 9.477 1 96.94 300 ILE B CA 1
ATOM 5724 C C . ILE B 1 300 ? 16.812 26.859 9.344 1 96.94 300 ILE B C 1
ATOM 5726 O O . ILE B 1 300 ? 16.766 27.625 10.312 1 96.94 300 ILE B O 1
ATOM 5730 N N . ASP B 1 301 ? 16.312 27.188 8.125 1 97.69 301 ASP B N 1
ATOM 5731 C CA . ASP B 1 301 ? 15.797 28.531 7.883 1 97.69 301 ASP B CA 1
ATOM 5732 C C . ASP B 1 301 ? 14.266 28.547 7.934 1 97.69 301 ASP B C 1
ATOM 5734 O O . ASP B 1 301 ? 13.664 29.547 8.328 1 97.69 301 ASP B O 1
ATOM 5738 N N . HIS B 1 302 ? 13.648 27.5 7.48 1 98.25 302 HIS B N 1
ATOM 5739 C CA . HIS B 1 302 ? 12.195 27.438 7.398 1 98.25 302 HIS B CA 1
ATOM 5740 C C . HIS B 1 302 ? 11.672 26.094 7.918 1 98.25 302 HIS B C 1
ATOM 5742 O O . HIS B 1 302 ? 12.367 25.078 7.836 1 98.25 302 HIS B O 1
ATOM 5748 N N . PHE B 1 303 ? 10.492 26.125 8.492 1 98.06 303 PHE B N 1
ATOM 5749 C CA . PHE B 1 303 ? 9.852 24.938 9.039 1 98.06 303 PHE B CA 1
ATOM 5750 C C . PHE B 1 303 ? 8.555 24.641 8.297 1 98.06 303 PHE B C 1
ATOM 5752 O O . PHE B 1 303 ? 7.664 25.484 8.211 1 98.06 303 PHE B O 1
ATOM 5759 N N . CYS B 1 304 ? 8.508 23.5 7.719 1 98.25 304 CYS B N 1
ATOM 5760 C CA . CYS B 1 304 ? 7.34 22.984 7.023 1 98.25 304 CYS B CA 1
ATOM 5761 C C . CYS B 1 304 ? 6.656 21.891 7.84 1 98.25 304 CYS B C 1
ATOM 5763 O O . CYS B 1 304 ? 6.988 20.719 7.707 1 98.25 304 CYS B O 1
ATOM 5765 N N . VAL B 1 305 ? 5.648 22.281 8.594 1 97.62 305 VAL B N 1
ATOM 5766 C CA . VAL B 1 305 ? 4.988 21.391 9.547 1 97.62 305 VAL B CA 1
ATOM 5767 C C . VAL B 1 305 ? 3.688 20.859 8.953 1 97.62 305 VAL B C 1
ATOM 5769 O O . VAL B 1 305 ? 2.879 21.625 8.43 1 97.62 305 VAL B O 1
ATOM 5772 N N . HIS B 1 306 ? 3.506 19.578 9.086 1 93.5 306 HIS B N 1
ATOM 5773 C CA . HIS B 1 306 ? 2.287 18.953 8.578 1 93.5 306 HIS B CA 1
ATOM 5774 C C . HIS B 1 306 ? 1.047 19.594 9.188 1 93.5 306 HIS B C 1
ATOM 5776 O O . HIS B 1 306 ? 0.939 19.703 10.414 1 93.5 306 HIS B O 1
ATOM 5782 N N . PRO B 1 307 ? 0.108 19.953 8.352 1 96.69 307 PRO B N 1
ATOM 5783 C CA . PRO B 1 307 ? -1.115 20.578 8.852 1 96.69 307 PRO B CA 1
ATOM 5784 C C . PRO B 1 307 ? -2.186 19.562 9.242 1 96.69 307 PRO B C 1
ATOM 5786 O O . PRO B 1 307 ? -3.293 19.578 8.703 1 96.69 307 PRO B O 1
ATOM 5789 N N . GLY B 1 308 ? -1.846 18.75 10.25 1 94.38 308 GLY B N 1
ATOM 5790 C CA . GLY B 1 308 ? -2.725 17.672 10.648 1 94.38 308 GLY B CA 1
ATOM 5791 C C . GLY B 1 308 ? -3.883 18.125 11.516 1 94.38 308 GLY B C 1
ATOM 5792 O O . GLY B 1 308 ? -4.836 17.375 11.727 1 94.38 308 GLY B O 1
ATOM 5793 N N . GLY B 1 309 ? -3.852 19.25 12.039 1 94.5 309 GLY B N 1
ATOM 5794 C CA . GLY B 1 309 ? -4.781 19.859 12.977 1 94.5 309 GLY B CA 1
ATOM 5795 C C . GLY B 1 309 ? -4.121 20.859 13.898 1 94.5 309 GLY B C 1
ATOM 5796 O O . GLY B 1 309 ? -2.895 20.891 14.023 1 94.5 309 GLY B O 1
ATOM 5797 N N . ARG B 1 310 ? -4.938 21.656 14.5 1 94 310 ARG B N 1
ATOM 5798 C CA . ARG B 1 310 ? -4.43 22.734 15.359 1 94 310 ARG B CA 1
ATOM 5799 C C . ARG B 1 310 ? -3.582 22.156 16.484 1 94 310 ARG B C 1
ATOM 5801 O O . ARG B 1 310 ? -2.498 22.672 16.781 1 94 310 ARG B O 1
ATOM 5808 N N . ALA B 1 311 ? -4.027 21.109 17.062 1 92.81 311 ALA B N 1
ATOM 5809 C CA . ALA B 1 311 ? -3.334 20.531 18.219 1 92.81 311 ALA B CA 1
ATOM 5810 C C . ALA B 1 311 ? -1.963 20 17.812 1 92.81 311 ALA B C 1
ATOM 5812 O O . ALA B 1 311 ? -0.995 20.125 18.562 1 92.81 311 ALA B O 1
ATOM 5813 N N . ILE B 1 312 ? -1.878 19.406 16.672 1 93.19 312 ILE B N 1
ATOM 5814 C CA . ILE B 1 312 ? -0.621 18.844 16.188 1 93.19 312 ILE B CA 1
ATOM 5815 C C . ILE B 1 312 ? 0.359 19.969 15.875 1 93.19 312 ILE B C 1
ATOM 5817 O O . ILE B 1 312 ? 1.536 19.891 16.234 1 93.19 312 ILE B O 1
ATOM 5821 N N . ILE B 1 313 ? -0.116 21 15.211 1 96.5 313 ILE B N 1
ATOM 5822 C CA . ILE B 1 313 ? 0.73 22.141 14.867 1 96.5 313 ILE B CA 1
ATOM 5823 C C . ILE B 1 313 ? 1.259 22.797 16.141 1 96.5 313 ILE B C 1
ATOM 5825 O O . ILE B 1 313 ? 2.451 23.078 16.25 1 96.5 313 ILE B O 1
ATOM 5829 N N . ASP B 1 314 ? 0.388 22.938 17.109 1 95.19 314 ASP B N 1
ATOM 5830 C CA . ASP B 1 314 ? 0.77 23.547 18.375 1 95.19 314 ASP B CA 1
ATOM 5831 C C . ASP B 1 314 ? 1.818 22.703 19.094 1 95.19 314 ASP B C 1
ATOM 5833 O O . ASP B 1 314 ? 2.781 23.234 19.656 1 95.19 314 ASP B O 1
ATOM 5837 N N . GLU B 1 315 ? 1.605 21.453 19.094 1 93.5 315 GLU B N 1
ATOM 5838 C CA . GLU B 1 315 ? 2.523 20.547 19.781 1 93.5 315 GLU B CA 1
ATOM 5839 C C . GLU B 1 315 ? 3.906 20.562 19.141 1 93.5 315 GLU B C 1
ATOM 5841 O O . GLU B 1 315 ? 4.922 20.562 19.844 1 93.5 315 GLU B O 1
ATOM 5846 N N . VAL B 1 316 ? 3.932 20.562 17.859 1 94.56 316 VAL B N 1
ATOM 5847 C CA . VAL B 1 316 ? 5.207 20.641 17.156 1 94.56 316 VAL B CA 1
ATOM 5848 C C . VAL B 1 316 ? 5.871 21.984 17.453 1 94.56 316 VAL B C 1
ATOM 5850 O O . VAL B 1 316 ? 7.074 22.047 17.719 1 94.56 316 VAL B O 1
ATOM 5853 N N . GLY B 1 317 ? 5.09 23.062 17.406 1 95.12 317 GLY B N 1
ATOM 5854 C CA . GLY B 1 317 ? 5.602 24.375 17.734 1 95.12 317 GLY B CA 1
ATOM 5855 C C . GLY B 1 317 ? 6.215 24.453 19.125 1 95.12 317 GLY B C 1
ATOM 5856 O O . GLY B 1 317 ? 7.309 24.984 19.297 1 95.12 317 GLY B O 1
ATOM 5857 N N . LYS B 1 318 ? 5.535 23.859 20.062 1 92.88 318 LYS B N 1
ATOM 5858 C CA . LYS B 1 318 ? 6.008 23.828 21.438 1 92.88 318 LYS B CA 1
ATOM 5859 C C . LYS B 1 318 ? 7.297 23.016 21.578 1 92.88 318 LYS B C 1
ATOM 5861 O O . LYS B 1 318 ? 8.258 23.469 22.203 1 92.88 318 LYS B O 1
ATOM 5866 N N . SER B 1 319 ? 7.301 21.875 20.938 1 90.5 319 SER B N 1
ATOM 5867 C CA . SER B 1 319 ? 8.438 20.969 21.047 1 90.5 319 SER B CA 1
ATOM 5868 C C . SER B 1 319 ? 9.695 21.578 20.438 1 90.5 319 SER B C 1
ATOM 5870 O O . SER B 1 319 ? 10.805 21.328 20.906 1 90.5 319 SER B O 1
ATOM 5872 N N . LEU B 1 320 ? 9.477 22.453 19.453 1 92.94 320 LEU B N 1
ATOM 5873 C CA . LEU B 1 320 ? 10.625 23.016 18.734 1 92.94 320 LEU B CA 1
ATOM 5874 C C . LEU B 1 320 ? 10.812 24.484 19.094 1 92.94 320 LEU B C 1
ATOM 5876 O O . LEU B 1 320 ? 11.711 25.156 18.562 1 92.94 320 LEU B O 1
ATOM 5880 N N . ALA B 1 321 ? 10.016 25.016 19.922 1 91 321 ALA B N 1
ATOM 5881 C CA . ALA B 1 321 ? 10.039 26.422 20.312 1 91 321 ALA B CA 1
ATOM 5882 C C . ALA B 1 321 ? 9.961 27.344 19.094 1 91 321 ALA B C 1
ATOM 5884 O O . ALA B 1 321 ? 10.758 28.266 18.938 1 91 321 ALA B O 1
ATOM 5885 N N . LEU B 1 322 ? 9.031 27 18.234 1 94.88 322 LEU B N 1
ATOM 5886 C CA . LEU B 1 322 ? 8.82 27.797 17.031 1 94.88 322 LEU B CA 1
ATOM 5887 C C . LEU B 1 322 ? 7.914 29 17.312 1 94.88 322 LEU B C 1
ATOM 5889 O O . LEU B 1 322 ? 7.035 28.922 18.172 1 94.88 322 LEU B O 1
ATOM 5893 N N . ASN B 1 323 ? 8.156 30.094 16.609 1 95.06 323 ASN B N 1
ATOM 5894 C CA . ASN B 1 323 ? 7.32 31.281 16.781 1 95.06 323 ASN B CA 1
ATOM 5895 C C . ASN B 1 323 ? 6.168 31.297 15.773 1 95.06 323 ASN B C 1
ATOM 5897 O O . ASN B 1 323 ? 6.02 30.375 14.977 1 95.06 323 ASN B O 1
ATOM 5901 N N . ASP B 1 324 ? 5.359 32.344 15.742 1 95.5 324 ASP B N 1
ATOM 5902 C CA . ASP B 1 324 ? 4.156 32.406 14.922 1 95.5 324 ASP B CA 1
ATOM 5903 C C . ASP B 1 324 ? 4.508 32.5 13.445 1 95.5 324 ASP B C 1
ATOM 5905 O O . ASP B 1 324 ? 3.783 31.969 12.594 1 95.5 324 ASP B O 1
ATOM 5909 N N . TYR B 1 325 ? 5.574 33.188 13.18 1 96.56 325 TYR B N 1
ATOM 5910 C CA . TYR B 1 325 ? 6.016 33.281 11.789 1 96.56 325 TYR B CA 1
ATOM 5911 C C . TYR B 1 325 ? 6.352 31.906 11.227 1 96.56 325 TYR B C 1
ATOM 5913 O O . TYR B 1 325 ? 5.992 31.594 10.094 1 96.56 325 TYR B O 1
ATOM 5921 N N . ASP B 1 326 ? 6.988 31.062 12.062 1 97.12 326 ASP B N 1
ATOM 5922 C CA . ASP B 1 326 ? 7.387 29.719 11.648 1 97.12 326 ASP B CA 1
ATOM 5923 C C . ASP B 1 326 ? 6.164 28.844 11.406 1 97.12 326 ASP B C 1
ATOM 5925 O O . ASP B 1 326 ? 6.172 27.984 10.508 1 97.12 326 ASP B O 1
ATOM 5929 N N . LEU B 1 327 ? 5.121 29.031 12.156 1 97.88 327 LEU B N 1
ATOM 5930 C CA . LEU B 1 327 ? 3.975 28.125 12.133 1 97.88 327 LEU B CA 1
ATOM 5931 C C . LEU B 1 327 ? 2.908 28.625 11.164 1 97.88 327 LEU B C 1
ATOM 5933 O O . LEU B 1 327 ? 1.986 27.891 10.812 1 97.88 327 LEU B O 1
ATOM 5937 N N . GLU B 1 328 ? 3.045 29.891 10.727 1 97.88 328 GLU B N 1
ATOM 5938 C CA . GLU B 1 328 ? 2.043 30.516 9.875 1 97.88 328 GLU B CA 1
ATOM 5939 C C . GLU B 1 328 ? 1.768 29.672 8.633 1 97.88 328 GLU B C 1
ATOM 5941 O O . GLU B 1 328 ? 0.609 29.422 8.289 1 97.88 328 GLU B O 1
ATOM 5946 N N . PRO B 1 329 ? 2.764 29.109 7.957 1 98.56 329 PRO B N 1
ATOM 5947 C CA . PRO B 1 329 ? 2.467 28.328 6.75 1 98.56 329 PRO B CA 1
ATOM 5948 C C . PRO B 1 329 ? 1.587 27.109 7.035 1 98.56 329 PRO B C 1
ATOM 5950 O O . PRO B 1 329 ? 0.652 26.828 6.277 1 98.56 329 PRO B O 1
ATOM 5953 N N . ALA B 1 330 ? 1.849 26.406 8.086 1 98.31 330 ALA B N 1
ATOM 5954 C CA . ALA B 1 330 ? 1.047 25.25 8.445 1 98.31 330 ALA B CA 1
ATOM 5955 C C . ALA B 1 330 ? -0.376 25.656 8.82 1 98.31 330 ALA B C 1
ATOM 5957 O O . ALA B 1 330 ? -1.341 25 8.422 1 98.31 330 ALA B O 1
ATOM 5958 N N . ARG B 1 331 ? -0.483 26.719 9.57 1 97.5 331 ARG B N 1
ATOM 5959 C CA . ARG B 1 331 ? -1.796 27.188 10 1 97.5 331 ARG B CA 1
ATOM 5960 C C . ARG B 1 331 ? -2.627 27.656 8.805 1 97.5 331 ARG B C 1
ATOM 5962 O O . ARG B 1 331 ? -3.828 27.391 8.734 1 97.5 331 ARG B O 1
ATOM 5969 N N . MET B 1 332 ? -1.985 28.328 7.855 1 97.81 332 MET B N 1
ATOM 5970 C CA . MET B 1 332 ? -2.715 28.828 6.691 1 97.81 332 MET B CA 1
ATOM 5971 C C . MET B 1 332 ? -3.096 27.688 5.754 1 97.81 332 MET B C 1
ATOM 5973 O O . MET B 1 332 ? -4.172 27.703 5.152 1 97.81 332 MET B O 1
ATOM 5977 N N . ALA B 1 333 ? -2.221 26.719 5.625 1 98 333 ALA B N 1
ATOM 5978 C CA . ALA B 1 333 ? -2.576 25.547 4.82 1 98 333 ALA B CA 1
ATOM 5979 C C . ALA B 1 333 ? -3.764 24.797 5.426 1 98 333 ALA B C 1
ATOM 5981 O O . ALA B 1 333 ? -4.672 24.375 4.703 1 98 333 ALA B O 1
ATOM 5982 N N . LEU B 1 334 ? -3.734 24.641 6.746 1 97.38 334 LEU B N 1
ATOM 5983 C CA . LEU B 1 334 ? -4.867 24.016 7.422 1 97.38 334 LEU B CA 1
ATOM 5984 C C . LEU B 1 334 ? -6.137 24.844 7.227 1 97.38 334 LEU B C 1
ATOM 5986 O O . LEU B 1 334 ? -7.195 24.297 6.922 1 97.38 334 LEU B O 1
ATOM 5990 N N . TYR B 1 335 ? -5.965 26.109 7.379 1 96.62 335 TYR B N 1
ATOM 5991 C CA . TYR B 1 335 ? -7.105 27.016 7.281 1 96.62 335 TYR B CA 1
ATOM 5992 C C . TYR B 1 335 ? -7.715 26.969 5.883 1 96.62 335 TYR B C 1
ATOM 5994 O O . TYR B 1 335 ? -8.938 26.875 5.734 1 96.62 335 TYR B O 1
ATOM 6002 N N . ARG B 1 336 ? -6.957 26.984 4.871 1 97 336 ARG B N 1
ATOM 6003 C CA . ARG B 1 336 ? -7.43 27.172 3.504 1 97 336 ARG B CA 1
ATOM 6004 C C . ARG B 1 336 ? -7.762 25.828 2.855 1 97 336 ARG B C 1
ATOM 6006 O O . ARG B 1 336 ? -8.68 25.734 2.037 1 97 336 ARG B O 1
ATOM 6013 N N . PHE B 1 337 ? -7.074 24.766 3.252 1 97.38 337 PHE B N 1
ATOM 6014 C CA . PHE B 1 337 ? -7.227 23.516 2.506 1 97.38 337 PHE B CA 1
ATOM 6015 C C . PHE B 1 337 ? -7.59 22.359 3.438 1 97.38 337 PHE B C 1
ATOM 6017 O O . PHE B 1 337 ? -7.918 21.266 2.98 1 97.38 337 PHE B O 1
ATOM 6024 N N . GLY B 1 338 ? -7.586 22.578 4.766 1 96.75 338 GLY B N 1
ATOM 6025 C CA . GLY B 1 338 ? -7.828 21.5 5.703 1 96.75 338 GLY B CA 1
ATOM 6026 C C . GLY B 1 338 ? -6.715 20.469 5.73 1 96.75 338 GLY B C 1
ATOM 6027 O O . GLY B 1 338 ? -5.613 20.719 5.246 1 96.75 338 GLY B O 1
ATOM 6028 N N . ASN B 1 339 ? -6.98 19.391 6.445 1 96.69 339 ASN B N 1
ATOM 6029 C CA . ASN B 1 339 ? -6.051 18.266 6.441 1 96.69 339 ASN B CA 1
ATOM 6030 C C . ASN B 1 339 ? -6.203 17.422 5.188 1 96.69 339 ASN B C 1
ATOM 6032 O O . ASN B 1 339 ? -7.141 16.625 5.082 1 96.69 339 ASN B O 1
ATOM 6036 N N . THR B 1 340 ? -5.254 17.5 4.328 1 96.69 340 THR B N 1
ATOM 6037 C CA . THR B 1 340 ? -5.293 16.75 3.084 1 96.69 340 THR B CA 1
ATOM 6038 C C . THR B 1 340 ? -4.406 15.5 3.184 1 96.69 340 THR B C 1
ATOM 6040 O O . THR B 1 340 ? -3.893 15.016 2.174 1 96.69 340 THR B O 1
ATOM 6043 N N . SER B 1 341 ? -4.195 15.062 4.359 1 94.62 341 SER B N 1
ATOM 6044 C CA . SER B 1 341 ? -3.469 13.836 4.676 1 94.62 341 SER B CA 1
ATOM 6045 C C . SER B 1 341 ? -2.035 13.898 4.16 1 94.62 341 SER B C 1
ATOM 6047 O O . SER B 1 341 ? -1.308 14.852 4.441 1 94.62 341 SER B O 1
ATOM 6049 N N . SER B 1 342 ? -1.58 12.93 3.428 1 92 342 SER B N 1
ATOM 6050 C CA . SER B 1 342 ? -0.169 12.797 3.078 1 92 342 SER B CA 1
ATOM 6051 C C . SER B 1 342 ? 0.266 13.906 2.121 1 92 342 SER B C 1
ATOM 6053 O O . SER B 1 342 ? 1.454 14.219 2.027 1 92 342 SER B O 1
ATOM 6055 N N . GLY B 1 343 ? -0.622 14.531 1.492 1 94 343 GLY B N 1
ATOM 6056 C CA . GLY B 1 343 ? -0.259 15.609 0.587 1 94 343 GLY B CA 1
ATOM 6057 C C . GLY B 1 343 ? -0.149 16.953 1.278 1 94 343 GLY B C 1
ATOM 6058 O O . GLY B 1 343 ? 0.311 17.938 0.68 1 94 343 GLY B O 1
ATOM 6059 N N . GLY B 1 344 ? -0.475 17.047 2.496 1 95.62 344 GLY B N 1
ATOM 6060 C CA . GLY B 1 344 ? -0.659 18.312 3.205 1 95.62 344 GLY B CA 1
ATOM 6061 C C . GLY B 1 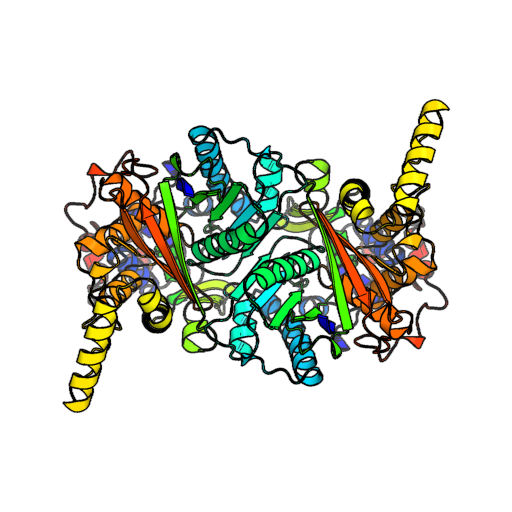344 ? 0.605 19.141 3.277 1 95.62 344 GLY B C 1
ATOM 6062 O O . GLY B 1 344 ? 0.55 20.375 3.193 1 95.62 344 GLY B O 1
ATOM 6063 N N . LEU B 1 345 ? 1.782 18.531 3.377 1 97.25 345 LEU B N 1
ATOM 6064 C CA . LEU B 1 345 ? 3.059 19.219 3.535 1 97.25 345 LEU B CA 1
ATOM 6065 C C . LEU B 1 345 ? 3.338 20.125 2.34 1 97.25 345 LEU B C 1
ATOM 6067 O O . LEU B 1 345 ? 3.932 21.203 2.492 1 97.25 345 LEU B O 1
ATOM 6071 N N . TRP B 1 346 ? 2.846 19.75 1.272 1 98 346 TRP B N 1
ATOM 6072 C CA . TRP B 1 346 ? 3.215 20.453 0.048 1 98 346 TRP B CA 1
ATOM 6073 C C . TRP B 1 346 ? 2.371 21.703 -0.134 1 98 346 TRP B C 1
ATOM 6075 O O . TRP B 1 346 ? 2.793 22.656 -0.803 1 98 346 TRP B O 1
ATOM 6085 N N . TYR B 1 347 ? 1.194 21.703 0.475 1 98.38 347 TYR B N 1
ATOM 6086 C CA . TYR B 1 347 ? 0.421 22.938 0.545 1 98.38 347 TYR B CA 1
ATOM 6087 C C . TYR B 1 347 ? 1.108 23.953 1.44 1 98.38 347 TYR B C 1
ATOM 6089 O O . TYR B 1 347 ? 1.048 25.156 1.179 1 98.38 347 TYR B O 1
ATOM 6097 N N . VAL B 1 348 ? 1.732 23.453 2.506 1 98.56 348 VAL B N 1
ATOM 6098 C CA . VAL B 1 348 ? 2.492 24.297 3.416 1 98.56 348 VAL B CA 1
ATOM 6099 C C . VAL B 1 348 ? 3.699 24.891 2.688 1 98.56 348 VAL B C 1
ATOM 6101 O O . VAL B 1 348 ? 3.961 26.094 2.777 1 98.56 348 VAL B O 1
ATOM 6104 N N . LEU B 1 349 ? 4.41 24.062 1.967 1 98.56 349 LEU B N 1
ATOM 6105 C CA . LEU B 1 349 ? 5.527 24.531 1.154 1 98.56 349 LEU B CA 1
ATOM 6106 C C . LEU B 1 349 ? 5.066 25.562 0.141 1 98.56 349 LEU B C 1
ATOM 6108 O O . LEU B 1 349 ? 5.73 26.578 -0.057 1 98.56 349 LEU B O 1
ATOM 6112 N N . GLY B 1 350 ? 3.943 25.281 -0.479 1 98.31 350 GLY B N 1
ATOM 6113 C CA . GLY B 1 350 ? 3.389 26.203 -1.46 1 98.31 350 GLY B CA 1
ATOM 6114 C C . GLY B 1 350 ? 3.098 27.578 -0.892 1 98.31 350 GLY B C 1
ATOM 6115 O O . GLY B 1 350 ? 3.264 28.594 -1.578 1 98.31 350 GLY B O 1
ATOM 6116 N N . TYR B 1 351 ? 2.662 27.594 0.292 1 98.56 351 TYR B N 1
ATOM 6117 C CA . TYR B 1 351 ? 2.4 28.875 0.942 1 98.56 351 TYR B CA 1
ATOM 6118 C C . TYR B 1 351 ? 3.678 29.703 1.059 1 98.56 351 TYR B C 1
ATOM 6120 O O . TYR B 1 351 ? 3.686 30.891 0.744 1 98.56 351 TYR B O 1
ATOM 6128 N N . MET B 1 352 ? 4.738 29.078 1.546 1 98.44 352 MET B N 1
ATOM 6129 C CA . MET B 1 352 ? 6.008 29.781 1.704 1 98.44 352 MET B CA 1
ATOM 6130 C C . MET B 1 352 ? 6.531 30.266 0.358 1 98.44 352 MET B C 1
ATOM 6132 O O . MET B 1 352 ? 7.062 31.375 0.258 1 98.44 352 MET B O 1
ATOM 6136 N N . GLU B 1 353 ? 6.375 29.438 -0.623 1 98.25 353 GLU B N 1
ATOM 6137 C CA . GLU B 1 353 ? 6.781 29.812 -1.971 1 98.25 353 GLU B CA 1
ATOM 6138 C C . GLU B 1 353 ? 5.984 31.016 -2.469 1 98.25 353 GLU B C 1
ATOM 6140 O O . GLU B 1 353 ? 6.559 31.984 -2.984 1 98.25 353 GLU B O 1
ATOM 6145 N N . ALA B 1 354 ? 4.738 30.938 -2.291 1 98.06 354 ALA B N 1
ATOM 6146 C CA . ALA B 1 354 ? 3.846 31.984 -2.768 1 98.06 354 ALA B CA 1
ATOM 6147 C C . ALA B 1 354 ? 4.121 33.312 -2.055 1 98.06 354 ALA B C 1
ATOM 6149 O O . ALA B 1 354 ? 3.975 34.375 -2.643 1 98.06 354 ALA B O 1
ATOM 6150 N N . LYS B 1 355 ? 4.508 33.219 -0.849 1 98 355 LYS B N 1
ATOM 6151 C CA . LYS B 1 355 ? 4.824 34.406 -0.059 1 98 355 LYS B CA 1
ATOM 6152 C C . LYS B 1 355 ? 6.246 34.906 -0.341 1 98 355 LYS B C 1
ATOM 6154 O O . LYS B 1 355 ? 6.707 35.875 0.264 1 98 355 LYS B O 1
ATOM 6159 N N . LYS B 1 356 ? 7.027 34.219 -1.176 1 97.56 356 LYS B N 1
ATOM 6160 C CA . LYS B 1 356 ? 8.383 34.594 -1.591 1 97.56 356 LYS B CA 1
ATOM 6161 C C . LYS B 1 356 ? 9.344 34.562 -0.405 1 97.56 356 LYS B C 1
ATOM 6163 O O . LYS B 1 356 ? 10.211 35.438 -0.291 1 97.56 356 LYS B O 1
ATOM 6168 N N . ARG B 1 357 ? 9.117 33.531 0.409 1 97.56 357 ARG B N 1
ATOM 6169 C CA . ARG B 1 357 ? 9.93 33.438 1.614 1 97.56 357 ARG B CA 1
ATOM 6170 C C . ARG B 1 357 ? 11.18 32.594 1.361 1 97.56 357 ARG B C 1
ATOM 6172 O O . ARG B 1 357 ? 12.133 32.625 2.15 1 97.56 357 ARG B O 1
ATOM 6179 N N . LEU B 1 358 ? 11.203 31.828 0.319 1 98.44 358 LEU B N 1
ATOM 6180 C CA . LEU B 1 358 ? 12.227 30.797 0.105 1 98.44 358 LEU B CA 1
ATOM 6181 C C . LEU B 1 358 ? 13.328 31.328 -0.821 1 98.44 358 LEU B C 1
ATOM 6183 O O . LEU B 1 358 ? 13.117 31.438 -2.031 1 98.44 358 LEU B O 1
ATOM 6187 N N . LYS B 1 359 ? 14.492 31.516 -0.261 1 98.38 359 LYS B N 1
ATOM 6188 C CA . LYS B 1 359 ? 15.625 32.031 -1.016 1 98.38 359 LYS B CA 1
ATOM 6189 C C . LYS B 1 359 ? 16.672 30.953 -1.274 1 98.38 359 LYS B C 1
ATOM 6191 O O . LYS B 1 359 ? 16.812 30.016 -0.486 1 98.38 359 LYS B O 1
ATOM 6196 N N . LYS B 1 360 ? 17.406 31.188 -2.352 1 98.38 360 LYS B N 1
ATOM 6197 C CA . LYS B 1 360 ? 18.469 30.25 -2.697 1 98.38 360 LYS B CA 1
ATOM 6198 C C . LYS B 1 360 ? 19.406 30.016 -1.511 1 98.38 360 LYS B C 1
ATOM 6200 O O . LYS B 1 360 ? 19.859 30.969 -0.879 1 98.38 360 LYS B O 1
ATOM 6205 N N . GLY B 1 361 ? 19.594 28.766 -1.196 1 98.25 361 GLY B N 1
ATOM 6206 C CA . GLY B 1 361 ? 20.5 28.391 -0.123 1 98.25 361 GLY B CA 1
ATOM 6207 C C . GLY B 1 361 ? 19.797 28.078 1.181 1 98.25 361 GLY B C 1
ATOM 6208 O O . GLY B 1 361 ? 20.359 27.438 2.061 1 98.25 361 GLY B O 1
ATOM 6209 N N . ASP B 1 362 ? 18.547 28.531 1.325 1 98.5 362 ASP B N 1
ATOM 6210 C CA . ASP B 1 362 ? 17.781 28.281 2.541 1 98.5 362 ASP B CA 1
ATOM 6211 C C . ASP B 1 362 ? 17.594 26.781 2.758 1 98.5 362 ASP B C 1
ATOM 6213 O O . ASP B 1 362 ? 17.547 26 1.797 1 98.5 362 ASP B O 1
ATOM 6217 N N . LYS B 1 363 ? 17.5 26.391 3.982 1 98.44 363 LYS B N 1
ATOM 6218 C CA . LYS B 1 363 ? 17.188 25.016 4.367 1 98.44 363 LYS B CA 1
ATOM 6219 C C . LYS B 1 363 ? 15.789 24.922 4.98 1 98.44 363 LYS B C 1
ATOM 6221 O O . LYS B 1 363 ? 15.43 25.719 5.848 1 98.44 363 LYS B O 1
ATOM 6226 N N . ILE B 1 364 ? 15.039 24 4.473 1 98.62 364 ILE B N 1
ATOM 6227 C CA . ILE B 1 364 ? 13.672 23.766 4.934 1 98.62 364 ILE B CA 1
ATOM 6228 C C . ILE B 1 364 ? 13.594 22.422 5.664 1 98.62 364 ILE B C 1
ATOM 6230 O O . ILE B 1 364 ? 13.906 21.375 5.09 1 98.62 364 ILE B O 1
ATOM 6234 N N . LEU B 1 365 ? 13.219 22.438 6.934 1 98.31 365 LEU B N 1
ATOM 6235 C CA . LEU B 1 365 ? 12.922 21.203 7.66 1 98.31 365 LEU B CA 1
ATOM 6236 C C . LEU B 1 365 ? 11.445 20.844 7.543 1 98.31 365 LEU B C 1
ATOM 6238 O O . LEU B 1 365 ? 10.586 21.547 8.062 1 98.31 365 LEU B O 1
ATOM 6242 N N . MET B 1 366 ? 11.164 19.75 6.863 1 98.19 366 MET B N 1
ATOM 6243 C CA . MET B 1 366 ? 9.812 19.203 6.758 1 98.19 366 MET B CA 1
ATOM 6244 C C . MET B 1 366 ? 9.57 18.172 7.844 1 98.19 366 MET B C 1
ATOM 6246 O O . MET B 1 366 ? 10.375 17.25 8.031 1 98.19 366 MET B O 1
ATOM 6250 N N . ILE B 1 367 ? 8.453 18.344 8.562 1 97.44 367 ILE B N 1
ATOM 6251 C CA . ILE B 1 367 ? 8.102 17.438 9.648 1 97.44 367 ILE B CA 1
ATOM 6252 C C . ILE B 1 367 ? 6.703 16.859 9.414 1 97.44 367 ILE B C 1
ATOM 6254 O O . ILE B 1 367 ? 5.742 17.609 9.227 1 97.44 367 ILE B O 1
ATOM 6258 N N . SER B 1 368 ? 6.645 15.602 9.453 1 96.25 368 SER B N 1
ATOM 6259 C CA . SER B 1 368 ? 5.352 14.953 9.258 1 96.25 368 SER B CA 1
ATOM 6260 C C . SER B 1 368 ? 5.152 13.82 10.258 1 96.25 368 SER B C 1
ATOM 6262 O O . SER B 1 368 ? 6.102 13.109 10.602 1 96.25 368 SER B O 1
ATOM 6264 N N . LEU B 1 369 ? 3.936 13.695 10.711 1 95.81 369 LEU B N 1
ATOM 6265 C CA . LEU B 1 369 ? 3.498 12.648 11.625 1 95.81 369 LEU B CA 1
ATOM 6266 C C . LEU B 1 369 ? 2.391 11.805 11.008 1 95.81 369 LEU B C 1
ATOM 6268 O O . LEU B 1 369 ? 1.641 12.289 10.156 1 95.81 369 LEU B O 1
ATOM 6272 N N . GLY B 1 370 ? 2.316 10.555 11.422 1 94.25 370 GLY B N 1
ATOM 6273 C CA . GLY B 1 370 ? 1.263 9.719 10.859 1 94.25 370 GLY B CA 1
ATOM 6274 C C . GLY B 1 370 ? 1.069 8.414 11.617 1 94.25 370 GLY B C 1
ATOM 6275 O O . GLY B 1 370 ? 1.908 8.039 12.438 1 94.25 370 GLY B O 1
ATOM 6276 N N . ALA B 1 371 ? 0.009 7.703 11.195 1 93.12 371 ALA B N 1
ATOM 6277 C CA . ALA B 1 371 ? -0.406 6.453 11.82 1 93.12 371 ALA B CA 1
ATOM 6278 C C . ALA B 1 371 ? 0.712 5.414 11.766 1 93.12 371 ALA B C 1
ATOM 6280 O O . ALA B 1 371 ? 1.422 5.309 10.766 1 93.12 371 ALA B O 1
ATOM 6281 N N . GLY B 1 372 ? 0.727 4.551 12.828 1 89.44 372 GLY B N 1
ATOM 6282 C CA . GLY B 1 372 ? 1.731 3.508 12.961 1 89.44 372 GLY B CA 1
ATOM 6283 C C . GLY B 1 372 ? 2.256 3.361 14.375 1 89.44 372 GLY B C 1
ATOM 6284 O O . GLY B 1 372 ? 2.166 2.283 14.969 1 89.44 372 GLY B O 1
ATOM 6285 N N . PHE B 1 373 ? 2.852 4.59 14.992 1 94.75 373 PHE B N 1
ATOM 6286 C CA . PHE B 1 373 ? 2.928 6.035 14.805 1 94.75 373 PHE B CA 1
ATOM 6287 C C . PHE B 1 373 ? 4.328 6.449 14.367 1 94.75 373 PHE B C 1
ATOM 6289 O O . PHE B 1 373 ? 5.32 5.891 14.844 1 94.75 373 PHE B O 1
ATOM 6296 N N . LYS B 1 374 ? 4.418 7.336 13.492 1 97.12 374 LYS B N 1
ATOM 6297 C CA . LYS B 1 374 ? 5.691 7.699 12.875 1 97.12 374 LYS B CA 1
ATOM 6298 C C . LYS B 1 374 ? 5.898 9.211 12.891 1 97.12 374 LYS B C 1
ATOM 6300 O O . LYS B 1 374 ? 4.934 9.977 12.859 1 97.12 374 LYS B O 1
ATOM 6305 N N . CYS B 1 375 ? 7.121 9.578 12.938 1 97.62 375 CYS B N 1
ATOM 6306 C CA . CYS B 1 375 ? 7.613 10.906 12.609 1 97.62 375 CYS B CA 1
ATOM 6307 C C . CYS B 1 375 ? 8.68 10.844 11.523 1 97.62 375 CYS B C 1
ATOM 6309 O O . CYS B 1 375 ? 9.711 10.188 11.695 1 97.62 375 CYS B O 1
ATOM 6311 N N . ASN B 1 376 ? 8.43 11.516 10.406 1 98.06 376 ASN B N 1
ATOM 6312 C CA . ASN B 1 376 ? 9.359 11.516 9.281 1 98.06 376 ASN B CA 1
ATOM 6313 C C . ASN B 1 376 ? 9.719 12.93 8.844 1 98.06 376 ASN B C 1
ATOM 6315 O O . ASN B 1 376 ? 8.867 13.82 8.844 1 98.06 376 ASN B O 1
ATOM 6319 N N . ASN B 1 377 ? 11.023 13.094 8.453 1 97.44 377 ASN B N 1
ATOM 6320 C CA . ASN B 1 377 ? 11.516 14.406 8.055 1 97.44 377 ASN B CA 1
ATOM 6321 C C . ASN B 1 377 ? 12.281 14.344 6.738 1 97.44 377 ASN B C 1
ATOM 6323 O O . ASN B 1 377 ? 12.922 13.336 6.434 1 97.44 377 ASN B O 1
ATOM 6327 N N . CYS B 1 378 ? 12.18 15.406 6.051 1 97.81 378 CYS B N 1
ATOM 6328 C CA . CYS B 1 378 ? 13.102 15.766 4.977 1 97.81 378 CYS B CA 1
ATOM 6329 C C . CYS B 1 378 ? 13.695 17.141 5.207 1 97.81 378 CYS B C 1
ATOM 6331 O O . CYS B 1 378 ? 13.008 18.047 5.691 1 97.81 378 CYS B O 1
ATOM 6333 N N . VAL B 1 379 ? 14.953 17.281 4.914 1 98.56 379 VAL B N 1
ATOM 6334 C CA . VAL B 1 379 ? 15.57 18.594 4.836 1 98.56 379 VAL B CA 1
ATOM 6335 C C . VAL B 1 379 ? 15.922 18.922 3.385 1 98.56 379 VAL B C 1
ATOM 6337 O O . VAL B 1 379 ? 16.672 18.188 2.74 1 98.56 379 VAL B O 1
ATOM 6340 N N . TRP B 1 380 ? 15.344 20.016 2.938 1 98.62 380 TRP B N 1
ATOM 6341 C CA . TRP B 1 380 ? 15.531 20.469 1.562 1 98.62 380 TRP B CA 1
ATOM 6342 C C . TRP B 1 380 ? 16.375 21.75 1.515 1 98.62 380 TRP B C 1
ATOM 6344 O O . TRP B 1 380 ? 16.203 22.625 2.355 1 98.62 380 TRP B O 1
ATOM 6354 N N . LYS B 1 381 ? 17.266 21.844 0.581 1 98.75 381 LYS B N 1
ATOM 6355 C CA . LYS B 1 381 ? 17.953 23.078 0.26 1 98.75 381 LYS B CA 1
ATOM 6356 C C . LYS B 1 381 ? 17.344 23.75 -0.96 1 98.75 381 LYS B C 1
ATOM 6358 O O . LYS B 1 381 ? 17.172 23.125 -2.006 1 98.75 381 LYS B O 1
ATOM 6363 N N . VAL B 1 382 ? 17.062 25.016 -0.828 1 98.81 382 VAL B N 1
ATOM 6364 C CA . VAL B 1 382 ? 16.484 25.797 -1.919 1 98.81 382 VAL B CA 1
ATOM 6365 C C . VAL B 1 382 ? 17.547 26.094 -2.967 1 98.81 382 VAL B C 1
ATOM 6367 O O . VAL B 1 382 ? 18.594 26.656 -2.646 1 98.81 382 VAL B O 1
ATOM 6370 N N . MET B 1 383 ? 17.219 25.781 -4.219 1 98.44 383 MET B N 1
ATOM 6371 C CA . MET B 1 383 ? 18.25 25.828 -5.254 1 98.44 383 MET B CA 1
ATOM 6372 C C . MET B 1 383 ? 18.188 27.141 -6.027 1 98.44 383 MET B C 1
ATOM 6374 O O . MET B 1 383 ? 19.141 27.516 -6.719 1 98.44 383 MET B O 1
ATOM 6378 N N . LYS B 1 384 ? 17.094 27.812 -5.945 1 97 384 LYS B N 1
ATOM 6379 C CA . LYS B 1 384 ? 16.844 29.125 -6.52 1 97 384 LYS B CA 1
ATOM 6380 C C . LYS B 1 384 ? 15.734 29.844 -5.773 1 97 384 LYS B C 1
ATOM 6382 O O . LYS B 1 384 ? 15.016 29.25 -4.977 1 97 384 LYS B O 1
ATOM 6387 N N . ASP B 1 385 ? 15.648 31.094 -6.047 1 95.12 385 ASP B N 1
ATOM 6388 C CA . ASP B 1 385 ? 14.547 31.797 -5.414 1 95.12 385 ASP B CA 1
ATOM 6389 C C . ASP B 1 385 ? 13.195 31.297 -5.926 1 95.12 385 ASP B C 1
ATOM 6391 O O . ASP B 1 385 ? 12.961 31.266 -7.133 1 95.12 385 ASP B O 1
ATOM 6395 N N . LEU B 1 386 ? 12.359 30.812 -4.977 1 92.75 386 LEU B N 1
ATOM 6396 C CA . LEU B 1 386 ? 11.07 30.25 -5.355 1 92.75 386 LEU B CA 1
ATOM 6397 C C . LEU B 1 386 ? 9.938 31.234 -5.094 1 92.75 386 LEU B C 1
ATOM 6399 O O . LEU B 1 386 ? 9.789 31.734 -3.977 1 92.75 386 LEU B O 1
ATOM 6403 N N . GLU B 1 387 ? 9.117 31.453 -6.242 1 88.31 387 GLU B N 1
ATOM 6404 C CA . GLU B 1 387 ? 8.055 32.438 -6.105 1 88.31 387 GLU B CA 1
ATOM 6405 C C . GLU B 1 387 ? 6.793 32 -6.848 1 88.31 387 GLU B C 1
ATOM 6407 O O . GLU B 1 387 ? 5.887 32.812 -7.07 1 88.31 387 GLU B O 1
ATOM 6412 N N . ASP B 1 388 ? 6.816 30.75 -7.234 1 88.38 388 ASP B N 1
ATOM 6413 C CA . ASP B 1 388 ? 5.605 30.234 -7.855 1 88.38 388 ASP B CA 1
ATOM 6414 C C . ASP B 1 388 ? 4.453 30.188 -6.855 1 88.38 388 ASP B C 1
ATOM 6416 O O . ASP B 1 388 ? 4.656 29.875 -5.68 1 88.38 388 ASP B O 1
ATOM 6420 N N . THR B 1 389 ? 3.258 30.375 -7.312 1 88.88 389 THR B N 1
ATOM 6421 C CA . THR B 1 389 ? 2.137 30.453 -6.383 1 88.88 389 THR B CA 1
ATOM 6422 C C . THR B 1 389 ? 1.446 29.094 -6.262 1 88.88 389 THR B C 1
ATOM 6424 O O . THR B 1 389 ? 0.755 28.844 -5.273 1 88.88 389 THR B O 1
ATOM 6427 N N . ASN B 1 390 ? 1.647 28.188 -7.273 1 91.31 390 ASN B N 1
ATOM 6428 C CA . ASN B 1 390 ? 1.019 26.875 -7.25 1 91.31 390 ASN B CA 1
ATOM 6429 C C . ASN B 1 390 ? -0.475 26.969 -6.949 1 91.31 390 ASN B C 1
ATOM 6431 O O . ASN B 1 390 ? -1.19 27.75 -7.59 1 91.31 390 ASN B O 1
ATOM 6435 N N . VAL B 1 391 ? -1.003 26.328 -5.926 1 93.31 391 VAL B N 1
ATOM 6436 C CA . VAL B 1 391 ? -2.428 26.266 -5.613 1 93.31 391 VAL B CA 1
ATOM 6437 C C . VAL B 1 391 ? -2.873 27.562 -4.945 1 93.31 391 VAL B C 1
ATOM 6439 O O . VAL B 1 391 ? -4.07 27.828 -4.836 1 93.31 391 VAL B O 1
ATOM 6442 N N . TRP B 1 392 ? -1.966 28.406 -4.578 1 96.75 392 TRP B N 1
ATOM 6443 C CA . TRP B 1 392 ? -2.252 29.656 -3.865 1 96.75 392 TRP B CA 1
ATOM 6444 C C . TRP B 1 392 ? -2.422 30.812 -4.84 1 96.75 392 TRP B C 1
ATOM 6446 O O . TRP B 1 392 ? -2.648 31.953 -4.422 1 96.75 392 TRP B O 1
ATOM 6456 N N . GLN B 1 393 ? -2.32 30.625 -6.074 1 92.69 393 GLN B N 1
ATOM 6457 C CA . GLN B 1 393 ? -2.236 31.641 -7.121 1 92.69 393 GLN B CA 1
ATOM 6458 C C . GLN B 1 393 ? -3.4 32.625 -7.031 1 92.69 393 GLN B C 1
ATOM 6460 O O . GLN B 1 393 ? -3.217 33.812 -7.219 1 92.69 393 GLN B O 1
ATOM 6465 N N . ASP B 1 394 ? -4.492 32.219 -6.695 1 93.19 394 ASP B N 1
ATOM 6466 C CA . ASP B 1 394 ? -5.66 33.094 -6.781 1 93.19 394 ASP B CA 1
ATOM 6467 C C . ASP B 1 394 ? -6.055 33.625 -5.402 1 93.19 394 ASP B C 1
ATOM 6469 O O . ASP B 1 394 ? -7.074 34.312 -5.258 1 93.19 394 ASP B O 1
ATOM 6473 N N . CYS B 1 395 ? -5.148 33.344 -4.402 1 95.06 395 CYS B N 1
ATOM 6474 C CA . CYS B 1 395 ? -5.711 33.719 -3.104 1 95.06 395 CYS B CA 1
ATOM 6475 C C . CYS B 1 395 ? -4.609 34.094 -2.117 1 95.06 395 CYS B C 1
ATOM 6477 O O . CYS B 1 395 ? -4.891 34.5 -0.987 1 95.06 395 CYS B O 1
ATOM 6479 N N . ILE B 1 396 ? -3.387 34.125 -2.455 1 96.62 396 ILE B N 1
ATOM 6480 C CA . ILE B 1 396 ? -2.281 34.219 -1.512 1 96.62 396 ILE B CA 1
ATOM 6481 C C . ILE B 1 396 ? -2.373 35.562 -0.781 1 96.62 396 ILE B C 1
ATOM 6483 O O . ILE B 1 396 ? -2.008 35.688 0.392 1 96.62 396 ILE B O 1
ATOM 6487 N N . ASP B 1 397 ? -2.895 36.594 -1.369 1 95.69 397 ASP B N 1
ATOM 6488 C CA . ASP B 1 397 ? -2.957 37.938 -0.807 1 95.69 397 ASP B CA 1
ATOM 6489 C C . ASP B 1 397 ? -4 38.031 0.305 1 95.69 397 ASP B C 1
ATOM 6491 O O . ASP B 1 397 ? -4.008 38.969 1.087 1 95.69 397 ASP B O 1
ATOM 6495 N N . GLN B 1 398 ? -4.77 37.062 0.424 1 95.06 398 GLN B N 1
ATOM 6496 C CA . GLN B 1 398 ? -5.836 37.031 1.422 1 95.06 398 GLN B CA 1
ATOM 6497 C C . GLN B 1 398 ? -5.359 36.406 2.725 1 95.06 398 GLN B C 1
ATOM 6499 O O . GLN B 1 398 ? -6.074 36.438 3.73 1 95.06 398 GLN B O 1
ATOM 6504 N N . TYR B 1 399 ? -4.152 36 2.689 1 94.81 399 TYR B N 1
ATOM 6505 C CA . TYR B 1 399 ? -3.693 35.25 3.852 1 94.81 399 TYR B CA 1
ATOM 6506 C C . TYR B 1 399 ? -2.459 35.875 4.469 1 94.81 399 TYR B C 1
ATOM 6508 O O . TYR B 1 399 ? -1.558 36.312 3.75 1 94.81 399 TYR B O 1
ATOM 6516 N N . PRO B 1 400 ? -2.221 35.875 5.746 1 95.19 400 PRO B N 1
ATOM 6517 C CA . PRO B 1 400 ? -3.223 35.438 6.719 1 95.19 400 PRO B CA 1
ATOM 6518 C C . PRO B 1 400 ? -4.457 36.312 6.742 1 95.19 400 PRO B C 1
ATOM 6520 O O . PRO B 1 400 ? -4.375 37.5 6.398 1 95.19 400 PRO B O 1
ATOM 6523 N N . PRO B 1 401 ? -5.559 35.75 7.082 1 90.62 401 PRO B N 1
ATOM 6524 C CA . PRO B 1 401 ? -6.754 36.594 7.207 1 90.62 401 PRO B CA 1
ATOM 6525 C C . PRO B 1 401 ? -6.672 37.594 8.375 1 90.62 401 PRO B C 1
ATOM 6527 O O . PRO B 1 401 ? -5.836 37.406 9.266 1 90.62 401 PRO B O 1
ATOM 6530 N N . LYS B 1 402 ? -7.555 38.531 8.352 1 82.31 402 LYS B N 1
ATOM 6531 C CA . LYS B 1 402 ? -7.578 39.562 9.391 1 82.31 402 LYS B CA 1
ATOM 6532 C C . LYS B 1 402 ? -7.895 38.969 10.758 1 82.31 402 LYS B C 1
ATOM 6534 O O . LYS B 1 402 ? -7.301 39.344 11.766 1 82.31 402 LYS B O 1
ATOM 6539 N N . ALA B 1 403 ? -8.852 38.031 10.766 1 75.75 403 ALA B N 1
ATOM 6540 C CA . ALA B 1 403 ? -9.188 37.281 11.969 1 75.75 403 ALA B CA 1
ATOM 6541 C C . ALA B 1 403 ? -9.164 35.781 11.688 1 75.75 403 ALA B C 1
ATOM 6543 O O . ALA B 1 403 ? -9.695 35.312 10.672 1 75.75 403 ALA B O 1
ATOM 6544 N N . LEU B 1 404 ? -8.469 35.125 12.523 1 74.88 404 LEU B N 1
ATOM 6545 C CA . LEU B 1 404 ? -8.391 33.688 12.375 1 74.88 404 LEU B CA 1
ATOM 6546 C C . LEU B 1 404 ? -9.555 33 13.086 1 74.88 404 LEU B C 1
ATOM 6548 O O . LEU B 1 404 ? -9.766 31.797 12.906 1 74.88 404 LEU B O 1
ATOM 6552 N N . ASP B 1 405 ? -10.289 33.906 13.719 1 75.75 405 ASP B N 1
ATOM 6553 C CA . ASP B 1 405 ? -11.438 33.312 14.414 1 75.75 405 ASP B CA 1
ATOM 6554 C C . ASP B 1 405 ? -12.516 32.875 13.414 1 75.75 405 ASP B C 1
ATOM 6556 O O . ASP B 1 405 ? -12.75 33.562 12.414 1 75.75 405 ASP B O 1
ATOM 6560 N N . ASN B 1 406 ? -13.016 31.75 13.641 1 79.5 406 ASN B N 1
ATOM 6561 C CA . ASN B 1 406 ? -14.141 31.281 12.836 1 79.5 406 ASN B CA 1
ATOM 6562 C C . ASN B 1 406 ? -15.336 32.219 12.922 1 79.5 406 ASN B C 1
ATOM 6564 O O . ASN B 1 406 ? -15.781 32.562 14.016 1 79.5 406 ASN B O 1
ATOM 6568 N N . PRO B 1 407 ? -15.844 32.688 11.805 1 77.12 407 PRO B N 1
ATOM 6569 C CA . PRO B 1 407 ? -16.938 33.656 11.812 1 77.12 407 PRO B CA 1
ATOM 6570 C C . PRO B 1 407 ? -18.188 33.125 12.516 1 77.12 407 PRO B C 1
ATOM 6572 O O . PRO B 1 407 ? -19.062 33.906 12.883 1 77.12 407 PRO B O 1
ATOM 6575 N N . PHE B 1 408 ? -18.172 31.844 12.664 1 77.25 408 PHE B N 1
ATOM 6576 C CA . PHE B 1 408 ? -19.375 31.266 13.273 1 77.25 408 PHE B CA 1
ATOM 6577 C C . PHE B 1 408 ? -19.203 31.141 14.781 1 77.25 408 PHE B C 1
ATOM 6579 O O . PHE B 1 408 ? -20.125 30.703 15.477 1 77.25 408 PHE B O 1
ATOM 6586 N N . SER B 1 409 ? -18.078 31.562 15.242 1 78.69 409 SER B N 1
ATOM 6587 C CA . SER B 1 409 ? -17.812 31.438 16.672 1 78.69 409 SER B CA 1
ATOM 6588 C C . SER B 1 409 ? -18.906 32.125 17.484 1 78.69 409 SER B C 1
ATOM 6590 O O . SER B 1 409 ? -19.406 31.547 18.469 1 78.69 409 SER B O 1
ATOM 6592 N N . GLU B 1 410 ? -19.312 33.25 17.031 1 74.62 410 GLU B N 1
ATOM 6593 C CA . GLU B 1 410 ? -20.359 33.969 17.75 1 74.62 410 GLU B CA 1
ATOM 6594 C C . GLU B 1 410 ? -21.719 33.312 17.531 1 74.62 410 GLU B C 1
ATOM 6596 O O . GLU B 1 410 ? -22.531 33.219 18.469 1 74.62 410 GLU B O 1
ATOM 6601 N N . LYS B 1 411 ? -21.891 32.875 16.344 1 71.94 411 LYS B N 1
ATOM 6602 C CA . LYS B 1 411 ? -23.188 32.312 15.977 1 71.94 411 LYS B CA 1
ATOM 6603 C C . LYS B 1 411 ? -23.422 30.984 16.719 1 71.94 411 LYS B C 1
ATOM 6605 O O . LYS B 1 411 ? -24.562 30.625 17 1 71.94 411 LYS B O 1
ATOM 6610 N N . PHE B 1 412 ? -22.328 30.359 16.891 1 71.44 412 PHE B N 1
ATOM 6611 C CA . PHE B 1 412 ? -22.453 29.062 17.547 1 71.44 412 PHE B CA 1
ATOM 6612 C C . PHE B 1 412 ? -22.203 29.188 19.047 1 71.44 412 PHE B C 1
ATOM 6614 O O . PHE B 1 412 ? -22.031 28.188 19.75 1 71.44 412 PHE B O 1
ATOM 6621 N N . ASP B 1 413 ? -22.078 30.406 19.562 1 70.81 413 ASP B N 1
ATOM 6622 C CA . ASP B 1 413 ? -21.766 30.656 20.953 1 70.81 413 ASP B CA 1
ATOM 6623 C C . ASP B 1 413 ? -22.75 29.938 21.875 1 70.81 413 ASP B C 1
ATOM 6625 O O . ASP B 1 413 ? -22.406 29.578 23.016 1 70.81 413 ASP B O 1
ATOM 6629 N N . TRP B 1 414 ? -23.906 29.875 21.297 1 65.12 414 TRP B N 1
ATOM 6630 C CA . TRP B 1 414 ? -24.906 29.219 22.109 1 65.12 414 TRP B CA 1
ATOM 6631 C C . TRP B 1 414 ? -24.516 27.781 22.406 1 65.12 414 TRP B C 1
ATOM 6633 O O . TRP B 1 414 ? -24.984 27.188 23.391 1 65.12 414 TRP B O 1
ATOM 6643 N N . ILE B 1 415 ? -23.625 27.203 21.641 1 67.12 415 ILE B N 1
ATOM 6644 C CA . ILE B 1 415 ? -23.188 25.828 21.812 1 67.12 415 ILE B CA 1
ATOM 6645 C C . ILE B 1 415 ? -22.422 25.688 23.125 1 67.12 415 ILE B C 1
ATOM 6647 O O . ILE B 1 415 ? -22.438 24.641 23.75 1 67.12 415 ILE B O 1
ATOM 6651 N N . ASN B 1 416 ? -21.812 26.766 23.453 1 63.38 416 ASN B N 1
ATOM 6652 C CA . ASN B 1 416 ? -21 26.766 24.672 1 63.38 416 ASN B CA 1
ATOM 6653 C C . ASN B 1 416 ? -21.828 27.078 25.906 1 63.38 416 ASN B C 1
ATOM 6655 O O . ASN B 1 416 ? -21.344 26.984 27.031 1 63.38 416 ASN B O 1
ATOM 6659 N N . ASP B 1 417 ? -22.969 27.609 25.641 1 62.84 417 ASP B N 1
ATOM 6660 C CA . ASP B 1 417 ? -23.844 27.953 26.75 1 62.84 417 ASP B CA 1
ATOM 6661 C C . ASP B 1 417 ? -24.422 26.703 27.406 1 62.84 417 ASP B C 1
ATOM 6663 O O . ASP B 1 417 ? -25.312 26.062 26.844 1 62.84 417 ASP B O 1
ATOM 6667 N N . GLU B 1 418 ? -23.797 26.297 28.359 1 57.91 418 GLU B N 1
ATOM 6668 C CA . GLU B 1 418 ? -24.219 25.125 29.094 1 57.91 418 GLU B CA 1
ATOM 6669 C C . GLU B 1 418 ? -25.688 25.234 29.516 1 57.91 418 GLU B C 1
ATOM 6671 O O . GLU B 1 418 ? -26.344 24.234 29.797 1 57.91 418 GLU B O 1
ATOM 6676 N N . SER B 1 419 ? -26.109 26.469 29.641 1 59.41 419 SER B N 1
ATOM 6677 C CA . SER B 1 419 ? -27.484 26.703 30.031 1 59.41 419 SER B CA 1
ATOM 6678 C C . SER B 1 419 ? -28.453 26.344 28.906 1 59.41 419 SER B C 1
ATOM 6680 O O . SER B 1 419 ? -29.656 26.156 29.156 1 59.41 419 SER B O 1
ATOM 6682 N N . MET B 1 420 ? -27.984 26.469 27.734 1 56.31 420 MET B N 1
ATOM 6683 C CA . MET B 1 420 ? -28.844 26.078 26.625 1 56.31 420 MET B CA 1
ATOM 6684 C C . MET B 1 420 ? -29.047 24.562 26.594 1 56.31 420 MET B C 1
ATOM 6686 O O . MET B 1 420 ? -28.234 23.828 26.047 1 56.31 420 MET B O 1
ATOM 6690 N N . ASN B 1 421 ? -29.406 24.109 27.609 1 55.5 421 ASN B N 1
ATOM 6691 C CA . ASN B 1 421 ? -29.844 22.734 27.719 1 55.5 421 ASN B CA 1
ATOM 6692 C C . ASN B 1 421 ? -30.906 22.391 26.688 1 55.5 421 ASN B C 1
ATOM 6694 O O . ASN B 1 421 ? -32.094 22.625 26.906 1 55.5 421 ASN B O 1
ATOM 6698 N N . PHE B 1 422 ? -30.422 22.25 25.453 1 59.41 422 PHE B N 1
ATOM 6699 C CA . PHE B 1 422 ? -31.438 21.688 24.547 1 59.41 422 PHE B CA 1
ATOM 6700 C C . PHE B 1 422 ? -31.922 20.344 25.047 1 59.41 422 PHE B C 1
ATOM 6702 O O . PHE B 1 422 ? -31.109 19.453 25.359 1 59.41 422 PHE B O 1
ATOM 6709 N N . ALA B 1 423 ? -33.125 20.359 25.453 1 57.16 423 ALA B N 1
ATOM 6710 C CA . ALA B 1 423 ? -33.719 19.109 25.922 1 57.16 423 ALA B CA 1
ATOM 6711 C C . ALA B 1 423 ? -33.844 18.109 24.766 1 57.16 423 ALA B C 1
ATOM 6713 O O . ALA B 1 423 ? -33.781 16.906 24.969 1 57.16 423 ALA B O 1
ATOM 6714 N N . ARG B 1 424 ? -34.062 18.656 23.594 1 64.12 424 ARG B N 1
ATOM 6715 C CA . ARG B 1 424 ? -34.344 17.734 22.5 1 64.12 424 ARG B CA 1
ATOM 6716 C C . ARG B 1 424 ? -33.562 18.141 21.25 1 64.12 424 ARG B C 1
ATOM 6718 O O . ARG B 1 424 ? -33.375 19.312 20.969 1 64.12 424 ARG B O 1
ATOM 6725 N N . VAL B 1 425 ? -33.031 17.219 20.422 1 70.75 425 VAL B N 1
ATOM 6726 C CA . VAL B 1 425 ? -32.312 17.375 19.156 1 70.75 425 VAL B CA 1
ATOM 6727 C C . VAL B 1 425 ? -33.188 18.188 18.188 1 70.75 425 VAL B C 1
ATOM 6729 O O . VAL B 1 425 ? -32.656 18.984 17.406 1 70.75 425 VAL B O 1
ATOM 6732 N N . GLU B 1 426 ? -34.469 17.984 18.328 1 70.94 426 GLU B N 1
ATOM 6733 C CA . GLU B 1 426 ? -35.406 18.641 17.422 1 70.94 426 GLU B CA 1
ATOM 6734 C C . GLU B 1 426 ? -35.375 20.156 17.547 1 70.94 426 GLU B C 1
ATOM 6736 O O . GLU B 1 426 ? -35.719 20.875 16.609 1 70.94 426 GLU B O 1
ATOM 6741 N N . ASP B 1 427 ? -34.969 20.609 18.719 1 69.94 427 ASP B N 1
ATOM 6742 C CA . ASP B 1 427 ? -34.875 22.047 18.953 1 69.94 427 ASP B CA 1
ATOM 6743 C C . ASP B 1 427 ? -33.562 22.609 18.391 1 69.94 427 ASP B C 1
ATOM 6745 O O . ASP B 1 427 ? -33.469 23.812 18.125 1 69.94 427 ASP B O 1
ATOM 6749 N N . LEU B 1 428 ? -32.656 21.766 18.328 1 71.75 428 LEU B N 1
ATOM 6750 C CA . LEU B 1 428 ? -31.312 22.172 17.891 1 71.75 428 LEU B CA 1
ATOM 6751 C C . LEU B 1 428 ? -31.219 22.172 16.375 1 71.75 428 LEU B C 1
ATOM 6753 O O . LEU B 1 428 ? -30.625 23.062 15.789 1 71.75 428 LEU B O 1
ATOM 6757 N N . LEU B 1 429 ? -31.828 21.328 15.727 1 74 429 LEU B N 1
ATOM 6758 C CA . LEU B 1 429 ? -31.641 21.047 14.312 1 74 429 LEU B CA 1
ATOM 6759 C C . LEU B 1 429 ? -32.125 22.203 13.445 1 74 429 LEU B C 1
ATOM 6761 O O . LEU B 1 429 ? -31.422 22.609 12.508 1 74 429 LEU B O 1
ATOM 6765 N N . PRO B 1 430 ? -33.281 22.797 13.828 1 72.38 430 PRO B N 1
ATOM 6766 C CA . PRO B 1 430 ? -33.719 23.922 13.008 1 72.38 430 PRO B CA 1
ATOM 6767 C C . PRO B 1 430 ? -32.75 25.094 13.031 1 72.38 430 PRO B C 1
ATOM 6769 O O . PRO B 1 430 ? -32.625 25.828 12.039 1 72.38 430 PRO B O 1
ATOM 6772 N N . GLN B 1 431 ? -32.094 25.25 14.055 1 70.06 431 GLN B N 1
ATOM 6773 C CA . GLN B 1 431 ? -31.125 26.344 14.156 1 70.06 431 GLN B CA 1
ATOM 6774 C C . GLN B 1 431 ? -29.922 26.109 13.25 1 70.06 431 GLN B C 1
ATOM 6776 O O . GLN B 1 431 ? -29.328 27.062 12.727 1 70.06 431 GLN B O 1
ATOM 6781 N N . ILE B 1 432 ? -29.562 24.875 13.125 1 71.69 432 ILE B N 1
ATOM 6782 C CA . ILE B 1 432 ? -28.422 24.516 12.289 1 71.69 432 ILE B CA 1
ATOM 6783 C C . ILE B 1 432 ? -28.797 24.672 10.812 1 71.69 432 ILE B C 1
ATOM 6785 O O . ILE B 1 432 ? -27.984 25.156 10.016 1 71.69 432 ILE B O 1
ATOM 6789 N N . GLN B 1 433 ? -30.016 24.297 10.523 1 69.31 433 GLN B N 1
ATOM 6790 C CA . GLN B 1 433 ? -30.469 24.328 9.141 1 69.31 433 GLN B CA 1
ATOM 6791 C C . GLN B 1 433 ? -30.578 25.766 8.641 1 69.31 433 GLN B C 1
ATOM 6793 O O . GLN B 1 433 ? -30.531 26.016 7.434 1 69.31 433 GLN B O 1
ATOM 6798 N N . LEU B 1 434 ? -30.641 26.703 9.555 1 62.31 434 LEU B N 1
ATOM 6799 C CA . LEU B 1 434 ? -30.781 28.109 9.211 1 62.31 434 LEU B CA 1
ATOM 6800 C C . LEU B 1 434 ? -29.406 28.75 8.969 1 62.31 434 LEU B C 1
ATOM 6802 O O . LEU B 1 434 ? -29.328 29.938 8.656 1 62.31 434 LEU B O 1
ATOM 6806 N N . LEU B 1 435 ? -28.547 27.891 9.148 1 61.22 435 LEU B N 1
ATOM 6807 C CA . LEU B 1 435 ? -27.219 28.469 8.898 1 61.22 435 LEU B CA 1
ATOM 6808 C C . LEU B 1 435 ? -27.031 28.766 7.418 1 61.22 435 LEU B C 1
ATOM 6810 O O . LEU B 1 435 ? -27.469 27.984 6.562 1 61.22 435 LEU B O 1
ATOM 6814 N N . PRO B 1 436 ? -26.547 29.984 7.016 1 59.97 436 PRO B N 1
ATOM 6815 C CA . PRO B 1 436 ? -26.344 30.359 5.613 1 59.97 436 PRO B CA 1
ATOM 6816 C C . PRO B 1 436 ? -25.281 29.5 4.93 1 59.97 436 PRO B C 1
ATOM 6818 O O . PRO B 1 436 ? -24.375 28.984 5.598 1 59.97 436 PRO B O 1
#

Foldseek 3Di:
DLDKFKFDDDQLFWAALLLLLVLLVVQVVEFLVLSLLLNVCLQAWLAHGGAGAQPCSSVVNLVPDDPCSQVVLQCNFQVVGVVVVCVVVVDQQQQAAEEEEEEEDDADVVGPQVVVCVVRVYDPNHHYYYHYNWWQQVQLVRVVVVVVVCVVVPFHKYKYKYFYRCSNQQWSDRDSQFNSCSSFAGGMIMMDIDGRRPVCLLSHFKDWDDKFKFFDLVDPLLQPQWAWDADPVGTIGIGHHPCPLVSLQVQVLVRCVVVVVRFADPVQVVQQVVVVVVCVVVVHDDDPAQAVVGDPVRGAPAEQEALRTPSNLVSVCRNHVNDCVRSQLSSVLCHNHGHRMNRSSVSSVLLCLQVQNAAAQGKYWYWDFTHSTMIMITIIGGHHRGNDNRNNVVPSVCPPPPDSRHPCCVVCVVSVVPVPPPVGVVVVSVSSVPRD/DLDKFKFDDDQLFWAALLLLLVLLPVQVVEFLVLSLLLNVCLQAWLAHGGAGAQPCSSVVNLVPDDPCSQVVLQCNFQVVGVVVVCVVVVDQQQQAAEEEEEEEDDADVVGPQVVVCVVRVYDPNHHYYYHYNWWQQVQLVRVVVVVVVCVVVPFHKYKYKYFYRCSNQQWSDRDSQFNSCSSFAGGMIMMDIDGRRPVCLLSHFKDWDDKFKFFDLVDPLLQPQWDWDADPVGTIGIGHHPCPLVSLQVQVLVRCVVVVVRFADPVQVVQQVVVVVVCVVVVHDDPPANAVPGDPVRGAPAEQEALRTPSNLVSVCVSNVNDCVRSQLSSVLCHNHGHRMNRSSVSSVLLCLQVQNAAAQGKYWYWDFTHSTMIMITIIGGHHRGNDNRNNVVPSVCPPPPDSRHPCCVVCVVSVVPVPPPVGVVVVSVSSVPRD